Protein AF-A0A816IV09-F1 (afdb_monomer)

Structure (mmCIF, N/CA/C/O backbone):
data_AF-A0A816IV09-F1
#
_entry.id   AF-A0A816IV09-F1
#
loop_
_atom_site.group_PDB
_atom_site.id
_atom_site.type_symbol
_atom_site.label_atom_id
_atom_site.label_alt_id
_atom_site.label_comp_id
_atom_site.label_asym_id
_atom_site.label_entity_id
_atom_site.label_seq_id
_atom_site.pdbx_PDB_ins_code
_atom_site.Cartn_x
_atom_site.Cartn_y
_atom_site.Cartn_z
_atom_site.occupancy
_atom_site.B_iso_or_equiv
_atom_site.auth_seq_id
_atom_site.auth_comp_id
_atom_site.auth_asym_id
_atom_site.auth_atom_id
_atom_site.pdbx_PDB_model_num
ATOM 1 N N . MET A 1 1 ? -43.525 25.541 -66.114 1.00 37.47 1 MET A N 1
ATOM 2 C CA . MET A 1 1 ? -42.169 25.908 -65.644 1.00 37.47 1 MET A CA 1
ATOM 3 C C . MET A 1 1 ? -41.821 24.936 -64.520 1.00 37.47 1 MET A C 1
ATOM 5 O O . MET A 1 1 ? -41.917 25.272 -63.354 1.00 37.47 1 MET A O 1
ATOM 9 N N . GLU A 1 2 ? -41.576 23.675 -64.890 1.00 33.84 2 GLU A N 1
ATOM 10 C CA . GLU A 1 2 ? -41.679 22.503 -63.994 1.00 33.84 2 GLU A CA 1
ATOM 11 C C . GLU A 1 2 ? -40.469 21.552 -64.098 1.00 33.84 2 GLU A C 1
ATOM 13 O O . GLU A 1 2 ? -40.529 20.406 -63.672 1.00 33.84 2 GLU A O 1
ATOM 18 N N . SER A 1 3 ? -39.331 22.008 -64.633 1.00 33.03 3 SER A N 1
ATOM 19 C CA . SER A 1 3 ? -38.161 21.143 -64.869 1.00 33.03 3 SER A CA 1
ATOM 20 C C . SER A 1 3 ? -36.904 21.481 -64.051 1.00 33.03 3 SER A C 1
ATOM 22 O O . SER A 1 3 ? -35.875 20.838 -64.242 1.00 33.03 3 SER A O 1
ATOM 24 N N . SER A 1 4 ? -36.952 22.430 -63.105 1.00 34.06 4 SER A N 1
ATOM 25 C CA . SER A 1 4 ? -35.766 22.853 -62.329 1.00 34.06 4 SER A CA 1
ATOM 26 C C . SER A 1 4 ? -35.752 22.445 -60.847 1.00 34.06 4 SER A C 1
ATOM 28 O O . SER A 1 4 ? -34.716 22.582 -60.200 1.00 34.06 4 SER A O 1
ATOM 30 N N . VAL A 1 5 ? -36.840 21.896 -60.292 1.00 37.09 5 VAL A N 1
ATOM 31 C CA . VAL A 1 5 ? -36.951 21.653 -58.834 1.00 37.09 5 VAL A CA 1
ATOM 32 C C . VAL A 1 5 ? -36.601 20.213 -58.416 1.00 37.09 5 VAL A C 1
ATOM 34 O O . VAL A 1 5 ? -36.242 19.981 -57.264 1.00 37.09 5 VAL A O 1
ATOM 37 N N . SER A 1 6 ? -36.576 19.240 -59.337 1.00 34.66 6 SER A N 1
ATOM 38 C CA . SER A 1 6 ? -36.236 17.843 -58.994 1.00 34.66 6 SER A CA 1
ATOM 39 C C . SER A 1 6 ? -34.731 17.547 -58.921 1.00 34.66 6 SER A C 1
ATOM 41 O O . SER A 1 6 ? -34.336 16.491 -58.430 1.00 34.66 6 SER A O 1
ATOM 43 N N . ARG A 1 7 ? -33.865 18.470 -59.373 1.00 34.84 7 ARG A N 1
ATOM 44 C CA . ARG A 1 7 ? -32.406 18.246 -59.422 1.00 34.84 7 ARG A CA 1
ATOM 45 C C . ARG A 1 7 ? -31.656 18.745 -58.180 1.00 34.84 7 ARG A C 1
ATOM 47 O O . ARG A 1 7 ? -30.589 18.216 -57.878 1.00 34.84 7 ARG A O 1
ATOM 54 N N . SER A 1 8 ? -32.223 19.680 -57.413 1.00 35.50 8 SER A N 1
ATOM 55 C CA . SER A 1 8 ? -31.571 20.232 -56.209 1.00 35.50 8 SER A CA 1
ATOM 56 C C . SER A 1 8 ? -31.734 19.361 -54.958 1.00 35.50 8 SER A C 1
ATOM 58 O O . SER A 1 8 ? -30.855 19.354 -54.099 1.00 35.50 8 SER A O 1
ATOM 60 N N . THR A 1 9 ? -32.791 18.552 -54.855 1.00 37.53 9 THR A N 1
ATOM 61 C CA . THR A 1 9 ? -33.019 17.685 -53.683 1.00 37.53 9 THR A CA 1
ATOM 62 C C . THR A 1 9 ? -32.115 16.446 -53.663 1.00 37.53 9 THR A C 1
ATOM 64 O O . THR A 1 9 ? -31.761 15.971 -52.583 1.00 37.53 9 THR A O 1
ATOM 67 N N . SER A 1 10 ? -31.628 15.968 -54.819 1.00 40.59 10 SER A N 1
ATOM 68 C CA . SER A 1 10 ? -30.673 14.843 -54.860 1.00 40.59 10 SER A CA 1
ATOM 69 C C . SER A 1 10 ? -29.227 15.237 -54.534 1.00 40.59 10 SER A C 1
ATOM 71 O O . SER A 1 10 ? -28.440 14.388 -54.120 1.00 40.59 10 SER A O 1
ATOM 73 N N . VAL A 1 11 ? -28.863 16.514 -54.714 1.00 43.22 11 VAL A N 1
ATOM 74 C CA . VAL A 1 11 ? -27.498 17.008 -54.453 1.00 43.22 11 VAL A CA 1
ATOM 75 C C . VAL A 1 11 ? -27.301 17.284 -52.961 1.00 43.22 11 VAL A C 1
ATOM 77 O O . VAL A 1 11 ? -26.290 16.879 -52.392 1.00 43.22 11 VAL A O 1
ATOM 80 N N . VAL A 1 12 ? -28.308 17.859 -52.293 1.00 43.47 12 VAL A N 1
ATOM 81 C CA . VAL A 1 12 ? -28.258 18.157 -50.849 1.00 43.47 12 VAL A CA 1
ATOM 82 C C . VAL A 1 12 ? -28.263 16.876 -49.998 1.00 43.47 12 VAL A C 1
ATOM 84 O O . VAL A 1 12 ? -27.514 16.777 -49.027 1.00 43.47 12 VAL A O 1
ATOM 87 N N . SER A 1 13 ? -29.014 15.845 -50.404 1.00 43.94 13 SER A N 1
ATOM 88 C CA . SER A 1 13 ? -29.010 14.539 -49.722 1.00 43.94 13 SER A CA 1
ATOM 89 C C . SER A 1 13 ? -27.670 13.797 -49.876 1.00 43.94 13 SER A C 1
ATOM 91 O O . SER A 1 13 ? -27.158 13.236 -48.905 1.00 43.94 13 SER A O 1
ATOM 93 N N . LYS A 1 14 ? -27.037 13.864 -51.058 1.00 44.91 14 LYS A N 1
ATOM 94 C CA . LYS A 1 14 ? -25.720 13.249 -51.297 1.00 44.91 14 LYS A CA 1
ATOM 95 C C . LYS A 1 14 ? -24.576 13.984 -50.593 1.00 44.91 14 LYS A C 1
ATOM 97 O O . LYS A 1 14 ? -23.682 13.319 -50.077 1.00 44.91 14 LYS A O 1
ATOM 102 N N . MET A 1 15 ? -24.614 15.318 -50.507 1.00 45.44 15 MET A N 1
ATOM 103 C CA . MET A 1 15 ? -23.610 16.090 -49.756 1.00 45.44 15 MET A CA 1
ATOM 104 C C . MET A 1 15 ? -23.690 15.842 -48.245 1.00 45.44 15 MET A C 1
ATOM 106 O O . MET A 1 15 ? -22.656 15.769 -47.587 1.00 45.44 15 MET A O 1
ATOM 110 N N . SER A 1 16 ? -24.894 15.642 -47.700 1.00 54.94 16 SER A N 1
ATOM 111 C CA . SER A 1 16 ? -25.075 15.323 -46.280 1.00 54.94 16 SER A CA 1
ATOM 112 C C . SER A 1 16 ? -24.558 13.919 -45.937 1.00 54.94 16 SER A C 1
ATOM 114 O O . SER A 1 16 ? -23.876 13.742 -44.929 1.00 54.94 16 SER A O 1
ATOM 116 N N . PHE A 1 17 ? -24.764 12.936 -46.822 1.00 52.31 17 PHE A N 1
ATOM 117 C CA . PHE A 1 17 ? -24.222 11.587 -46.633 1.00 52.31 17 P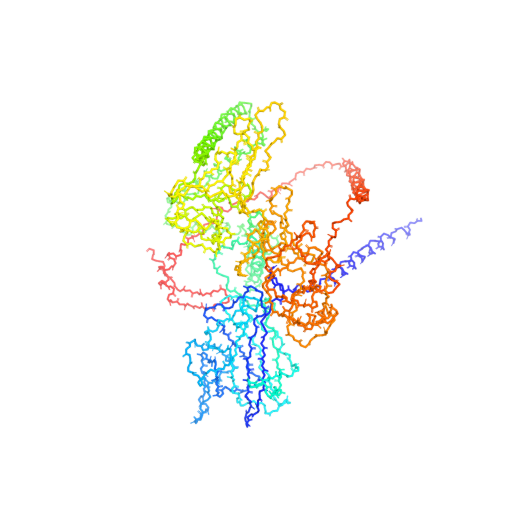HE A CA 1
ATOM 118 C C . PHE A 1 17 ? -22.690 11.562 -46.732 1.00 52.31 17 PHE A C 1
ATOM 120 O O . PHE A 1 17 ? -22.040 10.913 -45.918 1.00 52.31 17 PHE A O 1
ATOM 127 N N . LEU A 1 18 ? -22.102 12.316 -47.671 1.00 53.88 18 LEU A N 1
ATOM 128 C CA . LEU A 1 18 ? -20.645 12.425 -47.812 1.00 53.88 18 LEU A CA 1
ATOM 129 C C . LEU A 1 18 ? -20.001 13.116 -46.601 1.00 53.88 18 LEU A C 1
ATOM 131 O O . LEU A 1 18 ? -18.962 12.666 -46.129 1.00 53.88 18 LEU A O 1
ATOM 135 N N . ALA A 1 19 ? -20.630 14.165 -46.063 1.00 57.44 19 ALA A N 1
ATOM 136 C CA . ALA A 1 19 ? -20.149 14.858 -44.869 1.00 57.44 19 ALA A CA 1
ATOM 137 C C . ALA A 1 19 ? -20.182 13.951 -43.628 1.00 57.44 19 ALA A C 1
ATOM 139 O O . ALA A 1 19 ? -19.215 13.912 -42.870 1.00 57.44 19 ALA A O 1
ATOM 140 N N . VAL A 1 20 ? -21.244 13.157 -43.454 1.00 61.94 20 VAL A N 1
ATOM 141 C CA . VAL A 1 20 ? -21.341 12.176 -42.360 1.00 61.94 20 VAL A CA 1
ATOM 142 C C . VAL A 1 20 ? -20.306 11.061 -42.524 1.00 61.94 20 VAL A C 1
ATOM 144 O O . VAL A 1 20 ? -19.690 10.662 -41.542 1.00 61.94 20 VAL A O 1
ATOM 147 N N . LEU A 1 21 ? -20.049 10.599 -43.751 1.00 59.75 21 LEU A N 1
ATOM 148 C CA . LEU A 1 21 ? -19.053 9.560 -44.029 1.00 59.75 21 LEU A CA 1
ATOM 149 C C . LEU A 1 21 ? -17.619 10.067 -43.826 1.00 59.75 21 LEU A C 1
ATOM 151 O O . LEU A 1 21 ? -16.789 9.337 -43.298 1.00 59.75 21 LEU A O 1
ATOM 155 N N . VAL A 1 22 ? -17.338 11.329 -44.162 1.00 66.81 22 VAL A N 1
ATOM 156 C CA . VAL A 1 22 ? -16.048 11.985 -43.900 1.00 66.81 22 VAL A CA 1
ATOM 157 C C . VAL A 1 22 ? -15.848 12.216 -42.403 1.00 66.81 22 VAL A C 1
ATOM 159 O O . VAL A 1 22 ? -14.772 11.922 -41.898 1.00 66.81 22 VAL A O 1
ATOM 162 N N . VAL A 1 23 ? -16.875 12.631 -41.655 1.00 60.41 23 VAL A N 1
ATOM 163 C CA . VAL A 1 23 ? -16.802 12.728 -40.185 1.00 60.41 23 VAL A CA 1
ATOM 164 C C . VAL A 1 23 ? -16.625 11.346 -39.548 1.00 60.41 23 VAL A C 1
ATOM 166 O O . VAL A 1 23 ? -15.830 11.202 -38.622 1.00 60.41 23 VAL A O 1
ATOM 169 N N . PHE A 1 24 ? -17.277 10.305 -40.075 1.00 54.22 24 PHE A N 1
ATOM 170 C CA . PHE A 1 24 ? -17.098 8.930 -39.606 1.00 54.22 24 PHE A CA 1
ATOM 171 C C . PHE A 1 24 ? -15.682 8.412 -39.907 1.00 54.22 24 PHE A C 1
ATOM 173 O O . PHE A 1 24 ? -15.042 7.845 -39.025 1.00 54.22 24 PHE A O 1
ATOM 180 N N . LEU A 1 25 ? -15.144 8.687 -41.100 1.00 50.97 25 LEU A N 1
ATOM 181 C CA . LEU A 1 25 ? -13.782 8.315 -41.490 1.00 50.97 25 LEU A CA 1
ATOM 182 C C . LEU A 1 25 ? -12.719 9.087 -40.693 1.00 50.97 25 LEU A C 1
ATOM 184 O O . LEU A 1 25 ? -11.793 8.460 -40.182 1.00 50.97 25 LEU A O 1
ATOM 188 N N . ILE A 1 26 ? -12.901 10.394 -40.479 1.00 50.94 26 ILE A N 1
ATOM 189 C CA . ILE A 1 26 ? -12.024 11.226 -39.639 1.00 50.94 26 ILE A CA 1
ATOM 190 C C . ILE A 1 26 ? -12.091 10.762 -38.174 1.00 50.94 26 ILE A C 1
ATOM 192 O O . ILE A 1 26 ? -11.054 10.622 -37.529 1.00 50.94 26 ILE A O 1
ATOM 196 N N . SER A 1 27 ? -13.276 10.410 -37.659 1.00 46.31 27 SER A N 1
ATOM 197 C CA . SER A 1 27 ? -13.423 9.839 -36.310 1.00 46.31 27 SER A CA 1
ATOM 198 C C . SER A 1 27 ? -12.801 8.441 -36.182 1.00 46.31 27 SER A C 1
ATOM 200 O O . SER A 1 27 ? -12.279 8.089 -35.126 1.00 46.31 27 SER A O 1
ATOM 202 N N . SER A 1 28 ? -12.774 7.664 -37.271 1.00 39.00 28 SER A N 1
ATOM 203 C CA . SER A 1 28 ? -12.135 6.345 -37.314 1.00 39.00 28 SER A CA 1
ATOM 204 C C . SER A 1 28 ? -10.608 6.406 -37.453 1.00 39.00 28 SER A C 1
ATOM 206 O O . SER A 1 28 ? -9.929 5.463 -37.050 1.00 39.00 28 SER A O 1
ATOM 208 N N . SER A 1 29 ? -10.049 7.528 -37.929 1.00 37.72 29 SER A N 1
ATOM 209 C CA . SER A 1 29 ? -8.599 7.779 -37.951 1.00 37.72 29 SER A CA 1
ATOM 210 C C . SER A 1 29 ? -8.013 8.256 -36.614 1.00 37.72 29 SER A C 1
ATOM 212 O O . SER A 1 29 ? -6.793 8.282 -36.473 1.00 37.72 29 SER A O 1
ATOM 214 N N . TYR A 1 30 ? -8.847 8.549 -35.608 1.00 35.94 30 TYR A N 1
ATOM 215 C CA . TYR A 1 30 ? -8.407 8.834 -34.231 1.00 35.94 30 TYR A CA 1
ATOM 216 C C . TYR A 1 30 ? -8.452 7.619 -33.297 1.00 35.94 30 TYR A C 1
ATOM 218 O O . TYR A 1 30 ? -8.270 7.759 -32.087 1.00 35.94 30 TYR A O 1
ATOM 226 N N . ILE A 1 31 ? -8.629 6.405 -33.827 1.00 31.42 31 ILE A N 1
ATOM 227 C CA . ILE A 1 31 ? -8.400 5.196 -33.033 1.00 31.42 31 ILE A CA 1
ATOM 228 C C . ILE A 1 31 ? -6.888 4.980 -32.950 1.00 31.42 31 ILE A C 1
ATOM 230 O O . ILE A 1 31 ? -6.299 4.198 -33.698 1.00 31.42 31 ILE A O 1
ATOM 234 N N . THR A 1 32 ? -6.249 5.683 -32.016 1.00 29.66 32 THR A N 1
ATOM 235 C CA . THR A 1 32 ? -4.947 5.270 -31.509 1.00 29.66 32 THR A CA 1
ATOM 236 C C . THR A 1 32 ? -5.066 3.823 -31.042 1.00 29.66 32 THR A C 1
ATOM 238 O O . THR A 1 32 ? -6.028 3.406 -30.387 1.00 29.66 32 THR A O 1
ATOM 241 N N . SER A 1 33 ? -4.107 3.012 -31.476 1.00 33.22 33 SER A N 1
ATOM 242 C CA . SER A 1 33 ? -3.976 1.617 -31.091 1.00 33.22 33 SER A CA 1
ATOM 243 C C . SER A 1 33 ? -4.099 1.493 -29.577 1.00 33.22 33 SER A C 1
ATOM 245 O O . SER A 1 33 ? -3.248 1.987 -28.843 1.00 33.22 33 SER A O 1
ATOM 247 N N . THR A 1 34 ? -5.141 0.816 -29.101 1.00 31.16 34 THR A N 1
ATOM 248 C CA . THR A 1 34 ? -5.215 0.430 -27.694 1.00 31.16 34 THR A CA 1
ATOM 249 C C . THR A 1 34 ? -4.034 -0.503 -27.419 1.00 31.16 34 THR A C 1
ATOM 251 O O . THR A 1 34 ? -4.043 -1.663 -27.840 1.00 31.16 34 THR A O 1
ATOM 254 N N . GLU A 1 35 ? -2.997 -0.004 -26.744 1.00 33.78 35 GLU A N 1
ATOM 255 C CA . GLU A 1 35 ? -1.952 -0.813 -26.110 1.00 33.78 35 GLU A CA 1
ATOM 256 C C . GLU A 1 35 ? -2.516 -1.493 -24.841 1.00 33.78 35 GLU A C 1
ATOM 258 O O . GLU A 1 35 ? -3.718 -1.429 -24.572 1.00 33.78 35 GLU A O 1
ATOM 263 N N . ALA A 1 36 ? -1.726 -2.366 -24.222 1.00 31.59 36 ALA A N 1
ATOM 264 C CA . ALA A 1 36 ? -2.120 -3.421 -23.285 1.00 31.59 36 ALA A CA 1
ATOM 265 C C . ALA A 1 36 ? -2.961 -2.932 -22.083 1.00 31.59 36 ALA A C 1
ATOM 267 O O . ALA A 1 36 ? -2.756 -1.835 -21.587 1.00 31.59 36 ALA A O 1
ATOM 268 N N . TYR A 1 37 ? -3.927 -3.739 -21.623 1.00 35.62 37 TYR A N 1
ATOM 269 C CA . TYR A 1 37 ? -4.790 -3.375 -20.489 1.00 35.62 37 TYR A CA 1
ATOM 270 C C . TYR A 1 37 ? -4.467 -4.263 -19.279 1.00 35.62 37 TYR A C 1
ATOM 272 O O . TYR A 1 37 ? -5.168 -5.240 -19.024 1.00 35.62 37 TYR A O 1
ATOM 280 N N . ASP A 1 38 ? -3.397 -3.918 -18.561 1.00 42.16 38 ASP A N 1
ATOM 281 C CA . ASP A 1 38 ? -3.319 -4.089 -17.107 1.00 42.16 38 ASP A CA 1
ATOM 282 C C . ASP A 1 38 ? -3.643 -2.710 -16.511 1.00 42.16 38 ASP A C 1
ATOM 284 O O . ASP A 1 38 ? -2.891 -1.757 -16.705 1.00 42.16 38 ASP A O 1
ATOM 288 N N . ALA A 1 39 ? -4.809 -2.562 -15.872 1.00 44.94 39 ALA A N 1
ATOM 289 C CA . ALA A 1 39 ? -5.305 -1.255 -15.418 1.00 44.94 39 ALA A CA 1
ATOM 290 C C . ALA A 1 39 ? -4.410 -0.600 -14.347 1.00 44.94 39 ALA A C 1
ATOM 292 O O . ALA A 1 39 ? -4.570 0.586 -14.070 1.00 44.94 39 ALA A O 1
ATOM 293 N N . LEU A 1 40 ? -3.496 -1.371 -13.745 1.00 47.12 40 LEU A N 1
ATOM 294 C CA . LEU A 1 40 ? -2.583 -0.928 -12.692 1.00 47.12 40 LEU A CA 1
ATOM 295 C C . LEU A 1 40 ? -1.137 -0.738 -13.185 1.00 47.12 40 LEU A C 1
ATOM 297 O O . LEU A 1 40 ? -0.336 -0.146 -12.462 1.00 47.12 40 LEU A O 1
ATOM 301 N N . ASP A 1 41 ? -0.792 -1.218 -14.386 1.00 58.53 41 ASP A N 1
ATOM 302 C CA . ASP A 1 41 ? 0.554 -1.089 -14.963 1.00 58.53 41 ASP A CA 1
ATOM 303 C C . ASP A 1 41 ? 0.541 -1.144 -16.508 1.00 58.53 41 ASP A C 1
ATOM 305 O O . ASP A 1 41 ? 0.938 -2.145 -17.111 1.00 58.53 41 ASP A O 1
ATOM 309 N N . PRO A 1 42 ? 0.059 -0.081 -17.180 1.00 53.84 42 PRO A N 1
ATOM 310 C CA . PRO A 1 42 ? -0.130 -0.074 -18.633 1.00 53.84 42 PRO A CA 1
ATOM 311 C C . PRO A 1 42 ? 1.180 -0.149 -19.442 1.00 53.84 42 PRO A C 1
ATOM 313 O O . PRO A 1 42 ? 1.142 -0.486 -20.626 1.00 53.84 42 PRO A O 1
ATOM 316 N N . GLU A 1 43 ? 2.331 0.126 -18.820 1.00 59.47 43 GLU A N 1
ATOM 317 C CA . GLU A 1 43 ? 3.650 0.174 -19.476 1.00 59.47 43 GLU A CA 1
ATOM 318 C C . GLU A 1 43 ? 4.596 -0.971 -19.065 1.00 59.47 43 GLU A C 1
ATOM 320 O O . GLU A 1 43 ? 5.671 -1.140 -19.656 1.00 59.47 43 GLU A O 1
ATOM 325 N N . GLY A 1 44 ? 4.187 -1.798 -18.097 1.00 65.38 44 GLY A N 1
ATOM 326 C CA . GLY A 1 44 ? 4.975 -2.914 -17.585 1.00 65.38 44 GLY A CA 1
ATOM 327 C C . GLY A 1 44 ? 5.367 -3.915 -18.675 1.00 65.38 44 GLY A C 1
ATOM 328 O O . GLY A 1 44 ? 4.526 -4.440 -19.411 1.00 65.38 44 GLY A O 1
ATOM 329 N N . ASN A 1 45 ? 6.661 -4.224 -18.772 1.00 79.81 45 ASN A N 1
ATOM 330 C CA . ASN A 1 45 ? 7.195 -5.173 -19.749 1.00 79.81 45 ASN A CA 1
ATOM 331 C C . ASN A 1 45 ? 8.287 -6.067 -19.153 1.00 79.81 45 ASN A C 1
ATOM 333 O O . ASN A 1 45 ? 8.898 -5.740 -18.139 1.00 79.81 45 ASN A O 1
ATOM 337 N N . ILE A 1 46 ? 8.546 -7.195 -19.813 1.00 82.50 46 ILE A N 1
ATOM 338 C CA . ILE A 1 46 ? 9.717 -8.025 -19.541 1.00 82.50 46 ILE A CA 1
ATOM 339 C C . ILE A 1 46 ? 10.666 -7.884 -20.719 1.00 82.50 46 ILE A C 1
ATOM 341 O O . ILE A 1 46 ? 10.355 -8.293 -21.835 1.00 82.50 46 ILE A O 1
ATOM 345 N N . THR A 1 47 ? 11.832 -7.296 -20.494 1.00 83.38 47 THR A N 1
ATOM 346 C CA . THR A 1 47 ? 12.828 -7.099 -21.545 1.00 83.38 47 THR A CA 1
ATOM 347 C C . THR A 1 47 ? 13.849 -8.221 -21.509 1.00 83.38 47 THR A C 1
ATOM 349 O O . THR A 1 47 ? 14.472 -8.469 -20.483 1.00 83.38 47 THR A O 1
ATOM 352 N N . MET A 1 48 ? 14.071 -8.860 -22.652 1.00 85.75 48 MET A N 1
ATOM 353 C CA . MET A 1 48 ? 15.082 -9.891 -22.811 1.00 85.75 48 MET A CA 1
ATOM 354 C C . MET A 1 48 ? 16.205 -9.409 -23.723 1.00 85.75 48 MET A C 1
ATOM 356 O O . MET A 1 48 ? 15.970 -8.924 -24.833 1.00 85.75 48 MET A O 1
ATOM 360 N N . LYS A 1 49 ? 17.433 -9.552 -23.240 1.00 85.88 49 LYS A N 1
ATOM 361 C CA . LYS A 1 49 ? 18.671 -9.204 -23.929 1.00 85.88 49 LYS A CA 1
ATOM 362 C C . LYS A 1 49 ? 19.396 -10.474 -24.340 1.00 85.88 49 LYS A C 1
ATOM 364 O O . LYS A 1 49 ? 19.567 -11.367 -23.518 1.00 85.88 49 LYS A O 1
ATOM 369 N N . TRP A 1 50 ? 19.818 -10.528 -25.596 1.00 87.81 50 TRP A N 1
ATOM 370 C CA . TRP A 1 50 ? 20.686 -11.562 -26.145 1.00 87.81 50 TRP A CA 1
ATOM 371 C C . TRP A 1 50 ? 22.016 -10.911 -26.519 1.00 87.81 50 TRP A C 1
ATOM 373 O O . TRP A 1 50 ? 22.132 -10.289 -27.581 1.00 87.81 50 TRP A O 1
ATOM 383 N N . ASP A 1 51 ? 22.989 -11.006 -25.619 1.00 86.69 51 ASP A N 1
ATOM 384 C CA . ASP A 1 51 ? 24.306 -10.392 -25.762 1.00 86.69 51 ASP A CA 1
ATOM 385 C C . ASP A 1 51 ? 25.313 -11.432 -26.257 1.00 86.69 51 ASP A C 1
ATOM 387 O O . ASP A 1 51 ? 25.666 -12.356 -25.528 1.00 86.69 51 ASP A O 1
ATOM 391 N N . VAL A 1 52 ? 25.787 -11.295 -27.499 1.00 87.62 52 VAL A N 1
ATOM 392 C CA . VAL A 1 52 ? 26.870 -12.140 -28.030 1.00 87.62 52 VAL A CA 1
ATOM 393 C C . VAL A 1 52 ? 28.192 -11.669 -27.431 1.00 87.62 52 VAL A C 1
ATOM 395 O O . VAL A 1 52 ? 28.633 -10.552 -27.705 1.00 87.62 52 VAL A O 1
ATOM 398 N N . MET A 1 53 ? 28.820 -12.514 -26.618 1.00 83.94 53 MET A N 1
ATOM 399 C CA . MET A 1 53 ? 30.025 -12.184 -25.852 1.00 83.94 53 MET A CA 1
ATOM 400 C C . MET A 1 53 ? 31.306 -12.495 -26.625 1.00 83.94 53 MET A C 1
ATOM 402 O O . MET A 1 53 ? 32.264 -11.726 -26.568 1.00 83.94 53 MET A O 1
ATOM 406 N N . SER A 1 54 ? 31.329 -13.609 -27.357 1.00 85.75 54 SER A N 1
ATOM 407 C CA . SER A 1 54 ? 32.481 -14.041 -28.154 1.00 85.75 54 SER A CA 1
ATOM 408 C C . SER A 1 54 ? 32.066 -14.987 -29.281 1.00 85.75 54 SER A C 1
ATOM 410 O O . SER A 1 54 ? 31.009 -15.617 -29.225 1.00 85.75 54 SER A O 1
ATOM 412 N N . TRP A 1 55 ? 32.905 -15.093 -30.312 1.00 86.19 55 TRP A N 1
ATOM 413 C CA . TRP A 1 55 ? 32.744 -16.066 -31.396 1.00 86.19 55 TRP A CA 1
ATOM 414 C C . TRP A 1 55 ? 33.442 -17.380 -31.060 1.00 86.19 55 TRP A C 1
ATOM 416 O O . TRP A 1 55 ? 34.505 -17.381 -30.438 1.00 86.19 55 TRP A O 1
ATOM 426 N N . THR A 1 56 ? 32.874 -18.489 -31.521 1.00 86.62 56 THR A N 1
ATOM 427 C CA . THR A 1 56 ? 33.517 -19.808 -31.524 1.00 86.62 56 THR A CA 1
ATOM 428 C C . THR A 1 56 ? 33.802 -20.226 -32.972 1.00 86.62 56 THR A C 1
ATOM 430 O O . THR A 1 56 ? 33.263 -19.614 -33.899 1.00 86.62 56 THR A O 1
ATOM 433 N N . PRO A 1 57 ? 34.633 -21.258 -33.214 1.00 85.12 57 PRO A N 1
ATOM 434 C CA . PRO A 1 57 ? 34.918 -21.733 -34.572 1.00 85.12 57 PRO A CA 1
ATOM 435 C C . PRO A 1 57 ? 33.673 -22.118 -35.386 1.00 85.12 57 PRO A C 1
ATOM 437 O O . PRO A 1 57 ? 33.695 -22.064 -36.613 1.00 85.12 57 PRO A O 1
ATOM 440 N N . ASP A 1 58 ? 32.584 -22.488 -34.714 1.00 86.88 58 ASP A N 1
ATOM 441 C CA . ASP A 1 58 ? 31.352 -22.991 -35.315 1.00 86.88 58 ASP A CA 1
ATOM 442 C C . ASP A 1 58 ? 30.084 -22.233 -34.867 1.00 86.88 58 ASP A C 1
ATOM 444 O O . ASP A 1 58 ? 28.966 -22.668 -35.156 1.00 86.88 58 ASP A O 1
ATOM 448 N N . GLY A 1 59 ? 30.235 -21.095 -34.185 1.00 90.19 59 GLY A N 1
ATOM 449 C CA . GLY A 1 59 ? 29.123 -20.286 -33.696 1.00 90.19 59 GLY A CA 1
ATOM 450 C C . GLY A 1 59 ? 29.548 -19.180 -32.728 1.00 90.19 59 GLY A C 1
ATOM 451 O O . GLY A 1 59 ? 30.402 -18.358 -33.066 1.00 90.19 59 GLY A O 1
ATOM 452 N N . TYR A 1 60 ? 28.908 -19.094 -31.559 1.00 91.00 60 TYR A N 1
ATOM 453 C CA . TYR A 1 60 ? 29.148 -18.020 -30.588 1.00 91.00 60 TYR A CA 1
ATOM 454 C C . TYR A 1 60 ? 28.742 -18.385 -29.155 1.00 91.00 60 TYR A C 1
ATOM 45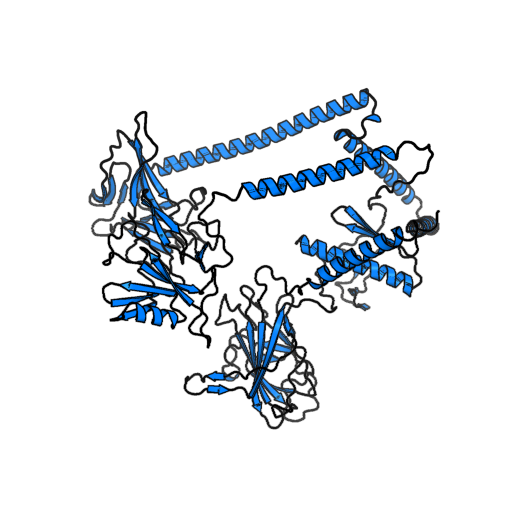6 O O . TYR A 1 60 ? 27.911 -19.262 -28.927 1.00 91.00 60 TYR A O 1
ATOM 464 N N . VAL A 1 61 ? 29.273 -17.637 -28.186 1.00 91.00 61 VAL A N 1
ATOM 465 C CA . VAL A 1 61 ? 28.813 -17.637 -26.791 1.00 91.00 61 VAL A CA 1
ATOM 466 C C . VAL A 1 61 ? 27.979 -16.387 -26.544 1.00 91.00 61 VAL A C 1
ATOM 468 O O . VAL A 1 61 ? 28.403 -15.278 -26.879 1.00 91.00 61 VAL A O 1
ATOM 471 N N . ALA A 1 62 ? 26.797 -16.550 -25.954 1.00 90.75 62 ALA A N 1
ATOM 472 C CA . ALA A 1 62 ? 25.921 -15.446 -25.588 1.00 90.75 62 ALA A CA 1
ATOM 473 C C . ALA A 1 62 ? 25.470 -15.518 -24.129 1.00 90.75 62 ALA A C 1
ATOM 475 O O . ALA A 1 62 ? 25.314 -16.599 -23.563 1.00 90.75 62 ALA A O 1
ATOM 476 N N . VAL A 1 63 ? 25.225 -14.350 -23.541 1.00 91.69 63 VAL A N 1
ATOM 477 C CA . VAL A 1 63 ? 24.532 -14.206 -22.262 1.00 91.69 63 VAL A CA 1
ATOM 478 C C . VAL A 1 63 ? 23.126 -13.706 -22.551 1.00 91.69 63 VAL A C 1
ATOM 480 O O . VAL A 1 63 ? 22.929 -12.667 -23.186 1.00 91.69 63 VAL A O 1
ATOM 483 N N . VAL A 1 64 ? 22.139 -14.467 -22.092 1.00 91.12 64 VAL A N 1
ATOM 484 C CA . VAL A 1 64 ? 20.729 -14.112 -22.193 1.00 91.12 64 VAL A CA 1
ATOM 485 C C . VAL A 1 64 ? 20.284 -13.601 -20.835 1.00 91.12 64 VAL A C 1
ATOM 487 O O . VAL A 1 64 ? 20.430 -14.302 -19.839 1.00 91.12 64 VAL A O 1
ATOM 490 N N . THR A 1 65 ? 19.773 -12.373 -20.781 1.00 90.19 65 THR A N 1
ATOM 491 C CA . THR A 1 65 ? 19.291 -11.762 -19.534 1.00 90.19 65 THR A CA 1
ATOM 492 C C . THR A 1 65 ? 17.873 -11.257 -19.698 1.00 90.19 65 THR A C 1
ATOM 494 O O . THR A 1 65 ? 17.573 -10.532 -20.645 1.00 90.19 65 THR A O 1
ATOM 497 N N . MET A 1 66 ? 17.013 -11.603 -18.752 1.00 89.50 66 MET A N 1
ATOM 498 C CA . MET A 1 66 ? 15.640 -11.137 -18.660 1.00 89.50 66 MET A CA 1
ATOM 499 C C . MET A 1 66 ? 15.507 -10.158 -17.502 1.00 89.50 66 MET A C 1
ATOM 501 O O . MET A 1 66 ? 15.959 -10.446 -16.398 1.00 89.50 66 MET A O 1
ATOM 505 N N . PHE A 1 67 ? 14.854 -9.032 -17.757 1.00 87.75 67 PHE A N 1
ATOM 506 C CA . PHE A 1 67 ? 14.536 -8.004 -16.776 1.00 87.75 67 PHE A CA 1
ATOM 507 C C . PHE A 1 67 ? 13.027 -7.834 -16.697 1.00 87.75 67 PHE A C 1
ATOM 509 O O . PHE A 1 67 ? 12.389 -7.579 -17.719 1.00 87.75 67 PHE A O 1
ATOM 516 N N . ASN A 1 68 ? 12.460 -7.954 -15.504 1.00 87.00 68 ASN A N 1
ATOM 517 C CA . ASN A 1 68 ? 11.041 -7.725 -15.277 1.00 87.00 68 ASN A CA 1
ATOM 518 C C . ASN A 1 68 ? 10.795 -6.290 -14.799 1.00 87.00 68 ASN A C 1
ATOM 520 O O . ASN A 1 68 ? 10.922 -5.993 -13.615 1.00 87.00 68 ASN A O 1
ATOM 524 N N . PHE A 1 69 ? 10.402 -5.411 -15.719 1.00 82.50 69 PHE A N 1
ATOM 525 C CA . PHE A 1 69 ? 10.088 -4.007 -15.446 1.00 82.50 69 PHE A CA 1
ATOM 526 C C . PHE A 1 69 ? 8.609 -3.770 -15.113 1.00 82.50 69 PHE A C 1
ATOM 528 O O . PHE A 1 69 ? 8.132 -2.643 -15.199 1.00 82.50 69 PHE A O 1
ATOM 535 N N . GLN A 1 70 ? 7.858 -4.812 -14.753 1.00 78.06 70 GLN A N 1
ATOM 536 C CA . GLN A 1 70 ? 6.496 -4.639 -14.251 1.00 78.06 70 GLN A CA 1
ATOM 537 C C . GLN A 1 70 ? 6.524 -4.053 -12.829 1.00 78.06 70 GLN A C 1
ATOM 539 O O . GLN A 1 70 ? 7.447 -4.315 -12.057 1.00 78.06 70 GLN A O 1
ATOM 544 N N . LYS A 1 71 ? 5.508 -3.268 -12.457 1.00 70.81 71 LYS A N 1
ATOM 545 C CA . LYS A 1 71 ? 5.430 -2.591 -11.151 1.00 70.81 71 LYS A CA 1
ATOM 546 C C . LYS A 1 71 ? 5.083 -3.553 -10.017 1.00 70.81 71 LYS A C 1
ATOM 548 O O . LYS A 1 71 ? 5.763 -3.582 -8.998 1.00 70.81 71 LYS A O 1
ATOM 553 N N . TYR A 1 72 ? 4.070 -4.398 -10.192 1.00 69.50 72 TYR A N 1
ATO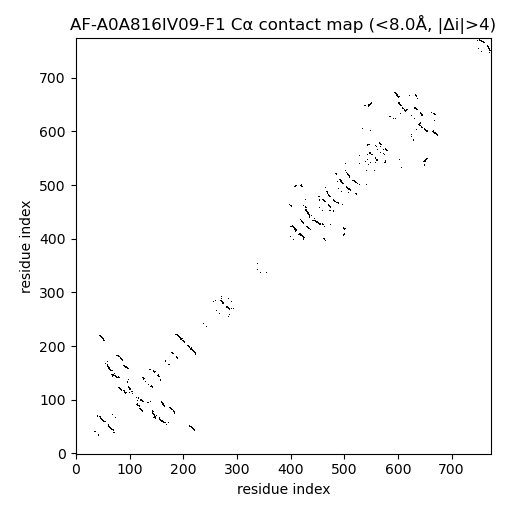M 554 C CA . TYR A 1 72 ? 3.542 -5.229 -9.093 1.00 69.50 72 TYR A CA 1
ATOM 555 C C . TYR A 1 72 ? 3.474 -6.725 -9.405 1.00 69.50 72 TYR A C 1
ATOM 557 O O . TYR A 1 72 ? 3.097 -7.522 -8.545 1.00 69.50 72 TYR A O 1
ATOM 565 N N . ARG A 1 73 ? 3.819 -7.118 -10.636 1.00 74.50 73 ARG A N 1
ATOM 566 C CA . ARG A 1 73 ? 3.722 -8.500 -11.100 1.00 74.50 73 ARG A CA 1
ATOM 567 C C . ARG A 1 73 ? 5.102 -9.151 -11.118 1.00 74.50 73 ARG A C 1
ATOM 569 O O . ARG A 1 73 ? 6.013 -8.678 -11.791 1.00 74.50 73 ARG A O 1
ATOM 576 N N . HIS A 1 74 ? 5.233 -10.250 -10.392 1.00 83.25 74 HIS A N 1
ATOM 577 C CA . HIS A 1 74 ? 6.395 -11.133 -10.419 1.00 83.25 74 HIS A CA 1
ATOM 578 C C . HIS A 1 74 ? 6.023 -12.466 -11.077 1.00 83.25 74 HIS A C 1
ATOM 580 O O . HIS A 1 74 ? 4.844 -12.802 -11.193 1.00 83.25 74 HIS A O 1
ATOM 586 N N . ILE A 1 75 ? 7.027 -13.226 -11.509 1.00 84.44 75 ILE A N 1
ATOM 587 C CA . ILE A 1 75 ? 6.888 -14.618 -11.936 1.00 84.44 75 ILE A CA 1
ATOM 588 C C . ILE A 1 75 ? 7.184 -15.496 -10.711 1.00 84.44 75 ILE A C 1
ATOM 590 O O . ILE A 1 75 ? 8.355 -15.639 -10.358 1.00 84.44 75 ILE A O 1
ATOM 594 N N . PRO A 1 76 ? 6.165 -16.046 -10.023 1.00 81.94 76 PRO A N 1
ATOM 595 C CA . PRO A 1 76 ? 6.376 -16.948 -8.895 1.00 81.94 76 PRO A CA 1
ATOM 596 C C . PRO A 1 76 ? 6.753 -18.362 -9.366 1.00 81.94 76 PRO A C 1
ATOM 598 O O . PRO A 1 76 ? 6.685 -18.685 -10.553 1.00 81.94 76 PRO A O 1
ATOM 601 N N . SER A 1 77 ? 7.114 -19.230 -8.418 1.00 80.38 77 SER A N 1
ATOM 602 C CA . SER A 1 77 ? 7.329 -20.667 -8.660 1.00 80.38 77 SER A CA 1
ATOM 603 C C . SER A 1 77 ? 6.100 -21.294 -9.360 1.00 80.38 77 SER A C 1
ATOM 605 O O . SER A 1 77 ? 4.973 -20.948 -8.988 1.00 80.38 77 SER A O 1
ATOM 607 N N . PRO A 1 78 ? 6.250 -22.158 -10.391 1.00 80.69 78 PRO A N 1
ATOM 608 C CA . PRO A 1 78 ? 7.448 -22.900 -10.820 1.00 80.69 78 PRO A CA 1
ATOM 609 C C . PRO A 1 78 ? 8.437 -22.106 -11.690 1.00 80.69 78 PRO A C 1
ATOM 611 O O . PRO A 1 78 ? 9.362 -22.689 -12.246 1.00 80.69 78 PRO A O 1
ATOM 614 N N . GLY A 1 79 ? 8.246 -20.790 -11.801 1.00 85.94 79 GLY A N 1
ATOM 615 C CA . GLY A 1 79 ? 9.177 -19.892 -12.457 1.00 85.94 79 GLY A CA 1
ATOM 616 C C . GLY A 1 79 ? 8.939 -19.736 -13.954 1.00 85.94 79 GLY A C 1
ATOM 617 O O . GLY A 1 79 ? 7.920 -20.162 -14.504 1.00 85.94 79 GLY A O 1
ATOM 618 N N . TRP A 1 80 ? 9.869 -19.053 -14.613 1.00 89.94 80 TRP A N 1
ATOM 619 C CA . TRP A 1 80 ? 9.822 -18.811 -16.042 1.00 89.94 80 TRP A CA 1
ATOM 620 C C . TRP A 1 80 ? 10.312 -20.015 -16.855 1.00 89.94 80 TRP A C 1
ATOM 622 O O . TRP A 1 80 ? 11.218 -20.749 -16.467 1.00 89.94 80 TRP A O 1
ATOM 632 N N . THR A 1 81 ? 9.734 -20.171 -18.042 1.00 89.62 81 THR A N 1
ATOM 633 C CA . THR A 1 81 ? 10.199 -21.061 -19.110 1.00 89.62 81 THR A CA 1
ATOM 634 C C . THR A 1 81 ? 10.373 -20.221 -20.371 1.00 89.62 81 THR A C 1
ATOM 636 O O . THR A 1 81 ? 9.482 -19.459 -20.755 1.00 89.62 81 THR A O 1
ATOM 639 N N . LEU A 1 82 ? 11.536 -20.318 -21.005 1.00 90.88 82 LEU A N 1
ATOM 640 C CA . LEU A 1 82 ? 11.888 -19.537 -22.183 1.00 90.88 82 LEU A CA 1
ATOM 641 C C . LEU A 1 82 ? 12.080 -20.466 -23.380 1.00 90.88 82 LEU A C 1
ATOM 643 O O . LEU A 1 82 ? 12.974 -21.305 -23.383 1.00 90.88 82 LEU A O 1
ATOM 647 N N . GLY A 1 83 ? 11.258 -20.297 -24.408 1.00 90.62 83 GLY A N 1
ATOM 648 C CA . GLY A 1 83 ? 11.367 -21.013 -25.677 1.00 90.62 83 GLY A CA 1
ATOM 649 C C . GLY A 1 83 ? 11.682 -20.080 -26.839 1.00 90.62 83 GLY A C 1
ATOM 650 O O . GLY A 1 83 ? 11.309 -18.907 -26.818 1.00 90.62 83 GLY A O 1
ATOM 651 N N . TRP A 1 84 ? 12.351 -20.592 -27.867 1.00 91.12 84 TRP A N 1
ATOM 652 C CA . TRP A 1 84 ? 12.592 -19.878 -29.126 1.00 91.12 84 TRP A CA 1
ATOM 653 C C . TRP A 1 84 ? 12.749 -20.855 -30.281 1.00 91.12 84 TRP A C 1
ATOM 655 O O . TRP A 1 84 ? 12.801 -22.059 -30.073 1.00 91.12 84 TRP A O 1
ATOM 665 N N . LYS A 1 85 ? 12.859 -20.343 -31.510 1.00 90.06 85 LYS A N 1
ATOM 666 C CA . LYS A 1 85 ? 13.119 -21.144 -32.708 1.00 90.06 85 LYS A CA 1
ATOM 667 C C . LYS A 1 85 ? 14.400 -20.699 -33.403 1.00 90.06 85 LYS A C 1
ATOM 669 O O . LYS A 1 85 ? 14.578 -19.514 -33.708 1.00 90.06 85 LYS A O 1
ATOM 674 N N . TRP A 1 86 ? 15.272 -21.658 -33.692 1.00 91.00 86 TRP A N 1
ATOM 675 C CA . TRP A 1 86 ? 16.491 -21.431 -34.460 1.00 91.00 86 TRP A CA 1
ATOM 676 C C . TRP A 1 86 ? 16.180 -21.017 -35.902 1.00 91.00 86 TRP A C 1
ATOM 678 O O . TRP A 1 86 ? 15.211 -21.480 -36.516 1.00 91.00 86 TRP A O 1
ATOM 688 N N . ALA A 1 87 ? 17.005 -20.123 -36.450 1.00 84.81 87 ALA A N 1
ATOM 689 C CA . ALA A 1 87 ? 16.821 -19.607 -37.802 1.00 84.81 87 ALA A CA 1
ATOM 690 C C . ALA A 1 87 ? 17.238 -20.628 -38.875 1.00 84.81 87 ALA A C 1
ATOM 692 O O . ALA A 1 87 ? 16.657 -20.649 -39.962 1.00 84.81 87 ALA A O 1
ATOM 693 N N . LYS A 1 88 ? 18.232 -21.470 -38.579 1.00 85.25 88 LYS A N 1
ATOM 694 C CA . LYS A 1 88 ? 18.806 -22.480 -39.470 1.00 85.25 88 LYS A CA 1
ATOM 695 C C . LYS A 1 88 ? 18.845 -23.851 -38.770 1.00 85.25 88 LYS A C 1
ATOM 697 O O . LYS A 1 88 ? 17.788 -24.440 -38.538 1.00 85.25 88 LYS A O 1
ATOM 702 N N . LYS A 1 89 ? 20.045 -24.399 -38.553 1.00 86.44 89 LYS A N 1
ATOM 703 C CA . LYS A 1 89 ? 20.332 -25.727 -37.981 1.00 86.44 89 LYS A CA 1
ATOM 704 C C . LYS A 1 89 ? 21.248 -25.604 -36.755 1.00 86.44 89 LYS A C 1
ATOM 706 O O . LYS A 1 89 ? 22.077 -26.478 -36.526 1.00 86.44 89 LYS A O 1
ATOM 711 N N . GLU A 1 90 ? 21.145 -24.481 -36.052 1.00 92.62 90 GLU A N 1
ATOM 712 C CA . GLU A 1 90 ? 21.909 -24.202 -34.844 1.00 92.62 90 GLU A CA 1
ATOM 713 C C . GLU A 1 90 ? 21.611 -25.243 -33.753 1.00 92.62 90 GLU A C 1
ATOM 715 O O . GLU A 1 90 ? 20.508 -25.791 -33.684 1.00 92.62 90 GLU A O 1
ATOM 720 N N . VAL A 1 91 ? 22.603 -25.499 -32.903 1.00 93.19 91 VAL A N 1
ATOM 721 C CA . VAL A 1 91 ? 22.514 -26.413 -31.754 1.00 93.19 91 VAL A CA 1
ATOM 722 C C . VAL A 1 91 ? 23.064 -25.739 -30.503 1.00 93.19 91 VAL A C 1
ATOM 724 O O . VAL A 1 91 ? 23.820 -24.773 -30.592 1.00 93.19 91 VAL A O 1
ATOM 727 N N . ILE A 1 92 ? 22.700 -26.251 -29.332 1.00 95.06 92 ILE A N 1
ATOM 728 C CA . ILE A 1 92 ? 23.222 -25.776 -28.050 1.00 95.06 92 ILE A CA 1
ATOM 729 C C . ILE A 1 92 ? 24.344 -26.711 -27.621 1.00 95.06 92 ILE A C 1
ATOM 731 O O . ILE A 1 92 ? 24.078 -27.871 -27.325 1.00 95.06 92 ILE A O 1
ATOM 735 N N . TRP A 1 93 ? 25.582 -26.223 -27.567 1.00 93.38 93 TRP A N 1
ATOM 736 C CA . TRP A 1 93 ? 26.724 -27.011 -27.100 1.00 93.38 93 TRP A CA 1
ATOM 737 C C . TRP A 1 93 ? 26.752 -27.147 -25.584 1.00 93.38 93 TRP A C 1
ATOM 739 O O . TRP A 1 93 ? 26.970 -28.240 -25.076 1.00 93.38 93 TRP A O 1
ATOM 749 N N . SER A 1 94 ? 26.518 -26.048 -24.870 1.00 92.75 94 SER A N 1
ATOM 750 C CA . SER A 1 94 ? 26.517 -26.016 -23.408 1.00 92.75 94 SER A CA 1
ATOM 751 C C . SER A 1 94 ? 25.713 -24.833 -22.874 1.00 92.75 94 SER A C 1
ATOM 753 O O . SER A 1 94 ? 25.494 -23.840 -23.579 1.00 92.75 94 SER A O 1
ATOM 755 N N . MET A 1 95 ? 25.273 -24.946 -21.620 1.00 93.50 95 MET A N 1
ATOM 756 C CA . MET A 1 95 ? 24.550 -23.904 -20.893 1.00 93.50 95 MET A CA 1
ATOM 757 C C . MET A 1 95 ? 25.045 -23.802 -19.449 1.00 93.50 95 MET A C 1
ATOM 759 O O . MET A 1 95 ? 25.449 -24.801 -18.859 1.00 93.50 95 MET A O 1
ATOM 763 N N . VAL A 1 96 ? 25.011 -22.590 -18.892 1.00 92.69 96 VAL A N 1
ATOM 764 C CA . VAL A 1 96 ? 25.359 -22.293 -17.492 1.00 92.69 96 VAL A CA 1
ATOM 765 C C . VAL A 1 96 ? 24.288 -21.367 -16.921 1.00 92.69 96 VAL A C 1
ATOM 767 O O . VAL A 1 96 ? 23.891 -20.404 -17.578 1.00 92.69 96 VAL A O 1
ATOM 770 N N . GLY A 1 97 ? 23.803 -21.658 -15.716 1.00 90.25 97 GLY A N 1
ATOM 771 C CA . GLY A 1 97 ? 22.712 -20.935 -15.059 1.00 90.25 97 GLY A CA 1
ATOM 772 C C . GLY A 1 97 ? 21.299 -21.371 -15.457 1.00 90.25 97 GLY A C 1
ATOM 773 O O . GLY A 1 97 ? 20.353 -21.056 -14.750 1.00 90.25 97 GLY A O 1
ATOM 774 N N . ALA A 1 98 ? 21.141 -22.130 -16.542 1.00 94.75 98 ALA A N 1
ATOM 775 C CA . ALA A 1 98 ? 19.863 -22.676 -16.994 1.00 94.75 98 ALA A CA 1
ATOM 776 C C . ALA A 1 98 ? 20.070 -24.020 -17.710 1.00 94.75 98 ALA A C 1
ATOM 778 O O . ALA A 1 98 ? 21.190 -24.357 -18.099 1.00 94.75 98 ALA A O 1
ATOM 779 N N . GLN A 1 99 ? 18.987 -24.766 -17.925 1.00 94.31 99 GLN A N 1
ATOM 780 C CA . GLN A 1 99 ? 18.999 -26.033 -18.658 1.00 94.31 99 GLN A CA 1
ATOM 781 C C . GLN A 1 99 ? 17.802 -26.160 -19.603 1.00 94.31 99 GLN A C 1
ATOM 783 O O . GLN A 1 99 ? 16.734 -25.595 -19.371 1.00 94.31 99 GLN A O 1
ATOM 788 N N . THR A 1 100 ? 17.965 -26.925 -20.679 1.00 94.19 100 THR A N 1
ATOM 789 C CA . THR A 1 100 ? 16.866 -27.282 -21.577 1.00 94.19 100 THR A CA 1
ATOM 790 C C . THR A 1 100 ? 16.010 -28.374 -20.959 1.00 94.19 100 THR A C 1
ATOM 792 O O . THR A 1 100 ? 16.536 -29.295 -20.343 1.00 94.19 100 THR A O 1
ATOM 795 N N . THR A 1 101 ? 14.698 -28.312 -21.173 1.00 91.94 101 THR A N 1
ATOM 796 C CA . THR A 1 101 ? 13.766 -29.336 -20.672 1.00 91.94 101 THR A CA 1
ATOM 797 C C . THR A 1 101 ? 13.907 -30.671 -21.406 1.00 91.94 101 THR A C 1
ATOM 799 O O . THR A 1 101 ? 13.584 -31.714 -20.853 1.00 91.94 101 THR A O 1
ATOM 802 N N . GLU A 1 102 ? 14.390 -30.644 -22.650 1.00 89.25 102 GLU A N 1
ATOM 803 C CA . GLU A 1 102 ? 14.607 -31.818 -23.496 1.00 89.25 102 GLU A CA 1
ATOM 804 C C . GLU A 1 102 ? 15.862 -31.631 -24.360 1.00 89.25 102 GLU A C 1
ATOM 806 O O . GLU A 1 102 ? 16.102 -30.544 -24.892 1.00 89.25 102 GLU A O 1
ATOM 811 N N . GLN A 1 103 ? 16.628 -32.705 -24.565 1.00 87.94 103 GLN A N 1
ATOM 812 C CA . GLN A 1 103 ? 17.810 -32.697 -25.437 1.00 87.94 103 GLN A CA 1
ATOM 813 C C . GLN A 1 103 ? 17.442 -32.753 -26.936 1.00 87.94 103 GLN A C 1
ATOM 815 O O . GLN A 1 103 ? 18.100 -32.125 -27.766 1.00 87.94 103 GLN A O 1
ATOM 820 N N . GLY A 1 104 ? 16.352 -33.440 -27.295 1.00 88.38 104 GLY A N 1
ATOM 821 C CA . GLY A 1 104 ? 15.974 -33.701 -28.690 1.00 88.38 104 GLY A CA 1
ATOM 822 C C . GLY A 1 104 ? 16.838 -34.768 -29.371 1.00 88.38 104 GLY A C 1
ATOM 823 O O . GLY A 1 104 ? 17.678 -35.402 -28.739 1.00 88.38 104 GLY A O 1
ATOM 824 N N . ASP A 1 105 ? 16.628 -34.974 -30.674 1.00 87.81 105 ASP A N 1
ATOM 825 C CA . ASP A 1 105 ? 17.394 -35.953 -31.455 1.00 87.81 105 ASP A CA 1
ATOM 826 C C . ASP A 1 105 ? 18.769 -35.394 -31.863 1.00 87.81 105 ASP A C 1
ATOM 828 O O . ASP A 1 105 ? 18.893 -34.592 -32.793 1.00 87.81 105 ASP A O 1
ATOM 832 N N . CYS A 1 106 ? 19.807 -35.830 -31.147 1.00 89.69 106 CYS A N 1
ATOM 833 C CA . CYS A 1 106 ? 21.208 -35.511 -31.420 1.00 89.69 106 CYS A CA 1
ATOM 834 C C . CYS A 1 106 ? 21.980 -36.654 -32.112 1.00 89.69 106 CYS A C 1
ATOM 836 O O . CYS A 1 106 ? 23.208 -36.595 -32.181 1.00 89.69 106 CYS A O 1
ATOM 838 N N . SER A 1 107 ? 21.305 -37.675 -32.658 1.00 87.75 107 SER A N 1
ATOM 839 C CA . SER A 1 107 ? 21.925 -38.902 -33.209 1.00 87.75 107 SER A CA 1
ATOM 840 C C . SER A 1 107 ? 22.986 -38.674 -34.300 1.00 87.75 107 SER A C 1
ATOM 842 O O . SER A 1 107 ? 23.867 -39.506 -34.515 1.00 87.75 107 SER A O 1
ATOM 844 N N . LYS A 1 108 ? 22.955 -37.514 -34.967 1.00 86.56 108 LYS A N 1
ATOM 845 C CA . LYS A 1 108 ? 23.958 -37.080 -35.953 1.00 86.56 108 LYS A CA 1
ATOM 846 C C . LYS A 1 108 ? 25.371 -36.896 -35.363 1.00 86.56 108 LYS A C 1
ATOM 848 O O . LYS A 1 108 ? 26.347 -36.954 -36.113 1.00 86.56 108 LYS A O 1
ATOM 853 N N . TYR A 1 109 ? 25.502 -36.643 -34.061 1.00 85.31 109 TYR A N 1
ATOM 854 C CA . TYR A 1 109 ? 26.771 -36.313 -33.407 1.00 85.31 109 TYR A CA 1
ATOM 855 C C . TYR A 1 109 ? 27.347 -37.550 -32.702 1.00 85.31 109 TYR A C 1
ATOM 857 O O . TYR A 1 109 ? 26.778 -38.035 -31.734 1.00 85.31 109 TYR A O 1
ATOM 865 N N . LYS A 1 110 ? 28.482 -38.072 -33.192 1.00 80.25 110 LYS A N 1
ATOM 866 C CA . LYS A 1 110 ? 29.079 -39.342 -32.718 1.00 80.25 110 LYS A CA 1
ATOM 867 C C . LYS A 1 110 ? 30.147 -39.200 -31.618 1.00 80.25 110 LYS A C 1
ATOM 869 O O . LYS A 1 110 ? 30.645 -40.211 -31.143 1.00 80.25 110 LYS A O 1
ATOM 874 N N . GLY A 1 111 ? 30.535 -37.973 -31.260 1.00 79.88 111 GLY A N 1
ATOM 875 C CA . GLY A 1 111 ? 31.593 -37.684 -30.280 1.00 79.88 111 GLY A CA 1
ATOM 876 C C . GLY A 1 111 ? 31.104 -36.718 -29.207 1.00 79.88 111 GLY A C 1
ATOM 877 O O . GLY A 1 111 ? 30.444 -37.125 -28.259 1.00 79.88 111 GLY A O 1
ATOM 878 N N . ASN A 1 112 ? 31.371 -35.423 -29.386 1.00 84.19 112 ASN A N 1
ATOM 879 C CA . ASN A 1 112 ? 30.777 -34.391 -28.538 1.00 84.19 112 ASN A CA 1
ATOM 880 C C . ASN A 1 112 ? 29.293 -34.248 -28.891 1.00 84.19 112 ASN A C 1
ATOM 882 O O . ASN A 1 112 ? 28.956 -33.777 -29.981 1.00 84.19 112 ASN A O 1
ATOM 886 N N . ILE A 1 113 ? 28.419 -34.689 -27.989 1.00 88.69 113 ILE A N 1
ATOM 887 C CA . ILE A 1 113 ? 26.967 -34.577 -28.140 1.00 88.69 113 ILE A CA 1
ATOM 888 C C . ILE A 1 113 ? 26.539 -33.196 -27.619 1.00 88.69 113 ILE A C 1
ATOM 890 O O . ILE A 1 113 ? 26.876 -32.857 -26.484 1.00 88.69 113 ILE A O 1
ATOM 894 N N . PRO A 1 114 ? 25.814 -32.386 -28.412 1.00 91.75 114 PRO A N 1
ATOM 895 C CA . PRO A 1 114 ? 25.299 -31.105 -27.944 1.00 91.75 114 PRO A CA 1
ATOM 896 C C . PRO A 1 114 ? 24.337 -31.258 -26.756 1.00 91.75 114 PRO A C 1
ATOM 898 O O . PRO A 1 114 ? 23.573 -32.222 -26.665 1.00 91.75 114 PRO A O 1
ATOM 901 N N . HIS A 1 115 ? 24.319 -30.252 -25.882 1.00 93.12 115 HIS A N 1
ATOM 902 C CA . HIS A 1 115 ? 23.346 -30.110 -24.795 1.00 93.12 115 HIS A CA 1
ATOM 903 C C . HIS A 1 115 ? 21.892 -30.145 -25.292 1.00 93.12 115 HIS A C 1
ATOM 905 O O . HIS A 1 115 ? 21.025 -30.701 -24.625 1.00 93.12 115 HIS A O 1
ATOM 911 N N . CYS A 1 116 ? 21.611 -29.585 -26.476 1.00 95.25 116 CYS A N 1
ATOM 912 C CA . CYS A 1 116 ? 20.300 -29.694 -27.121 1.00 95.25 116 CYS A CA 1
ATOM 913 C C . CYS A 1 116 ? 20.384 -29.531 -28.647 1.00 95.25 116 CYS A C 1
ATOM 915 O O . CYS A 1 116 ? 21.021 -28.600 -29.148 1.00 95.25 116 CYS A O 1
ATOM 917 N N . CYS A 1 117 ? 19.680 -30.396 -29.382 1.00 92.94 117 CYS A N 1
ATOM 918 C CA . CYS A 1 117 ? 19.575 -30.373 -30.845 1.00 92.94 117 CYS A CA 1
ATOM 919 C C . CYS A 1 117 ? 18.169 -30.025 -31.359 1.00 92.94 117 CYS A C 1
ATOM 921 O O . CYS A 1 117 ? 17.937 -30.038 -32.571 1.00 92.94 117 CYS A O 1
ATOM 923 N N . LYS A 1 118 ? 17.210 -29.709 -30.474 1.00 92.81 118 LYS A N 1
ATOM 924 C CA . LYS A 1 118 ? 15.869 -29.285 -30.908 1.00 92.81 118 LYS A CA 1
ATOM 925 C C . LYS A 1 118 ? 15.948 -27.985 -31.704 1.00 92.81 118 LYS A C 1
ATOM 927 O O . LYS A 1 118 ? 16.672 -27.056 -31.351 1.00 92.81 118 LYS A O 1
ATOM 932 N N . LYS A 1 119 ? 15.130 -27.898 -32.757 1.00 89.50 119 LYS A N 1
ATOM 933 C CA . LYS A 1 119 ? 14.973 -26.672 -33.555 1.00 89.50 119 LYS A CA 1
ATOM 934 C C . LYS A 1 119 ? 14.272 -25.555 -32.772 1.00 89.50 119 LYS A C 1
ATOM 936 O O . LYS A 1 119 ? 14.445 -24.378 -33.085 1.00 89.50 119 LYS A O 1
ATOM 941 N N . ASP A 1 120 ? 13.469 -25.939 -31.791 1.00 91.12 120 ASP A N 1
ATOM 942 C CA . ASP A 1 120 ? 12.663 -25.098 -30.918 1.00 91.12 120 ASP A CA 1
ATOM 943 C C . ASP A 1 120 ? 12.898 -25.444 -29.433 1.00 91.12 120 ASP A C 1
ATOM 945 O O . ASP A 1 120 ? 12.037 -26.035 -28.774 1.00 91.12 120 ASP A O 1
ATOM 949 N N . PRO A 1 121 ? 14.094 -25.150 -28.893 1.00 93.88 121 PRO A N 1
ATOM 950 C CA . PRO A 1 121 ? 14.424 -25.491 -27.515 1.00 93.88 121 PRO A CA 1
ATOM 951 C C . PRO A 1 121 ? 13.553 -24.713 -26.521 1.00 93.88 121 PRO A C 1
ATOM 953 O O . PRO A 1 121 ? 13.165 -23.569 -26.763 1.00 93.88 121 PRO A O 1
ATOM 956 N N . THR A 1 122 ? 13.285 -25.343 -25.376 1.00 93.50 122 THR A N 1
ATOM 957 C CA . THR A 1 122 ? 12.671 -24.713 -24.200 1.00 93.50 122 THR A CA 1
ATOM 958 C C . THR A 1 122 ? 13.631 -24.834 -23.028 1.00 93.50 122 THR A C 1
ATOM 960 O O . THR A 1 122 ? 14.187 -25.905 -22.788 1.00 93.50 122 THR A O 1
ATOM 963 N N . VAL A 1 123 ? 13.839 -23.726 -22.325 1.00 94.00 123 VAL A N 1
ATOM 964 C CA . VAL A 1 123 ? 14.832 -23.562 -21.267 1.00 94.00 123 VAL A CA 1
ATOM 965 C C . VAL A 1 123 ? 14.156 -23.143 -19.975 1.00 94.00 123 VAL A C 1
ATOM 967 O O . VAL A 1 123 ? 13.233 -22.328 -19.978 1.00 94.00 123 VAL A O 1
ATOM 970 N N . VAL A 1 124 ? 14.653 -23.693 -18.875 1.00 93.44 124 VAL A N 1
ATOM 971 C CA . VAL A 1 124 ? 14.268 -23.355 -17.509 1.00 93.44 124 VAL A CA 1
ATOM 972 C C . VAL A 1 124 ? 15.499 -22.972 -16.707 1.00 93.44 124 VAL A C 1
ATOM 974 O O . VAL A 1 124 ? 16.596 -23.485 -16.937 1.00 93.44 124 VAL A O 1
ATOM 977 N N . ASP A 1 125 ? 15.306 -22.061 -15.766 1.00 94.44 125 ASP A N 1
ATOM 978 C CA . ASP A 1 125 ? 16.329 -21.681 -14.799 1.00 94.44 125 ASP A CA 1
ATOM 979 C C . ASP A 1 125 ? 16.717 -22.870 -13.908 1.00 94.44 125 ASP A C 1
ATOM 981 O O . ASP A 1 125 ? 15.900 -23.758 -13.638 1.00 94.44 125 ASP A O 1
ATOM 985 N N . LEU A 1 126 ? 17.955 -22.880 -13.420 1.00 92.31 126 LEU A N 1
ATOM 986 C CA . LEU A 1 126 ? 18.375 -23.874 -12.432 1.00 92.31 126 LEU A CA 1
ATOM 987 C C . LEU A 1 126 ? 17.793 -23.553 -11.043 1.00 92.31 126 LEU A C 1
ATOM 989 O O . LEU A 1 126 ? 17.347 -22.439 -10.764 1.00 92.31 126 LEU A O 1
ATOM 993 N N . LEU A 1 127 ? 17.761 -24.548 -10.157 1.00 90.06 127 LEU A N 1
ATOM 994 C CA . LEU A 1 127 ? 17.226 -24.385 -8.802 1.00 90.06 127 LEU A CA 1
ATOM 995 C C . LEU A 1 127 ? 18.251 -23.722 -7.857 1.00 90.06 127 LEU A C 1
ATOM 997 O O . LEU A 1 127 ? 19.465 -23.838 -8.084 1.00 90.06 127 LEU A O 1
ATOM 1001 N N . PRO A 1 128 ? 17.792 -23.079 -6.765 1.00 89.00 128 PRO A N 1
ATOM 1002 C CA . PRO A 1 128 ? 18.677 -22.609 -5.702 1.00 89.00 128 PRO A CA 1
ATOM 1003 C C . PRO A 1 128 ? 19.549 -23.749 -5.151 1.00 89.00 128 PRO A C 1
ATOM 1005 O O . PRO A 1 128 ? 19.066 -24.863 -4.964 1.00 89.00 128 PRO A O 1
ATOM 1008 N N . GLY A 1 129 ? 20.832 -23.477 -4.891 1.00 84.56 129 GLY A N 1
ATOM 1009 C CA . GLY A 1 129 ? 21.798 -24.485 -4.415 1.00 84.56 129 GLY A CA 1
ATOM 1010 C C . GLY A 1 129 ? 22.603 -25.194 -5.513 1.00 84.56 129 GLY A C 1
ATOM 1011 O O . GLY A 1 129 ? 23.402 -26.076 -5.212 1.00 84.56 129 GLY A O 1
ATOM 1012 N N . THR A 1 130 ? 22.433 -24.794 -6.777 1.00 88.62 130 THR A N 1
ATOM 1013 C CA . THR A 1 130 ? 23.255 -25.258 -7.911 1.00 88.62 130 THR A CA 1
ATOM 1014 C C . THR A 1 130 ? 24.760 -25.047 -7.639 1.00 88.62 130 THR A C 1
ATOM 1016 O O . THR A 1 130 ? 25.117 -24.013 -7.084 1.00 88.62 130 THR A O 1
ATOM 1019 N N . PRO A 1 131 ? 25.677 -25.957 -8.016 1.00 86.75 131 PRO A N 1
ATOM 1020 C CA . PRO A 1 131 ? 27.121 -25.777 -7.813 1.00 86.75 131 PRO A CA 1
ATOM 1021 C C . PRO A 1 131 ? 27.698 -24.508 -8.470 1.00 86.75 131 PRO A C 1
ATOM 1023 O O . PRO A 1 131 ? 27.280 -24.129 -9.560 1.00 86.75 131 PRO A O 1
ATOM 1026 N N . TYR A 1 132 ? 28.700 -23.868 -7.846 1.00 77.44 132 TYR A N 1
ATOM 1027 C CA . TYR A 1 132 ? 29.256 -22.572 -8.294 1.00 77.44 132 TYR A CA 1
ATOM 1028 C C . TYR A 1 132 ? 29.759 -22.576 -9.750 1.00 77.44 132 TYR A C 1
ATOM 1030 O O . TYR A 1 132 ? 29.589 -21.601 -10.473 1.00 77.44 132 TYR A O 1
ATOM 1038 N N . ASN A 1 133 ? 30.319 -23.694 -10.218 1.00 84.19 133 ASN A N 1
ATOM 1039 C CA . ASN A 1 133 ? 30.780 -23.861 -11.602 1.00 84.19 133 ASN A CA 1
ATOM 1040 C C . ASN A 1 133 ? 29.644 -23.912 -12.644 1.00 84.19 133 ASN A C 1
ATOM 1042 O O . ASN A 1 133 ? 29.917 -23.854 -13.841 1.00 84.19 133 ASN A O 1
ATOM 1046 N N . GLN A 1 134 ? 28.393 -24.033 -12.204 1.00 85.12 134 GLN A N 1
ATOM 1047 C CA . GLN A 1 134 ? 27.193 -24.016 -13.039 1.00 85.12 134 GLN A CA 1
ATOM 1048 C C . GLN A 1 134 ? 26.361 -22.738 -12.847 1.00 85.12 134 GLN A C 1
ATOM 1050 O O . GLN A 1 134 ? 25.288 -22.614 -13.440 1.00 85.12 134 GLN A O 1
ATOM 1055 N N . GLN A 1 135 ? 26.855 -21.779 -12.058 1.00 87.06 135 GLN A N 1
ATOM 1056 C CA . GLN A 1 135 ? 26.188 -20.507 -11.814 1.00 87.06 135 GLN A CA 1
ATOM 1057 C C . GLN A 1 135 ? 26.736 -19.379 -12.695 1.00 87.06 135 GLN A C 1
ATOM 1059 O O . GLN A 1 135 ? 27.896 -19.357 -13.102 1.00 87.06 135 GLN A O 1
ATOM 1064 N N . ILE A 1 136 ? 25.881 -18.392 -12.938 1.00 88.19 136 ILE A N 1
ATOM 1065 C CA . ILE A 1 136 ? 26.222 -17.073 -13.467 1.00 88.19 136 ILE A CA 1
ATOM 1066 C C . ILE A 1 136 ? 25.449 -16.022 -12.659 1.00 88.19 136 ILE A C 1
ATOM 1068 O O . ILE A 1 136 ? 24.457 -16.337 -12.002 1.00 88.19 136 ILE A O 1
ATOM 1072 N N . ALA A 1 137 ? 25.897 -14.767 -12.684 1.00 84.00 137 ALA A N 1
ATOM 1073 C CA . ALA A 1 137 ? 25.196 -13.673 -12.018 1.00 84.00 137 ALA A CA 1
ATOM 1074 C C . ALA A 1 137 ? 23.699 -13.666 -12.382 1.00 84.00 137 ALA A C 1
ATOM 1076 O O . ALA A 1 137 ? 23.346 -13.771 -13.553 1.00 84.00 137 ALA A O 1
ATOM 1077 N N . ASN A 1 138 ? 22.837 -13.516 -11.374 1.00 87.81 138 ASN A N 1
ATOM 1078 C CA . ASN A 1 138 ? 21.375 -13.495 -11.488 1.00 87.81 138 ASN A CA 1
ATOM 1079 C C . ASN A 1 138 ? 20.693 -14.809 -11.928 1.00 87.81 138 ASN A C 1
ATOM 1081 O O . ASN A 1 138 ? 19.480 -14.801 -12.111 1.00 87.81 138 ASN A O 1
ATOM 1085 N N . CYS A 1 139 ? 21.393 -15.937 -12.066 1.00 87.50 139 CYS A N 1
ATOM 1086 C CA . CYS A 1 139 ? 20.744 -17.224 -12.354 1.00 87.50 139 CYS A CA 1
ATOM 1087 C C . CYS A 1 139 ? 20.179 -17.906 -11.103 1.00 87.50 139 CYS A C 1
ATOM 1089 O O . CYS A 1 139 ? 20.381 -17.460 -9.971 1.00 87.50 139 CYS A O 1
ATOM 1091 N N . CYS A 1 140 ? 19.602 -19.081 -11.332 1.00 89.69 140 CYS A N 1
ATOM 1092 C CA . CYS A 1 140 ? 19.534 -20.173 -10.375 1.00 89.69 140 CYS A CA 1
ATOM 1093 C C . CYS A 1 140 ? 18.538 -19.944 -9.231 1.00 89.69 140 CYS A C 1
ATOM 1095 O O . CYS A 1 140 ? 18.764 -20.342 -8.087 1.00 89.69 140 CYS A O 1
ATOM 1097 N N . LYS A 1 141 ? 17.420 -19.287 -9.546 1.00 92.19 141 LYS A N 1
ATOM 1098 C CA . LYS A 1 141 ? 16.340 -18.934 -8.614 1.00 92.19 141 LYS A CA 1
ATOM 1099 C C . LYS A 1 141 ? 15.101 -19.806 -8.828 1.00 92.19 141 LYS A C 1
ATOM 1101 O O . LYS A 1 141 ? 14.014 -19.457 -8.373 1.00 92.19 141 LYS A O 1
ATOM 1106 N N . GLY A 1 142 ? 15.231 -20.920 -9.555 1.00 88.38 142 GLY A N 1
ATOM 1107 C CA . GLY A 1 142 ? 14.102 -21.765 -9.948 1.00 88.38 142 GLY A CA 1
ATOM 1108 C C . GLY A 1 142 ? 13.095 -21.021 -10.821 1.00 88.38 142 GLY A C 1
ATOM 1109 O O . GLY A 1 142 ? 11.896 -21.273 -10.740 1.00 88.38 142 GLY A O 1
ATOM 1110 N N . GLY A 1 143 ? 13.572 -20.040 -11.590 1.00 86.44 143 GLY A N 1
ATOM 1111 C CA . GLY A 1 143 ? 12.781 -19.265 -12.534 1.00 86.44 143 GLY A CA 1
ATOM 1112 C C . GLY A 1 143 ? 11.921 -18.188 -11.876 1.00 86.44 143 GLY A C 1
ATOM 1113 O O . GLY A 1 143 ? 11.107 -17.562 -12.555 1.00 86.44 143 GLY A O 1
ATOM 1114 N N . VAL A 1 144 ? 12.072 -17.954 -10.571 1.00 89.75 144 VAL A N 1
ATOM 1115 C CA . VAL A 1 144 ? 11.397 -16.844 -9.896 1.00 89.75 144 VAL A CA 1
ATOM 1116 C C . VAL A 1 144 ? 12.004 -15.525 -10.371 1.00 89.75 144 VAL A C 1
ATOM 1118 O O . VAL A 1 144 ? 13.221 -15.344 -10.335 1.00 89.75 144 VAL A O 1
ATOM 1121 N N . LEU A 1 145 ? 11.154 -14.603 -10.825 1.00 89.31 145 LEU A N 1
ATOM 1122 C CA . LEU A 1 145 ? 11.574 -13.298 -11.337 1.00 89.31 145 LEU A CA 1
ATOM 1123 C C . LEU A 1 145 ? 10.695 -12.196 -10.750 1.00 89.31 145 LEU A C 1
ATOM 1125 O O . LEU A 1 145 ? 9.536 -12.040 -11.145 1.00 89.31 145 LEU A O 1
ATOM 1129 N N . ASN A 1 146 ? 11.241 -11.430 -9.808 1.00 86.56 146 ASN A N 1
ATOM 1130 C CA . ASN A 1 146 ? 10.488 -10.400 -9.100 1.00 86.56 146 ASN A CA 1
ATOM 1131 C C . ASN A 1 146 ? 10.251 -9.156 -9.959 1.00 86.56 146 ASN A C 1
ATOM 1133 O O . ASN A 1 146 ? 10.846 -8.998 -11.021 1.00 86.56 146 ASN A O 1
ATOM 1137 N N . SER A 1 147 ? 9.323 -8.302 -9.534 1.00 83.75 147 SER A N 1
ATOM 1138 C CA . SER A 1 147 ? 9.094 -7.012 -10.184 1.00 83.75 147 SER A CA 1
ATOM 1139 C C . SER A 1 147 ? 10.243 -6.058 -9.831 1.00 83.75 147 SER A C 1
ATOM 1141 O O . SER A 1 147 ? 10.699 -6.046 -8.685 1.00 83.75 147 SER A O 1
ATOM 1143 N N . TRP A 1 148 ? 10.705 -5.244 -10.786 1.00 78.06 148 TRP A N 1
ATOM 1144 C CA . TRP A 1 148 ? 11.789 -4.281 -10.545 1.00 78.06 148 TRP A CA 1
ATOM 1145 C C . TRP A 1 148 ? 11.477 -3.304 -9.411 1.00 78.06 148 TRP A C 1
ATOM 1147 O O . TRP A 1 148 ? 12.374 -2.915 -8.675 1.00 78.06 148 TRP A O 1
ATOM 1157 N N . VAL A 1 149 ? 10.209 -2.926 -9.246 1.00 74.50 149 VAL A N 1
ATOM 1158 C CA . VAL A 1 149 ? 9.777 -1.988 -8.200 1.00 74.50 149 VAL A CA 1
ATOM 1159 C C . VAL A 1 149 ? 9.711 -2.656 -6.824 1.00 74.50 149 VAL A C 1
ATOM 1161 O O . VAL A 1 149 ? 10.011 -2.012 -5.824 1.00 74.50 149 VAL A O 1
ATOM 1164 N N . GLN A 1 150 ? 9.318 -3.932 -6.755 1.00 74.69 150 GLN A N 1
ATOM 1165 C CA . GLN A 1 150 ? 9.183 -4.655 -5.486 1.00 74.69 150 GLN A CA 1
ATOM 1166 C C . GLN A 1 150 ? 10.526 -5.173 -4.970 1.00 74.69 150 GLN A C 1
ATOM 1168 O O . GLN A 1 150 ? 10.767 -5.144 -3.767 1.00 74.69 150 GLN A O 1
ATOM 1173 N N . ASP A 1 151 ? 11.380 -5.666 -5.867 1.00 80.50 151 ASP A N 1
ATOM 1174 C CA . ASP A 1 151 ? 12.671 -6.254 -5.516 1.00 80.50 151 ASP A CA 1
ATOM 1175 C C . ASP A 1 151 ? 13.652 -6.149 -6.701 1.00 80.50 151 ASP A C 1
ATOM 1177 O O . ASP A 1 151 ? 13.796 -7.093 -7.489 1.00 80.50 151 ASP A O 1
ATOM 1181 N N . PRO A 1 152 ? 14.348 -5.002 -6.836 1.00 79.56 152 PRO A N 1
ATOM 1182 C CA . PRO A 1 152 ? 15.294 -4.765 -7.924 1.00 79.56 152 PRO A CA 1
ATOM 1183 C C . PRO A 1 152 ? 16.409 -5.819 -7.997 1.00 79.56 152 PRO A C 1
ATOM 1185 O O . PRO A 1 152 ? 16.857 -6.175 -9.087 1.00 79.56 152 PRO A O 1
ATOM 1188 N N . GLY A 1 153 ? 16.843 -6.352 -6.846 1.00 77.38 153 GLY A N 1
ATOM 1189 C CA . GLY A 1 153 ? 17.916 -7.347 -6.762 1.00 77.38 153 GLY A CA 1
ATOM 1190 C C . GLY A 1 153 ? 17.533 -8.704 -7.359 1.00 77.38 153 GLY A C 1
ATOM 1191 O O . GLY A 1 153 ? 18.394 -9.441 -7.845 1.00 77.38 153 GLY A O 1
ATOM 1192 N N . ASN A 1 154 ? 16.237 -9.026 -7.391 1.00 84.50 154 ASN A N 1
ATOM 1193 C CA . ASN A 1 154 ? 15.718 -10.261 -7.981 1.00 84.50 154 ASN A CA 1
ATOM 1194 C C . ASN A 1 154 ? 14.842 -10.050 -9.219 1.00 84.50 154 ASN A C 1
ATOM 1196 O O . ASN A 1 154 ? 14.201 -10.993 -9.686 1.00 84.50 154 ASN A O 1
ATOM 1200 N N . ALA A 1 155 ? 14.861 -8.848 -9.792 1.00 87.06 155 ALA A N 1
ATOM 1201 C CA . ALA A 1 155 ? 14.129 -8.517 -11.009 1.00 87.06 155 ALA A CA 1
ATOM 1202 C C . ALA A 1 155 ? 14.871 -8.870 -12.306 1.00 87.06 155 ALA A C 1
ATOM 1204 O O . ALA A 1 155 ? 14.341 -8.663 -13.402 1.00 87.06 155 ALA A O 1
ATOM 1205 N N . ALA A 1 156 ? 16.085 -9.415 -12.189 1.00 90.00 156 ALA A N 1
ATOM 1206 C CA . ALA A 1 156 ? 16.862 -9.953 -13.295 1.00 90.00 156 ALA A CA 1
ATOM 1207 C C . ALA A 1 156 ? 17.089 -11.462 -13.141 1.00 90.00 156 ALA A C 1
ATOM 1209 O O . ALA A 1 156 ? 17.335 -11.955 -12.034 1.00 90.00 156 ALA A O 1
ATOM 1210 N N . SER A 1 157 ? 17.056 -12.169 -14.272 1.00 92.56 157 SER A N 1
ATOM 1211 C CA . SER A 1 157 ? 17.489 -13.561 -14.387 1.00 92.56 157 SER A CA 1
ATOM 1212 C C . SER A 1 157 ? 18.320 -13.766 -15.648 1.00 92.56 157 SER A C 1
ATOM 1214 O O . SER A 1 157 ? 17.965 -13.249 -16.710 1.00 92.56 157 SER A O 1
ATOM 1216 N N . SER A 1 158 ? 19.436 -14.486 -15.532 1.00 93.50 158 SER A N 1
ATOM 1217 C CA . SER A 1 158 ? 20.402 -14.638 -16.624 1.00 93.50 158 SER A CA 1
ATOM 1218 C C . SER A 1 158 ? 20.919 -16.061 -16.756 1.00 93.50 158 SER A C 1
ATOM 1220 O O . SER A 1 158 ? 21.075 -16.775 -15.770 1.00 93.50 158 SER A O 1
ATOM 1222 N N . PHE A 1 159 ? 21.270 -16.439 -17.982 1.00 94.81 159 PHE A N 1
ATOM 1223 C CA . PHE A 1 159 ? 22.003 -17.664 -18.275 1.00 94.81 159 PHE A CA 1
ATOM 1224 C C . PHE A 1 159 ? 22.966 -17.457 -19.444 1.00 94.81 159 PHE A C 1
ATOM 1226 O O . PHE A 1 159 ? 22.767 -16.590 -20.300 1.00 94.81 159 PHE A O 1
ATOM 1233 N N . GLN A 1 160 ? 24.019 -18.264 -19.489 1.00 94.25 160 GLN A N 1
ATOM 1234 C CA . GLN A 1 160 ? 24.961 -18.297 -20.601 1.00 94.25 160 GLN A CA 1
ATOM 1235 C C . GLN A 1 160 ? 24.671 -19.498 -21.496 1.00 94.25 160 GLN A C 1
ATOM 1237 O O . GLN A 1 160 ? 24.360 -20.587 -21.012 1.00 94.25 160 GLN A O 1
ATOM 1242 N N . ILE A 1 161 ? 24.814 -19.303 -22.803 1.00 94.19 161 ILE A N 1
ATOM 1243 C CA . ILE A 1 161 ? 24.599 -20.326 -23.819 1.00 94.19 161 ILE A CA 1
ATOM 1244 C C . ILE A 1 161 ? 25.741 -20.329 -24.837 1.00 94.19 161 ILE A C 1
ATOM 1246 O O . ILE A 1 161 ? 26.142 -19.282 -25.345 1.00 94.19 161 ILE A O 1
ATOM 1250 N N . SER A 1 162 ? 26.254 -21.519 -25.145 1.00 93.69 162 SER A N 1
ATOM 1251 C CA . SER A 1 162 ? 27.174 -21.753 -26.259 1.00 93.69 162 SER A CA 1
ATOM 1252 C C . SER A 1 162 ? 26.396 -22.337 -27.435 1.00 93.69 162 SER A C 1
ATOM 1254 O O . SER A 1 162 ? 25.795 -23.407 -27.315 1.00 93.69 162 SER A O 1
ATOM 1256 N N . VAL A 1 163 ? 26.369 -21.621 -28.558 1.00 93.44 163 VAL A N 1
ATOM 1257 C CA . VAL A 1 163 ? 25.587 -21.967 -29.751 1.00 93.44 163 VAL A CA 1
ATOM 1258 C C . VAL A 1 163 ? 26.526 -22.407 -30.865 1.00 93.44 163 VAL A C 1
ATOM 1260 O O . VAL A 1 163 ? 27.446 -21.676 -31.223 1.00 93.44 163 VAL A O 1
ATOM 1263 N N . GLY A 1 164 ? 26.262 -23.580 -31.434 1.00 90.31 164 GLY A N 1
ATOM 1264 C CA . GLY A 1 164 ? 26.989 -24.159 -32.563 1.00 90.31 164 GLY A CA 1
ATOM 1265 C C . GLY A 1 164 ? 26.180 -24.172 -33.855 1.00 90.31 164 GLY A C 1
ATOM 1266 O O . GLY A 1 164 ? 24.973 -23.925 -33.857 1.00 90.31 164 GLY A O 1
ATOM 1267 N N . ALA A 1 165 ? 26.850 -24.488 -34.965 1.00 86.44 165 ALA A N 1
ATOM 1268 C CA . ALA A 1 165 ? 26.303 -24.433 -36.325 1.00 86.44 165 ALA A CA 1
ATOM 1269 C C . ALA A 1 165 ? 25.646 -23.076 -36.672 1.00 86.44 165 ALA A C 1
ATOM 1271 O O . ALA A 1 165 ? 24.693 -23.007 -37.458 1.00 86.44 165 ALA A O 1
ATOM 1272 N N . ALA A 1 166 ? 26.175 -21.998 -36.087 1.00 85.88 166 ALA A N 1
ATOM 1273 C CA . ALA A 1 166 ? 25.708 -20.627 -36.249 1.00 85.88 166 ALA A CA 1
ATOM 1274 C C . ALA A 1 166 ? 26.712 -19.784 -37.057 1.00 85.88 166 ALA A C 1
ATOM 1276 O O . ALA A 1 166 ? 27.810 -20.220 -37.390 1.00 85.88 166 ALA A O 1
ATOM 1277 N N . GLY A 1 167 ? 26.328 -18.557 -37.419 1.00 80.00 167 GLY A N 1
ATOM 1278 C CA . GLY A 1 167 ? 27.269 -17.619 -38.037 1.00 80.00 167 GLY A CA 1
ATOM 1279 C C . GLY A 1 167 ? 28.331 -17.152 -37.038 1.00 80.00 167 GLY A C 1
ATOM 1280 O O . GLY A 1 167 ? 27.998 -16.869 -35.894 1.00 80.00 167 GLY A O 1
ATOM 1281 N N . THR A 1 168 ? 29.579 -17.032 -37.491 1.00 80.81 168 THR A N 1
ATOM 1282 C CA . THR A 1 168 ? 30.760 -16.664 -36.682 1.00 80.81 168 THR A CA 1
ATOM 1283 C C . THR A 1 168 ? 31.148 -15.182 -36.783 1.00 80.81 168 THR A C 1
ATOM 1285 O O . THR A 1 168 ? 32.237 -14.781 -36.387 1.00 80.81 168 THR A O 1
ATOM 1288 N N . THR A 1 169 ? 30.280 -14.346 -37.361 1.00 75.75 169 THR A N 1
ATOM 1289 C CA . THR A 1 169 ? 30.490 -12.895 -37.483 1.00 75.75 169 THR A CA 1
ATOM 1290 C C . THR A 1 169 ? 29.173 -12.141 -37.313 1.00 75.75 169 THR A C 1
ATOM 1292 O O . THR A 1 169 ? 28.098 -12.688 -37.574 1.00 75.75 169 THR A O 1
ATOM 1295 N N . ASN A 1 170 ? 29.245 -10.840 -37.009 1.00 69.12 170 ASN A N 1
ATOM 1296 C CA . ASN A 1 170 ? 28.073 -9.955 -36.913 1.00 69.12 170 ASN A CA 1
ATOM 1297 C C . ASN A 1 170 ? 27.204 -9.939 -38.192 1.00 69.12 170 ASN A C 1
ATOM 1299 O O . ASN A 1 170 ? 26.012 -9.658 -38.118 1.00 69.12 170 ASN A O 1
ATOM 1303 N N . LYS A 1 171 ? 27.775 -10.240 -39.370 1.00 71.31 171 LYS A N 1
ATOM 1304 C CA . LYS A 1 171 ? 27.041 -10.273 -40.650 1.00 71.31 171 LYS A CA 1
ATOM 1305 C C . LYS A 1 171 ? 26.368 -11.621 -40.918 1.00 71.31 171 LYS A C 1
ATOM 1307 O O . LYS A 1 171 ? 25.349 -11.676 -41.605 1.00 71.31 171 LYS A O 1
ATOM 1312 N N . THR A 1 172 ? 26.953 -12.710 -40.424 1.00 76.81 172 THR A N 1
ATOM 1313 C CA . THR A 1 172 ? 26.502 -14.079 -40.712 1.00 76.81 172 THR A CA 1
ATOM 1314 C C . THR A 1 172 ? 25.595 -14.644 -39.625 1.00 76.81 172 THR A C 1
ATOM 1316 O O . THR A 1 172 ? 24.786 -15.532 -39.922 1.00 76.81 172 THR A O 1
ATOM 1319 N N . VAL A 1 173 ? 25.692 -14.133 -38.392 1.00 79.06 173 VAL A N 1
ATOM 1320 C CA . VAL A 1 173 ? 24.854 -14.560 -37.271 1.00 79.06 173 VAL A CA 1
ATOM 1321 C C . VAL A 1 173 ? 23.393 -14.177 -37.519 1.00 79.06 173 VAL A C 1
ATOM 1323 O O . VAL A 1 173 ? 23.068 -13.071 -37.954 1.00 79.06 173 VAL A O 1
ATOM 1326 N N . ARG A 1 174 ? 22.481 -15.119 -37.275 1.00 77.31 174 ARG A N 1
ATOM 1327 C CA . ARG A 1 174 ? 21.037 -14.879 -37.321 1.00 77.31 174 ARG A CA 1
ATOM 1328 C C . ARG A 1 174 ? 20.490 -15.100 -35.922 1.00 77.31 174 ARG A C 1
ATOM 1330 O O . ARG A 1 174 ? 20.682 -16.161 -35.342 1.00 77.31 174 ARG A O 1
ATOM 1337 N N . VAL A 1 175 ? 19.834 -14.077 -35.390 1.00 70.56 175 VAL A N 1
ATOM 1338 C CA . VAL A 1 175 ? 19.245 -14.126 -34.051 1.00 70.56 175 VAL A CA 1
ATOM 1339 C C . VAL A 1 175 ? 18.067 -15.107 -34.049 1.00 70.56 175 VAL A C 1
ATOM 1341 O O . VAL A 1 175 ? 17.350 -15.177 -35.061 1.00 70.56 175 VAL A O 1
ATOM 1344 N N . PRO A 1 176 ? 17.841 -15.850 -32.949 1.00 80.31 176 PRO A N 1
ATOM 1345 C CA . PRO A 1 176 ? 16.664 -16.694 -32.829 1.00 80.31 176 PRO A CA 1
ATOM 1346 C C . PRO A 1 176 ? 15.367 -15.902 -32.992 1.00 80.31 176 PRO A C 1
ATOM 1348 O O . PRO A 1 176 ? 15.302 -14.696 -32.744 1.00 80.31 176 PRO A O 1
ATOM 1351 N N . ARG A 1 177 ? 14.324 -16.588 -33.455 1.00 80.00 177 ARG A N 1
ATOM 1352 C CA . ARG A 1 177 ? 13.009 -15.996 -33.714 1.00 80.00 177 ARG A CA 1
ATOM 1353 C C . ARG A 1 177 ? 11.968 -16.610 -32.791 1.00 80.00 177 ARG A C 1
ATOM 1355 O O . ARG A 1 177 ? 12.165 -17.700 -32.266 1.00 80.00 177 ARG A O 1
ATOM 1362 N N . ASN A 1 178 ? 10.831 -15.931 -32.664 1.00 79.94 178 ASN A N 1
ATOM 1363 C CA . ASN A 1 178 ? 9.656 -16.419 -31.940 1.00 79.94 178 ASN A CA 1
ATOM 1364 C C . ASN A 1 178 ? 9.956 -16.755 -30.474 1.00 79.94 178 ASN A C 1
ATOM 1366 O O . ASN A 1 178 ? 9.658 -17.854 -30.014 1.00 79.94 178 ASN A O 1
ATOM 1370 N N . PHE A 1 179 ? 10.561 -15.812 -29.752 1.00 82.25 179 PHE A N 1
ATOM 1371 C CA . PHE A 1 179 ? 10.766 -15.975 -28.320 1.00 82.25 179 PHE A CA 1
ATOM 1372 C C . PHE A 1 179 ? 9.424 -15.995 -27.576 1.00 82.25 179 PHE A C 1
ATOM 1374 O O . PHE A 1 179 ? 8.584 -15.099 -27.719 1.00 82.25 179 PHE A O 1
ATOM 1381 N N . THR A 1 180 ? 9.253 -17.021 -26.756 1.00 82.19 180 THR A N 1
ATOM 1382 C CA . THR A 1 180 ? 8.088 -17.269 -25.909 1.00 82.19 180 THR A CA 1
ATOM 1383 C C . THR A 1 180 ? 8.559 -17.362 -24.471 1.00 82.19 180 THR A C 1
ATOM 1385 O O . THR A 1 180 ? 9.417 -18.184 -24.173 1.00 82.19 180 THR A O 1
ATOM 1388 N N . LEU A 1 181 ? 8.018 -16.526 -23.592 1.00 83.25 181 LEU A N 1
ATOM 1389 C CA . LEU A 1 181 ? 8.352 -16.530 -22.173 1.00 83.25 181 LEU A CA 1
ATOM 1390 C C . LEU A 1 181 ? 7.087 -16.881 -21.399 1.00 83.25 181 LEU A C 1
ATOM 1392 O O . LEU A 1 181 ? 6.159 -16.081 -21.344 1.00 83.25 181 LEU A O 1
ATOM 1396 N N . MET A 1 182 ? 7.018 -18.072 -20.820 1.00 76.38 182 MET A N 1
ATOM 1397 C CA . MET A 1 182 ? 5.857 -18.503 -20.043 1.00 76.38 182 MET A CA 1
ATOM 13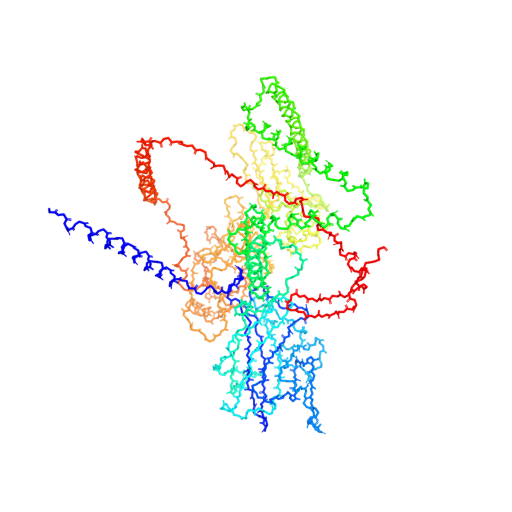98 C C . MET A 1 182 ? 6.198 -18.497 -18.556 1.00 76.38 182 MET A C 1
ATOM 1400 O O . MET A 1 182 ? 7.315 -18.808 -18.164 1.00 76.38 182 MET A O 1
ATOM 1404 N N . GLY A 1 183 ? 5.215 -18.160 -17.732 1.00 72.00 183 GLY A N 1
ATOM 1405 C CA . GLY A 1 183 ? 5.231 -18.324 -16.280 1.00 72.00 183 GLY A CA 1
ATOM 1406 C C . GLY A 1 183 ? 3.818 -18.697 -15.821 1.00 72.00 183 GLY A C 1
ATOM 1407 O O . GLY A 1 183 ? 2.916 -18.757 -16.665 1.00 72.00 183 GLY A O 1
ATOM 1408 N N . PRO A 1 184 ? 3.576 -18.947 -14.526 1.00 61.47 184 PRO A N 1
ATOM 1409 C CA . PRO A 1 184 ? 2.226 -19.190 -14.017 1.00 61.47 184 PRO A CA 1
ATOM 1410 C C . PRO A 1 184 ? 1.293 -18.004 -14.342 1.00 61.47 184 PRO A C 1
ATOM 1412 O O . PRO A 1 184 ? 1.390 -16.937 -13.742 1.00 61.47 184 PRO A O 1
ATOM 1415 N N . GLY A 1 185 ? 0.412 -18.172 -15.338 1.00 61.41 185 GLY A N 1
ATOM 1416 C CA . GLY A 1 185 ? -0.444 -17.102 -15.870 1.00 61.41 185 GLY A CA 1
ATOM 1417 C C . GLY A 1 185 ? -0.533 -17.075 -17.409 1.00 61.41 185 GLY A C 1
ATOM 1418 O O . GLY A 1 185 ? -0.202 -18.066 -18.058 1.00 61.41 185 GLY A O 1
ATOM 1419 N N . PRO A 1 186 ? -1.002 -15.966 -18.021 1.00 54.34 186 PRO A N 1
ATOM 1420 C CA . PRO A 1 186 ? -1.255 -15.864 -19.470 1.00 54.34 186 PRO A CA 1
ATOM 1421 C C . PRO A 1 186 ? -0.004 -15.847 -20.378 1.00 54.34 186 PRO A C 1
ATOM 1423 O O . PRO A 1 186 ? -0.151 -15.841 -21.601 1.00 54.34 186 PRO A O 1
ATOM 1426 N N . GLY A 1 187 ? 1.208 -15.902 -19.816 1.00 59.34 187 GLY A N 1
ATOM 1427 C CA . GLY A 1 187 ? 2.463 -15.910 -20.572 1.00 59.34 187 GLY A CA 1
ATOM 1428 C C . GLY A 1 187 ? 2.760 -14.598 -21.315 1.00 59.34 187 GLY A C 1
ATOM 1429 O O . GLY A 1 187 ? 1.918 -13.716 -21.483 1.00 59.34 187 GLY A O 1
ATOM 1430 N N . TYR A 1 188 ? 3.995 -14.469 -21.780 1.00 68.06 188 TYR A N 1
ATOM 1431 C CA . TYR A 1 188 ? 4.523 -13.308 -22.485 1.00 68.06 188 TYR A CA 1
ATOM 1432 C C . TYR A 1 188 ? 4.997 -13.739 -23.869 1.00 68.06 188 TYR A C 1
ATOM 1434 O O . TYR A 1 188 ? 5.588 -14.806 -24.058 1.00 68.06 188 TYR A O 1
ATOM 1442 N N . THR A 1 189 ? 4.740 -12.897 -24.867 1.00 60.06 189 THR A N 1
ATOM 1443 C CA . THR A 1 189 ? 5.305 -13.092 -26.206 1.00 60.06 189 THR A CA 1
ATOM 1444 C C . THR A 1 189 ? 6.208 -11.915 -26.505 1.00 60.06 189 THR A C 1
ATOM 1446 O O . THR A 1 189 ? 5.826 -10.758 -26.323 1.00 60.06 189 THR A O 1
ATOM 1449 N N . CYS A 1 190 ? 7.428 -12.206 -26.931 1.00 64.56 190 CYS A N 1
ATOM 1450 C CA . CYS A 1 190 ? 8.339 -11.162 -27.356 1.00 64.56 190 CYS A CA 1
ATOM 1451 C C . CYS A 1 190 ? 7.849 -10.537 -28.663 1.00 64.56 190 CYS A C 1
ATOM 1453 O O . CYS A 1 190 ? 7.487 -11.247 -29.602 1.00 64.56 190 CYS A O 1
ATOM 1455 N N . GLY A 1 191 ? 7.890 -9.206 -28.738 1.00 62.03 191 GLY A N 1
ATOM 1456 C CA . GLY A 1 191 ? 7.819 -8.506 -30.018 1.00 62.03 191 GLY A CA 1
ATOM 1457 C C . GLY A 1 191 ? 8.998 -8.875 -30.937 1.00 62.03 191 GLY A C 1
ATOM 1458 O O . GLY A 1 191 ? 9.918 -9.587 -30.521 1.00 62.03 191 GLY A O 1
ATOM 1459 N N . PRO A 1 192 ? 9.009 -8.394 -32.193 1.00 63.41 192 PRO A N 1
ATOM 1460 C CA . PRO A 1 192 ? 10.110 -8.652 -33.114 1.00 63.41 192 PRO A CA 1
ATOM 1461 C C . PRO A 1 192 ? 11.445 -8.195 -32.512 1.00 63.41 192 PRO A C 1
ATOM 1463 O O . PRO A 1 192 ? 11.574 -7.065 -32.039 1.00 63.41 192 PRO A O 1
ATOM 1466 N N . ALA A 1 193 ? 12.427 -9.095 -32.546 1.00 66.12 193 ALA A N 1
ATOM 1467 C CA . ALA A 1 193 ? 13.769 -8.877 -32.029 1.00 66.12 193 ALA A CA 1
ATOM 1468 C C . ALA A 1 193 ? 14.453 -7.711 -32.764 1.00 66.12 193 ALA A C 1
ATOM 1470 O O . ALA A 1 193 ? 14.527 -7.714 -33.996 1.00 66.12 193 ALA A O 1
ATOM 1471 N N . LYS A 1 194 ? 14.956 -6.715 -32.024 1.00 69.44 194 LYS A N 1
ATOM 1472 C CA . LYS A 1 194 ? 15.642 -5.539 -32.583 1.00 69.44 194 LYS A CA 1
ATOM 1473 C C . LYS A 1 194 ? 17.112 -5.542 -32.191 1.00 69.44 194 LYS A C 1
ATOM 1475 O O . LYS A 1 194 ? 17.441 -5.614 -31.008 1.00 69.44 194 LYS A O 1
ATOM 1480 N N . VAL A 1 195 ? 17.992 -5.434 -33.183 1.00 67.31 195 VAL A N 1
ATOM 1481 C CA . VAL A 1 195 ? 19.423 -5.214 -32.943 1.00 67.31 195 VAL A CA 1
ATOM 1482 C C . VAL A 1 195 ? 19.603 -3.787 -32.436 1.00 67.31 195 VAL A C 1
ATOM 1484 O O . VAL A 1 195 ? 19.113 -2.841 -33.051 1.00 67.31 195 VAL A O 1
ATOM 1487 N N . VAL A 1 196 ? 20.276 -3.634 -31.303 1.00 72.31 196 VAL A N 1
ATOM 1488 C CA . VAL A 1 196 ? 20.498 -2.342 -30.639 1.00 72.31 196 VAL A CA 1
ATOM 1489 C C . VAL A 1 196 ? 21.978 -2.187 -30.273 1.00 72.31 196 VAL A C 1
ATOM 1491 O O . VAL A 1 196 ? 22.789 -3.085 -30.508 1.00 72.31 196 VAL A O 1
ATOM 1494 N N . ARG A 1 197 ? 22.353 -1.029 -29.716 1.00 70.06 197 ARG A N 1
ATOM 1495 C CA . ARG A 1 197 ? 23.741 -0.757 -29.311 1.00 70.06 197 ARG A CA 1
ATOM 1496 C C . ARG A 1 197 ? 24.226 -1.810 -28.299 1.00 70.06 197 ARG A C 1
ATOM 1498 O O . ARG A 1 197 ? 23.515 -2.031 -27.323 1.00 70.06 197 ARG A O 1
ATOM 1505 N N . PRO A 1 198 ? 25.409 -2.425 -28.489 1.00 72.00 198 PRO A N 1
ATOM 1506 C CA . PRO A 1 198 ? 25.842 -3.525 -27.634 1.00 72.00 198 PRO A CA 1
ATOM 1507 C C . PRO A 1 198 ? 26.076 -3.128 -26.173 1.00 72.00 198 PRO A C 1
ATOM 1509 O O . PRO A 1 198 ? 26.659 -2.068 -25.912 1.00 72.00 198 PRO A O 1
ATOM 1512 N N . THR A 1 199 ? 25.653 -3.992 -25.243 1.00 71.81 199 THR A N 1
ATOM 1513 C CA . THR A 1 199 ? 25.790 -3.791 -23.792 1.00 71.81 199 THR A CA 1
ATOM 1514 C C . THR A 1 199 ? 27.259 -3.663 -23.395 1.00 71.81 199 THR A C 1
ATOM 1516 O O . THR A 1 199 ? 28.109 -4.409 -23.879 1.00 71.81 199 THR A O 1
ATOM 1519 N N . LYS A 1 200 ? 27.562 -2.720 -22.500 1.00 73.75 200 LYS A N 1
ATOM 1520 C CA . LYS A 1 200 ? 28.870 -2.592 -21.854 1.00 73.75 200 LYS A CA 1
ATOM 1521 C C . LYS A 1 200 ? 28.791 -3.205 -20.458 1.00 73.75 200 LYS A C 1
ATOM 1523 O O . LYS A 1 200 ? 27.965 -2.782 -19.656 1.00 73.75 200 LYS A O 1
ATOM 1528 N N . PHE A 1 201 ? 29.641 -4.181 -20.182 1.00 66.12 201 PHE A N 1
ATOM 1529 C CA . PHE A 1 201 ? 29.787 -4.833 -18.889 1.00 66.12 201 PHE A CA 1
ATOM 1530 C C . PHE A 1 201 ? 31.037 -4.292 -18.210 1.00 66.12 201 PHE A C 1
ATOM 1532 O O . PHE A 1 201 ? 32.140 -4.400 -18.749 1.00 66.12 201 PHE A O 1
ATOM 1539 N N . VAL A 1 202 ? 30.871 -3.712 -17.030 1.00 62.56 202 VAL A N 1
ATOM 1540 C CA . VAL A 1 202 ? 31.994 -3.362 -16.161 1.00 62.56 202 VAL A CA 1
ATOM 1541 C C . VAL A 1 202 ? 32.380 -4.627 -15.395 1.00 62.56 202 VAL A C 1
ATOM 1543 O O . VAL A 1 202 ? 31.507 -5.317 -14.870 1.00 62.56 202 VAL A O 1
ATOM 1546 N N . THR A 1 203 ? 33.663 -4.982 -15.393 1.00 54.31 203 THR A N 1
ATOM 1547 C CA . THR A 1 203 ? 34.171 -6.132 -14.640 1.00 54.31 203 THR A CA 1
ATOM 1548 C C . THR A 1 203 ? 33.904 -5.951 -13.148 1.00 54.31 203 THR A C 1
ATOM 1550 O O . THR A 1 203 ? 33.779 -4.832 -12.657 1.00 54.31 203 THR A O 1
ATOM 1553 N N . THR A 1 204 ? 33.798 -7.056 -12.411 1.00 51.72 204 THR A N 1
ATOM 1554 C CA . THR A 1 204 ? 33.485 -7.051 -10.971 1.00 51.72 204 THR A CA 1
ATOM 1555 C C . THR A 1 204 ? 34.502 -6.277 -10.131 1.00 51.72 204 THR A C 1
ATOM 1557 O O . THR A 1 204 ? 34.151 -5.746 -9.085 1.00 51.72 204 THR A O 1
ATOM 1560 N N . ASP A 1 205 ? 35.741 -6.166 -10.606 1.00 59.16 205 ASP A N 1
ATOM 1561 C CA . ASP A 1 205 ? 36.808 -5.357 -10.011 1.00 59.16 205 ASP A CA 1
ATOM 1562 C C . ASP A 1 205 ? 36.767 -3.870 -10.414 1.00 59.16 205 ASP A C 1
ATOM 1564 O O . ASP A 1 205 ? 37.674 -3.131 -10.048 1.00 59.16 205 ASP A O 1
ATOM 1568 N N . THR A 1 206 ? 35.760 -3.460 -11.196 1.00 59.41 206 THR A N 1
ATOM 1569 C CA . THR A 1 206 ? 35.505 -2.121 -11.762 1.00 59.41 206 THR A CA 1
ATOM 1570 C C . THR A 1 206 ? 36.600 -1.527 -12.653 1.00 59.41 206 THR A C 1
ATOM 1572 O O . THR A 1 206 ? 36.476 -0.395 -13.120 1.00 59.41 206 THR A O 1
ATOM 1575 N N . ARG A 1 207 ? 37.645 -2.297 -12.980 1.00 50.38 207 ARG A N 1
ATOM 1576 C CA . ARG A 1 207 ? 38.832 -1.804 -13.704 1.00 50.38 207 ARG A CA 1
ATOM 1577 C C . ARG A 1 207 ? 38.723 -1.881 -15.222 1.00 50.38 207 ARG A C 1
ATOM 1579 O O . ARG A 1 207 ? 39.463 -1.189 -15.918 1.00 50.38 207 ARG A O 1
ATOM 1586 N N . ARG A 1 208 ? 37.836 -2.719 -15.767 1.00 49.50 208 ARG A N 1
ATOM 1587 C CA . ARG A 1 208 ? 37.730 -2.957 -17.212 1.00 49.50 208 ARG A CA 1
ATOM 1588 C C . ARG A 1 208 ? 36.278 -2.930 -17.664 1.00 49.50 208 ARG A C 1
ATOM 1590 O O . ARG A 1 208 ? 35.403 -3.533 -17.061 1.00 49.50 208 ARG A O 1
ATOM 1597 N N . THR A 1 209 ? 36.018 -2.264 -18.785 1.00 53.94 209 THR A N 1
ATOM 1598 C CA . THR A 1 209 ? 34.726 -2.362 -19.471 1.00 53.94 209 THR A CA 1
ATOM 1599 C C . THR A 1 209 ? 34.880 -3.270 -20.684 1.00 53.94 209 THR A C 1
ATOM 1601 O O . THR A 1 209 ? 35.723 -3.025 -21.546 1.00 53.94 209 THR A O 1
ATOM 1604 N N . THR A 1 210 ? 34.081 -4.327 -20.753 1.00 58.25 210 THR A N 1
ATOM 1605 C CA . THR A 1 210 ? 33.956 -5.202 -21.925 1.00 58.25 210 THR A CA 1
ATOM 1606 C C . THR A 1 210 ? 32.634 -4.911 -22.620 1.00 58.25 210 THR A C 1
ATOM 1608 O O . THR A 1 210 ? 31.681 -4.473 -21.985 1.00 58.25 210 THR A O 1
ATOM 1611 N N . GLN A 1 211 ? 32.567 -5.076 -23.936 1.00 59.16 211 GLN A N 1
ATOM 1612 C CA . GLN A 1 211 ? 31.358 -4.785 -24.702 1.00 59.16 211 GLN A CA 1
ATOM 1613 C C . GLN A 1 211 ? 30.900 -6.049 -25.427 1.00 59.16 211 GLN A C 1
ATOM 1615 O O . GLN A 1 211 ? 31.729 -6.751 -26.004 1.00 59.16 211 GLN A O 1
ATOM 1620 N N . ALA A 1 212 ? 29.593 -6.323 -25.412 1.00 66.62 212 ALA A N 1
ATOM 1621 C CA . ALA A 1 212 ? 29.004 -7.337 -26.280 1.00 66.62 212 ALA A CA 1
ATOM 1622 C C . ALA A 1 212 ? 29.333 -7.023 -27.749 1.00 66.62 212 ALA A C 1
ATOM 1624 O O . ALA A 1 212 ? 29.413 -5.866 -28.158 1.00 66.62 212 ALA A O 1
ATOM 1625 N N . MET A 1 213 ? 29.500 -8.048 -28.575 1.00 55.44 213 MET A N 1
ATOM 1626 C CA . MET A 1 213 ? 29.800 -7.878 -29.999 1.00 55.44 213 MET A CA 1
ATOM 1627 C C . MET A 1 213 ? 28.545 -7.541 -30.813 1.00 55.44 213 MET A C 1
ATOM 1629 O O . MET A 1 213 ? 28.626 -6.826 -31.812 1.00 55.44 213 MET A O 1
ATOM 1633 N N . THR A 1 214 ? 27.385 -8.027 -30.361 1.00 57.25 214 THR A N 1
ATOM 1634 C CA . THR A 1 214 ? 26.044 -7.683 -30.852 1.00 57.25 214 THR A CA 1
ATOM 1635 C C . THR A 1 214 ? 25.046 -7.837 -29.706 1.00 57.25 214 THR A C 1
ATOM 1637 O O . THR A 1 214 ? 25.073 -8.855 -29.017 1.00 57.25 214 THR A O 1
ATOM 1640 N N . LEU A 1 215 ? 24.145 -6.862 -29.534 1.00 62.62 215 LEU A N 1
ATOM 1641 C CA . LEU A 1 215 ? 22.990 -6.971 -28.638 1.00 62.62 215 LEU A CA 1
ATOM 1642 C C . LEU A 1 215 ? 21.712 -7.051 -29.467 1.00 62.62 215 LEU A C 1
ATOM 1644 O O . LEU A 1 215 ? 21.447 -6.191 -30.311 1.00 62.62 215 LEU A O 1
ATOM 1648 N N . THR A 1 216 ? 20.883 -8.046 -29.168 1.00 63.19 216 THR A N 1
ATOM 1649 C CA . THR A 1 216 ? 19.495 -8.063 -29.629 1.00 63.19 216 THR A CA 1
ATOM 1650 C C . THR A 1 216 ? 18.544 -7.991 -28.451 1.00 63.19 216 THR A C 1
ATOM 1652 O O . THR A 1 216 ? 18.663 -8.762 -27.503 1.00 63.19 216 THR A O 1
ATOM 1655 N N . VAL A 1 217 ? 17.593 -7.063 -28.520 1.00 67.81 217 VAL A N 1
ATOM 1656 C CA . VAL A 1 217 ? 16.571 -6.874 -27.494 1.00 67.81 217 VAL A CA 1
ATOM 1657 C C . VAL A 1 217 ? 15.226 -7.337 -28.018 1.00 67.81 217 VAL A C 1
ATOM 1659 O O . VAL A 1 217 ? 14.803 -6.978 -29.120 1.00 67.81 217 VAL A O 1
ATOM 1662 N N . CYS A 1 218 ? 14.540 -8.110 -27.189 1.00 67.19 218 CYS A N 1
ATOM 1663 C CA . CYS A 1 218 ? 13.140 -8.441 -27.351 1.00 67.19 218 CYS A CA 1
ATOM 1664 C C . CYS A 1 218 ? 12.368 -7.865 -26.165 1.00 67.19 218 CYS A C 1
ATOM 1666 O O . CYS A 1 218 ? 12.682 -8.169 -25.017 1.00 67.19 218 CYS A O 1
ATOM 1668 N N . ILE A 1 219 ? 11.357 -7.043 -26.435 1.00 62.97 219 ILE A N 1
ATOM 1669 C CA . ILE A 1 219 ? 10.447 -6.564 -25.391 1.00 62.97 219 ILE A CA 1
ATOM 1670 C C . ILE A 1 219 ? 9.263 -7.528 -25.359 1.00 62.97 219 ILE A C 1
ATOM 1672 O O . ILE A 1 219 ? 8.467 -7.593 -26.300 1.00 62.97 219 ILE A O 1
ATOM 1676 N N . GLY A 1 220 ? 9.193 -8.319 -24.295 1.00 57.81 220 GLY A N 1
ATOM 1677 C CA . GLY A 1 220 ? 8.063 -9.159 -23.936 1.00 57.81 220 GLY A CA 1
ATOM 1678 C C . GLY A 1 220 ? 6.959 -8.299 -23.347 1.00 57.81 220 GLY A C 1
ATOM 1679 O O . GLY A 1 220 ? 7.092 -7.758 -22.251 1.00 57.81 220 GLY A O 1
ATOM 1680 N N . ARG A 1 221 ? 5.859 -8.167 -24.083 1.00 58.62 221 ARG A N 1
ATOM 1681 C CA . ARG A 1 221 ? 4.615 -7.598 -23.558 1.00 58.62 221 ARG A CA 1
ATOM 1682 C C . ARG A 1 221 ? 3.671 -8.750 -23.223 1.00 58.62 221 ARG A C 1
ATOM 1684 O O . ARG A 1 221 ? 3.752 -9.820 -23.839 1.00 58.62 221 ARG A O 1
ATOM 1691 N N . GLU A 1 222 ? 2.810 -8.554 -22.224 1.00 48.62 222 GLU A N 1
ATOM 1692 C CA . GLU A 1 222 ? 1.766 -9.532 -21.905 1.00 48.62 222 GLU A CA 1
ATOM 1693 C C . GLU A 1 222 ? 0.977 -9.833 -23.182 1.00 48.62 222 GLU A C 1
ATOM 1695 O O . GLU A 1 222 ? 0.671 -8.933 -23.973 1.00 48.62 222 GLU A O 1
ATOM 1700 N N . ARG A 1 223 ? 0.728 -11.118 -23.437 1.00 44.03 223 ARG A N 1
ATOM 1701 C CA . ARG A 1 223 ? 0.150 -11.570 -24.698 1.00 44.03 223 ARG A CA 1
ATOM 1702 C C . ARG A 1 223 ? -1.223 -10.918 -24.920 1.00 44.03 223 ARG A C 1
ATOM 1704 O O . ARG A 1 223 ? -2.232 -11.351 -24.371 1.00 44.03 223 ARG A O 1
ATOM 1711 N N . LYS A 1 224 ? -1.281 -9.899 -25.785 1.00 38.34 224 LYS A N 1
ATOM 1712 C CA . LYS A 1 224 ? -2.520 -9.467 -26.443 1.00 38.34 224 LYS A CA 1
ATOM 1713 C C . LYS A 1 224 ? -2.733 -10.409 -27.622 1.00 38.34 224 LYS A C 1
ATOM 1715 O O . LYS A 1 224 ? -2.020 -10.311 -28.614 1.00 38.34 224 LYS A O 1
ATOM 1720 N N . ASP A 1 225 ? -3.693 -11.324 -27.518 1.00 32.69 225 ASP A N 1
ATOM 1721 C CA . ASP A 1 225 ? -4.068 -12.205 -28.631 1.00 32.69 225 ASP A CA 1
ATOM 1722 C C . ASP A 1 225 ? -4.629 -11.384 -29.814 1.00 32.69 225 ASP A C 1
ATOM 1724 O O . ASP A 1 225 ? -5.831 -11.144 -29.941 1.00 32.69 225 ASP A O 1
ATOM 1728 N N . ARG A 1 226 ? -3.727 -10.940 -30.688 1.00 32.44 226 ARG A N 1
ATOM 1729 C CA . ARG A 1 226 ? -3.928 -10.678 -32.118 1.00 32.44 226 ARG A CA 1
ATOM 1730 C C . ARG A 1 226 ? -2.777 -11.440 -32.787 1.00 32.44 226 ARG A C 1
ATOM 1732 O O . ARG A 1 226 ? -1.684 -10.913 -32.886 1.00 32.44 226 ARG A O 1
ATOM 1739 N N . GLU A 1 227 ? -2.859 -12.747 -32.998 1.00 27.45 227 GLU A N 1
ATOM 1740 C CA . GLU A 1 227 ? -3.782 -13.436 -33.892 1.00 27.45 227 GLU A CA 1
ATOM 1741 C C . GLU A 1 227 ? -4.082 -14.856 -33.360 1.00 27.45 227 GLU A C 1
ATOM 1743 O O . GLU A 1 227 ? -3.189 -15.614 -32.993 1.00 27.45 227 GLU A O 1
ATOM 1748 N N . MET A 1 228 ? -5.378 -15.162 -33.276 1.00 30.83 228 MET A N 1
ATOM 1749 C CA . MET A 1 228 ? -6.039 -16.476 -33.303 1.00 30.83 228 MET A CA 1
ATOM 1750 C C . MET A 1 228 ? -5.277 -17.720 -32.795 1.00 30.83 228 MET A C 1
ATOM 1752 O O . MET A 1 228 ? -4.922 -18.609 -33.562 1.00 30.83 228 MET A O 1
ATOM 1756 N N . GLY A 1 229 ? -5.190 -17.884 -31.473 1.00 31.41 229 GLY A N 1
ATOM 1757 C CA . GLY A 1 229 ? -4.981 -19.191 -30.845 1.00 31.41 229 GLY A CA 1
ATOM 1758 C C . GLY A 1 229 ? -5.845 -19.313 -29.597 1.00 31.41 229 GLY A C 1
ATOM 1759 O O . GLY A 1 229 ? -5.671 -18.551 -28.657 1.00 31.41 229 GLY A O 1
ATOM 1760 N N . ARG A 1 230 ? -6.820 -20.230 -29.591 1.00 39.28 230 ARG A N 1
ATOM 1761 C CA . ARG A 1 230 ? -7.762 -20.447 -28.478 1.00 39.28 230 ARG A CA 1
ATOM 1762 C C . ARG A 1 230 ? -7.029 -20.683 -27.149 1.00 39.28 230 ARG A C 1
ATOM 1764 O O . ARG A 1 230 ? -6.646 -21.813 -26.856 1.00 39.28 230 ARG A O 1
ATOM 1771 N N . GLY A 1 231 ? -6.924 -19.661 -26.301 1.00 44.44 231 GLY A N 1
ATOM 1772 C CA . GLY A 1 231 ? -6.638 -19.862 -24.882 1.00 44.44 231 GLY A CA 1
ATOM 1773 C C . GLY A 1 231 ? -7.708 -20.767 -24.260 1.00 44.44 231 GLY A C 1
ATOM 1774 O O . GLY A 1 231 ? -8.910 -20.512 -24.402 1.00 44.44 231 GLY A O 1
ATOM 1775 N N . ARG A 1 232 ? -7.287 -21.854 -23.600 1.00 46.22 232 ARG A N 1
ATOM 1776 C CA . ARG A 1 232 ? -8.189 -22.737 -22.847 1.00 46.22 232 ARG A CA 1
ATOM 1777 C C . ARG A 1 232 ? -8.738 -21.963 -21.651 1.00 46.22 232 ARG A C 1
ATOM 1779 O O . ARG A 1 232 ? -8.062 -21.766 -20.650 1.00 46.22 232 ARG A O 1
ATOM 1786 N N . VAL A 1 233 ? -9.981 -21.516 -21.764 1.00 50.28 233 VAL A N 1
ATOM 1787 C CA . VAL A 1 233 ? -10.731 -20.967 -20.632 1.00 50.28 233 VAL A CA 1
ATOM 1788 C C . VAL A 1 233 ? -11.209 -22.148 -19.793 1.00 50.28 233 VAL A C 1
ATOM 1790 O O . VAL A 1 233 ? -11.887 -23.024 -20.331 1.00 50.28 233 VAL A O 1
ATOM 1793 N N . GLN A 1 234 ? -10.870 -22.175 -18.500 1.00 53.56 234 GLN A N 1
ATOM 1794 C CA . GLN A 1 234 ? -11.432 -23.155 -17.563 1.00 53.56 234 GLN A CA 1
ATOM 1795 C C . GLN A 1 234 ? -12.963 -23.132 -17.652 1.00 53.56 234 GLN A C 1
ATOM 1797 O O . GLN A 1 234 ? -13.563 -22.055 -17.689 1.00 53.56 234 GLN A O 1
ATOM 1802 N N . LEU A 1 235 ? -13.595 -24.308 -17.700 1.00 61.84 235 LEU A N 1
ATOM 1803 C CA . LEU A 1 235 ? -15.045 -24.444 -17.835 1.00 61.84 235 LEU A CA 1
ATOM 1804 C C . LEU A 1 235 ? -15.739 -24.140 -16.495 1.00 61.84 235 LEU A C 1
ATOM 1806 O O . LEU A 1 235 ? -16.265 -25.017 -15.823 1.00 61.84 235 LEU A O 1
ATOM 1810 N N . LYS A 1 236 ? -15.689 -22.875 -16.082 1.00 71.62 236 LYS A N 1
ATOM 1811 C CA . LYS A 1 236 ? -16.325 -22.354 -14.872 1.00 71.62 236 LYS A CA 1
ATOM 1812 C C . LYS A 1 236 ? -16.930 -20.984 -15.143 1.00 71.62 236 LYS A C 1
ATOM 1814 O O . LYS A 1 236 ? -16.562 -20.302 -16.106 1.00 71.62 236 LYS A O 1
ATOM 1819 N N . ARG A 1 237 ? -17.863 -20.563 -14.291 1.00 72.69 237 ARG A N 1
ATOM 1820 C CA . ARG A 1 237 ? -18.468 -19.232 -14.391 1.00 72.69 237 ARG A CA 1
ATOM 1821 C C . ARG A 1 237 ? -17.382 -18.158 -14.252 1.00 72.69 237 ARG A C 1
ATOM 1823 O O . ARG A 1 237 ? -16.557 -18.203 -13.347 1.00 72.69 237 ARG A O 1
ATOM 1830 N N . ILE A 1 238 ? -17.376 -17.187 -15.166 1.00 82.12 238 ILE A N 1
ATOM 1831 C CA . ILE A 1 238 ? -16.471 -16.033 -15.089 1.00 82.12 238 ILE A CA 1
ATOM 1832 C C . ILE A 1 238 ? -17.068 -15.034 -14.095 1.00 82.12 238 ILE A C 1
ATOM 1834 O O . ILE A 1 238 ? -18.122 -14.462 -14.378 1.00 82.12 238 ILE A O 1
ATOM 1838 N N . GLU A 1 239 ? -16.413 -14.814 -12.955 1.00 82.75 239 GLU A N 1
ATOM 1839 C CA . GLU A 1 239 ? -16.927 -13.940 -11.886 1.00 82.75 239 GLU A CA 1
ATOM 1840 C C . GLU A 1 239 ? -16.924 -12.458 -12.272 1.00 82.75 239 GLU A C 1
ATOM 1842 O O . GLU A 1 239 ? -17.924 -11.751 -12.100 1.00 82.75 239 GLU A O 1
ATOM 1847 N N . ASN A 1 240 ? -15.840 -12.001 -12.903 1.00 77.38 240 ASN A N 1
ATOM 1848 C CA . ASN A 1 240 ? -15.724 -10.628 -13.379 1.00 77.38 240 ASN A CA 1
ATOM 1849 C C . ASN A 1 240 ? -16.813 -10.318 -14.428 1.00 77.38 240 ASN A C 1
ATOM 1851 O O . ASN A 1 240 ? -16.876 -10.935 -15.496 1.00 77.38 240 ASN A O 1
ATOM 1855 N N . LYS A 1 241 ? -17.662 -9.326 -14.124 1.00 76.25 241 LYS A N 1
ATOM 1856 C CA . LYS A 1 241 ? -18.827 -8.943 -14.939 1.00 76.25 241 LYS A CA 1
ATOM 1857 C C . LYS A 1 241 ? -18.441 -8.485 -16.353 1.00 76.25 241 LYS A C 1
ATOM 1859 O O . LYS A 1 241 ? -19.139 -8.839 -17.302 1.00 76.25 241 LYS A O 1
ATOM 1864 N N . ILE A 1 242 ? -17.337 -7.750 -16.503 1.00 75.69 242 ILE A N 1
ATOM 1865 C CA . ILE A 1 242 ? -16.864 -7.224 -17.793 1.00 75.69 242 ILE A CA 1
ATOM 1866 C C . ILE A 1 242 ? -16.315 -8.371 -18.645 1.00 75.69 242 ILE A C 1
ATOM 1868 O O . ILE A 1 242 ? -16.758 -8.565 -19.777 1.00 75.69 242 ILE A O 1
ATOM 1872 N N . ASN A 1 243 ? -15.444 -9.210 -18.076 1.00 77.31 243 ASN A N 1
ATOM 1873 C CA . ASN A 1 243 ? -14.885 -10.367 -18.785 1.00 77.31 243 ASN A CA 1
ATOM 1874 C C . ASN A 1 243 ? -15.975 -11.354 -19.200 1.00 77.31 243 ASN A C 1
ATOM 1876 O O . ASN A 1 243 ? -15.932 -11.894 -20.307 1.00 77.31 243 ASN A O 1
ATOM 1880 N N . ARG A 1 244 ? -16.987 -11.559 -18.351 1.00 84.50 244 ARG A N 1
ATOM 1881 C CA . ARG A 1 244 ? -18.150 -12.388 -18.673 1.00 84.50 244 ARG A CA 1
ATOM 1882 C C . ARG A 1 244 ? -18.943 -11.814 -19.848 1.00 84.50 244 ARG A C 1
ATOM 1884 O O . ARG A 1 244 ? -19.274 -12.565 -20.760 1.00 84.50 244 ARG A O 1
ATOM 1891 N N . GLN A 1 245 ? -19.185 -10.502 -19.877 1.00 79.38 245 GLN A N 1
ATOM 1892 C CA . GLN A 1 245 ? -19.906 -9.832 -20.965 1.00 79.38 245 GLN A CA 1
ATOM 1893 C C . GLN A 1 245 ? -19.135 -9.870 -22.297 1.00 79.38 245 GLN A C 1
ATOM 1895 O O . GLN A 1 245 ? -19.711 -10.155 -23.352 1.00 79.38 245 GLN A O 1
ATOM 1900 N N . VAL A 1 246 ? -17.823 -9.620 -22.258 1.00 78.62 246 VAL A N 1
ATOM 1901 C CA . VAL A 1 246 ? -16.952 -9.677 -23.442 1.00 78.62 246 VAL A CA 1
ATOM 1902 C C . VAL A 1 246 ? -16.846 -11.112 -23.959 1.00 78.62 246 VAL A C 1
ATOM 1904 O O . VAL A 1 246 ? -16.972 -11.349 -25.162 1.00 78.62 246 VAL A O 1
ATOM 1907 N N . THR A 1 247 ? -16.685 -12.089 -23.062 1.00 81.94 247 THR A N 1
ATOM 1908 C CA . THR A 1 247 ? -16.615 -13.511 -23.427 1.00 81.94 247 THR A CA 1
ATOM 1909 C C . THR A 1 247 ? -17.937 -14.008 -23.996 1.00 81.94 247 THR A C 1
ATOM 1911 O O . THR A 1 247 ? -17.920 -14.698 -25.013 1.00 81.94 247 THR A O 1
ATOM 1914 N N . PHE A 1 248 ? -19.075 -13.625 -23.406 1.00 85.69 248 PHE A N 1
ATOM 1915 C CA . PHE A 1 248 ? -20.401 -13.904 -23.959 1.00 85.69 248 PHE A CA 1
ATOM 1916 C C . PHE A 1 248 ? -20.510 -13.376 -25.390 1.00 85.69 248 PHE A C 1
ATOM 1918 O O . PHE A 1 248 ? -20.852 -14.131 -26.292 1.00 85.69 248 PHE A O 1
ATOM 1925 N N . SER A 1 249 ? -20.122 -12.119 -25.621 1.00 83.44 249 SER A N 1
ATOM 1926 C CA . SER A 1 249 ? -20.197 -11.499 -26.950 1.00 83.44 249 SER A CA 1
ATOM 1927 C C . SER A 1 249 ? -19.344 -12.247 -27.981 1.00 83.44 249 SER A C 1
ATOM 1929 O O . SER A 1 249 ? -19.836 -12.567 -29.061 1.00 83.44 249 SER A O 1
ATOM 1931 N N . LYS A 1 250 ? -18.099 -12.605 -27.629 1.00 78.81 250 LYS A N 1
ATOM 1932 C CA . LYS A 1 250 ? -17.188 -13.358 -28.508 1.00 78.81 250 LYS A CA 1
ATOM 1933 C C . LYS A 1 250 ? -17.662 -14.790 -28.764 1.00 78.81 250 LYS A C 1
ATOM 1935 O O . LYS A 1 250 ? -17.682 -15.226 -29.911 1.00 78.81 250 LYS A O 1
ATOM 1940 N N . ARG A 1 251 ? -18.041 -15.533 -27.716 1.00 84.06 251 ARG A N 1
ATOM 1941 C CA . ARG A 1 251 ? -18.485 -16.932 -27.849 1.00 84.06 251 ARG A CA 1
ATOM 1942 C C . ARG A 1 251 ? -19.811 -17.040 -28.584 1.00 84.06 251 ARG A C 1
ATOM 1944 O O . ARG A 1 251 ? -19.931 -17.921 -29.422 1.00 84.06 251 ARG A O 1
ATOM 1951 N N . ARG A 1 252 ? -20.751 -16.126 -28.336 1.00 91.06 252 ARG A N 1
ATOM 1952 C CA . ARG A 1 252 ? -22.006 -16.023 -29.089 1.00 91.06 252 ARG A CA 1
ATOM 1953 C C . ARG A 1 252 ? -21.727 -15.805 -30.575 1.00 91.06 252 ARG A C 1
ATOM 1955 O O . ARG A 1 252 ? -22.214 -16.574 -31.388 1.00 91.06 252 ARG A O 1
ATOM 1962 N N . SER A 1 253 ? -20.900 -14.818 -30.932 1.00 82.31 253 SER A N 1
ATOM 1963 C CA . SER A 1 253 ? -20.539 -14.578 -32.338 1.00 82.31 253 SER A CA 1
ATOM 1964 C C . SER A 1 253 ? -19.817 -15.773 -32.970 1.00 82.31 253 SER A C 1
ATOM 1966 O O . SER A 1 253 ? -20.106 -16.130 -34.106 1.00 82.31 253 SER A O 1
ATOM 1968 N N . GLY A 1 254 ? -18.923 -16.438 -32.231 1.00 81.25 254 GLY A N 1
ATOM 1969 C CA . GLY A 1 254 ? -18.266 -17.658 -32.704 1.00 81.25 254 GLY A CA 1
ATOM 1970 C C . GLY A 1 254 ? -19.226 -18.836 -32.888 1.00 81.25 254 GLY A C 1
ATOM 1971 O O . GLY A 1 254 ? -19.049 -19.619 -33.813 1.00 81.25 254 GLY A O 1
ATOM 1972 N N . LEU A 1 255 ? -20.241 -18.965 -32.033 1.00 85.06 255 LEU A N 1
ATOM 1973 C CA . LEU A 1 255 ? -21.265 -20.003 -32.137 1.00 85.06 255 LEU A CA 1
ATOM 1974 C C . LEU A 1 255 ? -22.180 -19.765 -33.345 1.00 85.06 255 LEU A C 1
ATOM 1976 O O . LEU A 1 255 ? -22.410 -20.698 -34.104 1.00 85.06 255 LEU A O 1
ATOM 1980 N N . LEU A 1 256 ? -22.604 -18.516 -33.570 1.00 85.31 256 LEU A N 1
ATOM 1981 C CA . LEU A 1 256 ? -23.366 -18.115 -34.759 1.00 85.31 256 LEU A CA 1
ATOM 1982 C C . LEU A 1 256 ? -22.586 -18.419 -36.044 1.00 85.31 256 LEU A C 1
ATOM 1984 O O . LEU A 1 256 ? -23.131 -19.007 -36.971 1.00 85.31 256 LEU A O 1
ATOM 1988 N N . LYS A 1 257 ? -21.285 -18.099 -36.070 1.00 83.19 257 LYS A N 1
ATOM 1989 C CA . LYS A 1 257 ? -20.433 -18.386 -37.229 1.00 83.19 257 LYS A CA 1
ATOM 1990 C C . LYS A 1 257 ? -20.355 -19.882 -37.530 1.00 83.19 257 LYS A C 1
ATOM 1992 O O . LYS A 1 257 ? -20.457 -20.272 -38.681 1.00 83.19 257 LYS A O 1
ATOM 1997 N N . LYS A 1 258 ? -20.211 -20.722 -36.506 1.00 84.25 258 LYS A N 1
ATOM 1998 C CA . LYS A 1 258 ? -20.196 -22.178 -36.696 1.00 84.25 258 LYS A CA 1
ATOM 1999 C C . LYS A 1 258 ? -21.532 -22.734 -37.157 1.00 84.25 258 LYS A C 1
ATOM 2001 O O . LYS A 1 258 ? -21.540 -23.626 -37.988 1.00 84.25 258 LYS A O 1
ATOM 2006 N N . ALA A 1 259 ? -22.634 -22.256 -36.579 1.00 86.31 259 ALA A N 1
ATOM 2007 C CA . ALA A 1 259 ? -23.971 -22.665 -36.994 1.00 86.31 259 ALA A CA 1
ATOM 2008 C C . ALA A 1 259 ? -24.165 -22.371 -38.488 1.00 86.31 259 ALA A C 1
ATOM 2010 O O . ALA A 1 259 ? -24.621 -23.236 -39.226 1.00 86.31 259 ALA A O 1
ATOM 2011 N N . HIS A 1 260 ? -23.693 -21.204 -38.932 1.00 84.69 260 HIS A N 1
ATOM 2012 C CA . HIS A 1 260 ? -23.656 -20.840 -40.341 1.00 84.69 260 HIS A CA 1
ATOM 2013 C C . HIS A 1 260 ? -22.717 -21.713 -41.180 1.00 84.69 260 HIS A C 1
ATOM 2015 O O . HIS A 1 260 ? -23.116 -22.196 -42.231 1.00 84.69 260 HIS A O 1
ATOM 2021 N N . GLU A 1 261 ? -21.493 -21.969 -40.713 1.00 85.94 261 GLU A N 1
ATOM 2022 C CA . GLU A 1 261 ? -20.547 -22.858 -41.400 1.00 85.94 261 GLU A CA 1
ATOM 2023 C C . GLU A 1 261 ? -21.126 -24.275 -41.566 1.00 85.94 261 GLU A C 1
ATOM 2025 O O . GLU A 1 261 ? -21.017 -24.833 -42.647 1.00 85.94 261 GLU A O 1
ATOM 2030 N N . ILE A 1 262 ? -21.786 -24.842 -40.547 1.00 84.81 262 ILE A N 1
ATOM 2031 C CA . ILE A 1 262 ? -22.451 -26.157 -40.634 1.00 84.81 262 ILE A CA 1
ATOM 2032 C C . ILE A 1 262 ? -23.584 -26.125 -41.658 1.00 84.81 262 ILE A C 1
ATOM 2034 O O . ILE A 1 262 ? -23.692 -27.035 -42.475 1.00 84.81 262 ILE A O 1
ATOM 2038 N N . SER A 1 263 ? -24.404 -25.075 -41.629 1.00 85.56 263 SER A N 1
ATOM 2039 C CA . SER A 1 263 ? -25.500 -24.913 -42.578 1.00 85.56 263 SER A CA 1
ATOM 2040 C C . SER A 1 263 ? -24.994 -24.878 -44.022 1.00 85.56 263 SER A C 1
ATOM 2042 O O . SER A 1 263 ? -25.526 -25.587 -44.867 1.00 85.56 263 SER A O 1
ATOM 2044 N N . VAL A 1 264 ? -23.929 -24.121 -44.294 1.00 82.06 264 VAL A N 1
ATOM 2045 C CA . VAL A 1 264 ? -23.375 -23.967 -45.647 1.00 82.06 264 VAL A CA 1
ATOM 2046 C C . VAL A 1 264 ? -22.588 -25.201 -46.092 1.00 82.06 264 VAL A C 1
ATOM 2048 O O . VAL A 1 264 ? -22.702 -25.623 -47.236 1.00 82.06 264 VAL A O 1
ATOM 2051 N N . LEU A 1 265 ? -21.758 -25.774 -45.216 1.00 82.25 265 LEU A N 1
ATOM 2052 C CA . LEU A 1 265 ? -20.864 -26.881 -45.576 1.00 82.25 265 LEU A CA 1
ATOM 2053 C C . LEU A 1 265 ? -21.588 -28.221 -45.693 1.00 82.25 265 LEU A C 1
ATOM 2055 O O . LEU A 1 265 ? -21.112 -29.102 -46.406 1.00 82.25 265 LEU A O 1
ATOM 2059 N N . CYS A 1 266 ? -22.685 -28.399 -44.958 1.00 85.50 266 CYS A N 1
ATOM 2060 C CA . CYS A 1 266 ? -23.397 -29.671 -44.873 1.00 85.50 266 CYS A CA 1
ATOM 2061 C C . CYS A 1 266 ? -24.832 -29.599 -45.409 1.00 85.50 266 CYS A C 1
ATOM 2063 O O . CYS A 1 266 ? -25.554 -30.577 -45.249 1.00 85.50 266 CYS A O 1
ATOM 2065 N N . ASP A 1 267 ? -25.241 -28.464 -45.991 1.00 80.88 267 ASP A N 1
ATOM 2066 C CA . ASP A 1 267 ? -26.622 -28.190 -46.425 1.00 80.88 267 ASP A CA 1
ATOM 2067 C C . ASP A 1 267 ? -27.659 -28.505 -45.327 1.00 80.88 267 ASP A C 1
ATOM 2069 O O . ASP A 1 267 ? -28.721 -29.088 -45.542 1.00 80.88 267 ASP A O 1
ATOM 2073 N N . ALA A 1 268 ? -27.287 -28.190 -44.084 1.00 82.00 268 ALA A N 1
ATOM 2074 C CA . ALA A 1 268 ? -28.067 -28.525 -42.904 1.00 82.00 268 ALA A CA 1
ATOM 2075 C C . ALA A 1 268 ? -28.964 -27.348 -42.498 1.00 82.00 268 ALA A C 1
ATOM 2077 O O . ALA A 1 268 ? -28.492 -26.221 -42.353 1.00 82.00 268 ALA A O 1
ATOM 2078 N N . GLU A 1 269 ? -30.243 -27.608 -42.216 1.00 84.44 269 GLU A N 1
ATOM 2079 C CA . GLU A 1 269 ? -31.124 -26.620 -41.586 1.00 84.44 269 GLU A CA 1
ATOM 2080 C C . GLU A 1 269 ? -30.757 -26.463 -40.098 1.00 84.44 269 GLU A C 1
ATOM 2082 O O . GLU A 1 269 ? -31.051 -27.319 -39.265 1.00 84.44 269 GLU A O 1
ATOM 2087 N N . VAL A 1 270 ? -30.093 -25.359 -39.753 1.00 86.31 270 VAL A N 1
ATOM 2088 C CA . VAL A 1 270 ? -29.629 -25.031 -38.397 1.00 86.31 270 VAL A CA 1
ATOM 2089 C C . VAL A 1 270 ? -30.391 -23.830 -37.834 1.00 86.31 270 VAL A C 1
ATOM 2091 O O . VAL A 1 270 ? -30.448 -22.770 -38.461 1.00 86.31 270 VAL A O 1
ATOM 2094 N N . ALA A 1 271 ? -30.906 -23.966 -36.610 1.00 86.94 271 ALA A N 1
ATOM 2095 C CA . ALA A 1 271 ? -31.442 -22.871 -35.803 1.00 86.94 271 ALA A CA 1
ATOM 2096 C C . ALA A 1 271 ? -30.659 -22.739 -34.484 1.00 86.94 271 ALA A C 1
ATOM 2098 O O . ALA A 1 271 ? -30.299 -23.734 -33.854 1.00 86.94 271 ALA A O 1
ATOM 2099 N N . LEU A 1 272 ? -30.374 -21.506 -34.061 1.00 87.62 272 LEU A N 1
ATOM 2100 C CA . LEU A 1 272 ? -29.631 -21.189 -32.842 1.00 87.62 272 LEU A CA 1
ATOM 2101 C C . LEU A 1 272 ? -30.283 -20.013 -32.110 1.00 87.62 272 LEU A C 1
ATOM 2103 O O . LEU A 1 272 ? -30.426 -18.938 -32.682 1.00 87.62 272 LEU A O 1
ATOM 2107 N N . VAL A 1 273 ? -30.591 -20.195 -30.824 1.00 88.19 273 VAL A N 1
ATOM 2108 C CA . VAL A 1 273 ? -31.223 -19.193 -29.948 1.00 88.19 273 VAL A CA 1
ATOM 2109 C C . VAL A 1 273 ? -30.368 -18.991 -28.692 1.00 88.19 273 VAL A C 1
ATOM 2111 O O . VAL A 1 273 ? -29.991 -19.953 -28.025 1.00 88.19 273 VAL A O 1
ATOM 2114 N N . VAL A 1 274 ? -30.028 -17.741 -28.359 1.00 87.75 274 VAL A N 1
ATOM 2115 C CA . VAL A 1 274 ? -29.158 -17.384 -27.224 1.00 87.75 274 VAL A CA 1
ATOM 2116 C C . VAL A 1 274 ? -29.709 -16.176 -26.465 1.00 87.75 274 VAL A C 1
ATOM 2118 O O . VAL A 1 274 ? -29.738 -15.064 -26.988 1.00 87.75 274 VAL A O 1
ATOM 2121 N N . PHE A 1 275 ? -30.025 -16.346 -25.179 1.00 84.94 275 PHE A N 1
ATOM 2122 C CA . PHE A 1 275 ? -30.377 -15.239 -24.284 1.00 84.94 275 PHE A CA 1
ATOM 2123 C C . PHE A 1 275 ? -29.168 -14.779 -23.461 1.00 84.94 275 PHE A C 1
ATOM 2125 O O . PHE A 1 275 ? -28.420 -15.578 -22.896 1.00 84.94 275 PHE A O 1
ATOM 2132 N N . SER A 1 276 ? -28.960 -13.466 -23.370 1.00 82.25 276 SER A N 1
ATOM 2133 C CA . SER A 1 276 ? -27.972 -12.900 -22.442 1.00 82.25 276 SER A CA 1
ATOM 2134 C C . SER A 1 276 ? -28.478 -12.908 -20.999 1.00 82.25 276 SER A C 1
ATOM 2136 O O . SER A 1 276 ? -29.678 -12.934 -20.750 1.00 82.25 276 SER A O 1
ATOM 2138 N N . SER A 1 277 ? -27.576 -12.736 -20.025 1.00 74.31 277 SER A N 1
ATOM 2139 C CA . SER A 1 277 ? -27.948 -12.604 -18.604 1.00 74.31 277 SER A CA 1
ATOM 2140 C C . SER A 1 277 ? -28.795 -11.362 -18.275 1.00 74.31 277 SER A C 1
ATOM 2142 O O . SER A 1 277 ? -29.170 -11.179 -17.124 1.00 74.31 277 SER A O 1
ATOM 2144 N N . LYS A 1 278 ? -29.026 -10.472 -19.250 1.00 78.12 278 LYS A N 1
ATOM 2145 C CA . LYS A 1 278 ? -29.928 -9.315 -19.151 1.00 78.12 278 LYS A CA 1
ATOM 2146 C C . LYS A 1 278 ? -31.255 -9.544 -19.898 1.00 78.12 278 LYS A C 1
ATOM 2148 O O . LYS A 1 278 ? -31.983 -8.589 -20.121 1.00 78.12 278 LYS A O 1
ATOM 2153 N N . GLY A 1 279 ? -31.520 -10.765 -20.370 1.00 76.62 279 GLY A N 1
ATOM 2154 C CA . GLY A 1 279 ? -32.736 -11.128 -21.106 1.00 76.62 279 GLY A CA 1
ATOM 2155 C C . GLY A 1 279 ? -32.721 -10.811 -22.607 1.00 76.62 279 GLY A C 1
ATOM 2156 O O . GLY A 1 279 ? -33.642 -11.196 -23.312 1.00 76.62 279 GLY A O 1
ATOM 2157 N N . LYS A 1 280 ? -31.679 -10.156 -23.142 1.00 83.25 280 LYS A N 1
ATOM 2158 C CA . LYS A 1 280 ? -31.604 -9.851 -24.585 1.00 83.25 280 LYS A CA 1
ATOM 2159 C C . LYS A 1 280 ? -31.421 -11.121 -25.428 1.00 83.25 280 LYS A C 1
ATOM 2161 O O . LYS A 1 280 ? -30.445 -11.840 -25.190 1.00 83.25 280 LYS A O 1
ATOM 2166 N N . LEU A 1 281 ? -32.314 -11.327 -26.398 1.00 84.44 281 LEU A N 1
ATOM 2167 C CA . LEU A 1 281 ? -32.319 -12.413 -27.386 1.00 84.44 281 LEU A CA 1
ATOM 2168 C C . LEU A 1 281 ? -31.299 -12.170 -28.513 1.00 84.44 281 LEU A C 1
ATOM 2170 O O . LEU A 1 281 ? -31.109 -11.039 -28.967 1.00 84.44 281 LEU A O 1
ATOM 2174 N N . PHE A 1 282 ? -30.637 -13.242 -28.945 1.00 85.44 282 PHE A N 1
ATOM 2175 C CA . PHE A 1 282 ? -29.782 -13.316 -30.126 1.00 85.44 282 PHE A CA 1
ATOM 2176 C C . PHE A 1 282 ? -30.037 -14.638 -30.842 1.00 85.44 282 PHE A C 1
ATOM 2178 O O . PHE A 1 282 ? -29.933 -15.690 -30.215 1.00 85.44 282 PHE A O 1
ATOM 2185 N N . GLU A 1 283 ? -30.310 -14.591 -32.138 1.00 87.06 283 GLU A N 1
ATOM 2186 C CA . GLU A 1 283 ? -30.773 -15.759 -32.885 1.00 87.06 283 GLU A CA 1
ATOM 2187 C C . GLU A 1 283 ? -30.108 -15.887 -34.266 1.00 87.06 283 GLU A C 1
ATOM 2189 O O . GLU A 1 283 ? -29.540 -14.921 -34.782 1.00 87.06 283 GLU A O 1
ATOM 2194 N N . TYR A 1 284 ? -30.128 -17.097 -34.829 1.00 86.50 284 TYR A N 1
ATOM 2195 C CA . TYR A 1 284 ? -29.697 -17.426 -36.191 1.00 86.50 284 TYR A CA 1
ATOM 2196 C C . TYR A 1 284 ? -30.530 -18.582 -36.744 1.00 86.50 284 TYR A C 1
ATOM 2198 O O . TYR A 1 284 ? -30.721 -19.579 -36.049 1.00 86.50 284 TYR A O 1
ATOM 2206 N N . SER A 1 285 ? -30.978 -18.470 -37.992 1.00 86.31 285 SER A N 1
ATOM 2207 C CA . SER A 1 285 ? -31.631 -19.542 -38.743 1.00 86.31 285 SER A CA 1
ATOM 2208 C C . SER A 1 285 ? -30.985 -19.699 -40.115 1.00 86.31 285 SER A C 1
ATOM 2210 O O . SER A 1 285 ? -30.433 -18.754 -40.684 1.00 86.31 285 SER A O 1
ATOM 2212 N N . THR A 1 286 ? -31.056 -20.916 -40.634 1.00 78.38 286 THR A N 1
ATOM 2213 C CA . THR A 1 286 ? -30.700 -21.228 -42.017 1.00 78.38 286 THR A CA 1
ATOM 2214 C C . THR A 1 286 ? -31.906 -20.896 -42.884 1.00 78.38 286 THR A C 1
ATOM 2216 O O . THR A 1 286 ? -32.977 -21.447 -42.654 1.00 78.38 286 THR A O 1
ATOM 2219 N N . ASP A 1 287 ? -31.752 -19.945 -43.802 1.00 65.38 287 ASP A N 1
ATOM 2220 C CA . ASP A 1 287 ? -32.845 -19.256 -44.498 1.00 65.38 287 ASP A CA 1
ATOM 2221 C C . ASP A 1 287 ? -33.802 -18.448 -43.598 1.00 65.38 287 ASP A C 1
ATOM 2223 O O . ASP A 1 287 ? -33.826 -18.549 -42.368 1.00 65.38 287 ASP A O 1
ATOM 2227 N N . SER A 1 288 ? -34.542 -17.540 -44.238 1.00 60.09 288 SER A N 1
ATOM 2228 C CA . SER A 1 288 ? -35.191 -16.359 -43.653 1.00 60.09 288 SER A CA 1
ATOM 2229 C C . SER A 1 288 ? -36.384 -16.615 -42.718 1.00 60.09 288 SER A C 1
ATOM 2231 O O . SER A 1 288 ? -37.176 -15.700 -42.503 1.00 60.09 288 SER A O 1
ATOM 2233 N N . SER A 1 289 ? -36.552 -17.816 -42.158 1.00 66.75 289 SER A N 1
ATOM 2234 C CA . SER A 1 289 ? -37.567 -18.061 -41.127 1.00 66.75 289 SER A CA 1
ATOM 2235 C C . SER A 1 289 ? -37.145 -19.157 -40.146 1.00 66.75 289 SER A C 1
ATOM 2237 O O . SER A 1 289 ? -37.107 -20.345 -40.469 1.00 66.75 289 SER A O 1
ATOM 2239 N N . MET A 1 290 ? -36.875 -18.736 -38.908 1.00 80.75 290 MET A N 1
ATOM 2240 C CA . MET A 1 290 ? -36.674 -19.610 -37.750 1.00 80.75 290 MET A CA 1
ATOM 2241 C C . MET A 1 290 ? -37.901 -20.488 -37.467 1.00 80.75 290 MET A C 1
ATOM 2243 O O . MET A 1 290 ? -37.748 -21.632 -37.040 1.00 80.75 290 MET A O 1
ATOM 2247 N N . GLU A 1 291 ? -39.102 -19.985 -37.758 1.00 76.31 291 GLU A N 1
ATOM 2248 C CA . GLU A 1 291 ? -40.367 -20.692 -37.542 1.00 76.31 291 GLU A CA 1
ATOM 2249 C C . GLU A 1 291 ? -40.422 -21.992 -38.346 1.00 76.31 291 GLU A C 1
ATOM 2251 O O . GLU A 1 291 ? -40.776 -23.026 -37.792 1.00 76.31 291 GLU A O 1
ATOM 2256 N N . ARG A 1 292 ? -39.961 -22.003 -39.604 1.00 78.25 292 ARG A N 1
ATOM 2257 C CA . ARG A 1 292 ? -40.006 -23.209 -40.452 1.00 78.25 292 ARG A CA 1
ATOM 2258 C C . ARG A 1 292 ? -39.164 -24.362 -39.896 1.00 78.25 292 ARG A C 1
ATOM 2260 O O . ARG A 1 292 ? -39.587 -25.518 -39.939 1.00 78.25 292 ARG A O 1
ATOM 2267 N N . ILE A 1 293 ? -37.971 -24.055 -39.379 1.00 81.81 293 ILE A N 1
ATOM 2268 C CA . ILE A 1 293 ? -37.075 -25.059 -38.783 1.00 81.81 293 ILE A CA 1
ATOM 2269 C C . ILE A 1 293 ? -37.673 -25.576 -37.470 1.00 81.81 293 ILE A C 1
ATOM 2271 O O . ILE A 1 293 ? -37.672 -26.784 -37.234 1.00 81.81 293 ILE A O 1
ATOM 2275 N N . LEU A 1 294 ? -38.227 -24.684 -36.643 1.00 81.56 294 LEU A N 1
ATOM 2276 C CA . LEU A 1 294 ? -38.895 -25.063 -35.397 1.00 81.56 294 LEU A CA 1
ATOM 2277 C C . LEU A 1 294 ? -40.153 -25.908 -35.654 1.00 81.56 294 LEU A C 1
ATOM 2279 O O . LEU A 1 294 ? -40.335 -26.921 -34.991 1.00 81.56 294 LEU A O 1
ATOM 2283 N N . GLU A 1 295 ? -40.959 -25.587 -36.667 1.00 76.81 295 GLU A N 1
ATOM 2284 C CA . GLU A 1 295 ? -42.113 -26.397 -37.085 1.00 76.81 295 GLU A CA 1
ATOM 2285 C C . GLU A 1 295 ? -41.713 -27.776 -37.624 1.00 76.81 295 GLU A C 1
ATOM 2287 O O . GLU A 1 295 ? -42.438 -28.758 -37.455 1.00 76.81 295 GLU A O 1
ATOM 2292 N N . ARG A 1 296 ? -40.589 -27.870 -38.346 1.00 77.00 296 ARG A N 1
ATOM 2293 C CA . ARG A 1 296 ? -40.065 -29.154 -38.833 1.00 77.00 296 ARG A CA 1
ATOM 2294 C C . ARG A 1 296 ? -39.561 -30.007 -37.671 1.00 77.00 296 ARG A C 1
ATOM 2296 O O . ARG A 1 296 ? -39.816 -31.209 -37.653 1.00 77.00 296 ARG A O 1
ATOM 2303 N N . TYR A 1 297 ? -38.883 -29.386 -36.708 1.00 71.38 297 TYR A N 1
ATOM 2304 C CA . TYR A 1 297 ? -38.443 -30.035 -35.477 1.00 71.38 297 TYR A CA 1
ATOM 2305 C C . TYR A 1 297 ? -39.630 -30.532 -34.645 1.00 71.38 297 TYR A C 1
ATOM 2307 O O . TYR A 1 297 ? -39.639 -31.691 -34.238 1.00 71.38 297 TYR A O 1
ATOM 2315 N N . ASP A 1 298 ? -40.662 -29.704 -34.472 1.00 70.12 298 ASP A N 1
ATOM 2316 C CA . ASP A 1 298 ? -41.873 -30.077 -33.741 1.00 70.12 298 ASP A CA 1
ATOM 2317 C C . ASP A 1 298 ? -42.589 -31.253 -34.428 1.00 70.12 298 ASP A C 1
ATOM 2319 O O . ASP A 1 298 ? -42.851 -32.280 -33.805 1.00 70.12 298 ASP A O 1
ATOM 2323 N N . ARG A 1 299 ? -42.769 -31.202 -35.758 1.00 71.94 299 ARG A N 1
ATOM 2324 C CA . ARG A 1 299 ? -43.312 -32.332 -36.538 1.00 71.94 299 ARG A CA 1
ATOM 2325 C C . ARG A 1 299 ? -42.492 -33.615 -36.393 1.00 71.94 299 ARG A C 1
ATOM 2327 O O . ARG A 1 299 ? -43.089 -34.680 -36.249 1.00 71.94 299 ARG A O 1
ATOM 2334 N N . TYR A 1 300 ? -41.159 -33.522 -36.394 1.00 67.44 300 TYR A N 1
ATOM 2335 C CA . TYR A 1 300 ? -40.284 -34.678 -36.176 1.00 67.44 300 TYR A CA 1
ATOM 2336 C C . TYR A 1 300 ? -40.491 -35.281 -34.779 1.00 67.44 300 TYR A C 1
ATOM 2338 O O . TYR A 1 300 ? -40.657 -36.493 -34.662 1.00 67.44 300 TYR A O 1
ATOM 2346 N N . LEU A 1 301 ? -40.571 -34.450 -33.733 1.00 58.50 301 LEU A N 1
ATOM 2347 C CA . LEU A 1 301 ? -40.865 -34.888 -32.363 1.00 58.50 301 LEU A CA 1
ATOM 2348 C C . LEU A 1 301 ? -42.256 -35.529 -32.225 1.00 58.50 301 LEU A C 1
ATOM 2350 O O . LEU A 1 301 ? -42.417 -36.464 -31.439 1.00 58.50 301 LEU A O 1
ATOM 2354 N N . TYR A 1 302 ? -43.255 -35.067 -32.983 1.00 55.34 302 TYR A N 1
ATOM 2355 C CA . TYR A 1 302 ? -44.575 -35.704 -33.046 1.00 55.34 302 TYR A CA 1
ATOM 2356 C C . TYR A 1 302 ? -44.537 -37.069 -33.757 1.00 55.34 302 TYR A C 1
ATOM 2358 O O . TYR A 1 302 ? -45.216 -37.994 -33.314 1.00 55.34 302 TYR A O 1
ATOM 2366 N N . SER A 1 303 ? -43.725 -37.234 -34.809 1.00 52.84 303 SER A N 1
ATOM 2367 C CA . SER A 1 303 ? -43.570 -38.513 -35.525 1.00 52.84 303 SER A CA 1
ATOM 2368 C C . SER A 1 303 ? -42.672 -39.534 -34.810 1.00 52.84 303 SER A C 1
ATOM 2370 O O . SER A 1 303 ? -42.960 -40.728 -34.848 1.00 52.84 303 SER A O 1
ATOM 2372 N N . ASP A 1 304 ? -41.633 -39.094 -34.095 1.00 47.16 304 ASP A N 1
ATOM 2373 C CA . ASP A 1 304 ? -40.735 -39.970 -33.320 1.00 47.16 304 ASP A CA 1
ATOM 2374 C C . ASP A 1 304 ? -41.446 -40.537 -32.070 1.00 47.16 304 ASP A C 1
ATOM 2376 O O . ASP A 1 304 ? -41.183 -41.654 -31.621 1.00 47.16 304 ASP A O 1
ATOM 2380 N N . LYS A 1 305 ? -42.475 -39.827 -31.579 1.00 46.97 305 LYS A N 1
ATOM 2381 C CA . LYS A 1 305 ? -43.430 -40.332 -30.577 1.00 46.97 305 LYS A CA 1
ATOM 2382 C C . LYS A 1 305 ? -44.353 -41.448 -31.094 1.00 46.97 305 LYS A C 1
ATOM 2384 O O . LYS A 1 305 ? -44.897 -42.175 -30.269 1.00 46.97 305 LYS A O 1
ATOM 2389 N N . GLN A 1 306 ? -44.525 -41.625 -32.410 1.00 47.81 306 GLN A N 1
ATOM 2390 C CA . GLN A 1 306 ? -45.283 -42.758 -32.974 1.00 47.81 306 GLN A CA 1
ATOM 2391 C C . GLN A 1 306 ? -44.426 -44.015 -33.202 1.00 47.81 306 GLN A C 1
ATOM 2393 O O . GLN A 1 306 ? -44.980 -45.111 -33.261 1.00 47.81 306 GLN A O 1
ATOM 2398 N N . LEU A 1 307 ? -43.096 -43.891 -33.298 1.00 48.41 307 LEU A N 1
ATOM 2399 C CA . LEU A 1 307 ? -42.195 -45.020 -33.582 1.00 48.41 307 LEU A CA 1
ATOM 2400 C C . LEU A 1 307 ? -41.563 -45.647 -32.332 1.00 48.41 307 LEU A C 1
ATOM 2402 O O . LEU A 1 307 ? -41.216 -46.826 -32.361 1.00 48.41 307 LEU A O 1
ATOM 2406 N N . VAL A 1 308 ? -41.519 -44.941 -31.198 1.00 44.88 308 VAL A N 1
ATOM 2407 C CA . VAL A 1 308 ? -41.183 -45.531 -29.885 1.00 44.88 308 VAL A CA 1
ATOM 2408 C C . VAL A 1 308 ? -42.460 -45.980 -29.163 1.00 44.88 308 VAL A C 1
ATOM 2410 O O . VAL A 1 308 ? -42.731 -45.675 -28.004 1.00 44.88 308 VAL A O 1
ATOM 2413 N N . GLY A 1 309 ? -43.288 -46.724 -29.893 1.00 46.16 309 GLY A N 1
ATOM 2414 C CA . GLY A 1 309 ? -44.416 -47.458 -29.346 1.00 46.16 309 GLY A CA 1
ATOM 2415 C C . GLY A 1 309 ? -43.940 -48.744 -28.680 1.00 46.16 309 GLY A C 1
ATOM 2416 O O . GLY A 1 309 ? -43.836 -49.767 -29.350 1.00 46.16 309 GLY A O 1
ATOM 2417 N N . ARG A 1 310 ? -43.661 -48.679 -27.370 1.00 47.31 310 ARG A N 1
ATOM 2418 C CA . ARG A 1 310 ? -43.927 -49.734 -26.364 1.00 47.31 310 ARG A CA 1
ATOM 2419 C C . ARG A 1 310 ? -43.554 -49.245 -24.952 1.00 47.31 310 ARG A C 1
ATOM 2421 O O . ARG A 1 310 ? -42.607 -49.729 -24.356 1.00 47.31 310 ARG A O 1
ATOM 2428 N N . ASP A 1 311 ? -44.292 -48.250 -24.456 1.00 43.38 311 ASP A N 1
ATOM 2429 C CA . ASP A 1 311 ? -44.823 -48.231 -23.077 1.00 43.38 311 ASP A CA 1
ATOM 2430 C C . ASP A 1 311 ? -45.776 -47.030 -22.912 1.00 43.38 311 ASP A C 1
ATOM 2432 O O . ASP A 1 311 ? -45.394 -45.908 -22.581 1.00 43.38 311 ASP A O 1
ATOM 2436 N N . ILE A 1 312 ? -47.049 -47.252 -23.250 1.00 48.19 312 ILE A N 1
ATOM 2437 C CA . ILE A 1 312 ? -48.058 -46.206 -23.506 1.00 48.19 312 ILE A CA 1
ATOM 2438 C C . ILE A 1 312 ? -48.672 -45.599 -22.223 1.00 48.19 312 ILE A C 1
ATOM 2440 O O . ILE A 1 312 ? -49.442 -44.653 -22.305 1.00 48.19 312 ILE A O 1
ATOM 2444 N N . SER A 1 313 ? -48.309 -46.021 -21.009 1.00 46.50 313 SER A N 1
ATOM 2445 C CA . SER A 1 313 ? -49.008 -45.544 -19.796 1.00 46.50 313 SER A CA 1
ATOM 2446 C C . SER A 1 313 ? -48.393 -44.324 -19.086 1.00 46.50 313 SER A C 1
ATOM 2448 O O . SER A 1 313 ? -49.101 -43.650 -18.341 1.00 46.50 313 SER A O 1
ATOM 2450 N N . GLN A 1 314 ? -47.111 -43.987 -19.295 1.00 42.75 314 GLN A N 1
ATOM 2451 C CA . GLN A 1 314 ? -46.463 -42.865 -18.579 1.00 42.75 314 GLN A CA 1
ATOM 2452 C C . GLN A 1 314 ? -46.368 -41.552 -19.374 1.00 42.75 314 GLN A C 1
ATOM 2454 O O . GLN A 1 314 ? -46.340 -40.481 -18.767 1.00 42.75 314 GLN A O 1
ATOM 2459 N N . SER A 1 315 ? -46.315 -41.594 -20.709 1.00 43.31 315 SER A N 1
ATOM 2460 C CA . SER A 1 315 ? -46.038 -40.400 -21.530 1.00 43.31 315 SER A CA 1
ATOM 2461 C C . SER A 1 315 ? -47.222 -39.421 -21.608 1.00 43.31 315 SER A C 1
ATOM 2463 O O . SER A 1 315 ? -47.019 -38.210 -21.507 1.00 43.31 315 SER A O 1
ATOM 2465 N N . GLU A 1 316 ? -48.464 -39.917 -21.684 1.00 47.53 316 GLU A N 1
ATOM 2466 C CA . GLU A 1 316 ? -49.668 -39.065 -21.667 1.00 47.53 316 GLU A CA 1
ATOM 2467 C C . GLU A 1 316 ? -49.819 -38.300 -20.344 1.00 47.53 316 GLU A C 1
ATOM 2469 O O . GLU A 1 316 ? -50.235 -37.139 -20.333 1.00 47.53 316 GLU A O 1
ATOM 2474 N N . ASN A 1 317 ? -49.394 -38.909 -19.233 1.00 53.31 317 ASN A N 1
ATOM 2475 C CA . ASN A 1 317 ? -49.437 -38.280 -17.919 1.00 53.31 317 ASN A CA 1
ATOM 2476 C C . ASN A 1 317 ? -48.518 -37.046 -17.850 1.00 53.31 317 ASN A C 1
ATOM 2478 O O . ASN A 1 317 ? -48.926 -36.001 -17.357 1.00 53.31 317 ASN A O 1
ATOM 2482 N N . TRP A 1 318 ? -47.305 -37.111 -18.409 1.00 50.66 318 TRP A N 1
ATOM 2483 C CA . TRP A 1 318 ? -46.365 -35.982 -18.393 1.00 50.66 318 TRP A CA 1
ATOM 2484 C C . TRP A 1 318 ? -46.775 -34.823 -19.304 1.00 50.66 318 TRP A C 1
ATOM 2486 O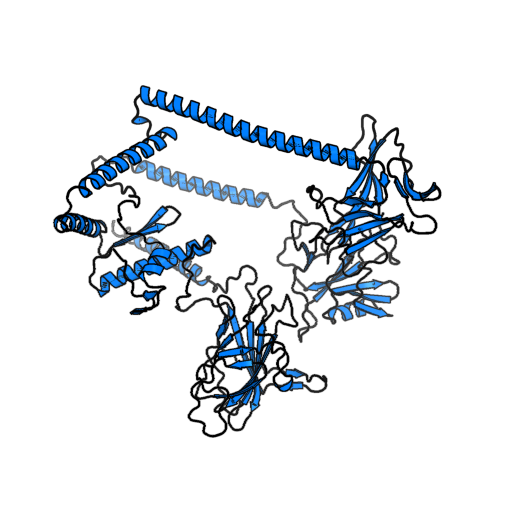 O . TRP A 1 318 ? -46.553 -33.667 -18.946 1.00 50.66 318 TRP A O 1
ATOM 2496 N N . VAL A 1 319 ? -47.402 -35.104 -20.451 1.00 64.56 319 VAL A N 1
ATOM 2497 C CA . VAL A 1 319 ? -47.942 -34.054 -21.334 1.00 64.56 319 VAL A CA 1
ATOM 2498 C C . VAL A 1 319 ? -49.094 -33.320 -20.644 1.00 64.56 319 VAL A C 1
ATOM 2500 O O . VAL A 1 319 ? -49.144 -32.088 -20.658 1.00 64.56 319 VAL A O 1
ATOM 2503 N N . LEU A 1 320 ? -49.977 -34.064 -19.972 1.00 70.69 320 LEU A N 1
ATOM 2504 C CA . LEU A 1 320 ? -51.073 -33.498 -19.193 1.00 70.69 320 LEU A CA 1
ATOM 2505 C C . LEU A 1 320 ? -50.567 -32.706 -17.974 1.00 70.69 320 LEU A C 1
ATOM 2507 O O . LEU A 1 320 ? -51.054 -31.607 -17.711 1.00 70.69 320 LEU A O 1
ATOM 2511 N N . GLU A 1 321 ? -49.576 -33.219 -17.243 1.00 67.75 321 GLU A N 1
ATOM 2512 C CA . GLU A 1 321 ? -48.974 -32.526 -16.097 1.00 67.75 321 GLU A CA 1
ATOM 2513 C C . GLU A 1 321 ? -48.201 -31.268 -16.516 1.00 67.75 321 GLU A C 1
ATOM 2515 O O . GLU A 1 321 ? -48.303 -30.239 -15.846 1.00 67.75 321 GLU A O 1
ATOM 2520 N N . HIS A 1 322 ? -47.508 -31.284 -17.659 1.00 73.12 322 HIS A N 1
ATOM 2521 C CA . HIS A 1 322 ? -46.872 -30.089 -18.215 1.00 73.12 322 HIS A CA 1
ATOM 2522 C C . HIS A 1 322 ? -47.907 -29.021 -18.593 1.00 73.12 322 HIS A C 1
ATOM 2524 O O . HIS A 1 322 ? -47.740 -27.856 -18.233 1.00 73.12 322 HIS A O 1
ATOM 2530 N N . ALA A 1 323 ? -49.012 -29.404 -19.244 1.00 75.19 323 ALA A N 1
ATOM 2531 C CA . ALA A 1 323 ? -50.097 -28.477 -19.571 1.00 75.19 323 ALA A CA 1
ATOM 2532 C C . ALA A 1 323 ? -50.747 -27.882 -18.307 1.00 75.19 323 ALA A C 1
ATOM 2534 O O . ALA A 1 323 ? -50.957 -26.669 -18.228 1.00 75.19 323 ALA A O 1
ATOM 2535 N N . LYS A 1 324 ? -50.991 -28.707 -17.278 1.00 79.00 324 LYS A N 1
ATOM 2536 C CA . LYS A 1 324 ? -51.475 -28.242 -15.966 1.00 79.00 324 LYS A CA 1
ATOM 2537 C C . LYS A 1 324 ? -50.489 -27.280 -15.303 1.00 79.00 324 LYS A C 1
ATOM 2539 O O . LYS A 1 324 ? -50.910 -26.281 -14.719 1.00 79.00 324 LYS A O 1
ATOM 2544 N N . LEU A 1 325 ? -49.188 -27.561 -15.376 1.00 73.94 325 LEU A N 1
ATOM 2545 C CA . LEU A 1 325 ? -48.154 -26.714 -14.789 1.00 73.94 325 LEU A CA 1
ATOM 2546 C C . LEU A 1 325 ? -48.032 -25.380 -15.531 1.00 73.94 325 LEU A C 1
ATOM 2548 O O . LEU A 1 325 ? -47.986 -24.338 -14.882 1.00 73.94 325 LEU A O 1
ATOM 2552 N N . LYS A 1 326 ? -48.053 -25.393 -16.867 1.00 80.00 326 LYS A N 1
ATOM 2553 C CA . LYS A 1 326 ? -48.035 -24.185 -17.701 1.00 80.00 326 LYS A CA 1
ATOM 2554 C C . LYS A 1 326 ? -49.233 -23.284 -17.402 1.00 80.00 326 LYS A C 1
ATOM 2556 O O . LYS A 1 326 ? -49.041 -22.106 -17.117 1.00 80.00 326 LYS A O 1
ATOM 2561 N N . ALA A 1 327 ? -50.438 -23.852 -17.321 1.00 83.94 327 ALA A N 1
ATOM 2562 C CA . ALA A 1 327 ? -51.634 -23.109 -16.923 1.00 83.94 327 ALA A CA 1
ATOM 2563 C C . ALA A 1 327 ? -51.500 -22.503 -15.510 1.00 83.94 327 ALA A C 1
ATOM 2565 O O . ALA A 1 327 ? -51.886 -21.359 -15.280 1.00 83.94 327 ALA A O 1
ATOM 2566 N N . ARG A 1 328 ? -50.900 -23.228 -14.553 1.00 84.38 328 ARG A N 1
ATOM 2567 C CA . ARG A 1 328 ? -50.610 -22.682 -13.214 1.00 84.38 328 ARG A CA 1
ATOM 2568 C C . ARG A 1 328 ? -49.602 -21.533 -13.258 1.00 84.38 328 ARG A C 1
ATOM 2570 O O . ARG A 1 328 ? -49.791 -20.562 -12.534 1.00 84.38 328 ARG A O 1
ATOM 2577 N N . VAL A 1 329 ? -48.556 -21.625 -14.079 1.00 84.06 329 VAL A N 1
ATOM 2578 C CA . VAL A 1 329 ? -47.559 -20.553 -14.246 1.00 84.06 329 VAL A CA 1
ATOM 2579 C C . VAL A 1 329 ? -48.204 -19.305 -14.842 1.00 84.06 329 VAL A C 1
ATOM 2581 O O . VAL A 1 329 ? -48.013 -18.223 -14.299 1.00 84.06 329 VAL A O 1
ATOM 2584 N N . GLU A 1 330 ? -49.028 -19.448 -15.879 1.00 87.88 330 GLU A N 1
ATOM 2585 C CA . GLU A 1 330 ? -49.749 -18.325 -16.490 1.00 87.88 330 GLU A CA 1
ATOM 2586 C C . GLU A 1 330 ? -50.686 -17.635 -15.486 1.00 87.88 330 GLU A C 1
ATOM 2588 O O . GLU A 1 330 ? -50.712 -16.406 -15.394 1.00 87.88 330 GLU A O 1
ATOM 2593 N N . VAL A 1 331 ? -51.400 -18.413 -14.663 1.00 86.94 331 VAL A N 1
ATOM 2594 C CA . VAL A 1 331 ? -52.227 -17.872 -13.572 1.00 86.94 331 VAL A CA 1
ATOM 2595 C C . VAL A 1 331 ? -51.370 -17.163 -12.519 1.00 86.94 331 VAL A C 1
ATOM 2597 O O . VAL A 1 331 ? -51.736 -16.081 -12.065 1.00 86.94 331 VAL A O 1
ATOM 2600 N N . LEU A 1 332 ? -50.218 -17.722 -12.137 1.00 86.38 332 LEU A N 1
ATOM 2601 C CA . LEU A 1 332 ? -49.304 -17.095 -11.176 1.00 86.38 332 LEU A CA 1
ATOM 2602 C C . LEU A 1 332 ? -48.705 -15.790 -11.710 1.00 86.38 332 LEU A C 1
ATOM 2604 O O . LEU A 1 332 ? -48.610 -14.814 -10.966 1.00 86.38 332 LEU A O 1
ATOM 2608 N N . GLU A 1 333 ? -48.326 -15.742 -12.985 1.00 87.06 333 GLU A N 1
ATOM 2609 C CA . GLU A 1 333 ? -47.826 -14.526 -13.625 1.00 87.06 333 GLU A CA 1
ATOM 2610 C C . GLU A 1 333 ? -48.910 -13.459 -13.742 1.00 87.06 333 GLU A C 1
ATOM 2612 O O . GLU A 1 333 ? -48.641 -12.289 -13.462 1.00 87.06 333 GLU A O 1
ATOM 2617 N N . LYS A 1 334 ? -50.142 -13.855 -14.082 1.00 88.00 334 LYS A N 1
ATOM 2618 C CA . LYS A 1 334 ? -51.295 -12.951 -14.063 1.00 88.00 334 LYS A CA 1
ATOM 2619 C C . LYS A 1 334 ? -51.534 -12.403 -12.656 1.00 88.00 334 LYS A C 1
ATOM 2621 O O . LYS A 1 334 ? -51.630 -11.193 -12.480 1.00 88.00 334 LYS A O 1
ATOM 2626 N N . ASN A 1 335 ? -51.545 -13.264 -11.640 1.00 86.19 335 ASN A N 1
ATOM 2627 C CA . ASN A 1 335 ? -51.711 -12.840 -10.250 1.00 86.19 335 ASN A CA 1
ATOM 2628 C C . ASN A 1 335 ? -50.592 -11.892 -9.810 1.00 86.19 335 ASN A C 1
ATOM 2630 O O . ASN A 1 335 ? -50.863 -10.904 -9.138 1.00 86.19 335 ASN A O 1
ATOM 2634 N N . LYS A 1 336 ? -49.345 -12.141 -10.224 1.00 88.56 336 LYS A N 1
ATOM 2635 C CA . LYS A 1 336 ? -48.223 -11.231 -9.974 1.00 88.56 336 LYS A CA 1
ATOM 2636 C C . LYS A 1 336 ? -48.470 -9.846 -10.577 1.00 88.56 336 LYS A C 1
ATOM 2638 O O . LYS A 1 336 ? -48.259 -8.870 -9.867 1.00 88.56 336 LYS A O 1
ATOM 2643 N N . ARG A 1 337 ? -48.904 -9.749 -11.840 1.00 89.38 337 ARG A N 1
ATOM 2644 C CA . ARG A 1 337 ? -49.242 -8.456 -12.472 1.00 89.38 337 ARG A CA 1
ATOM 2645 C C . ARG A 1 337 ? -50.345 -7.737 -11.697 1.00 89.38 337 ARG A C 1
ATOM 2647 O O . ARG A 1 337 ? -50.161 -6.584 -11.315 1.00 89.38 337 ARG A O 1
ATOM 2654 N N . ASN A 1 338 ? -51.389 -8.466 -11.310 1.00 89.06 338 ASN A N 1
ATOM 2655 C CA . ASN A 1 338 ? -52.474 -7.926 -10.493 1.00 89.06 338 ASN A CA 1
ATOM 2656 C C . ASN A 1 338 ? -51.975 -7.409 -9.128 1.00 89.06 338 ASN A C 1
ATOM 2658 O O . ASN A 1 338 ? -52.305 -6.293 -8.739 1.00 89.06 338 ASN A O 1
ATOM 2662 N N . PHE A 1 339 ? -51.128 -8.161 -8.411 1.00 86.56 339 PHE A N 1
ATOM 2663 C CA . PHE A 1 339 ? -50.532 -7.713 -7.141 1.00 86.56 339 PHE A CA 1
ATOM 2664 C C . PHE A 1 339 ? -49.658 -6.455 -7.292 1.00 86.56 339 PHE A C 1
ATOM 2666 O O . PHE A 1 339 ? -49.475 -5.722 -6.322 1.00 86.56 339 PHE A O 1
ATOM 2673 N N . MET A 1 340 ? -49.119 -6.205 -8.489 1.00 88.38 340 MET A N 1
ATOM 2674 C CA . MET A 1 340 ? -48.337 -5.009 -8.825 1.00 88.38 340 MET A CA 1
ATOM 2675 C C . MET A 1 340 ? -49.204 -3.833 -9.305 1.00 88.38 340 MET A C 1
ATOM 2677 O O . MET A 1 340 ? -48.672 -2.747 -9.525 1.00 88.38 340 MET A O 1
ATOM 2681 N N . GLY A 1 341 ? -50.520 -4.025 -9.437 1.00 86.12 341 GLY A N 1
ATOM 2682 C CA . GLY A 1 341 ? -51.461 -3.012 -9.917 1.00 86.12 341 GLY A CA 1
ATOM 2683 C C . GLY A 1 341 ? -51.569 -2.909 -11.442 1.00 86.12 341 GLY A C 1
ATOM 2684 O O . GLY A 1 341 ? -52.101 -1.923 -11.945 1.00 86.12 341 GLY A O 1
ATOM 2685 N N . GLU A 1 342 ? -51.067 -3.900 -12.178 1.00 87.62 342 GLU A N 1
ATOM 2686 C CA . GLU A 1 342 ? -51.131 -3.987 -13.642 1.00 87.62 342 GLU A CA 1
ATOM 2687 C C . GLU A 1 342 ? -52.296 -4.905 -14.079 1.00 87.62 342 GLU A C 1
ATOM 2689 O O . GLU A 1 342 ? -52.725 -5.765 -13.313 1.00 87.62 342 GLU A O 1
ATOM 2694 N N . ASP A 1 343 ? -52.815 -4.735 -15.304 1.00 86.19 343 ASP A N 1
ATOM 2695 C CA . ASP A 1 343 ? -53.883 -5.559 -15.922 1.00 86.19 343 ASP A CA 1
ATOM 2696 C C . ASP A 1 343 ? -55.204 -5.706 -15.118 1.00 86.19 343 ASP A C 1
ATOM 2698 O O . ASP A 1 343 ? -55.976 -6.660 -15.306 1.00 86.19 343 ASP A O 1
ATOM 2702 N N . LEU A 1 344 ? -55.507 -4.733 -14.249 1.00 87.62 344 LEU A N 1
ATOM 2703 C CA . LEU A 1 344 ? -56.661 -4.763 -13.337 1.00 87.62 344 LEU A CA 1
ATOM 2704 C C . LEU A 1 344 ? -58.024 -4.648 -14.035 1.00 87.62 344 LEU A C 1
ATOM 2706 O O . LEU A 1 344 ? -59.023 -5.100 -13.481 1.00 87.62 344 LEU A O 1
ATOM 2710 N N . ASP A 1 345 ? -58.067 -4.105 -15.254 1.00 84.69 345 ASP A N 1
ATOM 2711 C CA . ASP A 1 345 ? -59.302 -3.908 -16.033 1.00 84.69 345 ASP A CA 1
ATOM 2712 C C . ASP A 1 345 ? -60.046 -5.226 -16.317 1.00 84.69 345 ASP A C 1
ATOM 2714 O O . ASP A 1 345 ? -61.239 -5.233 -16.618 1.00 84.69 345 ASP A O 1
ATOM 2718 N N . SER A 1 346 ? -59.337 -6.356 -16.222 1.00 82.44 346 SER A N 1
ATOM 2719 C CA . SER A 1 346 ? -59.877 -7.699 -16.444 1.00 82.44 346 SER A CA 1
ATOM 2720 C C . SER A 1 346 ? -60.508 -8.349 -15.203 1.00 82.44 346 SER A C 1
ATOM 2722 O O . SER A 1 346 ? -61.021 -9.464 -15.313 1.00 82.44 346 SER A O 1
ATOM 2724 N N . LEU A 1 347 ? -60.459 -7.694 -14.035 1.00 87.75 347 LEU A N 1
ATOM 2725 C CA . LEU A 1 347 ? -60.958 -8.219 -12.760 1.00 87.75 347 LEU A CA 1
ATOM 2726 C C . LEU A 1 347 ? -62.347 -7.676 -12.417 1.00 87.75 347 LEU A C 1
ATOM 2728 O O . LEU A 1 347 ? -62.657 -6.504 -12.623 1.00 87.75 347 LEU A O 1
ATOM 2732 N N . SER A 1 348 ? -63.181 -8.521 -11.814 1.00 91.94 348 SER A N 1
ATOM 2733 C CA . SER A 1 348 ? -64.457 -8.075 -11.253 1.00 91.94 348 SER A CA 1
ATOM 2734 C C . SER A 1 348 ? -64.259 -7.283 -9.955 1.00 91.94 348 SER A C 1
ATOM 2736 O O . SER A 1 348 ? -63.271 -7.451 -9.239 1.00 91.94 348 SER A O 1
ATOM 2738 N N . LEU A 1 349 ? -65.250 -6.464 -9.584 1.00 89.56 349 LEU A N 1
ATOM 2739 C CA . LEU A 1 349 ? -65.205 -5.656 -8.357 1.00 89.56 349 LEU A CA 1
ATOM 2740 C C . LEU A 1 349 ? -64.939 -6.498 -7.094 1.00 89.56 349 LEU A C 1
ATOM 2742 O O . LEU A 1 349 ? -64.197 -6.074 -6.211 1.00 89.56 349 LEU A O 1
ATOM 2746 N N . LYS A 1 350 ? -65.508 -7.708 -7.015 1.00 91.25 350 LYS A N 1
ATOM 2747 C CA . LYS A 1 350 ? -65.292 -8.617 -5.877 1.00 91.25 350 LYS A CA 1
ATOM 2748 C C . LYS A 1 350 ? -63.860 -9.159 -5.833 1.00 91.25 350 LYS A C 1
ATOM 2750 O O . LYS A 1 350 ? -63.290 -9.287 -4.752 1.00 91.25 350 LYS A O 1
ATOM 2755 N N . GLU A 1 351 ? -63.274 -9.468 -6.988 1.00 86.62 351 GLU A N 1
ATOM 2756 C CA . GLU A 1 351 ? -61.884 -9.933 -7.080 1.00 86.62 351 GLU A CA 1
ATOM 2757 C C . GLU A 1 351 ? -60.902 -8.810 -6.747 1.00 86.62 351 GLU A C 1
ATOM 2759 O O . GLU A 1 351 ? -59.928 -9.050 -6.037 1.00 86.62 351 GLU A O 1
ATOM 2764 N N . LEU A 1 352 ? -61.201 -7.579 -7.171 1.00 89.44 352 LEU A N 1
ATOM 2765 C CA . LEU A 1 352 ? -60.408 -6.399 -6.838 1.00 89.44 352 LEU A CA 1
ATOM 2766 C C . LEU A 1 352 ? -60.393 -6.137 -5.321 1.00 89.44 352 LEU A C 1
ATOM 2768 O O . LEU A 1 352 ? -59.331 -5.920 -4.744 1.00 89.44 352 LEU A O 1
ATOM 2772 N N . GLN A 1 353 ? -61.548 -6.244 -4.655 1.00 90.88 353 GLN A N 1
ATOM 2773 C CA . GLN A 1 353 ? -61.652 -6.117 -3.193 1.00 90.88 353 GLN A CA 1
ATOM 2774 C C . GLN A 1 353 ? -60.904 -7.236 -2.449 1.00 90.88 353 GLN A C 1
ATOM 2776 O O . GLN A 1 353 ? -60.264 -6.993 -1.426 1.00 90.88 353 GLN A O 1
ATOM 2781 N N . SER A 1 354 ? -60.953 -8.472 -2.958 1.00 90.56 354 SER A N 1
ATOM 2782 C CA . SER A 1 354 ? -60.189 -9.584 -2.378 1.00 90.56 354 SER A CA 1
ATOM 2783 C C . SER A 1 354 ? -58.679 -9.375 -2.524 1.00 90.56 354 SER A C 1
ATOM 2785 O O . SER A 1 354 ? -57.923 -9.627 -1.583 1.00 90.56 354 SER A O 1
ATOM 2787 N N . LEU A 1 355 ? -58.245 -8.880 -3.685 1.00 91.56 355 LEU A N 1
ATOM 2788 C CA . LEU A 1 355 ? -56.854 -8.556 -3.975 1.00 91.56 355 LEU A CA 1
ATOM 2789 C C . LEU A 1 355 ? -56.335 -7.442 -3.058 1.00 91.56 355 LEU A C 1
ATOM 2791 O O . LEU A 1 355 ? -55.264 -7.582 -2.470 1.00 91.56 355 LEU A O 1
ATOM 2795 N N . GLU A 1 356 ? -57.121 -6.380 -2.877 1.00 91.44 356 GLU A N 1
ATOM 2796 C CA . GLU A 1 356 ? -56.816 -5.286 -1.953 1.00 91.44 356 GLU A CA 1
ATOM 2797 C C . GLU A 1 356 ? -56.648 -5.798 -0.516 1.00 91.44 356 GLU A C 1
ATOM 2799 O O . GLU A 1 356 ? -55.649 -5.497 0.138 1.00 91.44 356 GLU A O 1
ATOM 2804 N N . HIS A 1 357 ? -57.568 -6.643 -0.040 1.00 93.38 357 HIS A N 1
ATOM 2805 C CA . HIS A 1 357 ? -57.486 -7.204 1.308 1.00 93.38 357 HIS A CA 1
ATOM 2806 C C . HIS A 1 357 ? -56.243 -8.089 1.507 1.00 93.38 357 HIS A C 1
ATOM 2808 O O . HIS A 1 357 ? -55.576 -8.008 2.542 1.00 93.38 357 HIS A O 1
ATOM 2814 N N . GLN A 1 358 ? -55.893 -8.910 0.510 1.00 91.25 358 GLN A N 1
ATOM 2815 C CA . GLN A 1 358 ? -54.682 -9.737 0.549 1.00 91.25 358 GLN A CA 1
ATOM 2816 C C . GLN A 1 358 ? -53.407 -8.887 0.569 1.00 91.25 358 GLN A C 1
ATOM 2818 O O . GLN A 1 358 ? -52.487 -9.177 1.339 1.00 91.25 358 GLN A O 1
ATOM 2823 N N . LEU A 1 359 ? -53.355 -7.822 -0.235 1.00 92.56 359 LEU A N 1
ATOM 2824 C CA . LEU A 1 359 ? -52.228 -6.893 -0.254 1.00 92.56 359 LEU A CA 1
ATOM 2825 C C . LEU A 1 359 ? -52.099 -6.138 1.071 1.00 92.56 359 LEU A C 1
ATOM 2827 O O . LEU A 1 359 ? -50.995 -6.051 1.606 1.00 92.56 359 LEU A O 1
ATOM 2831 N N . ASP A 1 360 ? -53.199 -5.659 1.649 1.00 92.62 360 ASP A N 1
ATOM 2832 C CA . ASP A 1 360 ? -53.177 -4.967 2.940 1.00 92.62 360 ASP A CA 1
ATOM 2833 C C . ASP A 1 360 ? -52.699 -5.892 4.075 1.00 92.62 360 ASP A C 1
ATOM 2835 O O . ASP A 1 360 ? -51.822 -5.523 4.865 1.00 92.62 360 ASP A O 1
ATOM 2839 N N . ALA A 1 361 ? -53.176 -7.141 4.115 1.00 93.06 361 ALA A N 1
ATOM 2840 C CA . ALA A 1 361 ? -52.709 -8.140 5.076 1.00 93.06 361 ALA A CA 1
ATOM 2841 C C . ALA A 1 361 ? -51.211 -8.466 4.900 1.00 93.06 361 ALA A C 1
ATOM 2843 O O . ALA A 1 361 ? -50.457 -8.506 5.882 1.00 93.06 361 ALA A O 1
ATOM 2844 N N . ALA A 1 362 ? -50.750 -8.642 3.657 1.00 91.62 362 ALA A N 1
ATOM 2845 C CA . ALA A 1 362 ? -49.345 -8.897 3.350 1.00 91.62 362 ALA A CA 1
ATOM 2846 C C . ALA A 1 362 ? -48.451 -7.706 3.736 1.00 91.62 362 ALA A C 1
ATOM 2848 O O . ALA A 1 362 ? -47.415 -7.891 4.379 1.00 91.62 362 ALA A O 1
ATOM 2849 N N . ILE A 1 363 ? -48.868 -6.476 3.424 1.00 92.12 363 ILE A N 1
ATOM 2850 C CA . ILE A 1 363 ? -48.144 -5.249 3.776 1.00 92.12 363 ILE A CA 1
ATOM 2851 C C . ILE A 1 363 ? -48.061 -5.087 5.294 1.00 92.12 363 ILE A C 1
ATOM 2853 O O . ILE A 1 363 ? -46.989 -4.757 5.811 1.00 92.12 363 ILE A O 1
ATOM 2857 N N . LYS A 1 364 ? -49.147 -5.355 6.029 1.00 92.88 364 LYS A N 1
ATOM 2858 C CA . LYS A 1 364 ? -49.145 -5.349 7.500 1.00 92.88 364 LYS A CA 1
ATOM 2859 C C . LYS A 1 364 ? -48.144 -6.362 8.064 1.00 92.88 364 LYS A C 1
ATOM 2861 O O . LYS A 1 364 ? -47.353 -6.001 8.937 1.00 92.88 364 LYS A O 1
ATOM 2866 N N . SER A 1 365 ? -48.105 -7.581 7.524 1.00 91.31 365 SER A N 1
ATOM 2867 C CA . SER A 1 365 ? -47.140 -8.617 7.924 1.00 91.31 365 SER A CA 1
ATOM 2868 C C . SER A 1 365 ? -45.686 -8.215 7.629 1.00 91.31 365 SER A C 1
ATOM 2870 O O . SER A 1 365 ? -44.827 -8.275 8.513 1.00 91.31 365 SER A O 1
ATOM 2872 N N . ILE A 1 366 ? -45.406 -7.699 6.426 1.00 92.12 366 ILE A N 1
ATOM 2873 C CA . ILE A 1 366 ? -44.071 -7.214 6.033 1.00 92.12 366 ILE A CA 1
ATOM 2874 C C . ILE A 1 366 ? -43.627 -6.057 6.934 1.00 92.12 366 ILE A C 1
ATOM 2876 O O . ILE A 1 366 ? -42.488 -6.036 7.405 1.00 92.12 366 ILE A O 1
ATOM 2880 N N . ARG A 1 367 ? -44.521 -5.101 7.212 1.00 92.50 367 ARG A N 1
ATOM 2881 C CA . ARG A 1 367 ? -44.239 -3.964 8.095 1.00 92.50 367 ARG A CA 1
ATOM 2882 C C . ARG A 1 367 ? -43.945 -4.427 9.519 1.00 92.50 367 ARG A C 1
ATOM 2884 O O . ARG A 1 367 ? -42.975 -3.956 10.103 1.00 92.50 367 ARG A O 1
ATOM 2891 N N . SER A 1 368 ? -44.718 -5.379 10.041 1.00 91.94 368 SER A N 1
ATOM 2892 C CA . SER A 1 368 ? -44.465 -5.999 11.346 1.00 91.94 368 SER A CA 1
ATOM 2893 C C . SER A 1 368 ? -43.075 -6.643 11.399 1.00 91.94 368 SER A C 1
ATOM 2895 O O . SER A 1 368 ? -42.275 -6.315 12.273 1.00 91.94 368 SER A O 1
ATOM 2897 N N . ARG A 1 369 ? -42.719 -7.458 10.395 1.00 93.00 369 ARG A N 1
ATOM 2898 C CA . ARG A 1 369 ? -41.401 -8.107 10.291 1.00 93.00 369 ARG A CA 1
ATOM 2899 C C . ARG A 1 369 ? -40.252 -7.096 10.206 1.00 93.00 369 ARG A C 1
ATOM 2901 O O . ARG A 1 369 ? -39.229 -7.268 10.863 1.00 93.00 369 ARG A O 1
ATOM 2908 N N . LYS A 1 370 ? -40.420 -6.028 9.419 1.00 88.56 370 LYS A N 1
ATOM 2909 C CA . LYS A 1 370 ? -39.430 -4.947 9.289 1.00 88.56 370 LYS A CA 1
ATOM 2910 C C . LYS A 1 370 ? -39.261 -4.183 10.602 1.00 88.56 370 LYS A C 1
ATOM 2912 O O . LYS A 1 370 ? -38.132 -3.897 10.990 1.00 88.56 370 LYS A O 1
ATOM 2917 N N . ASN A 1 371 ? -40.360 -3.891 11.292 1.00 87.25 371 ASN A N 1
ATOM 2918 C CA . ASN A 1 371 ? -40.326 -3.249 12.601 1.00 87.25 371 ASN A CA 1
ATOM 2919 C C . ASN A 1 371 ? -39.631 -4.144 13.627 1.00 87.25 371 ASN A C 1
ATOM 2921 O O . ASN A 1 371 ? -38.772 -3.659 14.352 1.00 87.25 371 ASN A O 1
ATOM 2925 N N . GLN A 1 372 ? -39.925 -5.446 13.642 1.00 90.56 372 GLN A N 1
ATOM 2926 C CA . GLN A 1 372 ? -39.243 -6.408 14.505 1.00 90.56 372 GLN A CA 1
ATOM 2927 C C . GLN A 1 372 ? -37.726 -6.412 14.259 1.00 90.56 372 GLN A C 1
ATOM 2929 O O . GLN A 1 372 ? -36.961 -6.232 15.202 1.00 90.56 372 GLN A O 1
ATOM 2934 N N . ALA A 1 373 ? -37.285 -6.517 13.001 1.00 87.75 373 ALA A N 1
ATOM 2935 C CA . ALA A 1 373 ? -35.862 -6.462 12.658 1.00 87.75 373 ALA A CA 1
ATOM 2936 C C . ALA A 1 373 ? -35.209 -5.126 13.069 1.00 87.75 373 ALA A C 1
ATOM 2938 O O . ALA A 1 373 ? -34.075 -5.096 13.546 1.00 87.75 373 ALA A O 1
ATOM 2939 N N . MET A 1 374 ? -35.933 -4.011 12.930 1.00 86.75 374 MET A N 1
ATOM 2940 C CA . MET A 1 374 ? -35.470 -2.698 13.382 1.00 86.75 374 MET A CA 1
ATOM 2941 C C . MET A 1 374 ? -35.332 -2.638 14.909 1.00 86.75 374 MET A C 1
ATOM 2943 O O . MET A 1 374 ? -34.315 -2.152 15.398 1.00 86.75 374 MET A O 1
ATOM 2947 N N . PHE A 1 375 ? -36.299 -3.166 15.664 1.00 86.56 375 PHE A N 1
ATOM 2948 C CA . PHE A 1 375 ? -36.227 -3.248 17.126 1.00 86.56 375 PHE A CA 1
ATOM 2949 C C . PHE A 1 375 ? -35.082 -4.145 17.601 1.00 86.56 375 PHE A C 1
ATOM 2951 O O . PHE A 1 375 ? -34.385 -3.785 18.546 1.00 86.56 375 PHE A O 1
ATOM 2958 N N . GLU A 1 376 ? -34.834 -5.268 16.927 1.00 89.38 376 GLU A N 1
ATOM 2959 C CA . GLU A 1 376 ? -33.681 -6.133 17.198 1.00 89.38 376 GLU A CA 1
ATOM 2960 C C . GLU A 1 376 ? -32.359 -5.384 16.962 1.00 89.38 376 GLU A C 1
ATOM 2962 O O . GLU A 1 376 ? -31.468 -5.417 17.815 1.00 89.38 376 GLU A O 1
ATOM 2967 N N . SER A 1 377 ? -32.250 -4.623 15.865 1.00 82.12 377 SER A N 1
ATOM 2968 C CA . SER A 1 377 ? -31.101 -3.745 15.604 1.00 82.12 377 SER A CA 1
ATOM 2969 C C . SER A 1 377 ? -30.936 -2.649 16.660 1.00 82.12 377 SER A C 1
ATOM 2971 O O . SER A 1 377 ? -29.819 -2.428 17.126 1.00 82.12 377 SER A O 1
ATOM 2973 N N . ILE A 1 378 ? -32.020 -1.980 17.066 1.00 84.06 378 ILE A N 1
ATOM 2974 C CA . ILE A 1 378 ? -31.993 -0.951 18.117 1.00 84.06 378 ILE A CA 1
ATOM 2975 C C . ILE A 1 378 ? -31.552 -1.568 19.446 1.00 84.06 378 ILE A C 1
ATOM 2977 O O . ILE A 1 378 ? -30.665 -1.027 20.097 1.00 84.06 378 ILE A O 1
ATOM 2981 N N . SER A 1 379 ? -32.093 -2.729 19.822 1.00 87.56 379 SER A N 1
ATOM 2982 C CA . SER A 1 379 ? -31.705 -3.442 21.043 1.00 87.56 379 SER A CA 1
ATOM 2983 C C . SER A 1 379 ? -30.227 -3.843 21.018 1.00 87.56 379 SER A C 1
ATOM 2985 O O . SER A 1 379 ? -29.515 -3.674 22.009 1.00 87.56 379 SER A O 1
ATOM 2987 N N . ALA A 1 380 ? -29.726 -4.319 19.875 1.00 84.00 380 ALA A N 1
ATOM 2988 C CA . ALA A 1 380 ? -28.312 -4.634 19.701 1.00 84.00 380 ALA A CA 1
ATOM 2989 C C . ALA A 1 380 ? -27.419 -3.387 19.828 1.00 84.00 380 ALA A C 1
ATOM 2991 O O . ALA A 1 380 ? -26.350 -3.456 20.439 1.00 84.00 380 ALA A O 1
ATOM 2992 N N . LEU A 1 381 ? -27.854 -2.246 19.284 1.00 79.38 381 LEU A N 1
ATOM 2993 C CA . LEU A 1 381 ? -27.150 -0.969 19.415 1.00 79.38 381 LEU A CA 1
ATOM 2994 C C . LEU A 1 381 ? -27.180 -0.442 20.852 1.00 79.38 381 LEU A C 1
ATOM 2996 O O . LEU A 1 381 ? -26.133 -0.061 21.355 1.00 79.38 381 LEU A O 1
ATOM 3000 N N . GLN A 1 382 ? -28.315 -0.503 21.546 1.00 78.44 382 GLN A N 1
ATOM 3001 C CA . GLN A 1 382 ? -28.431 -0.118 22.958 1.00 78.44 382 GLN A CA 1
ATOM 3002 C C . GLN A 1 382 ? -27.574 -1.005 23.871 1.00 78.44 382 GLN A C 1
ATOM 3004 O O . GLN A 1 382 ? -26.942 -0.509 24.799 1.00 78.44 382 GLN A O 1
ATOM 3009 N N . LYS A 1 383 ? -27.488 -2.315 23.598 1.00 82.81 383 LYS A N 1
ATOM 3010 C CA . LYS A 1 383 ? -26.563 -3.215 24.310 1.00 82.81 383 LYS A CA 1
ATOM 3011 C C . LYS A 1 383 ? -25.103 -2.827 24.081 1.00 82.81 383 LYS A C 1
ATOM 3013 O O . LYS A 1 383 ? -24.318 -2.870 25.024 1.00 82.81 383 LYS A O 1
ATOM 3018 N N . LYS A 1 384 ? -24.736 -2.439 22.853 1.00 80.88 384 LYS A N 1
ATOM 3019 C CA . LYS A 1 384 ? -23.395 -1.916 22.551 1.00 80.88 384 LYS A CA 1
ATOM 3020 C C . LYS A 1 384 ? -23.135 -0.582 23.240 1.00 80.88 384 LYS A C 1
ATOM 3022 O O . LYS A 1 384 ? -22.053 -0.418 23.779 1.00 80.88 384 LYS A O 1
ATOM 3027 N N . ASP A 1 385 ? -24.101 0.328 23.244 1.00 65.50 385 ASP A N 1
ATOM 3028 C CA . ASP A 1 385 ? -23.996 1.624 23.914 1.00 65.50 385 ASP A CA 1
ATOM 3029 C C . ASP A 1 385 ? -23.795 1.447 25.421 1.00 65.50 385 ASP A C 1
ATOM 3031 O O . ASP A 1 385 ? -22.834 1.967 25.973 1.00 65.50 385 ASP A O 1
ATOM 3035 N N . LYS A 1 386 ? -24.583 0.576 26.064 1.00 68.69 386 LYS A N 1
ATOM 3036 C CA . LYS A 1 386 ? -24.398 0.219 27.476 1.00 68.69 386 LYS A CA 1
ATOM 3037 C C . LYS A 1 386 ? -23.037 -0.427 27.743 1.00 68.69 386 LYS A C 1
ATOM 3039 O O . LYS A 1 386 ? -22.354 -0.023 28.673 1.00 68.69 386 LYS A O 1
ATOM 3044 N N . ALA A 1 387 ? -22.598 -1.371 26.908 1.00 69.12 387 ALA A N 1
ATOM 3045 C CA . ALA A 1 387 ? -21.271 -1.977 27.041 1.00 69.12 387 ALA A CA 1
ATOM 3046 C C . ALA A 1 387 ? -20.141 -0.949 26.855 1.00 69.12 387 ALA A C 1
ATOM 3048 O O . ALA A 1 387 ? -19.126 -1.013 27.543 1.00 69.12 387 ALA A O 1
ATOM 3049 N N . LEU A 1 388 ? -20.316 0.016 25.949 1.00 70.69 388 LEU A N 1
ATOM 3050 C CA . LEU A 1 388 ? -19.393 1.131 25.756 1.00 70.69 388 LEU A CA 1
ATOM 3051 C C . LEU A 1 388 ? -19.431 2.101 26.931 1.00 70.69 388 LEU A C 1
ATOM 3053 O O . LEU A 1 388 ? -18.381 2.595 27.316 1.00 70.69 388 LEU A O 1
ATOM 3057 N N . GLN A 1 389 ? -20.596 2.354 27.519 1.00 57.38 389 GLN A N 1
ATOM 3058 C CA . GLN A 1 389 ? -20.760 3.193 28.697 1.00 57.38 389 GLN A CA 1
ATOM 3059 C C . GLN A 1 389 ? -20.133 2.533 29.928 1.00 57.38 389 GLN A C 1
ATOM 3061 O O . GLN A 1 389 ? -19.420 3.202 30.665 1.00 57.38 389 GLN A O 1
ATOM 3066 N N . ASP A 1 390 ? -20.281 1.219 30.090 1.00 59.94 390 ASP A N 1
ATOM 3067 C CA . ASP A 1 390 ? -19.618 0.426 31.128 1.00 59.94 390 ASP A CA 1
ATOM 3068 C C . ASP A 1 390 ? -18.098 0.380 30.908 1.00 59.94 390 ASP A C 1
ATOM 3070 O O . ASP A 1 390 ? -17.321 0.547 31.851 1.00 59.94 390 ASP A O 1
ATOM 3074 N N . HIS A 1 391 ? -17.644 0.251 29.658 1.00 55.84 391 HIS A N 1
ATOM 3075 C CA . HIS A 1 391 ? -16.225 0.349 29.319 1.00 55.84 391 HIS A CA 1
ATOM 3076 C C . HIS A 1 391 ? -15.687 1.764 29.559 1.00 55.84 391 HIS A C 1
ATOM 3078 O O . HIS A 1 391 ? -14.598 1.918 30.094 1.00 55.84 391 HIS A O 1
ATOM 3084 N N . ASN A 1 392 ? -16.459 2.804 29.252 1.00 57.22 392 ASN A N 1
ATOM 3085 C CA . ASN A 1 392 ? -16.105 4.196 29.509 1.00 57.22 392 ASN A CA 1
ATOM 3086 C C . ASN A 1 392 ? -16.095 4.503 31.016 1.00 57.22 392 ASN A C 1
ATOM 3088 O O . ASN A 1 392 ? -15.202 5.199 31.478 1.00 57.22 392 ASN A O 1
ATOM 3092 N N . ASN A 1 393 ? -17.010 3.921 31.796 1.00 50.28 393 ASN A N 1
ATOM 3093 C CA . ASN A 1 393 ? -17.021 3.961 33.262 1.00 50.28 393 ASN A CA 1
ATOM 3094 C C . ASN A 1 393 ? -15.822 3.205 33.862 1.00 50.28 393 ASN A C 1
ATOM 3096 O O . ASN A 1 393 ? -15.274 3.608 34.885 1.00 50.28 393 ASN A O 1
ATOM 3100 N N . THR A 1 394 ? -15.362 2.150 33.187 1.00 49.09 394 THR A N 1
ATOM 3101 C CA . THR A 1 394 ? -14.134 1.419 33.534 1.00 49.09 394 THR A CA 1
ATOM 3102 C C . THR A 1 394 ? -12.874 2.205 33.141 1.00 49.09 394 THR A C 1
ATOM 3104 O O . THR A 1 394 ? -11.894 2.199 33.880 1.00 49.09 394 THR A O 1
ATOM 3107 N N . LEU A 1 395 ? -12.903 2.940 32.024 1.00 52.09 395 LEU A N 1
ATOM 3108 C CA . LEU A 1 395 ? -11.858 3.874 31.577 1.00 52.09 395 LEU A CA 1
ATOM 3109 C C . LEU A 1 395 ? -11.838 5.174 32.405 1.00 52.09 395 LEU A C 1
ATOM 3111 O O . LEU A 1 395 ? -10.800 5.814 32.528 1.00 52.09 395 LEU A O 1
ATOM 3115 N N . LEU A 1 396 ? -12.958 5.512 33.051 1.00 49.72 396 LEU A N 1
ATOM 3116 C CA . LEU A 1 396 ? -13.095 6.486 34.139 1.00 49.72 396 LEU A CA 1
ATOM 3117 C C . LEU A 1 396 ? -12.480 5.988 35.456 1.00 49.72 396 LEU A C 1
ATOM 3119 O O . LEU A 1 396 ? -12.610 6.659 36.485 1.00 49.72 396 LEU A O 1
ATOM 3123 N N . LYS A 1 397 ? -11.747 4.862 35.451 1.00 54.66 397 LYS A N 1
ATOM 3124 C CA . LYS A 1 397 ? -10.700 4.654 36.448 1.00 54.66 397 LYS A CA 1
ATOM 3125 C C . LYS A 1 397 ? -9.732 5.814 36.313 1.00 54.66 397 LYS A C 1
ATOM 3127 O O . LYS A 1 397 ? -8.887 5.876 35.436 1.00 54.66 397 LYS A O 1
ATOM 3132 N N . LYS A 1 398 ? -9.903 6.733 37.247 1.00 66.50 398 LYS A N 1
ATOM 3133 C CA . LYS A 1 398 ? -9.158 7.942 37.587 1.00 66.50 398 LYS A CA 1
ATOM 3134 C C . LYS A 1 398 ? -7.633 7.741 37.794 1.00 66.50 398 LYS A C 1
ATOM 3136 O O . LYS A 1 398 ? -6.947 8.599 38.346 1.00 66.50 398 LYS A O 1
ATOM 3141 N N . SER A 1 399 ? -7.119 6.585 37.395 1.00 72.75 399 SER A N 1
ATOM 3142 C CA . SER A 1 399 ? -5.757 6.118 37.566 1.00 72.75 399 SER A CA 1
ATOM 3143 C C . SER A 1 399 ? -5.507 4.833 36.769 1.00 72.75 399 SER A C 1
ATOM 3145 O O . SER A 1 399 ? -6.417 4.009 36.656 1.00 72.75 399 SER A O 1
ATOM 3147 N N . LEU A 1 400 ? -4.265 4.590 36.364 1.00 81.81 400 LEU A N 1
ATOM 3148 C CA . LEU A 1 400 ? -3.804 3.338 35.762 1.00 81.81 400 LEU A CA 1
ATOM 3149 C C . LEU A 1 400 ? -2.836 2.639 36.733 1.00 81.81 400 LEU A C 1
ATOM 3151 O O . LEU A 1 400 ? -1.834 3.230 37.122 1.00 81.81 400 LEU A O 1
ATOM 3155 N N . GLU A 1 401 ? -3.150 1.415 37.156 1.00 82.62 401 GLU A N 1
ATOM 3156 C CA . GLU A 1 401 ? -2.282 0.600 38.033 1.00 82.62 401 GLU A CA 1
ATOM 3157 C C . GLU A 1 401 ? -1.279 -0.228 37.211 1.00 82.62 401 GLU A C 1
ATOM 3159 O O . GLU A 1 401 ? -1.471 -0.393 36.002 1.00 82.62 401 GLU A O 1
ATOM 3164 N N . ILE A 1 402 ? -0.240 -0.763 37.864 1.00 78.56 402 ILE A N 1
ATOM 3165 C CA . ILE A 1 402 ? 0.732 -1.685 37.250 1.00 78.56 402 ILE A CA 1
ATOM 3166 C C . ILE A 1 402 ? 0.013 -2.823 36.505 1.00 78.56 402 ILE A C 1
ATOM 3168 O O . ILE A 1 402 ? -1.001 -3.349 36.968 1.00 78.56 402 ILE A O 1
ATOM 3172 N N . GLY A 1 403 ? 0.521 -3.175 35.323 1.00 67.81 403 GLY A N 1
ATOM 3173 C CA . GLY A 1 403 ? -0.003 -4.265 34.496 1.00 67.81 403 GLY A CA 1
ATOM 3174 C C . GLY A 1 403 ? -1.229 -3.883 33.659 1.00 67.81 403 GLY A C 1
ATOM 3175 O O . GLY A 1 403 ? -1.532 -4.548 32.667 1.00 67.81 403 GLY A O 1
ATOM 3176 N N . ASN A 1 404 ? -1.904 -2.770 33.971 1.00 76.00 404 ASN A N 1
ATOM 3177 C CA . ASN A 1 404 ? -2.995 -2.259 33.147 1.00 76.00 404 ASN A CA 1
ATOM 3178 C C . ASN A 1 404 ? -2.468 -1.437 31.961 1.00 76.00 404 ASN A C 1
ATOM 3180 O O . ASN A 1 404 ? -1.391 -0.834 31.995 1.00 76.00 404 ASN A O 1
ATOM 3184 N N . ASN A 1 405 ? -3.248 -1.388 30.881 1.00 81.62 405 ASN A N 1
ATOM 3185 C CA . ASN A 1 405 ? -2.933 -0.576 29.711 1.00 81.62 405 ASN A CA 1
ATOM 3186 C C . ASN A 1 405 ? -4.165 0.155 29.169 1.00 81.62 405 ASN A C 1
ATOM 3188 O O . ASN A 1 405 ? -5.303 -0.272 29.351 1.00 81.62 405 ASN A O 1
ATOM 3192 N N . LEU A 1 406 ? -3.911 1.268 28.489 1.00 85.38 406 LEU A N 1
ATOM 3193 C CA . LEU A 1 406 ? -4.891 2.026 27.727 1.00 85.38 406 LEU A CA 1
ATOM 3194 C C . LEU A 1 406 ? -4.482 1.969 26.258 1.00 85.38 406 LEU A C 1
ATOM 3196 O O . LEU A 1 406 ? -3.343 2.275 25.918 1.00 85.38 406 LEU A O 1
ATOM 3200 N N . SER A 1 407 ? -5.401 1.575 25.383 1.00 87.88 407 SER A N 1
ATOM 3201 C CA . SER A 1 407 ? -5.152 1.524 23.940 1.00 87.88 407 SER A CA 1
ATOM 3202 C C . SER A 1 407 ? -5.940 2.609 23.222 1.00 87.88 407 SER A C 1
ATOM 3204 O O . SER A 1 407 ? -7.076 2.908 23.594 1.00 87.88 407 SER A O 1
ATOM 3206 N N . SER A 1 408 ? -5.341 3.182 22.183 1.00 89.12 408 SER A N 1
ATOM 3207 C CA . SER A 1 408 ? -6.005 4.166 21.343 1.00 89.12 408 SER A CA 1
ATOM 3208 C C . SER A 1 408 ? -7.109 3.531 20.504 1.00 89.12 408 SER A C 1
ATOM 3210 O O . SER A 1 408 ? -7.227 2.309 20.370 1.00 89.12 408 SER A O 1
ATOM 3212 N N . ARG A 1 409 ? -7.898 4.398 19.879 1.00 86.81 409 ARG A N 1
ATOM 3213 C CA . ARG A 1 409 ? -8.777 4.046 18.763 1.00 86.81 409 ARG A CA 1
ATOM 3214 C C . ARG A 1 409 ? -7.975 3.912 17.468 1.00 86.81 409 ARG A C 1
ATOM 3216 O O . ARG A 1 409 ? -6.860 4.428 17.385 1.00 86.81 409 ARG A O 1
ATOM 3223 N N . LEU A 1 410 ? -8.533 3.218 16.476 1.00 83.81 410 LEU A N 1
ATOM 3224 C CA . LEU A 1 410 ? -7.914 3.040 15.158 1.00 83.81 410 LEU A CA 1
ATOM 3225 C C . LEU A 1 410 ? -7.909 4.346 14.354 1.00 83.81 410 LEU A C 1
ATOM 3227 O O . LEU A 1 410 ? -6.907 4.672 13.735 1.00 83.81 410 LEU A O 1
ATOM 3231 N N . THR A 1 411 ? -9.023 5.075 14.381 1.00 84.00 411 THR A N 1
ATOM 3232 C CA . THR A 1 411 ? -9.193 6.406 13.776 1.00 84.00 411 THR A CA 1
ATOM 3233 C C . THR A 1 411 ? -10.101 7.243 14.682 1.00 84.00 411 THR A C 1
ATOM 3235 O O . THR A 1 411 ? -10.680 6.707 15.631 1.00 84.00 411 THR A O 1
ATOM 3238 N N . GLU A 1 412 ? -10.283 8.533 14.390 1.00 80.00 412 GLU A N 1
ATOM 3239 C CA . GLU A 1 412 ? -11.187 9.409 15.159 1.00 80.00 412 GLU A CA 1
ATOM 3240 C C . GLU A 1 412 ? -12.626 8.855 15.226 1.00 80.00 412 GLU A C 1
ATOM 3242 O O . GLU A 1 412 ? -13.273 8.881 16.274 1.00 80.00 412 GLU A O 1
ATOM 3247 N N . THR A 1 413 ? -13.110 8.277 14.121 1.00 77.12 413 THR A N 1
ATOM 3248 C CA . THR A 1 413 ? -14.483 7.763 13.974 1.00 77.12 413 THR A CA 1
ATOM 3249 C C . THR A 1 413 ? -14.623 6.263 14.254 1.00 77.12 413 THR A C 1
ATOM 3251 O O . THR A 1 413 ? -15.741 5.758 14.371 1.00 77.12 413 THR A O 1
ATOM 3254 N N . SER A 1 414 ? -13.515 5.526 14.376 1.00 77.88 414 SER A N 1
ATOM 3255 C CA . SER A 1 414 ? -13.518 4.072 14.559 1.00 77.88 414 SER A CA 1
ATOM 3256 C C . SER A 1 414 ? -13.233 3.678 16.003 1.00 77.88 414 SER A C 1
ATOM 3258 O O . SER A 1 414 ? -12.139 3.885 16.515 1.00 77.88 414 SER A O 1
ATOM 3260 N N . PHE A 1 415 ? -14.175 2.987 16.645 1.00 76.31 415 PHE A N 1
ATOM 3261 C CA . PHE A 1 415 ? -13.998 2.445 18.001 1.00 76.31 415 PHE A CA 1
ATOM 3262 C C . PHE A 1 415 ? -13.175 1.148 18.061 1.00 76.31 415 PHE A C 1
ATOM 3264 O O . PHE A 1 415 ? -13.088 0.518 19.113 1.00 76.31 415 PHE A O 1
ATOM 3271 N N . LYS A 1 416 ? -12.585 0.709 16.942 1.00 81.12 416 LYS A N 1
ATOM 3272 C CA . LYS A 1 416 ? -11.663 -0.434 16.946 1.00 81.12 416 LYS A CA 1
ATOM 3273 C C . LYS A 1 416 ? -10.367 -0.060 17.668 1.00 81.12 416 LYS A C 1
ATOM 3275 O O . LYS A 1 416 ? -9.965 1.100 17.645 1.00 81.12 416 LYS A O 1
ATOM 3280 N N . LYS A 1 417 ? -9.708 -1.053 18.273 1.00 82.81 417 LYS A N 1
ATOM 3281 C CA . LYS A 1 417 ? -8.395 -0.891 18.916 1.00 82.81 417 LYS A CA 1
ATOM 3282 C C . LYS A 1 417 ? -7.372 -0.399 17.883 1.00 82.81 417 LYS A C 1
ATOM 3284 O O . LYS A 1 417 ? -7.296 -0.956 16.790 1.00 82.81 417 LYS A O 1
ATOM 3289 N N . GLY A 1 418 ? -6.639 0.655 18.223 1.00 86.62 418 GLY A N 1
ATOM 3290 C CA . GLY A 1 418 ? -5.591 1.258 17.408 1.00 86.62 418 GLY A CA 1
ATOM 3291 C C . GLY A 1 418 ? -4.185 0.848 17.831 1.00 86.62 418 GLY A C 1
ATOM 3292 O O . GLY A 1 418 ? -3.996 -0.018 18.688 1.00 86.62 418 GLY A O 1
ATOM 3293 N N . ARG A 1 419 ? -3.196 1.482 17.194 1.00 89.12 419 ARG A N 1
ATOM 3294 C CA . ARG A 1 419 ? -1.775 1.133 17.324 1.00 89.12 419 ARG A CA 1
ATOM 3295 C C . ARG A 1 419 ? -1.065 1.786 18.508 1.00 89.12 419 ARG A C 1
ATOM 3297 O O . ARG A 1 419 ? 0.025 1.345 18.841 1.00 89.12 419 ARG A O 1
ATOM 3304 N N . PHE A 1 420 ? -1.637 2.808 19.142 1.00 90.81 420 PHE A N 1
ATOM 3305 C CA . PHE A 1 420 ? -0.980 3.494 20.255 1.00 90.81 420 PHE A CA 1
ATOM 3306 C C . PHE A 1 420 ? -1.430 2.927 21.594 1.00 90.81 420 PHE A C 1
ATOM 3308 O O . PHE A 1 420 ? -2.600 2.579 21.784 1.00 90.81 420 PHE A O 1
ATOM 3315 N N . ARG A 1 421 ? -0.495 2.840 22.538 1.00 90.50 421 ARG A N 1
ATOM 3316 C CA . ARG A 1 421 ? -0.749 2.286 23.863 1.00 90.50 421 ARG A CA 1
ATOM 3317 C C . ARG A 1 421 ? -0.013 3.057 24.945 1.00 90.50 421 ARG A C 1
ATOM 3319 O O . ARG A 1 421 ? 1.174 3.312 24.812 1.00 90.50 421 ARG A O 1
ATOM 3326 N N . LEU A 1 422 ? -0.711 3.332 26.039 1.00 90.44 422 LEU A N 1
ATOM 3327 C CA . LEU A 1 422 ? -0.143 3.771 27.307 1.00 90.44 422 LEU A CA 1
ATOM 3328 C C . LEU A 1 422 ? -0.112 2.575 28.260 1.00 90.44 422 LEU A C 1
ATOM 3330 O O . LEU A 1 422 ? -1.138 1.920 28.460 1.00 90.44 422 LEU A O 1
ATOM 3334 N N . HIS A 1 423 ? 1.045 2.278 28.836 1.00 89.00 423 HIS A N 1
ATOM 3335 C CA . HIS A 1 423 ? 1.209 1.141 29.734 1.00 89.00 423 HIS A CA 1
ATOM 3336 C C . HIS A 1 423 ? 2.142 1.489 30.891 1.00 89.00 423 HIS A C 1
ATOM 3338 O O . HIS A 1 423 ? 3.212 2.056 30.676 1.00 89.00 423 HIS A O 1
ATOM 3344 N N . LEU A 1 424 ? 1.718 1.150 32.109 1.00 89.25 424 LEU A N 1
ATOM 3345 C CA . LEU A 1 424 ? 2.573 1.152 33.290 1.00 89.25 424 LEU A CA 1
ATOM 3346 C C . LEU A 1 424 ? 3.110 -0.268 33.473 1.00 89.25 424 LEU A C 1
ATOM 3348 O O . LEU A 1 424 ? 2.364 -1.167 33.870 1.00 89.25 424 LEU A O 1
ATOM 3352 N N . PHE A 1 425 ? 4.375 -0.464 33.110 1.00 88.25 425 PHE A N 1
ATOM 3353 C CA . PHE A 1 425 ? 5.027 -1.770 33.157 1.00 88.25 425 PHE A CA 1
ATOM 3354 C C . PHE A 1 425 ? 5.287 -2.223 34.597 1.00 88.25 425 PHE A C 1
ATOM 3356 O O . PHE A 1 425 ? 5.374 -1.409 35.514 1.00 88.25 425 PHE A O 1
ATOM 3363 N N . ASP A 1 426 ? 5.506 -3.526 34.776 1.00 87.06 426 ASP A N 1
ATOM 3364 C CA . ASP A 1 426 ? 5.800 -4.141 36.081 1.00 87.06 426 ASP A CA 1
ATOM 3365 C C . ASP A 1 426 ? 7.090 -3.618 36.735 1.00 87.06 426 ASP A C 1
ATOM 3367 O O . ASP A 1 426 ? 7.251 -3.687 37.948 1.00 87.06 426 ASP A O 1
ATOM 3371 N N . ASN A 1 427 ? 8.000 -3.047 35.940 1.00 87.38 427 ASN A N 1
ATOM 3372 C CA . ASN A 1 427 ? 9.204 -2.368 36.430 1.00 87.38 427 ASN A CA 1
ATOM 3373 C C . ASN A 1 427 ? 8.947 -0.932 36.927 1.00 87.38 427 ASN A C 1
ATOM 3375 O O . ASN A 1 427 ? 9.894 -0.234 37.271 1.00 87.38 427 ASN A O 1
ATOM 3379 N N . GLY A 1 428 ? 7.693 -0.477 36.911 1.00 87.38 428 GLY A N 1
ATOM 3380 C CA . GLY A 1 428 ? 7.264 0.831 37.392 1.00 87.38 428 GLY A CA 1
ATOM 3381 C C . GLY A 1 428 ? 7.442 1.995 36.418 1.00 87.38 428 GLY A C 1
ATOM 3382 O O . GLY A 1 428 ? 7.156 3.138 36.777 1.00 87.38 428 GLY A O 1
ATOM 3383 N N . ASP A 1 429 ? 7.870 1.745 35.179 1.00 89.56 429 ASP A N 1
ATOM 3384 C CA . ASP A 1 429 ? 7.992 2.782 34.150 1.00 89.56 429 ASP A CA 1
ATOM 3385 C C . ASP A 1 429 ? 6.686 2.956 33.371 1.00 89.56 429 ASP A C 1
ATOM 3387 O O . ASP A 1 429 ? 6.150 1.997 32.803 1.00 89.56 429 ASP A O 1
ATOM 3391 N N . LEU A 1 430 ? 6.182 4.190 33.303 1.00 90.56 430 LEU A N 1
ATOM 3392 C CA . LEU A 1 430 ? 5.050 4.528 32.449 1.00 90.56 430 LEU A CA 1
ATOM 3393 C C . LEU A 1 430 ? 5.561 4.858 31.051 1.00 90.56 430 LEU A C 1
ATOM 3395 O O . LEU A 1 430 ? 6.412 5.730 30.890 1.00 90.56 430 LEU A O 1
ATOM 3399 N N . GLN A 1 431 ? 5.012 4.202 30.032 1.00 91.12 431 GLN A N 1
ATOM 3400 C CA . GLN A 1 431 ? 5.480 4.344 28.657 1.00 91.12 431 GLN A CA 1
ATOM 3401 C C . GLN A 1 431 ? 4.324 4.530 27.673 1.00 91.12 431 GLN A C 1
ATOM 3403 O O . GLN A 1 431 ? 3.277 3.887 27.803 1.00 91.12 431 GLN A O 1
ATOM 3408 N N . LEU A 1 432 ? 4.543 5.373 26.657 1.00 91.00 432 LEU A N 1
ATOM 3409 C CA . LEU A 1 432 ? 3.724 5.375 25.445 1.00 91.00 432 LEU A CA 1
ATOM 3410 C C . LEU A 1 432 ? 4.448 4.638 24.320 1.00 91.00 432 LEU A C 1
ATOM 3412 O O . LEU A 1 432 ? 5.628 4.877 24.042 1.00 91.00 432 LEU A O 1
ATOM 3416 N N . LEU A 1 433 ? 3.705 3.748 23.674 1.00 89.94 433 LEU A N 1
ATOM 3417 C CA . LEU A 1 433 ? 4.198 2.771 22.719 1.00 89.94 433 LEU A CA 1
ATOM 3418 C C . LEU A 1 433 ? 3.387 2.818 21.424 1.00 89.94 433 LEU A C 1
ATOM 3420 O O . LEU A 1 433 ? 2.167 2.997 21.443 1.00 89.94 433 LEU A O 1
ATOM 3424 N N . VAL A 1 434 ? 4.068 2.573 20.312 1.00 89.06 434 VAL A N 1
ATOM 3425 C CA . VAL A 1 434 ? 3.481 2.224 19.020 1.00 89.06 434 VAL A CA 1
ATOM 3426 C C . VAL A 1 434 ? 3.583 0.714 18.858 1.00 89.06 434 VAL A C 1
ATOM 3428 O O . VAL A 1 434 ? 4.660 0.141 19.002 1.00 89.06 434 VAL A O 1
ATOM 3431 N N . LEU A 1 435 ? 2.468 0.064 18.561 1.00 87.75 435 LEU A N 1
ATOM 3432 C CA . LEU A 1 435 ? 2.387 -1.354 18.230 1.00 87.75 435 LEU A CA 1
ATOM 3433 C C . LEU A 1 435 ? 2.442 -1.541 16.717 1.00 87.75 435 LEU A C 1
ATOM 3435 O O . LEU A 1 435 ? 2.067 -0.648 15.953 1.00 87.75 435 LEU A O 1
ATOM 3439 N N . ASN A 1 436 ? 2.818 -2.737 16.281 1.00 80.88 436 ASN A N 1
ATOM 3440 C CA . ASN A 1 436 ? 2.696 -3.121 14.883 1.00 80.88 436 ASN A CA 1
ATOM 3441 C C . ASN A 1 436 ? 1.233 -3.009 14.423 1.00 80.88 436 ASN A C 1
ATOM 3443 O O . ASN A 1 436 ? 0.340 -3.676 14.949 1.00 80.88 436 ASN A O 1
ATOM 3447 N N . SER A 1 437 ? 0.983 -2.171 13.416 1.00 76.56 437 SER A N 1
ATOM 3448 C CA . SER A 1 437 ? -0.362 -1.879 12.912 1.00 76.56 437 SER A CA 1
ATOM 3449 C C . SER A 1 437 ? -1.071 -3.095 12.305 1.00 76.56 437 SER A C 1
ATOM 3451 O O . SER A 1 437 ? -2.300 -3.107 12.251 1.00 76.56 437 SER A O 1
ATOM 3453 N N . LYS A 1 438 ? -0.327 -4.125 11.872 1.00 76.44 438 LYS A N 1
ATOM 3454 C CA . LYS A 1 438 ? -0.891 -5.352 11.283 1.00 76.44 438 LYS A CA 1
ATOM 3455 C C . LYS A 1 438 ? -1.358 -6.350 12.335 1.00 76.44 438 LYS A C 1
ATOM 3457 O O . LYS A 1 438 ? -2.397 -6.977 12.156 1.00 76.44 438 LYS A O 1
ATOM 3462 N N . THR A 1 439 ? -0.578 -6.535 13.397 1.00 79.69 439 THR A N 1
ATOM 3463 C CA . THR A 1 439 ? -0.855 -7.551 14.424 1.00 79.69 439 THR A CA 1
ATOM 3464 C C . THR A 1 439 ? -1.632 -6.966 15.598 1.00 79.69 439 THR A C 1
ATOM 3466 O O . THR A 1 439 ? -2.452 -7.662 16.194 1.00 79.69 439 THR A O 1
ATOM 3469 N N . LEU A 1 440 ? -1.373 -5.695 15.939 1.00 78.69 440 LEU A N 1
ATOM 3470 C CA . LEU A 1 440 ? -1.843 -5.006 17.149 1.00 78.69 440 LEU A CA 1
ATOM 3471 C C . LEU A 1 440 ? -1.575 -5.809 18.439 1.00 78.69 440 LEU A C 1
ATOM 3473 O O . LEU A 1 440 ? -2.224 -5.599 19.473 1.00 78.69 440 LEU A O 1
ATOM 3477 N N . ALA A 1 441 ? -0.628 -6.749 18.368 1.00 78.31 441 ALA A N 1
ATOM 3478 C CA . ALA A 1 441 ? -0.325 -7.687 19.430 1.00 78.31 441 ALA A CA 1
ATOM 3479 C C . ALA A 1 441 ? 0.468 -6.990 20.535 1.00 78.31 441 ALA A C 1
ATOM 3481 O O . ALA A 1 441 ? 1.325 -6.151 20.282 1.00 78.31 441 ALA A O 1
ATOM 3482 N N . GLU A 1 442 ? 0.198 -7.357 21.788 1.00 72.50 442 GLU A N 1
ATOM 3483 C CA . GLU A 1 442 ? 0.779 -6.669 22.949 1.00 72.50 442 GLU A CA 1
ATOM 3484 C C . GLU A 1 442 ? 2.296 -6.813 23.053 1.00 72.50 442 GLU A C 1
ATOM 3486 O O . GLU A 1 442 ? 2.961 -5.932 23.583 1.00 72.50 442 GLU A O 1
ATOM 3491 N N . ARG A 1 443 ? 2.827 -7.916 22.524 1.00 74.38 443 ARG A N 1
ATOM 3492 C CA . ARG A 1 443 ? 4.260 -8.225 22.502 1.00 74.38 443 ARG A CA 1
ATOM 3493 C C . ARG A 1 443 ? 4.975 -7.646 21.281 1.00 74.38 443 ARG A C 1
ATOM 3495 O O . ARG A 1 443 ? 6.197 -7.654 21.247 1.00 74.38 443 ARG A O 1
ATOM 3502 N N . ASP A 1 444 ? 4.223 -7.171 20.290 1.00 81.62 444 ASP A N 1
ATOM 3503 C CA . ASP A 1 444 ? 4.745 -6.663 19.019 1.00 81.62 444 ASP A CA 1
ATOM 3504 C C . ASP A 1 444 ? 4.837 -5.131 19.079 1.00 81.62 444 ASP A C 1
ATOM 3506 O O . ASP A 1 444 ? 4.144 -4.388 18.373 1.00 81.62 444 ASP A O 1
ATOM 3510 N N . VAL A 1 445 ? 5.632 -4.671 20.048 1.00 82.56 445 VAL A N 1
ATOM 3511 C CA . VAL A 1 445 ? 5.917 -3.255 20.277 1.00 82.56 445 VAL A CA 1
ATOM 3512 C C . VAL A 1 445 ? 6.922 -2.804 19.230 1.00 82.56 445 VAL A C 1
ATOM 3514 O O . VAL A 1 445 ? 8.030 -3.325 19.155 1.00 82.56 445 VAL A O 1
ATOM 3517 N N . TYR A 1 446 ? 6.519 -1.823 18.433 1.00 78.00 446 TYR A N 1
ATOM 3518 C CA . TYR A 1 446 ? 7.318 -1.291 17.344 1.00 78.00 446 TYR A CA 1
ATOM 3519 C C . TYR A 1 446 ? 8.254 -0.177 17.818 1.00 78.00 446 TYR A C 1
ATOM 3521 O O . TYR A 1 446 ? 9.436 -0.190 17.496 1.00 78.00 446 TYR A O 1
ATOM 3529 N N . PHE A 1 447 ? 7.746 0.775 18.609 1.00 82.25 447 PHE A N 1
ATOM 3530 C CA . PHE A 1 447 ? 8.545 1.914 19.067 1.00 82.25 447 PHE A CA 1
ATOM 3531 C C . PHE A 1 447 ? 8.033 2.503 20.384 1.00 82.25 447 PHE A C 1
ATOM 3533 O O . PHE A 1 447 ? 6.829 2.656 20.578 1.00 82.25 447 PHE A O 1
ATOM 3540 N N . GLN A 1 448 ? 8.950 2.869 21.279 1.00 87.88 448 GLN A N 1
ATOM 3541 C CA . GLN A 1 448 ? 8.659 3.591 22.517 1.00 87.88 448 GLN A CA 1
ATOM 3542 C C . GLN A 1 448 ? 8.977 5.074 22.320 1.00 87.88 448 GLN A C 1
ATOM 3544 O O . GLN A 1 448 ? 10.136 5.434 22.133 1.00 87.88 448 GLN A O 1
ATOM 3549 N N . TYR A 1 449 ? 7.964 5.935 22.406 1.00 87.81 449 TYR A N 1
ATOM 3550 C CA . TYR A 1 449 ? 8.111 7.357 22.070 1.00 87.81 449 TYR A CA 1
ATOM 3551 C C . TYR A 1 449 ? 7.962 8.308 23.262 1.00 87.81 449 TYR A C 1
ATOM 3553 O O . TYR A 1 449 ? 8.183 9.510 23.128 1.00 87.81 449 TYR A O 1
ATOM 3561 N N . TYR A 1 450 ? 7.608 7.783 24.435 1.00 89.50 450 TYR A N 1
ATOM 3562 C CA . TYR A 1 450 ? 7.577 8.535 25.686 1.00 89.50 450 TYR A CA 1
ATOM 3563 C C . TYR A 1 450 ? 7.800 7.602 26.879 1.00 89.50 450 TYR A C 1
ATOM 3565 O O . TYR A 1 450 ? 7.360 6.446 26.855 1.00 89.50 450 TYR A O 1
ATOM 3573 N N . LYS A 1 451 ? 8.456 8.113 27.925 1.00 89.69 451 LYS A N 1
ATOM 3574 C CA . LYS A 1 451 ? 8.643 7.426 29.207 1.00 89.69 451 LYS A CA 1
ATOM 3575 C C . LYS A 1 451 ? 8.818 8.389 30.369 1.00 89.69 451 LYS A C 1
ATOM 3577 O O . LYS A 1 451 ? 9.237 9.525 30.160 1.00 89.69 451 LYS A O 1
ATOM 3582 N N . THR A 1 452 ? 8.527 7.916 31.577 1.00 88.50 452 THR A N 1
ATOM 3583 C CA . THR A 1 452 ? 8.684 8.696 32.813 1.00 88.50 452 THR A CA 1
ATOM 3584 C C . THR A 1 452 ? 10.015 8.467 33.523 1.00 88.50 452 THR A C 1
ATOM 3586 O O . THR A 1 452 ? 10.353 9.262 34.400 1.00 88.50 452 THR A O 1
ATOM 3589 N N . ASP A 1 453 ? 10.768 7.431 33.134 1.00 88.38 453 ASP A N 1
ATOM 3590 C CA . ASP A 1 453 ? 12.028 7.015 33.762 1.00 88.38 453 ASP A CA 1
ATOM 3591 C C . ASP A 1 453 ? 11.855 6.732 35.265 1.00 88.38 453 ASP A C 1
ATOM 3593 O O . ASP A 1 453 ? 12.662 7.128 36.101 1.00 88.38 453 ASP A O 1
ATOM 3597 N N . THR A 1 454 ? 10.774 6.028 35.616 1.00 88.75 454 THR A N 1
ATOM 3598 C CA . THR A 1 454 ? 10.377 5.736 37.008 1.00 88.75 454 THR A CA 1
ATOM 3599 C C . THR A 1 454 ? 10.672 4.291 37.408 1.00 88.75 454 THR A C 1
ATOM 3601 O O . THR A 1 454 ? 9.848 3.661 38.060 1.00 88.75 454 THR A O 1
ATOM 3604 N N . LYS A 1 455 ? 11.815 3.738 36.978 1.00 87.00 455 LYS A N 1
ATOM 3605 C CA . LYS A 1 455 ? 12.214 2.344 37.274 1.00 87.00 455 LYS A CA 1
ATOM 3606 C C . LYS A 1 455 ? 12.971 2.201 38.588 1.00 87.00 455 LYS A C 1
ATOM 3608 O O . LYS A 1 455 ? 12.632 1.370 39.418 1.00 87.00 455 LYS A O 1
ATOM 3613 N N . GLU A 1 456 ? 14.005 3.016 38.760 1.00 81.94 456 GLU A N 1
ATOM 3614 C CA . GLU A 1 456 ? 14.897 3.007 39.919 1.00 81.94 456 GLU A CA 1
ATOM 3615 C C . GLU A 1 456 ? 15.211 4.460 40.317 1.00 81.94 456 GLU A C 1
ATOM 3617 O O . GLU A 1 456 ? 15.265 5.324 39.437 1.00 81.94 456 GLU A O 1
ATOM 3622 N N . PRO A 1 457 ? 15.411 4.768 41.613 1.00 82.94 457 PRO A N 1
ATOM 3623 C CA . PRO A 1 457 ? 15.429 3.840 42.750 1.00 82.94 457 PRO A CA 1
ATOM 3624 C C . PRO A 1 457 ? 14.032 3.439 43.254 1.00 82.94 457 PRO A C 1
ATOM 3626 O O . PRO A 1 457 ? 13.894 2.391 43.874 1.00 82.94 457 PRO A O 1
ATOM 3629 N N . ASN A 1 458 ? 13.003 4.241 42.965 1.00 88.38 458 ASN A N 1
ATOM 3630 C CA . ASN A 1 458 ? 11.640 4.030 43.454 1.00 88.38 458 ASN A CA 1
ATOM 3631 C C . ASN A 1 458 ? 10.698 3.752 42.271 1.00 88.38 458 ASN A C 1
ATOM 3633 O O . ASN A 1 458 ? 10.345 4.701 41.562 1.00 88.38 458 ASN A O 1
ATOM 3637 N N . PRO A 1 459 ? 10.307 2.487 42.020 1.00 91.12 459 PRO A N 1
ATOM 3638 C CA . PRO A 1 459 ? 9.440 2.145 40.901 1.00 91.12 459 PRO A CA 1
ATOM 3639 C C . PRO A 1 459 ? 8.051 2.784 41.014 1.00 91.12 459 PRO A C 1
ATOM 3641 O O . PRO A 1 459 ? 7.463 2.869 42.097 1.00 91.12 459 PRO A O 1
ATOM 3644 N N . GLY A 1 460 ? 7.496 3.213 39.880 1.00 90.06 460 GLY A N 1
ATOM 3645 C CA . GLY A 1 460 ? 6.120 3.700 39.792 1.00 90.06 460 GLY A CA 1
ATOM 3646 C C . GLY A 1 460 ? 5.087 2.608 40.081 1.00 90.06 460 GLY A C 1
ATOM 3647 O O . GLY A 1 460 ? 5.156 1.507 39.549 1.00 90.06 460 GLY A O 1
ATOM 3648 N N . THR A 1 461 ? 4.087 2.915 40.901 1.00 88.75 461 THR A N 1
ATOM 3649 C CA . THR A 1 461 ? 3.027 1.975 41.307 1.00 88.75 461 THR A CA 1
ATOM 3650 C C . THR A 1 461 ? 1.691 2.261 40.632 1.00 88.75 461 THR A C 1
ATOM 3652 O O . THR A 1 461 ? 0.898 1.353 40.369 1.00 88.75 461 THR A O 1
ATOM 3655 N N . ARG A 1 462 ? 1.420 3.537 40.342 1.00 88.44 462 ARG A N 1
ATOM 3656 C CA . ARG A 1 462 ? 0.144 3.978 39.781 1.00 88.44 462 ARG A CA 1
ATOM 3657 C C . ARG A 1 462 ? 0.294 5.322 39.084 1.00 88.44 462 ARG A C 1
ATOM 3659 O O . ARG A 1 462 ? 0.821 6.265 39.662 1.00 88.44 462 ARG A O 1
ATOM 3666 N N . LEU A 1 463 ? -0.234 5.441 37.873 1.00 87.00 463 LEU A N 1
ATOM 3667 C CA . LEU A 1 463 ? -0.460 6.731 37.223 1.00 87.00 463 LEU A CA 1
ATOM 3668 C C . LEU A 1 463 ? -1.786 7.309 37.729 1.00 87.00 463 LEU A C 1
ATOM 3670 O O . LEU A 1 463 ? -2.809 6.628 37.687 1.00 87.00 463 LEU A O 1
ATOM 3674 N N . VAL A 1 464 ? -1.786 8.568 38.153 1.00 84.75 464 VAL A N 1
ATOM 3675 C CA . VAL A 1 464 ? -2.961 9.307 38.626 1.00 84.75 464 VAL A CA 1
ATOM 3676 C C . VAL A 1 464 ? -3.202 10.509 37.709 1.00 84.75 464 VAL A C 1
ATOM 3678 O O . VAL A 1 464 ? -2.279 11.257 37.401 1.00 84.75 464 VAL A O 1
ATOM 3681 N N . PHE A 1 465 ? -4.445 10.672 37.245 1.00 78.00 465 PHE A N 1
ATOM 3682 C CA . PHE A 1 465 ? -4.865 11.758 36.335 1.00 78.00 465 PHE A CA 1
ATOM 3683 C C . PHE A 1 465 ? -6.258 12.310 36.683 1.00 78.00 465 PHE A C 1
ATOM 3685 O O . PHE A 1 465 ? -6.981 12.845 35.842 1.00 78.00 465 PHE A O 1
ATOM 3692 N N . ASN A 1 466 ? -6.685 12.108 37.928 1.00 65.25 466 ASN A N 1
ATOM 3693 C CA . ASN A 1 466 ? -8.013 12.481 38.418 1.00 65.25 466 ASN A CA 1
ATOM 3694 C C . ASN A 1 466 ? -8.073 13.786 39.202 1.00 65.25 466 ASN A C 1
ATOM 3696 O O . ASN A 1 466 ? -9.169 14.224 39.564 1.00 65.25 466 ASN A O 1
ATOM 3700 N N . GLN A 1 467 ? -6.908 14.345 39.493 1.00 61.28 467 GLN A N 1
ATOM 3701 C CA . GLN A 1 467 ? -6.701 15.617 40.152 1.00 61.28 467 GLN A CA 1
ATOM 3702 C C . GLN A 1 467 ? -6.210 16.616 39.099 1.00 61.28 467 GLN A C 1
ATOM 3704 O O . GLN A 1 467 ? -5.982 16.256 37.943 1.00 61.28 467 GLN A O 1
ATOM 3709 N N . SER A 1 468 ? -6.102 17.879 39.495 1.00 63.59 468 SER A N 1
ATOM 3710 C CA . SER A 1 468 ? -5.543 18.973 38.695 1.00 63.59 468 SER A CA 1
ATOM 3711 C C . SER A 1 468 ? -4.201 18.609 38.041 1.00 63.59 468 SER A C 1
ATOM 3713 O O . SER A 1 468 ? -3.894 19.089 36.956 1.00 63.59 468 SER A O 1
ATOM 3715 N N . ASP A 1 469 ? -3.457 17.684 38.654 1.00 74.44 469 ASP A N 1
ATOM 3716 C CA . ASP A 1 469 ? -2.154 17.226 38.193 1.00 74.44 469 ASP A CA 1
ATOM 3717 C C . ASP A 1 469 ? -2.181 15.791 37.653 1.00 74.44 469 ASP A C 1
ATOM 3719 O O . ASP A 1 469 ? -2.947 14.931 38.107 1.00 74.44 469 ASP A O 1
ATOM 3723 N N . MET A 1 470 ? -1.270 15.522 36.716 1.00 82.94 470 MET A N 1
ATOM 3724 C CA . MET A 1 470 ? -0.970 14.182 36.220 1.00 82.94 470 MET A CA 1
ATOM 3725 C C . MET A 1 470 ? 0.407 13.746 36.723 1.00 82.94 470 MET A C 1
ATOM 3727 O O . MET A 1 470 ? 1.420 14.389 36.433 1.00 82.94 470 MET A O 1
ATOM 3731 N N . TYR A 1 471 ? 0.457 12.643 37.468 1.00 86.50 471 TYR A N 1
ATOM 3732 C CA . TYR A 1 471 ? 1.687 12.150 38.088 1.00 86.50 471 TYR A CA 1
ATOM 3733 C C . TYR A 1 471 ? 1.712 10.627 38.216 1.00 86.50 471 TYR A C 1
ATOM 3735 O O . TYR A 1 471 ? 0.675 9.965 38.260 1.00 86.50 471 TYR A O 1
ATOM 3743 N N . VAL A 1 472 ? 2.917 10.071 38.305 1.00 88.31 472 VAL A N 1
ATOM 3744 C CA . VAL A 1 472 ? 3.145 8.676 38.696 1.00 88.31 472 VAL A CA 1
ATOM 3745 C C . VAL A 1 472 ? 3.479 8.649 40.185 1.00 88.31 472 VAL A C 1
ATOM 3747 O O . VAL A 1 472 ? 4.411 9.323 40.623 1.00 88.31 472 VAL A O 1
ATOM 3750 N N . LEU A 1 473 ? 2.708 7.898 40.969 1.00 89.25 473 LEU A N 1
ATOM 3751 C CA . LEU A 1 473 ? 2.995 7.622 42.375 1.00 89.25 473 LEU A CA 1
ATOM 3752 C C . LEU A 1 473 ? 4.104 6.572 42.456 1.00 89.25 473 LEU A C 1
ATOM 3754 O O . LEU A 1 473 ? 3.980 5.512 41.842 1.00 89.25 473 LEU A O 1
ATOM 3758 N N . LEU A 1 474 ? 5.171 6.856 43.193 1.00 91.44 474 LEU A N 1
ATOM 3759 C CA . LEU A 1 474 ? 6.316 5.962 43.363 1.00 91.44 474 LEU A CA 1
ATOM 3760 C C . LEU A 1 474 ? 6.154 5.088 44.616 1.00 91.44 474 LEU A C 1
ATOM 3762 O O . LEU A 1 474 ? 5.317 5.354 45.479 1.00 91.44 474 LEU A O 1
ATOM 3766 N N . SER A 1 475 ? 6.939 4.016 44.711 1.00 89.75 475 SER A N 1
ATOM 3767 C CA . SER A 1 475 ? 6.892 3.049 45.819 1.00 89.75 475 SER A CA 1
ATOM 3768 C C . SER A 1 475 ? 7.224 3.639 47.195 1.00 89.75 475 SER A C 1
ATOM 3770 O O . SER A 1 475 ? 6.776 3.109 48.206 1.00 89.75 475 SER A O 1
ATOM 3772 N N . ASP A 1 476 ? 7.983 4.735 47.245 1.00 90.69 476 ASP A N 1
ATOM 3773 C CA . ASP A 1 476 ? 8.308 5.496 48.461 1.00 90.69 476 ASP A CA 1
ATOM 3774 C C . ASP A 1 476 ? 7.238 6.545 48.817 1.00 90.69 476 ASP A C 1
ATOM 3776 O O . ASP A 1 476 ? 7.445 7.378 49.698 1.00 90.69 476 ASP A O 1
ATOM 3780 N N . ASN A 1 477 ? 6.093 6.510 48.127 1.00 87.62 477 ASN A N 1
ATOM 3781 C CA . ASN A 1 477 ? 4.988 7.456 48.254 1.00 87.62 477 ASN A CA 1
ATOM 3782 C C . ASN A 1 477 ? 5.323 8.893 47.798 1.00 87.62 477 ASN A C 1
ATOM 3784 O O . ASN A 1 477 ? 4.526 9.808 48.013 1.00 87.62 477 ASN A O 1
ATOM 3788 N N . SER A 1 478 ? 6.472 9.103 47.145 1.00 89.44 478 SER A N 1
ATOM 3789 C CA . SER A 1 478 ? 6.765 10.342 46.422 1.00 89.44 478 SER A CA 1
ATOM 3790 C C . SER A 1 478 ? 6.076 10.352 45.049 1.00 89.44 478 SER A C 1
ATOM 3792 O O . SER A 1 478 ? 5.600 9.328 44.551 1.00 89.44 478 SER A O 1
ATOM 3794 N N . THR A 1 479 ? 5.973 11.524 44.421 1.00 88.69 479 THR A N 1
ATOM 3795 C CA . THR A 1 479 ? 5.251 11.696 43.152 1.00 88.69 479 THR A CA 1
ATOM 3796 C C . THR A 1 479 ? 6.169 12.207 42.054 1.00 88.69 479 THR A C 1
ATOM 3798 O O . THR A 1 479 ? 6.780 13.270 42.183 1.00 88.69 479 THR A O 1
ATOM 3801 N N . ARG A 1 480 ? 6.198 11.510 40.916 1.00 87.56 480 ARG A N 1
ATOM 3802 C CA . ARG A 1 480 ? 6.813 12.009 39.686 1.00 87.56 480 ARG A CA 1
ATOM 3803 C C . ARG A 1 480 ? 5.763 12.733 38.852 1.00 87.56 480 ARG A C 1
ATOM 3805 O O . ARG A 1 480 ? 4.975 12.098 38.150 1.00 87.56 480 ARG A O 1
ATOM 3812 N N . PHE A 1 481 ? 5.747 14.061 38.927 1.00 83.94 481 PHE A N 1
ATOM 3813 C CA . PHE A 1 481 ? 4.853 14.875 38.105 1.00 83.94 481 PHE A CA 1
ATOM 3814 C C . PHE A 1 481 ? 5.221 14.758 36.626 1.00 83.94 481 PHE A C 1
ATOM 3816 O O . PHE A 1 481 ? 6.371 14.964 36.244 1.00 83.94 481 PHE A O 1
ATOM 3823 N N . ILE A 1 482 ? 4.225 14.425 35.805 1.00 79.81 482 ILE A N 1
ATOM 3824 C CA . ILE A 1 482 ? 4.322 14.477 34.345 1.00 79.81 482 ILE A CA 1
ATOM 3825 C C . ILE A 1 482 ? 4.059 15.913 33.894 1.00 79.81 482 ILE A C 1
ATOM 3827 O O . ILE A 1 482 ? 4.818 16.462 33.099 1.00 79.81 482 ILE A O 1
ATOM 3831 N N . LYS A 1 483 ? 3.007 16.535 34.442 1.00 72.19 483 LYS A N 1
ATOM 3832 C CA . LYS A 1 483 ? 2.706 17.960 34.284 1.00 72.19 483 LYS A CA 1
ATOM 3833 C C . LYS A 1 483 ? 1.747 18.416 35.384 1.00 72.19 483 LYS A C 1
ATOM 3835 O O . LYS A 1 483 ? 0.828 17.671 35.732 1.00 72.19 483 LYS A O 1
ATOM 3840 N N . SER A 1 484 ? 1.959 19.619 35.913 1.00 63.25 484 SER A N 1
ATOM 3841 C CA . SER A 1 484 ? 1.021 20.261 36.834 1.00 63.25 484 SER A CA 1
ATOM 3842 C C . SER A 1 484 ? 0.083 21.187 36.073 1.00 63.25 484 SER A C 1
ATOM 3844 O O . SER A 1 484 ? 0.501 21.862 35.127 1.00 63.25 484 SER A O 1
ATOM 3846 N N . VAL A 1 485 ? -1.188 21.215 36.463 1.00 63.62 485 VAL A N 1
ATOM 3847 C CA . VAL A 1 485 ? -2.156 22.130 35.857 1.00 63.62 485 VAL A CA 1
ATOM 3848 C C . VAL A 1 485 ? -3.021 22.759 36.939 1.00 63.62 485 VAL A C 1
ATOM 3850 O O . VAL A 1 485 ? -3.599 22.079 37.774 1.00 63.62 485 VAL 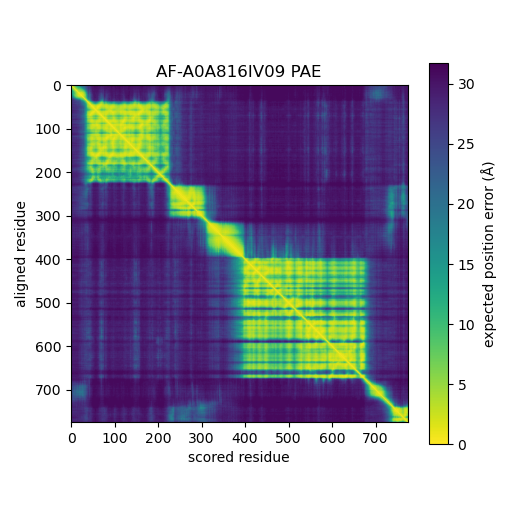A O 1
ATOM 3853 N N . SER A 1 486 ? -3.164 24.082 36.916 1.00 60.41 486 SER A N 1
ATOM 3854 C CA . SER A 1 486 ? -4.004 24.838 37.849 1.00 60.41 486 SER A CA 1
ATOM 3855 C C . SER A 1 486 ? -5.494 24.781 37.469 1.00 60.41 486 SER A C 1
ATOM 3857 O O . SER A 1 486 ? -6.104 25.813 37.194 1.00 60.41 486 SER A O 1
ATOM 3859 N N . VAL A 1 487 ? -6.087 23.586 37.394 1.00 64.06 487 VAL A N 1
ATOM 3860 C CA . VAL A 1 487 ? -7.516 23.405 37.067 1.00 64.06 487 VAL A CA 1
ATOM 3861 C C . VAL A 1 487 ? -8.245 22.676 38.196 1.00 64.06 487 VAL A C 1
ATOM 3863 O O . VAL A 1 487 ? -7.911 21.547 38.544 1.00 64.06 487 VAL A O 1
ATOM 3866 N N . SER A 1 488 ? -9.261 23.311 38.783 1.00 66.50 488 SER A N 1
ATOM 3867 C CA . SER A 1 488 ? -10.030 22.779 39.918 1.00 66.50 488 SER A CA 1
ATOM 3868 C C . SER A 1 488 ? -10.991 21.665 39.486 1.00 66.50 488 SER A C 1
ATOM 3870 O O . SER A 1 488 ? -11.950 21.890 38.751 1.00 66.50 488 SER A O 1
ATOM 3872 N N . SER A 1 489 ? -10.807 20.454 40.022 1.00 66.06 489 SER A N 1
ATOM 3873 C CA . SER A 1 489 ? -11.746 19.331 39.817 1.00 66.06 489 SER A CA 1
ATOM 3874 C C . SER A 1 489 ? -13.143 19.560 40.428 1.00 66.06 489 SER A C 1
ATOM 3876 O O . SER A 1 489 ? -14.093 18.823 40.126 1.00 66.06 489 SER A O 1
ATOM 3878 N N . ARG A 1 490 ? -13.291 20.574 41.296 1.00 69.88 490 ARG A N 1
ATOM 3879 C CA . ARG A 1 490 ? -14.586 20.970 41.867 1.00 69.88 490 ARG A CA 1
ATOM 3880 C C . ARG A 1 490 ? -15.433 21.708 40.837 1.00 69.88 490 ARG A C 1
ATOM 3882 O O . ARG A 1 490 ? -16.605 21.367 40.690 1.00 69.88 490 ARG A O 1
ATOM 3889 N N . ASP A 1 491 ? -14.813 22.588 40.062 1.00 75.38 491 ASP A N 1
ATOM 3890 C CA . ASP A 1 491 ? -15.501 23.523 39.166 1.00 75.38 491 ASP A CA 1
ATOM 3891 C C . ASP A 1 491 ? -15.594 23.005 37.721 1.00 75.38 491 ASP A C 1
ATOM 3893 O O . ASP A 1 491 ? -16.524 23.359 36.996 1.00 75.38 491 ASP A O 1
ATOM 3897 N N . ASP A 1 492 ? -14.713 22.071 37.338 1.00 76.50 492 ASP A N 1
ATOM 3898 C CA . ASP A 1 492 ? -14.633 21.533 35.977 1.00 76.50 492 ASP A CA 1
ATOM 3899 C C . ASP A 1 492 ? -14.787 19.998 35.922 1.00 76.50 492 ASP A C 1
ATOM 3901 O O . ASP A 1 492 ? -14.407 19.255 36.833 1.00 76.50 492 ASP A O 1
ATOM 3905 N N . TYR A 1 493 ? -15.369 19.494 34.832 1.00 76.62 493 TYR A N 1
ATOM 3906 C CA . TYR A 1 493 ? -15.294 18.090 34.428 1.00 76.62 493 TYR A CA 1
ATOM 3907 C C . TYR A 1 493 ? -13.940 17.819 33.773 1.00 76.62 493 TYR A C 1
ATOM 3909 O O . TYR A 1 493 ? -13.567 18.521 32.839 1.00 76.62 493 TYR A O 1
ATOM 3917 N N . LEU A 1 494 ? -13.235 16.773 34.216 1.00 76.75 494 LEU A N 1
ATOM 3918 C CA . LEU A 1 494 ? -11.948 16.353 33.653 1.00 76.75 494 LEU A CA 1
ATOM 3919 C C . LEU A 1 494 ? -12.083 15.031 32.897 1.00 76.75 494 LEU A C 1
ATOM 3921 O O . LEU A 1 494 ? -12.754 14.106 33.361 1.00 76.75 494 LEU A O 1
ATOM 3925 N N . ARG A 1 495 ? -11.406 14.921 31.752 1.00 78.25 495 ARG A N 1
ATOM 3926 C CA . ARG A 1 495 ? -11.366 13.701 30.935 1.00 78.25 495 ARG A CA 1
ATOM 3927 C C . ARG A 1 495 ? -9.972 13.489 30.358 1.00 78.25 495 ARG A C 1
ATOM 3929 O O . ARG A 1 495 ? -9.472 14.370 29.675 1.00 78.25 495 ARG A O 1
ATOM 3936 N N . ALA A 1 496 ? -9.389 12.310 30.564 1.00 80.94 496 ALA A N 1
ATOM 3937 C CA . ALA A 1 496 ? -8.142 11.901 29.916 1.00 80.94 496 ALA A CA 1
ATOM 3938 C C . ALA A 1 496 ? -8.422 10.903 28.781 1.00 80.94 496 ALA A C 1
ATOM 3940 O O . ALA A 1 496 ? -9.262 10.012 28.929 1.00 80.94 496 ALA A O 1
ATOM 3941 N N . VAL A 1 497 ? -7.751 11.059 27.640 1.00 84.38 497 VAL A N 1
ATOM 3942 C CA . VAL A 1 497 ? -7.953 10.238 26.439 1.00 84.38 497 VAL A CA 1
ATOM 3943 C C . VAL A 1 497 ? -6.618 9.985 25.752 1.00 84.38 497 VAL A C 1
ATOM 3945 O O . VAL A 1 497 ? -5.869 10.919 25.483 1.00 84.38 497 VAL A O 1
ATOM 3948 N N . LEU A 1 498 ? -6.347 8.723 25.413 1.00 89.12 498 LEU A N 1
ATOM 3949 C CA . LEU A 1 498 ? -5.310 8.381 24.441 1.00 89.12 498 LEU A CA 1
ATOM 3950 C C . LEU A 1 498 ? -5.923 8.410 23.040 1.00 89.12 498 LEU A C 1
ATOM 3952 O O . LEU A 1 498 ? -6.738 7.549 22.692 1.00 89.12 498 LEU A O 1
ATOM 3956 N N . HIS A 1 499 ? -5.566 9.426 22.262 1.00 89.88 499 HIS A N 1
ATOM 3957 C CA . HIS A 1 499 ? -6.107 9.636 20.925 1.00 89.88 499 HIS A CA 1
ATOM 3958 C C . HIS A 1 499 ? -5.500 8.687 19.891 1.00 89.88 499 HIS A C 1
ATOM 3960 O O . HIS A 1 499 ? -4.467 8.053 20.113 1.00 89.88 499 HIS A O 1
ATOM 3966 N N . PHE A 1 500 ? -6.186 8.562 18.752 1.00 89.62 500 PHE A N 1
ATOM 3967 C CA . PHE A 1 500 ? -5.778 7.686 17.651 1.00 89.62 500 PHE A CA 1
ATOM 3968 C C . PHE A 1 500 ? -4.448 8.099 17.008 1.00 89.62 500 PHE A C 1
ATOM 3970 O O . PHE A 1 500 ? -3.859 7.286 16.310 1.00 89.62 500 PHE A O 1
ATOM 3977 N N . ASP A 1 501 ? -3.988 9.326 17.244 1.00 90.75 501 ASP A N 1
ATOM 3978 C CA . ASP A 1 501 ? -2.725 9.884 16.758 1.00 90.75 501 ASP A CA 1
ATOM 3979 C C . ASP A 1 501 ? -1.571 9.754 17.764 1.00 90.75 501 ASP A C 1
ATOM 3981 O O . ASP A 1 501 ? -0.466 10.216 17.498 1.00 90.75 501 ASP A O 1
ATOM 3985 N N . GLY A 1 502 ? -1.817 9.114 18.912 1.00 90.00 502 GLY A N 1
ATOM 3986 C CA . GLY A 1 502 ? -0.802 8.818 19.917 1.00 90.00 502 GLY A CA 1
ATOM 3987 C C . GLY A 1 502 ? -0.631 9.881 20.998 1.00 90.00 502 GLY A C 1
ATOM 3988 O O . GLY A 1 502 ? 0.168 9.676 21.913 1.00 90.00 502 GLY A O 1
ATOM 3989 N N . VAL A 1 503 ? -1.382 10.984 20.964 1.00 91.12 503 VAL A N 1
ATOM 3990 C CA . VAL A 1 503 ? -1.338 11.975 22.047 1.00 91.12 503 VAL A CA 1
ATOM 3991 C C . VAL A 1 503 ? -2.223 11.518 23.206 1.00 91.12 503 VAL A C 1
ATOM 3993 O O . VAL A 1 503 ? -3.418 11.261 23.035 1.00 91.12 503 VAL A O 1
ATOM 3996 N N . PHE A 1 504 ? -1.649 11.435 24.407 1.00 89.38 504 PHE A N 1
ATOM 3997 C CA . PHE A 1 504 ? -2.420 11.297 25.638 1.00 89.38 504 PHE A CA 1
ATOM 3998 C C . PHE A 1 504 ? -2.776 12.687 26.159 1.00 89.38 504 PHE A C 1
ATOM 4000 O O . PHE A 1 504 ? -1.907 13.419 26.630 1.00 89.38 504 PHE A O 1
ATOM 4007 N N . ALA A 1 505 ? -4.045 13.066 26.028 1.00 86.75 505 ALA A N 1
ATOM 4008 C CA . ALA A 1 505 ? -4.517 14.408 26.335 1.00 86.75 505 ALA A CA 1
ATOM 4009 C C . ALA A 1 505 ? -5.531 14.413 27.480 1.00 86.75 505 ALA A C 1
ATOM 4011 O O . ALA A 1 505 ? -6.377 13.522 27.589 1.00 86.75 505 ALA A O 1
ATOM 4012 N N . GLN A 1 506 ? -5.463 15.446 28.315 1.00 82.50 506 GLN A N 1
ATOM 4013 C CA . GLN A 1 506 ? -6.456 15.742 29.338 1.00 82.50 506 GLN A CA 1
ATOM 4014 C C . GLN A 1 506 ? -7.235 16.991 28.935 1.00 82.50 506 GLN A C 1
ATOM 4016 O O . GLN A 1 506 ? -6.654 18.000 28.538 1.00 82.50 506 GLN A O 1
ATOM 4021 N N . TYR A 1 507 ? -8.551 16.920 29.071 1.00 82.38 507 TYR A N 1
ATOM 4022 C CA . TYR A 1 507 ? -9.476 17.995 28.760 1.00 82.38 507 TYR A CA 1
ATOM 4023 C C . TYR A 1 507 ? -10.230 18.431 30.011 1.00 82.38 507 TYR A C 1
ATOM 4025 O O . TYR A 1 507 ? -10.572 17.586 30.845 1.00 82.38 507 TYR A O 1
ATOM 4033 N N . SER A 1 508 ? -10.547 19.722 30.096 1.00 82.75 508 SER A N 1
ATOM 4034 C CA . SER A 1 508 ? -11.490 20.269 31.068 1.00 82.75 508 SER A CA 1
ATOM 4035 C C . SER A 1 508 ? -12.718 20.857 30.388 1.00 82.75 508 SER A C 1
ATOM 4037 O O . SER A 1 508 ? -12.661 21.365 29.267 1.00 82.75 508 SER A O 1
ATOM 4039 N N . HIS A 1 509 ? -13.853 20.776 31.068 1.00 82.62 509 HIS A N 1
ATOM 4040 C CA . HIS A 1 509 ? -15.083 21.435 30.663 1.00 82.62 509 HIS A CA 1
ATOM 4041 C C . HIS A 1 509 ? -15.766 22.013 31.896 1.00 82.62 509 HIS A C 1
ATOM 4043 O O . HIS A 1 509 ? -16.046 21.276 32.840 1.00 82.62 509 HIS A O 1
ATOM 4049 N N . SER A 1 510 ? -16.021 23.320 31.893 1.00 82.69 510 SER A N 1
ATOM 4050 C CA . SER A 1 510 ? -16.610 23.977 33.057 1.00 82.69 510 SER A CA 1
ATOM 4051 C C . SER A 1 510 ? -18.028 23.502 33.335 1.00 82.69 510 SER A C 1
ATOM 4053 O O . SER A 1 510 ? -18.789 23.224 32.411 1.00 82.69 510 SER A O 1
ATOM 4055 N N . LYS A 1 511 ? -18.370 23.386 34.621 1.00 81.31 511 LYS A N 1
ATOM 4056 C CA . LYS A 1 511 ? -19.705 22.971 35.075 1.00 81.31 511 LYS A CA 1
ATOM 4057 C C . LYS A 1 511 ? -20.730 24.111 35.052 1.00 81.31 511 LYS A C 1
ATOM 4059 O O . LYS A 1 511 ? -21.911 23.839 35.243 1.00 81.31 511 LYS A O 1
ATOM 4064 N N . GLY A 1 512 ? -20.294 25.360 34.858 1.00 74.38 512 GLY A N 1
ATOM 4065 C CA . GLY A 1 512 ? -21.167 26.537 34.827 1.00 74.38 512 GLY A CA 1
ATOM 4066 C C . GLY A 1 512 ? -21.984 26.673 33.535 1.00 74.38 512 GLY A C 1
ATOM 4067 O O . GLY A 1 512 ? -21.555 26.246 32.462 1.00 74.38 512 GLY A O 1
ATOM 4068 N N . GLU A 1 513 ? -23.158 27.303 33.629 1.00 54.78 513 GLU A N 1
ATOM 4069 C CA . GLU A 1 513 ? -24.019 27.601 32.478 1.00 54.78 513 GLU A CA 1
ATOM 4070 C C . GLU A 1 513 ? -23.367 28.672 31.586 1.00 54.78 513 GLU A C 1
ATOM 4072 O O . GLU A 1 513 ? -23.252 29.836 31.962 1.00 54.78 513 GLU A O 1
ATOM 4077 N N . GLY A 1 514 ? -22.893 28.256 30.406 1.00 61.94 514 GLY A N 1
ATOM 4078 C CA . GLY A 1 514 ? -22.211 29.116 29.426 1.00 61.94 514 GLY A CA 1
ATOM 4079 C C . GLY A 1 514 ? -20.904 28.546 28.860 1.00 61.94 514 GLY A C 1
ATOM 4080 O O . GLY A 1 514 ? -20.192 29.243 28.137 1.00 61.94 514 GLY A O 1
ATOM 4081 N N . SER A 1 515 ? -20.541 27.302 29.182 1.00 55.44 515 SER A N 1
ATOM 4082 C CA . SER A 1 515 ? -19.265 26.724 28.763 1.00 55.44 515 SER A CA 1
ATOM 4083 C C . SER A 1 515 ? -19.220 26.350 27.272 1.00 55.44 515 SER A C 1
ATOM 4085 O O . SER A 1 515 ? -19.922 25.470 26.772 1.00 55.44 515 SER A O 1
ATOM 4087 N N . ASN A 1 516 ? -18.300 26.995 26.553 1.00 65.50 516 ASN A N 1
ATOM 4088 C CA . ASN A 1 516 ? -17.935 26.656 25.179 1.00 65.50 516 ASN A CA 1
ATOM 4089 C C . ASN A 1 516 ? -17.033 25.404 25.149 1.00 65.50 516 ASN A C 1
ATOM 4091 O O . ASN A 1 516 ? -15.813 25.522 25.046 1.00 65.50 516 ASN A O 1
ATOM 4095 N N . GLY A 1 517 ? -17.634 24.214 25.244 1.00 74.75 517 GLY A N 1
ATOM 4096 C CA . GLY A 1 517 ? -17.008 22.925 24.912 1.00 74.75 517 GLY A CA 1
ATOM 4097 C C . GLY A 1 517 ? -15.822 22.471 25.783 1.00 74.75 517 GLY A C 1
ATOM 4098 O O . GLY A 1 517 ? -15.459 23.090 26.782 1.00 74.75 517 GLY A O 1
ATOM 4099 N N . TRP A 1 518 ? -15.221 21.337 25.402 1.00 80.62 518 TRP A N 1
ATOM 4100 C CA . TRP A 1 518 ? -14.025 20.783 26.051 1.00 80.62 518 TRP A CA 1
ATOM 4101 C C . TRP A 1 518 ? -12.768 21.555 25.633 1.00 80.62 518 TRP A C 1
ATOM 4103 O O . TRP A 1 518 ? -12.514 21.724 24.442 1.00 80.62 518 TRP A O 1
ATOM 4113 N N . LYS A 1 519 ? -11.945 21.960 26.603 1.00 82.94 519 LYS A N 1
ATOM 4114 C CA . LYS A 1 519 ? -10.653 22.624 26.386 1.00 82.94 519 LYS A CA 1
ATOM 4115 C C . LYS A 1 519 ? -9.513 21.656 26.667 1.00 82.94 519 LYS A C 1
ATOM 4117 O O . LYS A 1 519 ? -9.558 20.945 27.665 1.00 82.94 519 LYS A O 1
ATOM 4122 N N . SER A 1 520 ? -8.514 21.612 25.787 1.00 80.88 520 SER A N 1
ATOM 4123 C CA . SER A 1 520 ? -7.287 20.838 26.018 1.00 80.88 520 SER A CA 1
ATOM 4124 C C . SER A 1 520 ? -6.475 21.515 27.118 1.00 80.88 520 SER A C 1
ATOM 4126 O O . SER A 1 520 ? -6.212 22.713 27.043 1.00 80.88 520 SER A O 1
ATOM 4128 N N . VAL A 1 521 ? -6.130 20.758 28.153 1.00 81.25 521 VAL A N 1
ATOM 4129 C CA . VAL A 1 521 ? -5.439 21.242 29.355 1.00 81.25 521 VAL A CA 1
ATOM 4130 C C . VAL A 1 521 ? -4.018 20.693 29.419 1.00 81.25 521 VAL A C 1
ATOM 4132 O O . VAL A 1 521 ? -3.094 21.370 29.864 1.00 81.25 521 VAL A O 1
ATOM 4135 N N . LEU A 1 522 ? -3.839 19.463 28.942 1.00 82.00 522 LEU A N 1
ATOM 4136 C CA . LEU A 1 522 ? -2.568 18.760 28.930 1.00 82.00 522 LEU A CA 1
ATOM 4137 C C . LEU A 1 522 ? -2.484 17.860 27.698 1.00 82.00 522 LEU A C 1
ATOM 4139 O O . LEU A 1 522 ? -3.474 17.235 27.330 1.00 82.00 522 LEU A O 1
ATOM 4143 N N . ALA A 1 523 ? -1.289 17.741 27.124 1.00 86.75 523 ALA A N 1
ATOM 4144 C CA . ALA A 1 523 ? -0.955 16.788 26.074 1.00 86.75 523 ALA A CA 1
ATOM 4145 C C . ALA A 1 523 ? 0.420 16.168 26.354 1.00 86.75 523 ALA A C 1
ATOM 4147 O O . ALA A 1 523 ? 1.371 16.879 26.686 1.00 86.75 523 ALA A O 1
ATOM 4148 N N . VAL A 1 524 ? 0.507 14.842 26.243 1.00 87.75 524 VAL A N 1
ATOM 4149 C CA . VAL A 1 524 ? 1.734 14.063 26.421 1.00 87.75 524 VAL A CA 1
ATOM 4150 C C . VAL A 1 524 ? 1.936 13.147 25.202 1.00 87.75 524 VAL A C 1
ATOM 4152 O O . VAL A 1 524 ? 1.052 12.334 24.911 1.00 87.75 524 VAL A O 1
ATOM 4155 N N . PRO A 1 525 ? 3.085 13.231 24.503 1.00 88.44 525 PRO A N 1
ATOM 4156 C CA . PRO A 1 525 ? 4.121 14.261 24.658 1.00 88.44 525 PRO A CA 1
ATOM 4157 C C . PRO A 1 525 ? 3.592 15.658 24.285 1.00 88.44 525 PRO A C 1
ATOM 4159 O O . PRO A 1 525 ? 2.612 15.774 23.556 1.00 88.44 525 PRO A O 1
ATOM 4162 N N . GLU A 1 526 ? 4.259 16.715 24.760 1.00 85.88 526 GLU A N 1
ATOM 4163 C CA . GLU A 1 526 ? 3.854 18.104 24.475 1.00 85.88 526 GLU A CA 1
ATOM 4164 C C . GLU A 1 526 ? 3.864 18.410 22.978 1.00 85.88 526 GLU A C 1
ATOM 4166 O O . GLU A 1 526 ? 2.990 19.101 22.474 1.00 85.88 526 GLU A O 1
ATOM 4171 N N . ASN A 1 527 ? 4.846 17.868 22.257 1.00 86.94 527 ASN A N 1
ATOM 4172 C CA . ASN A 1 527 ? 4.920 17.972 20.812 1.00 86.94 527 ASN A CA 1
ATOM 4173 C C . ASN A 1 527 ? 5.261 16.606 20.222 1.00 86.94 527 ASN A C 1
ATOM 4175 O O . ASN A 1 527 ? 6.425 16.227 20.107 1.00 86.94 527 ASN A O 1
ATOM 4179 N N . ILE A 1 528 ? 4.230 15.868 19.824 1.00 88.50 528 ILE A N 1
ATOM 4180 C CA . ILE A 1 528 ? 4.390 14.542 19.217 1.00 88.50 528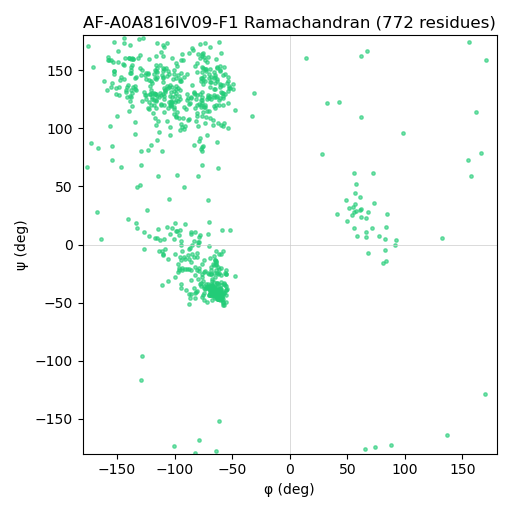 ILE A CA 1
ATOM 4181 C C . ILE A 1 528 ? 5.122 14.574 17.867 1.00 88.50 528 ILE A C 1
ATOM 4183 O O . ILE A 1 528 ? 5.666 13.558 17.445 1.00 88.50 528 ILE A O 1
ATOM 4187 N N . CYS A 1 529 ? 5.210 15.737 17.213 1.00 88.62 529 CYS A N 1
ATOM 4188 C CA . CYS A 1 529 ? 6.024 15.896 16.012 1.00 88.62 529 CYS A CA 1
ATOM 4189 C C . CYS A 1 529 ? 7.532 15.984 16.319 1.00 88.62 529 CYS A C 1
ATOM 4191 O O . CYS A 1 529 ? 8.322 15.803 15.396 1.00 88.62 529 CYS A O 1
ATOM 4193 N N . ARG A 1 530 ? 7.933 16.256 17.577 1.00 83.19 530 ARG A N 1
ATOM 4194 C CA . ARG A 1 530 ? 9.321 16.484 18.029 1.00 83.19 530 ARG A CA 1
ATOM 4195 C C . ARG A 1 530 ? 9.718 15.514 19.144 1.00 83.19 530 ARG A C 1
ATOM 4197 O O . ARG A 1 530 ? 9.699 15.866 20.322 1.00 83.19 530 ARG A O 1
ATOM 4204 N N . ILE A 1 531 ? 10.101 14.294 18.780 1.00 77.62 531 ILE A N 1
ATOM 4205 C CA . ILE A 1 531 ? 10.457 13.248 19.750 1.00 77.62 531 ILE A CA 1
ATOM 4206 C C . ILE A 1 531 ? 11.962 12.984 19.711 1.00 77.62 531 ILE A C 1
ATOM 4208 O O . ILE A 1 531 ? 12.528 12.699 18.659 1.00 77.62 531 ILE A O 1
ATOM 4212 N N . SER A 1 532 ? 12.611 13.084 20.871 1.00 59.06 532 SER A N 1
ATOM 4213 C CA . SER A 1 532 ? 14.057 12.918 21.024 1.00 59.06 532 SER A CA 1
ATOM 4214 C C . SER A 1 532 ? 14.456 11.437 20.967 1.00 59.06 532 SER A C 1
ATOM 4216 O O . SER A 1 532 ? 14.000 10.653 21.794 1.00 59.06 532 SER A O 1
ATOM 4218 N N . LYS A 1 533 ? 15.373 11.083 20.052 1.00 62.19 533 LYS A N 1
ATOM 4219 C CA . LYS A 1 533 ? 15.921 9.726 19.789 1.00 62.19 533 LYS A CA 1
ATOM 4220 C C . LYS A 1 533 ? 14.966 8.737 19.088 1.00 62.19 533 LYS A C 1
ATOM 4222 O O . LYS A 1 533 ? 14.666 7.681 19.645 1.00 62.19 533 LYS A O 1
ATOM 4227 N N . PRO A 1 534 ? 14.508 9.030 17.865 1.00 60.22 534 PRO A N 1
ATOM 4228 C CA . PRO A 1 534 ? 13.702 8.081 17.122 1.00 60.22 534 PRO A CA 1
ATOM 4229 C C . PRO A 1 534 ? 14.496 6.930 16.512 1.00 60.22 534 PRO A C 1
ATOM 4231 O O . PRO A 1 534 ? 15.654 7.078 16.119 1.00 60.22 534 PRO A O 1
ATOM 4234 N N . ASP A 1 535 ? 13.805 5.807 16.347 1.00 59.62 535 ASP A N 1
ATOM 4235 C CA . ASP A 1 535 ? 14.175 4.789 15.375 1.00 59.62 535 ASP A CA 1
ATOM 4236 C C . ASP A 1 535 ? 13.759 5.271 13.971 1.00 59.62 535 ASP A C 1
ATOM 4238 O O . ASP A 1 535 ? 12.587 5.567 13.721 1.00 59.62 535 ASP A O 1
ATOM 4242 N N . ILE A 1 536 ? 14.732 5.374 13.059 1.00 58.34 536 ILE A N 1
ATOM 4243 C CA . ILE A 1 536 ? 14.578 5.883 11.682 1.00 58.34 536 ILE A CA 1
ATOM 4244 C C . ILE A 1 536 ? 13.672 4.959 10.839 1.00 58.34 536 ILE A C 1
ATOM 4246 O O . ILE A 1 536 ? 13.181 5.376 9.790 1.00 58.34 536 ILE A O 1
ATOM 4250 N N . SER A 1 537 ? 13.449 3.714 11.285 1.00 56.38 537 SER A N 1
ATOM 4251 C CA . SER A 1 537 ? 12.592 2.729 10.612 1.00 56.38 537 SER A CA 1
ATOM 4252 C C . SER A 1 537 ? 11.092 3.002 10.752 1.00 56.38 537 SER A C 1
ATOM 4254 O O . SER A 1 537 ? 10.301 2.439 9.997 1.00 56.38 537 SER A O 1
ATOM 4256 N N . VAL A 1 538 ? 10.702 3.898 11.659 1.00 57.56 538 VAL A N 1
ATOM 4257 C CA . VAL A 1 538 ? 9.338 4.419 11.786 1.00 57.56 538 VAL A CA 1
ATOM 4258 C C . VAL A 1 538 ? 9.282 5.758 11.042 1.00 57.56 538 VAL A C 1
ATOM 4260 O O . VAL A 1 538 ? 10.274 6.484 11.009 1.00 57.56 538 VAL A O 1
ATOM 4263 N N . GLY A 1 539 ? 8.155 6.103 10.410 1.00 59.81 539 GLY A N 1
ATOM 4264 C CA . GLY A 1 539 ? 7.917 7.467 9.913 1.00 59.81 539 GLY A CA 1
ATOM 4265 C C . GLY A 1 539 ? 7.915 8.494 11.059 1.00 59.81 539 GLY A C 1
ATOM 4266 O O . GLY A 1 539 ? 8.524 8.286 12.102 1.00 59.81 539 GLY A O 1
ATOM 4267 N N . ASN A 1 540 ? 7.190 9.606 10.939 1.00 69.38 540 ASN A N 1
ATOM 4268 C CA . ASN A 1 540 ? 6.876 10.355 12.161 1.00 69.38 540 ASN A CA 1
ATOM 4269 C C . ASN A 1 540 ? 5.959 9.476 13.055 1.00 69.38 540 ASN A C 1
ATOM 4271 O O . ASN A 1 540 ? 5.147 8.705 12.550 1.00 69.38 540 ASN A O 1
ATOM 4275 N N . VAL A 1 541 ? 6.070 9.550 14.386 1.00 82.06 541 VAL A N 1
ATOM 4276 C CA . VAL A 1 541 ? 5.234 8.728 15.289 1.00 82.06 541 VAL A CA 1
ATOM 4277 C C . VAL A 1 541 ? 3.738 8.922 15.004 1.00 82.06 541 VAL A C 1
ATOM 4279 O O . VAL A 1 541 ? 2.981 7.947 14.997 1.00 82.06 541 VAL A O 1
ATOM 4282 N N . ALA A 1 542 ? 3.327 10.158 14.704 1.00 88.44 542 ALA A N 1
ATOM 4283 C CA . ALA A 1 542 ? 1.955 10.484 14.324 1.00 88.44 542 ALA A CA 1
ATOM 4284 C C . ALA A 1 542 ? 1.693 10.335 12.812 1.00 88.44 542 ALA A C 1
ATOM 4286 O O . ALA A 1 542 ? 0.660 9.782 12.437 1.00 88.44 542 ALA A O 1
ATOM 4287 N N . CYS A 1 543 ? 2.618 10.796 11.961 1.00 90.62 543 CYS A N 1
ATOM 4288 C CA . CYS A 1 543 ? 2.433 10.884 10.505 1.00 90.62 543 CYS A CA 1
ATOM 4289 C C . CYS A 1 543 ? 3.308 9.898 9.711 1.00 90.62 543 CYS A C 1
ATOM 4291 O O . CYS A 1 543 ? 4.462 9.664 10.057 1.00 90.62 543 CYS A O 1
ATOM 4293 N N . GLY A 1 544 ? 2.807 9.377 8.592 1.00 88.94 544 GLY A N 1
ATOM 4294 C CA . GLY A 1 544 ? 3.544 8.443 7.736 1.00 88.94 544 GLY A CA 1
ATOM 4295 C C . GLY A 1 544 ? 4.816 9.001 7.078 1.00 88.94 544 GLY A C 1
ATOM 4296 O O . GLY A 1 544 ? 5.235 10.145 7.276 1.00 88.94 544 GLY A O 1
ATOM 4297 N N . PHE A 1 545 ? 5.467 8.182 6.263 1.00 90.62 545 PHE A N 1
ATOM 4298 C CA . PHE A 1 545 ? 6.639 8.564 5.479 1.00 90.62 545 PHE A CA 1
ATOM 4299 C C . PHE A 1 545 ? 6.329 9.659 4.456 1.00 90.62 545 PHE A C 1
ATOM 4301 O O . PHE A 1 545 ? 5.212 9.782 3.961 1.00 90.62 545 PHE A O 1
ATOM 4308 N N . ASN A 1 546 ? 7.346 10.452 4.113 1.00 92.50 546 ASN A N 1
ATOM 4309 C CA . ASN A 1 546 ? 7.273 11.593 3.196 1.00 92.50 546 ASN A CA 1
ATOM 4310 C C . ASN A 1 546 ? 6.226 12.652 3.584 1.00 92.50 546 ASN A C 1
ATOM 4312 O O . ASN A 1 546 ? 5.897 13.503 2.764 1.00 92.50 546 ASN A O 1
ATOM 4316 N N . SER A 1 547 ? 5.705 12.613 4.811 1.00 93.00 547 SER A N 1
ATOM 4317 C CA . SER A 1 547 ? 4.742 13.579 5.330 1.00 93.00 547 SER A CA 1
ATOM 4318 C C . SER A 1 547 ? 5.416 14.585 6.268 1.00 93.00 547 SER A C 1
ATOM 4320 O O . SER A 1 547 ? 6.512 14.356 6.787 1.00 93.00 547 SER A O 1
ATOM 4322 N N . ILE A 1 548 ? 4.748 15.717 6.479 1.00 92.81 548 ILE A N 1
ATOM 4323 C CA . ILE A 1 548 ? 5.156 16.787 7.386 1.00 92.81 548 ILE A CA 1
ATOM 4324 C C . ILE A 1 548 ? 4.178 16.831 8.556 1.00 92.81 548 ILE A C 1
ATOM 4326 O O . ILE A 1 548 ? 2.990 17.084 8.359 1.00 92.81 548 ILE A O 1
ATOM 4330 N N . CYS A 1 549 ? 4.692 16.645 9.769 1.00 92.75 549 CYS A N 1
ATOM 4331 C CA . CYS A 1 549 ? 3.948 16.798 11.012 1.00 92.75 549 CYS A CA 1
ATOM 4332 C C . CYS A 1 549 ? 4.037 18.243 11.514 1.00 92.75 549 CYS A C 1
ATOM 4334 O O . CYS A 1 549 ? 5.126 18.781 11.727 1.00 92.75 549 CYS A O 1
ATOM 4336 N N . SER A 1 550 ? 2.891 18.877 11.730 1.00 91.38 550 SER A N 1
ATOM 4337 C CA . SER A 1 550 ? 2.769 20.189 12.372 1.00 91.38 550 SER A CA 1
ATOM 4338 C C . SER A 1 550 ? 1.847 20.090 13.580 1.00 91.38 550 SER A C 1
ATOM 4340 O O . SER A 1 550 ? 0.888 19.326 13.541 1.00 91.38 550 SER A O 1
ATOM 4342 N N . LEU A 1 551 ? 2.103 20.864 14.629 1.00 88.81 551 LEU A N 1
ATOM 4343 C CA . LEU A 1 551 ? 1.233 20.910 15.804 1.00 88.81 551 LEU A CA 1
ATOM 4344 C C . LEU A 1 551 ? 0.151 21.985 15.623 1.00 88.81 551 LEU A C 1
ATOM 4346 O O . LEU A 1 551 ? 0.475 23.115 15.259 1.00 88.81 551 LEU A O 1
ATOM 4350 N N . GLU A 1 552 ? -1.113 21.633 15.848 1.00 85.31 552 GLU A N 1
ATOM 4351 C CA . GLU A 1 552 ? -2.237 22.581 15.875 1.00 85.31 552 GLU A CA 1
ATOM 4352 C C . GLU A 1 552 ? -2.394 23.226 17.265 1.00 85.31 552 GLU A C 1
ATOM 4354 O O . GLU A 1 552 ? -1.826 22.750 18.250 1.00 85.31 552 GLU A O 1
ATOM 4359 N N . ASP A 1 553 ? -3.231 24.266 17.375 1.00 80.00 553 ASP A N 1
ATOM 4360 C CA . ASP A 1 553 ? -3.519 24.978 18.637 1.00 80.00 553 ASP A CA 1
ATOM 4361 C C . ASP A 1 553 ? -4.029 24.050 19.755 1.00 80.00 553 ASP A C 1
ATOM 4363 O O . ASP A 1 553 ? -3.884 24.327 20.945 1.00 80.00 553 ASP A O 1
ATOM 4367 N N . THR A 1 554 ? -4.616 22.914 19.378 1.00 77.69 554 THR A N 1
ATOM 4368 C CA . THR A 1 554 ? -5.137 21.892 20.294 1.00 77.69 554 THR A CA 1
ATOM 4369 C C . THR A 1 554 ? -4.058 20.976 20.881 1.00 77.69 554 THR A C 1
ATOM 4371 O O . THR A 1 554 ? -4.403 20.061 21.632 1.00 77.69 554 THR A O 1
ATOM 4374 N N . GLN A 1 555 ? -2.774 21.206 20.564 1.00 84.06 555 GLN A N 1
ATOM 4375 C CA . GLN A 1 555 ? -1.640 20.320 20.877 1.00 84.06 555 GLN A CA 1
ATOM 4376 C C . GLN A 1 555 ? -1.756 18.935 20.208 1.00 84.06 555 GLN A C 1
ATOM 4378 O O . GLN A 1 555 ? -1.190 17.944 20.671 1.00 84.06 555 GLN A O 1
ATOM 4383 N N . ARG A 1 556 ? -2.513 18.854 19.107 1.00 89.00 556 ARG A N 1
ATOM 4384 C CA . ARG A 1 556 ? -2.692 17.648 18.290 1.00 89.00 556 ARG A CA 1
ATOM 4385 C C . ARG A 1 556 ? -1.877 17.767 16.993 1.00 89.00 556 ARG A C 1
ATOM 4387 O O . ARG A 1 556 ? -1.717 18.875 16.475 1.00 89.00 556 ARG A O 1
ATOM 4394 N N . PRO A 1 557 ? -1.339 16.660 16.459 1.00 92.31 557 PRO A N 1
ATOM 4395 C CA . PRO A 1 557 ? -0.616 16.659 15.197 1.00 92.31 557 PRO A CA 1
ATOM 4396 C C . PRO A 1 557 ? -1.557 16.780 13.996 1.00 92.31 557 PRO A C 1
ATOM 4398 O O . PRO A 1 557 ? -2.631 16.178 13.946 1.00 92.31 557 PRO A O 1
ATOM 4401 N N . LYS A 1 558 ? -1.073 17.481 12.977 1.00 92.94 558 LYS A N 1
ATOM 4402 C CA . LYS A 1 558 ? -1.625 17.549 11.628 1.00 92.94 558 LYS A CA 1
ATOM 4403 C C . LYS A 1 558 ? -0.569 17.086 10.637 1.00 92.94 558 LYS A C 1
ATOM 4405 O O . LYS A 1 558 ? 0.552 17.597 10.651 1.00 92.94 558 LYS A O 1
ATOM 4410 N N . CYS A 1 559 ? -0.951 16.157 9.771 1.00 93.69 559 CYS A N 1
ATOM 4411 C CA . CYS A 1 559 ? -0.085 15.591 8.746 1.00 93.69 559 CYS A CA 1
ATOM 4412 C C . CYS A 1 559 ? -0.400 16.215 7.385 1.00 93.69 559 CYS A C 1
ATOM 4414 O O . CYS A 1 559 ? -1.563 16.400 7.027 1.00 93.69 559 CYS A O 1
ATOM 4416 N N . GLN A 1 560 ? 0.635 16.586 6.633 1.00 94.44 560 GLN A N 1
ATOM 4417 C CA . GLN A 1 560 ? 0.497 17.167 5.297 1.00 94.44 560 GLN A CA 1
ATOM 4418 C C . GLN A 1 560 ? 1.571 16.628 4.359 1.00 94.44 560 GLN A C 1
ATOM 4420 O O . GLN A 1 560 ? 2.742 16.563 4.734 1.00 94.44 560 GLN A O 1
ATOM 4425 N N . CYS A 1 561 ? 1.197 16.299 3.123 1.00 95.19 561 CYS A N 1
ATOM 4426 C CA . CYS A 1 561 ? 2.178 15.973 2.093 1.00 95.19 561 CYS A CA 1
ATOM 4427 C C . CYS A 1 561 ? 2.872 17.251 1.574 1.00 95.19 561 CYS A C 1
ATOM 4429 O O . CYS A 1 561 ? 2.216 18.291 1.445 1.00 95.19 561 CYS A O 1
ATOM 4431 N N . PRO A 1 562 ? 4.188 17.204 1.294 1.00 93.12 562 PRO A N 1
ATOM 4432 C CA . PRO A 1 562 ? 4.901 18.267 0.590 1.00 93.12 562 PRO A CA 1
ATOM 4433 C C . PRO A 1 562 ? 4.326 18.532 -0.810 1.00 93.12 562 PRO A C 1
ATOM 4435 O O . PRO A 1 562 ? 3.597 17.713 -1.366 1.00 93.12 562 PRO A O 1
ATOM 4438 N N . GLU A 1 563 ? 4.678 19.667 -1.413 1.00 90.56 563 GLU A N 1
ATOM 4439 C CA . GLU A 1 563 ? 4.275 19.971 -2.791 1.00 90.56 563 GLU A CA 1
ATOM 4440 C C . GLU A 1 563 ? 4.799 18.905 -3.772 1.00 90.56 563 GLU A C 1
ATOM 4442 O O . GLU A 1 563 ? 5.956 18.494 -3.683 1.00 90.56 563 GLU A O 1
ATOM 4447 N N . ARG A 1 564 ? 3.951 18.481 -4.723 1.00 90.00 564 ARG A N 1
ATOM 4448 C CA . ARG A 1 564 ? 4.187 17.364 -5.668 1.00 90.00 564 ARG A CA 1
ATOM 4449 C C . ARG A 1 564 ? 4.260 15.980 -5.010 1.00 90.00 564 ARG A C 1
ATOM 4451 O O . ARG A 1 564 ? 4.848 15.053 -5.573 1.00 90.00 564 ARG A O 1
ATOM 4458 N N . PHE A 1 565 ? 3.670 15.853 -3.824 1.00 93.75 565 PHE A N 1
ATOM 4459 C CA . PHE A 1 565 ? 3.395 14.582 -3.174 1.00 93.75 565 PHE A CA 1
ATOM 4460 C C . PHE A 1 565 ? 1.906 14.482 -2.825 1.00 93.75 565 PHE A C 1
ATOM 4462 O O . PHE A 1 565 ? 1.294 15.446 -2.361 1.00 93.75 565 PHE A O 1
ATOM 4469 N N . SER A 1 566 ? 1.344 13.284 -2.964 1.00 94.56 566 SER A N 1
ATOM 4470 C CA . SER A 1 566 ? -0.040 12.965 -2.604 1.00 94.56 566 SER A CA 1
ATOM 4471 C C . SER A 1 566 ? -0.110 11.833 -1.583 1.00 94.56 566 SER A C 1
ATOM 4473 O O . SER A 1 566 ? 0.839 11.064 -1.424 1.00 94.56 566 SER A O 1
ATOM 4475 N N . LEU A 1 567 ? -1.235 11.720 -0.871 1.00 93.75 567 LEU A N 1
ATOM 4476 C CA . LEU A 1 567 ? -1.467 10.600 0.044 1.00 93.75 567 LEU A CA 1
ATOM 4477 C C . LEU A 1 567 ? -1.440 9.274 -0.726 1.00 93.75 567 LEU A C 1
ATOM 4479 O O . LEU A 1 567 ? -2.044 9.142 -1.795 1.00 93.75 567 LEU A O 1
ATOM 4483 N N . LEU A 1 568 ? -0.750 8.280 -0.168 1.00 90.19 568 LEU A N 1
ATOM 4484 C CA . LEU A 1 568 ? -0.727 6.922 -0.701 1.00 90.19 568 LEU A CA 1
ATOM 4485 C C . LEU A 1 568 ? -2.115 6.271 -0.597 1.00 90.19 568 LEU A C 1
ATOM 4487 O O . LEU A 1 568 ? -2.571 5.647 -1.555 1.00 90.19 568 LEU A O 1
ATOM 4491 N N . ASP A 1 569 ? -2.784 6.463 0.542 1.00 87.06 569 ASP A N 1
ATOM 4492 C CA . ASP A 1 569 ? -4.178 6.095 0.782 1.00 87.06 569 ASP A CA 1
ATOM 4493 C C . ASP A 1 569 ? -4.981 7.359 1.102 1.00 87.06 569 ASP A C 1
ATOM 4495 O O . ASP A 1 569 ? -4.792 7.996 2.134 1.00 87.06 569 ASP A O 1
ATOM 4499 N N . THR A 1 570 ? -5.908 7.726 0.217 1.00 88.94 570 THR A N 1
ATOM 4500 C CA . THR A 1 570 ? -6.746 8.923 0.382 1.00 88.94 570 THR A CA 1
ATOM 4501 C C . THR A 1 570 ? -7.698 8.849 1.579 1.00 88.94 570 THR A C 1
ATOM 4503 O O . THR A 1 570 ? -8.308 9.857 1.919 1.00 88.94 570 THR A O 1
ATOM 4506 N N . SER A 1 571 ? -7.886 7.667 2.174 1.00 84.38 571 SER A N 1
ATOM 4507 C CA . SER A 1 571 ? -8.714 7.471 3.367 1.00 84.38 571 SER A CA 1
ATOM 4508 C C . SER A 1 571 ? -7.938 7.577 4.686 1.00 84.38 571 SER A C 1
ATOM 4510 O O . SER A 1 571 ? -8.570 7.665 5.740 1.00 84.38 571 SER A O 1
ATOM 4512 N N . ASP A 1 572 ? -6.602 7.607 4.637 1.00 85.62 572 ASP A N 1
ATOM 4513 C CA . ASP A 1 572 ? -5.725 7.741 5.803 1.00 85.62 572 ASP A CA 1
ATOM 4514 C C . ASP A 1 572 ? -4.950 9.065 5.747 1.00 85.62 572 ASP A C 1
ATOM 4516 O O . ASP A 1 572 ? -3.845 9.151 5.213 1.00 85.62 572 ASP A O 1
ATOM 4520 N N . GLU A 1 573 ? -5.535 10.118 6.321 1.00 89.12 573 GLU A N 1
ATOM 4521 C CA . GLU A 1 573 ? -4.940 11.463 6.360 1.00 89.12 573 GLU A CA 1
ATOM 4522 C C . GLU A 1 573 ? -3.609 11.527 7.134 1.00 89.12 573 GLU A C 1
ATOM 4524 O O . GLU A 1 573 ? -2.829 12.460 6.943 1.00 89.12 573 GLU A O 1
ATOM 4529 N N . TYR A 1 574 ? -3.337 10.542 7.995 1.00 90.12 574 TYR A N 1
ATOM 4530 C CA . TYR A 1 574 ? -2.111 10.432 8.791 1.00 90.12 574 TYR A CA 1
ATOM 4531 C C . TYR A 1 574 ? -1.112 9.429 8.180 1.00 90.12 574 TYR A C 1
ATOM 4533 O O . TYR A 1 574 ? -0.066 9.156 8.776 1.00 90.12 574 TYR A O 1
ATOM 4541 N N . GLY A 1 575 ? -1.432 8.879 7.005 1.00 87.88 575 GLY A N 1
ATOM 4542 C CA . GLY A 1 575 ? -0.659 7.860 6.305 1.00 87.88 575 GLY A CA 1
ATOM 4543 C C . GLY A 1 575 ? 0.556 8.394 5.541 1.00 87.88 575 GLY A C 1
ATOM 4544 O O . GLY A 1 575 ? 0.993 9.535 5.703 1.00 87.88 575 GLY A O 1
ATOM 4545 N N . ASP A 1 576 ? 1.132 7.526 4.709 1.00 91.75 576 ASP A N 1
ATOM 4546 C CA . ASP A 1 576 ? 2.319 7.834 3.909 1.00 91.75 576 ASP A CA 1
ATOM 4547 C C . ASP A 1 576 ? 1.982 8.721 2.701 1.00 91.75 576 ASP A C 1
ATOM 4549 O O . ASP A 1 576 ? 0.923 8.589 2.083 1.00 91.75 576 ASP A O 1
ATOM 4553 N N . CYS A 1 577 ? 2.928 9.568 2.300 1.00 94.81 577 CYS A N 1
ATOM 4554 C CA . CYS A 1 577 ? 2.872 10.323 1.052 1.00 94.81 577 CYS A CA 1
ATOM 4555 C C . CYS A 1 577 ? 3.736 9.658 -0.035 1.00 94.81 577 CYS A C 1
ATOM 4557 O O . CYS A 1 577 ? 4.806 9.100 0.232 1.00 94.81 577 CYS A O 1
ATOM 4559 N N . LYS A 1 578 ? 3.305 9.763 -1.291 1.00 93.94 578 LYS A N 1
ATOM 4560 C CA . LYS A 1 578 ? 4.037 9.330 -2.489 1.00 93.94 578 LYS A CA 1
ATOM 4561 C C . LYS A 1 578 ? 4.363 10.533 -3.369 1.00 93.94 578 LYS A C 1
ATOM 4563 O O . LYS A 1 578 ? 3.599 11.490 -3.396 1.00 93.94 578 LYS A O 1
ATOM 4568 N N . ALA A 1 579 ? 5.475 10.477 -4.095 1.00 91.12 579 ALA A N 1
ATOM 4569 C CA . ALA A 1 579 ? 5.777 11.481 -5.111 1.00 91.12 579 ALA A CA 1
ATOM 4570 C C . ALA A 1 579 ? 4.790 11.359 -6.283 1.00 91.12 579 ALA A C 1
ATOM 4572 O O . ALA A 1 579 ? 4.480 10.250 -6.722 1.00 91.12 579 ALA A O 1
ATOM 4573 N N . ASP A 1 580 ? 4.343 12.495 -6.814 1.00 90.62 580 ASP A N 1
ATOM 4574 C CA . ASP A 1 580 ? 3.470 12.567 -7.996 1.00 90.62 580 ASP A CA 1
ATOM 4575 C C . ASP A 1 580 ? 4.263 12.547 -9.315 1.00 90.62 580 ASP A C 1
ATOM 4577 O O . ASP A 1 580 ? 3.729 12.795 -10.393 1.00 90.62 580 ASP A O 1
ATOM 4581 N N . PHE A 1 581 ? 5.560 12.257 -9.230 1.00 87.62 581 PHE A N 1
ATOM 4582 C CA . PHE A 1 581 ? 6.510 12.236 -10.332 1.00 87.62 581 PHE A CA 1
ATOM 4583 C C . PHE A 1 581 ? 7.423 11.010 -10.229 1.00 87.62 581 PHE A C 1
ATOM 4585 O O . PHE A 1 581 ? 7.577 10.408 -9.163 1.00 87.62 581 PHE A O 1
ATOM 4592 N N . GLU A 1 582 ? 8.051 10.643 -11.344 1.00 80.81 582 GLU A N 1
ATOM 4593 C CA . GLU A 1 582 ? 9.042 9.570 -11.350 1.00 80.81 582 GLU A CA 1
ATOM 4594 C C . GLU A 1 582 ? 10.321 10.009 -10.632 1.00 80.81 582 GLU A C 1
ATOM 4596 O O . GLU A 1 582 ? 10.881 11.068 -10.916 1.00 80.81 582 GLU A O 1
ATOM 4601 N N . MET A 1 583 ? 10.777 9.192 -9.683 1.00 80.56 583 MET A N 1
ATOM 4602 C CA . MET A 1 583 ? 12.012 9.443 -8.942 1.00 80.56 583 MET A CA 1
ATOM 4603 C C . MET A 1 583 ? 13.244 9.180 -9.817 1.00 80.56 583 MET A C 1
ATOM 4605 O O . MET A 1 583 ? 13.231 8.318 -10.697 1.00 80.56 583 MET A O 1
ATOM 4609 N N . GLN A 1 584 ? 14.340 9.890 -9.539 1.00 77.38 584 GLN A N 1
ATOM 4610 C CA . GLN A 1 584 ? 15.582 9.748 -10.296 1.00 77.38 584 GLN A CA 1
ATOM 4611 C C . GLN A 1 584 ? 16.155 8.332 -10.186 1.00 77.38 584 GLN A C 1
ATOM 4613 O O . GLN A 1 584 ? 16.460 7.849 -9.099 1.00 77.38 584 GLN A O 1
ATOM 4618 N N . THR A 1 585 ? 16.379 7.690 -11.332 1.00 71.81 585 THR A N 1
ATOM 4619 C CA . THR A 1 585 ? 17.114 6.424 -11.429 1.00 71.81 585 THR A CA 1
ATOM 4620 C C . THR A 1 585 ? 18.562 6.678 -11.839 1.00 71.81 585 THR A C 1
ATOM 4622 O O . THR A 1 585 ? 18.804 7.446 -12.772 1.00 71.81 585 THR A O 1
ATOM 4625 N N . CYS A 1 586 ? 19.532 6.013 -11.205 1.00 65.44 586 CYS A N 1
ATOM 4626 C CA . CYS A 1 586 ? 20.930 6.121 -11.625 1.00 65.44 586 CYS A CA 1
ATOM 4627 C C . CYS A 1 586 ? 21.156 5.514 -13.017 1.00 65.44 586 CYS A C 1
ATOM 4629 O O . CYS A 1 586 ? 20.972 4.315 -13.229 1.00 65.44 586 CYS A O 1
ATOM 4631 N N . GLY A 1 587 ? 21.603 6.346 -13.957 1.00 60.38 587 GLY A N 1
ATOM 4632 C CA . GLY A 1 587 ? 21.952 5.978 -15.326 1.00 60.38 587 GLY A CA 1
ATOM 4633 C C . GLY A 1 587 ? 22.531 7.179 -16.087 1.00 60.38 587 GLY A C 1
ATOM 4634 O O . GLY A 1 587 ? 22.506 8.297 -15.573 1.00 60.38 587 GLY A O 1
ATOM 4635 N N . PRO A 1 588 ? 23.082 6.988 -17.298 1.00 49.69 588 PRO A N 1
ATOM 4636 C CA . PRO A 1 588 ? 23.626 8.083 -18.094 1.00 49.69 588 PRO A CA 1
ATOM 4637 C C . PRO A 1 588 ? 22.484 8.897 -18.726 1.00 49.69 588 PRO A C 1
ATOM 4639 O O . PRO A 1 588 ? 22.095 8.651 -19.867 1.00 49.69 588 PRO A O 1
ATOM 4642 N N . SER A 1 589 ? 21.933 9.860 -17.989 1.00 50.28 589 SER A N 1
ATOM 4643 C CA . SER A 1 589 ? 20.943 10.814 -18.504 1.00 50.28 589 SER A CA 1
ATOM 4644 C C . SER A 1 589 ? 21.050 12.184 -17.829 1.00 50.28 589 SER A C 1
ATOM 4646 O O . SER A 1 589 ? 21.315 12.285 -16.638 1.00 50.28 589 SER A O 1
ATOM 4648 N N . ASN A 1 590 ? 20.861 13.210 -18.665 1.00 51.38 590 ASN A N 1
ATOM 4649 C CA . ASN A 1 590 ? 21.074 14.648 -18.480 1.00 51.38 590 ASN A CA 1
ATOM 4650 C C . ASN A 1 590 ? 20.880 15.221 -17.062 1.00 51.38 590 ASN A C 1
ATOM 4652 O O . ASN A 1 590 ? 19.798 15.127 -16.490 1.00 51.38 590 ASN A O 1
ATOM 4656 N N . ASN A 1 591 ? 21.877 15.995 -16.616 1.00 55.22 591 ASN A N 1
ATOM 4657 C CA . ASN A 1 591 ? 21.961 16.759 -15.357 1.00 55.22 591 ASN A CA 1
ATOM 4658 C C . ASN A 1 591 ? 20.862 17.824 -15.110 1.00 55.22 591 ASN A C 1
ATOM 4660 O O . ASN A 1 591 ? 21.018 18.665 -14.232 1.00 55.22 591 ASN A O 1
ATOM 4664 N N . ASN A 1 592 ? 19.762 17.850 -15.872 1.00 64.81 592 ASN A N 1
ATOM 4665 C CA . ASN A 1 592 ? 18.848 18.997 -15.901 1.00 64.81 592 ASN A CA 1
ATOM 4666 C C . ASN A 1 592 ? 17.350 18.679 -15.774 1.00 64.81 592 ASN A C 1
ATOM 4668 O O . ASN A 1 592 ? 16.544 19.569 -16.027 1.00 64.81 592 ASN A O 1
ATOM 4672 N N . THR A 1 593 ? 16.957 17.470 -15.361 1.00 81.62 593 THR A N 1
ATOM 4673 C CA . THR A 1 593 ? 15.535 17.085 -15.218 1.00 81.62 593 THR A CA 1
ATOM 4674 C C . THR A 1 593 ? 14.936 17.352 -13.836 1.00 81.62 593 THR A C 1
ATOM 4676 O O . THR A 1 593 ? 13.721 17.462 -13.728 1.00 81.62 593 THR A O 1
ATOM 4679 N N . TYR A 1 594 ? 15.750 17.475 -12.786 1.00 88.00 594 TYR A N 1
ATOM 4680 C CA . TYR A 1 594 ? 15.284 17.692 -11.410 1.00 88.00 594 TYR A CA 1
ATOM 4681 C C . TYR A 1 594 ? 15.626 19.100 -10.916 1.00 88.00 594 TYR A C 1
ATOM 4683 O O . TYR A 1 594 ? 16.592 19.720 -11.368 1.00 88.00 594 TYR A O 1
ATOM 4691 N N . GLU A 1 595 ? 14.813 19.610 -9.999 1.00 91.94 595 GLU A N 1
ATOM 4692 C CA . GLU A 1 595 ? 15.007 20.862 -9.269 1.00 91.94 595 GLU A CA 1
ATOM 4693 C C . GLU A 1 595 ? 14.834 20.639 -7.769 1.00 91.94 595 GLU A C 1
ATOM 4695 O O . GLU A 1 595 ? 14.275 19.635 -7.336 1.00 91.94 595 GLU A O 1
ATOM 4700 N N . LEU A 1 596 ? 15.324 21.589 -6.980 1.00 91.88 596 LEU A N 1
ATOM 4701 C CA . LEU A 1 596 ? 15.110 21.634 -5.541 1.00 91.88 596 LEU A CA 1
ATOM 4702 C C . LEU A 1 596 ? 14.092 22.730 -5.231 1.00 91.88 596 LEU A C 1
ATOM 4704 O O . LEU A 1 596 ? 14.370 23.904 -5.491 1.00 91.88 596 LEU A O 1
ATOM 4708 N N . ILE A 1 597 ? 12.946 22.341 -4.670 1.00 91.81 597 ILE A N 1
ATOM 4709 C CA . ILE A 1 597 ? 11.919 23.266 -4.174 1.00 91.81 597 ILE A CA 1
ATOM 4710 C C . ILE A 1 597 ? 12.100 23.502 -2.677 1.00 91.81 597 ILE A C 1
ATOM 4712 O O . ILE A 1 597 ? 12.423 22.577 -1.932 1.00 91.81 597 ILE A O 1
ATOM 4716 N N . SER A 1 598 ? 11.900 24.739 -2.229 1.00 89.44 598 SER A N 1
ATOM 4717 C CA . SER A 1 598 ? 11.972 25.100 -0.814 1.00 89.44 598 SER A CA 1
ATOM 4718 C C . SER A 1 598 ? 10.661 24.803 -0.102 1.00 89.44 598 SER A C 1
ATOM 4720 O O . SER A 1 598 ? 9.586 25.203 -0.543 1.00 89.44 598 SER A O 1
ATOM 4722 N N . VAL A 1 599 ? 10.759 24.127 1.037 1.00 90.19 599 VAL A N 1
ATOM 4723 C CA . VAL A 1 599 ? 9.647 23.889 1.950 1.00 90.19 599 VAL A CA 1
ATOM 4724 C C . VAL A 1 599 ? 9.929 24.620 3.255 1.00 90.19 599 VAL A C 1
ATOM 4726 O O . VAL A 1 599 ? 10.763 24.210 4.065 1.00 90.19 599 VAL A O 1
ATOM 4729 N N . ASP A 1 600 ? 9.214 25.718 3.464 1.00 86.31 600 ASP A N 1
ATOM 4730 C CA . ASP A 1 600 ? 9.492 26.638 4.564 1.00 86.31 600 ASP A CA 1
ATOM 4731 C C . ASP A 1 600 ? 9.145 26.066 5.937 1.00 86.31 600 ASP A C 1
ATOM 4733 O O . ASP A 1 600 ? 8.145 25.354 6.115 1.00 86.31 600 ASP A O 1
ATOM 4737 N N . ARG A 1 601 ? 9.948 26.465 6.933 1.00 83.38 601 ARG A N 1
ATOM 4738 C CA . ARG A 1 601 ? 9.804 26.108 8.353 1.00 83.38 601 ARG A CA 1
ATOM 4739 C C . ARG A 1 601 ? 9.772 24.601 8.588 1.00 83.38 601 ARG A C 1
ATOM 4741 O O . ARG A 1 601 ? 9.130 24.152 9.539 1.00 83.38 601 ARG A O 1
ATOM 4748 N N . THR A 1 602 ? 10.417 23.823 7.720 1.00 87.12 602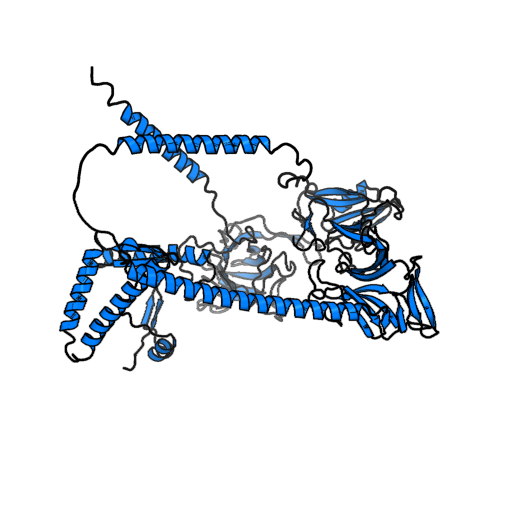 THR A N 1
ATOM 4749 C CA . THR A 1 602 ? 10.442 22.362 7.819 1.00 87.12 602 THR A CA 1
ATOM 4750 C C . THR A 1 602 ? 11.835 21.814 8.033 1.00 87.12 602 THR A C 1
ATOM 4752 O O . THR A 1 602 ? 12.826 22.383 7.579 1.00 87.12 602 THR A O 1
ATOM 4755 N N . ASN A 1 603 ? 11.889 20.678 8.724 1.00 84.62 603 ASN A N 1
ATOM 4756 C CA . ASN A 1 603 ? 13.103 19.910 8.917 1.00 84.62 603 ASN A CA 1
ATOM 4757 C C . ASN A 1 603 ? 12.790 18.406 8.913 1.00 84.62 603 ASN A C 1
ATOM 4759 O O . ASN A 1 603 ? 11.687 17.992 9.266 1.00 84.62 603 ASN A O 1
ATOM 4763 N N . TRP A 1 604 ? 13.786 17.606 8.548 1.00 86.38 604 TRP A N 1
ATOM 4764 C CA . TRP A 1 604 ? 13.845 16.163 8.744 1.00 86.38 604 TRP A CA 1
ATOM 4765 C C . TRP A 1 604 ? 15.077 15.878 9.603 1.00 86.38 604 TRP A C 1
ATOM 4767 O O . TRP A 1 604 ? 16.146 15.642 9.057 1.00 86.38 604 TRP A O 1
ATOM 4777 N N . PRO A 1 605 ? 14.988 15.947 10.937 1.00 76.62 605 PRO A N 1
ATOM 4778 C CA . PRO A 1 605 ? 16.161 15.906 11.817 1.00 76.62 605 PRO A CA 1
ATOM 4779 C C . PRO A 1 605 ? 16.928 14.577 11.815 1.00 76.62 605 PRO A C 1
ATOM 4781 O O . PRO A 1 605 ? 18.016 14.507 12.374 1.00 76.62 605 PRO A O 1
ATOM 4784 N N . TYR A 1 606 ? 16.380 13.527 11.202 1.00 76.62 606 TYR A N 1
ATOM 4785 C CA . TYR A 1 606 ? 16.929 12.173 11.241 1.00 76.62 606 TYR A CA 1
ATOM 4786 C C . TYR A 1 606 ? 17.102 11.601 9.828 1.00 76.62 606 TYR A C 1
ATOM 4788 O O . TYR A 1 606 ? 16.793 12.264 8.834 1.00 76.62 606 TYR A O 1
ATOM 4796 N N . GLY A 1 607 ? 17.639 10.381 9.726 1.00 73.50 607 GLY A N 1
ATOM 4797 C CA . GLY A 1 607 ? 17.783 9.689 8.440 1.00 73.50 607 GLY A CA 1
ATOM 4798 C C . GLY A 1 607 ? 18.793 10.329 7.483 1.00 73.50 607 GLY A C 1
ATOM 4799 O O . GLY A 1 607 ? 18.637 10.202 6.268 1.00 73.50 607 GLY A O 1
ATOM 4800 N N . ASP A 1 608 ? 19.805 11.022 8.018 1.00 81.12 608 ASP A N 1
ATOM 4801 C CA . ASP A 1 608 ? 20.909 11.585 7.240 1.00 81.12 608 ASP A CA 1
ATOM 4802 C C . ASP A 1 608 ? 21.575 10.518 6.379 1.00 81.12 608 ASP A C 1
ATOM 4804 O O . ASP A 1 608 ? 22.062 9.496 6.863 1.00 81.12 608 ASP A O 1
ATOM 4808 N N . TYR A 1 609 ? 21.573 10.769 5.078 1.00 81.69 609 TYR A N 1
ATOM 4809 C CA . TYR A 1 609 ? 22.248 9.939 4.099 1.00 81.69 609 TYR A CA 1
ATOM 4810 C C . TYR A 1 609 ? 23.713 10.357 3.956 1.00 81.69 609 TYR A C 1
ATOM 4812 O O . TYR A 1 609 ? 24.590 9.495 3.929 1.00 81.69 609 TYR A O 1
ATOM 4820 N N . GLN A 1 610 ? 23.985 11.664 3.921 1.00 85.19 610 GLN A N 1
ATOM 4821 C CA . GLN A 1 610 ? 25.342 12.196 3.833 1.00 85.19 610 GLN A CA 1
ATOM 4822 C C . GLN A 1 610 ? 25.437 13.592 4.462 1.00 85.19 610 GLN A C 1
ATOM 4824 O O . GLN A 1 610 ? 24.478 14.359 4.437 1.00 85.19 610 GLN A O 1
ATOM 4829 N N . MET A 1 611 ? 26.604 13.922 5.018 1.00 87.12 611 MET A N 1
ATOM 4830 C CA . MET A 1 611 ? 26.914 15.233 5.597 1.00 87.12 611 MET A CA 1
ATOM 4831 C C . MET A 1 611 ? 28.100 15.847 4.849 1.00 87.12 611 MET A C 1
ATOM 4833 O O . MET A 1 611 ? 29.137 15.195 4.707 1.00 87.12 611 MET A O 1
ATOM 4837 N N . TYR A 1 612 ? 27.973 17.105 4.427 1.00 85.56 612 TYR A N 1
ATOM 4838 C CA . TYR A 1 612 ? 29.072 17.892 3.864 1.00 85.56 612 TYR A CA 1
ATOM 4839 C C . TYR A 1 612 ? 29.343 19.109 4.748 1.00 85.56 612 TYR A C 1
ATOM 4841 O O . TYR A 1 612 ? 28.438 19.896 5.022 1.00 85.56 612 TYR A O 1
ATOM 4849 N N . ARG A 1 613 ? 30.590 19.259 5.201 1.00 86.19 613 ARG A N 1
ATOM 4850 C CA . ARG A 1 613 ? 31.040 20.404 6.005 1.00 86.19 613 ARG A CA 1
ATOM 4851 C C . ARG A 1 613 ? 31.646 21.472 5.106 1.00 86.19 613 ARG A C 1
ATOM 4853 O O . ARG A 1 613 ? 32.271 21.128 4.107 1.00 86.19 613 ARG A O 1
ATOM 4860 N N . GLU A 1 614 ? 31.493 22.736 5.493 1.00 85.69 614 GLU A N 1
ATOM 4861 C CA . GLU A 1 614 ? 32.043 23.899 4.778 1.00 85.69 614 GLU A CA 1
ATOM 4862 C C . GLU A 1 614 ? 31.500 24.059 3.347 1.00 85.69 614 GLU A C 1
ATOM 4864 O O . GLU A 1 614 ? 32.179 24.559 2.448 1.00 85.69 614 GLU A O 1
ATOM 4869 N N . TYR A 1 615 ? 30.259 23.628 3.120 1.00 86.44 615 TYR A N 1
ATOM 4870 C CA . TYR A 1 615 ? 29.567 23.843 1.851 1.00 86.44 615 TYR A CA 1
ATOM 4871 C C . TYR A 1 615 ? 28.765 25.141 1.935 1.00 86.44 615 TYR A C 1
ATOM 4873 O O . TYR A 1 615 ? 28.230 25.484 2.986 1.00 86.44 615 TYR A O 1
ATOM 4881 N N . ASP A 1 616 ? 28.693 25.878 0.831 1.00 88.19 616 ASP A N 1
ATOM 4882 C CA . ASP A 1 616 ? 27.668 26.904 0.656 1.00 88.19 616 ASP A CA 1
ATOM 4883 C C . ASP A 1 616 ? 26.377 26.251 0.131 1.00 88.19 616 ASP A C 1
ATOM 4885 O O . ASP A 1 616 ? 26.362 25.079 -0.270 1.00 88.19 616 ASP A O 1
ATOM 4889 N N . GLU A 1 617 ? 25.275 26.999 0.164 1.00 87.25 617 GLU A N 1
ATOM 4890 C CA . GLU A 1 617 ? 23.974 26.489 -0.271 1.00 87.25 617 GLU A CA 1
ATOM 4891 C C . GLU A 1 617 ? 24.027 25.990 -1.726 1.00 87.25 617 GLU A C 1
ATOM 4893 O O . GLU A 1 617 ? 23.533 24.908 -2.027 1.00 87.25 617 GLU A O 1
ATOM 4898 N N . GLU A 1 618 ? 24.699 26.710 -2.627 1.00 90.19 618 GLU A N 1
ATOM 4899 C CA . GLU A 1 618 ? 24.803 26.340 -4.044 1.00 90.19 618 GLU A CA 1
ATOM 4900 C C . GLU A 1 618 ? 25.543 25.016 -4.266 1.00 90.19 618 GLU A C 1
ATOM 4902 O O . GLU A 1 618 ? 25.082 24.153 -5.023 1.00 90.19 618 GLU A O 1
ATOM 4907 N N . ARG A 1 619 ? 26.666 24.789 -3.574 1.00 91.00 619 ARG A N 1
ATOM 4908 C CA . ARG A 1 619 ? 27.365 23.497 -3.619 1.00 91.00 619 ARG A CA 1
ATOM 4909 C C . ARG A 1 619 ? 26.510 22.386 -3.031 1.00 91.00 619 ARG A C 1
ATOM 4911 O O . ARG A 1 619 ? 26.507 21.289 -3.584 1.00 91.00 619 ARG A O 1
ATOM 4918 N N . CYS A 1 620 ? 25.775 22.659 -1.954 1.00 90.19 620 CYS A N 1
ATOM 4919 C CA . CYS A 1 620 ? 24.852 21.705 -1.338 1.00 90.19 620 CYS A CA 1
ATOM 4920 C C . CYS A 1 620 ? 23.730 21.303 -2.312 1.00 90.19 620 CYS A C 1
ATOM 4922 O O . CYS A 1 620 ? 23.477 20.115 -2.530 1.00 90.19 620 CYS A O 1
ATOM 4924 N N . ARG A 1 621 ? 23.119 22.291 -2.979 1.00 92.00 621 ARG A N 1
ATOM 4925 C CA . ARG A 1 621 ? 22.097 22.094 -4.015 1.00 92.00 621 ARG A CA 1
ATOM 4926 C C . ARG A 1 621 ? 22.626 21.227 -5.145 1.00 92.00 621 ARG A C 1
ATOM 4928 O O . ARG A 1 621 ? 22.010 20.224 -5.503 1.00 92.00 621 ARG A O 1
ATOM 4935 N N . LYS A 1 622 ? 23.786 21.595 -5.689 1.00 90.62 622 LYS A N 1
ATOM 4936 C CA . LYS A 1 622 ? 24.411 20.874 -6.795 1.00 90.62 622 LYS A CA 1
ATOM 4937 C C . LYS A 1 622 ? 24.761 19.437 -6.415 1.00 90.62 622 LYS A C 1
ATOM 4939 O O . LYS A 1 622 ? 24.407 18.529 -7.159 1.00 90.62 622 LYS A O 1
ATOM 4944 N N . ALA A 1 623 ? 25.374 19.228 -5.249 1.00 90.19 623 ALA A N 1
ATOM 4945 C CA . ALA A 1 623 ? 25.708 17.896 -4.752 1.00 90.19 623 ALA A CA 1
ATOM 4946 C C . ALA A 1 623 ? 24.467 16.994 -4.680 1.00 90.19 623 ALA A C 1
ATOM 4948 O O . ALA A 1 623 ? 24.505 15.859 -5.146 1.00 90.19 623 ALA A O 1
ATOM 4949 N N . CYS A 1 624 ? 23.337 17.517 -4.193 1.00 90.81 624 CYS A N 1
ATOM 4950 C CA . CYS A 1 624 ? 22.092 16.755 -4.156 1.00 90.81 624 CYS A CA 1
ATOM 4951 C C . CYS A 1 624 ? 21.489 16.490 -5.540 1.00 90.81 624 CYS A C 1
ATOM 4953 O O . CYS A 1 624 ? 20.921 15.427 -5.778 1.00 90.81 624 CYS A O 1
ATOM 4955 N N . LEU A 1 625 ? 21.570 17.441 -6.472 1.00 90.00 625 LEU A N 1
ATOM 4956 C CA . LEU A 1 625 ? 21.061 17.240 -7.832 1.00 90.00 625 LEU A CA 1
ATOM 4957 C C . LEU A 1 625 ? 21.873 16.180 -8.589 1.00 90.00 625 LEU A C 1
ATOM 4959 O O . LEU A 1 625 ? 21.276 15.345 -9.273 1.00 90.00 625 LEU A O 1
ATOM 4963 N N . ASP A 1 626 ? 23.192 16.178 -8.397 1.00 86.75 626 ASP A N 1
ATOM 4964 C CA . ASP A 1 626 ? 24.120 15.218 -8.997 1.00 86.75 626 ASP A CA 1
ATOM 4965 C C . ASP A 1 626 ? 24.045 13.824 -8.329 1.00 86.75 626 ASP A C 1
ATOM 4967 O O . ASP A 1 626 ? 24.340 12.817 -8.974 1.00 86.75 626 ASP A O 1
ATOM 4971 N N . ASP A 1 627 ? 23.593 13.731 -7.073 1.00 86.56 627 ASP A N 1
ATOM 4972 C CA . ASP A 1 627 ? 23.385 12.459 -6.372 1.00 86.56 627 ASP A CA 1
ATOM 4973 C C . ASP A 1 627 ? 21.987 11.867 -6.649 1.00 86.56 627 ASP A C 1
ATOM 4975 O O . ASP A 1 627 ? 20.952 12.474 -6.355 1.00 86.56 627 ASP A O 1
ATOM 4979 N N . CYS A 1 628 ? 21.926 10.647 -7.196 1.00 85.12 628 CYS A N 1
ATOM 4980 C CA . CYS A 1 628 ? 20.651 9.973 -7.466 1.00 85.12 628 CYS A CA 1
ATOM 4981 C C . CYS A 1 628 ? 19.831 9.672 -6.204 1.00 85.12 628 CYS A C 1
ATOM 4983 O O . CYS A 1 628 ? 18.607 9.606 -6.280 1.00 85.12 628 CYS A O 1
ATOM 4985 N N . PHE A 1 629 ? 20.495 9.394 -5.082 1.00 86.75 629 PHE A N 1
ATOM 4986 C CA . PHE A 1 629 ? 19.865 8.956 -3.838 1.00 86.75 629 PHE A CA 1
ATOM 4987 C C . PHE A 1 629 ? 19.508 10.129 -2.927 1.00 86.75 629 PHE A C 1
ATOM 4989 O O . PHE A 1 629 ? 18.738 9.947 -1.980 1.00 86.75 629 PHE A O 1
ATOM 4996 N N . CYS A 1 630 ? 20.024 11.327 -3.221 1.00 90.69 630 CYS A N 1
ATOM 4997 C CA . CYS A 1 630 ? 19.645 12.527 -2.498 1.00 90.69 630 CYS A CA 1
ATOM 4998 C C . CYS A 1 630 ? 18.199 12.925 -2.821 1.00 90.69 630 CYS A C 1
ATOM 5000 O O . CYS A 1 630 ? 17.853 13.282 -3.947 1.00 90.69 630 CYS A O 1
ATOM 5002 N N . ALA A 1 631 ? 17.354 12.861 -1.799 1.00 91.38 631 ALA A N 1
ATOM 5003 C CA . ALA A 1 631 ? 15.938 13.201 -1.828 1.00 91.38 631 ALA A CA 1
ATOM 5004 C C . ALA A 1 631 ? 15.676 14.646 -1.392 1.00 91.38 631 ALA A C 1
ATOM 5006 O O . ALA A 1 631 ? 14.788 15.312 -1.920 1.00 91.38 631 ALA A O 1
ATOM 5007 N N . ALA A 1 632 ? 16.432 15.125 -0.409 1.00 92.81 632 ALA A N 1
ATOM 5008 C CA . ALA A 1 632 ? 16.326 16.479 0.105 1.00 92.81 632 ALA A CA 1
ATOM 5009 C C . ALA A 1 632 ? 17.650 16.909 0.734 1.00 92.81 632 ALA A C 1
ATOM 5011 O O . ALA A 1 632 ? 18.442 16.061 1.146 1.00 92.81 632 ALA A O 1
ATOM 5012 N N . VAL A 1 633 ? 17.866 18.215 0.852 1.00 92.00 633 VAL A N 1
ATOM 5013 C CA . VAL A 1 633 ? 18.953 18.780 1.651 1.00 92.00 633 VAL A CA 1
ATOM 5014 C C . VAL A 1 633 ? 18.430 19.779 2.662 1.00 92.00 633 VAL A C 1
ATOM 5016 O O . VAL A 1 633 ? 17.473 20.514 2.414 1.00 92.00 633 VAL A O 1
ATOM 5019 N N . ILE A 1 634 ? 19.094 19.797 3.808 1.00 88.38 634 ILE A N 1
ATOM 5020 C CA . ILE A 1 634 ? 18.881 20.770 4.868 1.00 88.38 634 ILE A CA 1
ATOM 5021 C C . ILE A 1 634 ? 20.194 21.514 5.031 1.00 88.38 634 ILE A C 1
ATOM 5023 O O . ILE A 1 634 ? 21.229 20.901 5.297 1.00 88.38 634 ILE A O 1
ATOM 5027 N N . PHE A 1 635 ? 20.145 22.823 4.826 1.00 81.38 635 PHE A N 1
ATOM 5028 C CA . PHE A 1 635 ? 21.303 23.690 4.957 1.00 81.38 635 PHE A CA 1
ATOM 5029 C C . PHE A 1 635 ? 21.204 24.457 6.275 1.00 81.38 635 PHE A C 1
ATOM 5031 O O . PHE A 1 635 ? 20.211 25.145 6.511 1.00 81.38 635 PHE A O 1
ATOM 5038 N N . GLY A 1 636 ? 22.188 24.271 7.153 1.00 69.19 636 GLY A N 1
ATOM 5039 C CA . GLY A 1 636 ? 22.291 25.000 8.416 1.00 69.19 636 GLY A CA 1
ATOM 5040 C C . GLY A 1 636 ? 23.143 26.265 8.289 1.00 69.19 636 GLY A C 1
ATOM 5041 O O . GLY A 1 636 ? 23.987 26.381 7.399 1.00 69.19 636 GLY A O 1
ATOM 5042 N N . ASP A 1 637 ? 22.958 27.205 9.221 1.00 66.56 637 ASP A N 1
ATOM 5043 C CA . ASP A 1 637 ? 23.760 28.438 9.310 1.00 66.56 637 ASP A CA 1
ATOM 5044 C C . ASP A 1 637 ? 25.252 28.147 9.616 1.00 66.56 637 ASP A C 1
ATOM 5046 O O . ASP A 1 637 ? 26.128 28.982 9.394 1.00 66.56 637 ASP A O 1
ATOM 5050 N N . ASP A 1 638 ? 25.561 26.925 10.057 1.00 72.25 638 ASP A N 1
ATOM 5051 C CA . ASP A 1 638 ? 26.889 26.376 10.346 1.00 72.25 638 ASP A CA 1
ATOM 5052 C C . ASP A 1 638 ? 27.687 25.955 9.093 1.00 72.25 638 ASP A C 1
ATOM 5054 O O . ASP A 1 638 ? 28.764 25.364 9.209 1.00 72.25 638 ASP A O 1
ATOM 5058 N N . ARG A 1 639 ? 27.187 26.266 7.885 1.00 80.25 639 ARG A N 1
ATOM 5059 C CA . ARG A 1 639 ? 27.742 25.805 6.594 1.00 80.25 639 ARG A CA 1
ATOM 5060 C C . ARG A 1 639 ? 27.816 24.280 6.491 1.00 80.25 639 ARG A C 1
ATOM 5062 O O . ARG A 1 639 ? 28.691 23.733 5.806 1.00 80.25 639 ARG A O 1
ATOM 5069 N N . VAL A 1 640 ? 26.913 23.583 7.179 1.00 84.38 640 VAL A N 1
ATOM 5070 C CA . VAL A 1 640 ? 26.769 22.134 7.078 1.00 84.38 640 VAL A CA 1
ATOM 5071 C C . VAL A 1 640 ? 25.543 21.807 6.232 1.00 84.38 640 VAL A C 1
ATOM 5073 O O . VAL A 1 640 ? 24.432 22.286 6.459 1.00 84.38 640 VAL A O 1
ATOM 5076 N N . CYS A 1 641 ? 25.769 20.971 5.224 1.00 87.81 641 CYS A N 1
ATOM 5077 C CA . CYS A 1 641 ? 24.750 20.459 4.323 1.00 87.81 641 CYS A CA 1
ATOM 5078 C C . CYS A 1 641 ? 24.419 19.014 4.698 1.00 87.81 641 CYS A C 1
ATOM 5080 O O . CYS A 1 641 ? 25.284 18.134 4.644 1.00 87.81 641 CYS A O 1
ATOM 5082 N N . TRP A 1 642 ? 23.161 18.774 5.045 1.00 89.31 642 TRP A N 1
ATOM 5083 C CA . TRP A 1 642 ? 22.641 17.467 5.428 1.00 89.31 642 TRP A CA 1
ATOM 5084 C C . TRP A 1 642 ? 21.780 16.905 4.302 1.00 89.31 642 TRP A C 1
ATOM 5086 O O . TRP A 1 642 ? 20.659 17.364 4.085 1.00 89.31 642 TRP A O 1
ATOM 5096 N N . ALA A 1 643 ? 22.296 15.917 3.576 1.00 90.75 643 ALA A N 1
ATOM 5097 C CA . ALA A 1 643 ? 21.564 15.220 2.528 1.00 90.75 643 ALA A CA 1
ATOM 5098 C C . ALA A 1 643 ? 20.724 14.080 3.112 1.00 90.75 643 ALA A C 1
ATOM 5100 O O . ALA A 1 643 ? 21.185 13.300 3.947 1.00 90.75 643 ALA A O 1
ATOM 5101 N N . LYS A 1 644 ? 19.488 13.960 2.633 1.00 90.75 644 LYS A N 1
ATOM 5102 C CA . LYS A 1 644 ? 18.495 12.959 3.035 1.00 90.75 644 LYS A CA 1
ATOM 5103 C C . LYS A 1 644 ? 18.222 11.999 1.887 1.00 90.75 644 LYS A C 1
ATOM 5105 O O . LYS A 1 644 ? 18.354 12.379 0.728 1.00 90.75 644 LYS A O 1
ATOM 5110 N N . LYS A 1 645 ? 17.782 10.781 2.203 1.00 89.12 645 LYS A N 1
ATOM 5111 C CA . LYS A 1 645 ? 17.350 9.770 1.222 1.00 89.12 645 LYS A CA 1
ATOM 5112 C C . LYS A 1 645 ? 15.869 9.443 1.380 1.00 89.12 645 LYS A C 1
ATOM 5114 O O . LYS A 1 645 ? 15.326 9.569 2.474 1.00 89.12 645 LYS A O 1
ATOM 5119 N N . PHE A 1 646 ? 15.230 8.990 0.304 1.00 86.69 646 PHE A N 1
ATOM 5120 C CA . PHE A 1 646 ? 13.869 8.460 0.384 1.00 86.69 646 PHE A CA 1
ATOM 5121 C C . PHE A 1 646 ? 13.839 7.076 1.074 1.00 86.69 646 PHE A C 1
ATOM 5123 O O . PHE A 1 646 ? 14.803 6.314 0.944 1.00 86.69 646 PHE A O 1
ATOM 5130 N N . PRO A 1 647 ? 12.726 6.716 1.746 1.00 89.88 647 PRO A N 1
ATOM 5131 C CA . PRO A 1 647 ? 11.625 7.605 2.119 1.00 89.88 647 PRO A CA 1
ATOM 5132 C C . PRO A 1 647 ? 12.054 8.595 3.215 1.00 89.88 647 PRO A C 1
ATOM 5134 O O . PRO A 1 647 ? 12.803 8.248 4.124 1.00 89.88 647 PRO A O 1
ATOM 5137 N N . LEU A 1 648 ? 11.559 9.828 3.137 1.00 88.69 648 LEU A N 1
ATOM 5138 C CA . LEU A 1 648 ? 11.832 10.864 4.126 1.00 88.69 648 LEU A CA 1
ATOM 5139 C C . LEU A 1 648 ? 11.045 10.563 5.415 1.00 88.69 648 LEU A C 1
ATOM 5141 O O . LEU A 1 648 ? 9.815 10.518 5.391 1.00 88.69 648 LEU A O 1
ATOM 5145 N N . SER A 1 649 ? 11.725 10.372 6.547 1.00 87.81 649 SER A N 1
ATOM 5146 C CA . SER A 1 649 ? 11.099 10.070 7.847 1.00 87.81 649 SER A CA 1
ATOM 5147 C C . SER A 1 649 ? 11.215 11.227 8.844 1.00 87.81 649 SER A C 1
ATOM 5149 O O . SER A 1 649 ? 12.181 11.982 8.823 1.00 87.81 649 SER A O 1
ATOM 5151 N N . TYR A 1 650 ? 10.231 11.370 9.740 1.00 84.81 650 TYR A N 1
ATOM 5152 C CA . TYR A 1 650 ? 10.197 12.434 10.758 1.00 84.81 650 TYR A CA 1
ATOM 5153 C C . TYR A 1 650 ? 10.159 13.864 10.205 1.00 84.81 650 TYR A C 1
ATOM 5155 O O . TYR A 1 650 ? 10.778 14.771 10.759 1.00 84.81 650 TYR A O 1
ATOM 5163 N N . GLY A 1 651 ? 9.384 14.094 9.145 1.00 89.06 651 GLY A N 1
ATOM 5164 C CA . GLY A 1 651 ? 9.130 15.453 8.680 1.00 89.06 651 GLY A CA 1
ATOM 5165 C C . GLY A 1 651 ? 8.398 16.261 9.737 1.00 89.06 651 GLY A C 1
ATOM 5166 O O . GLY A 1 651 ? 7.365 15.829 10.251 1.00 89.06 651 GLY A O 1
ATOM 5167 N N . GLN A 1 652 ? 8.930 17.432 10.068 1.00 88.31 652 GLN A N 1
ATOM 5168 C CA . GLN A 1 652 ? 8.362 18.319 11.078 1.00 88.31 652 GLN A CA 1
ATOM 5169 C C . GLN A 1 652 ? 8.304 19.758 10.578 1.00 88.31 652 GLN A C 1
ATOM 5171 O O . GLN A 1 652 ? 9.216 20.221 9.892 1.00 88.31 652 GLN A O 1
ATOM 5176 N N . ARG A 1 653 ? 7.249 20.484 10.959 1.00 88.12 653 ARG A N 1
ATOM 5177 C CA . ARG A 1 653 ? 7.093 21.919 10.705 1.00 88.12 653 ARG A CA 1
ATOM 5178 C C . ARG A 1 653 ? 7.035 22.700 12.013 1.00 88.12 653 ARG A C 1
ATOM 5180 O O . ARG A 1 653 ? 6.260 22.366 12.906 1.00 88.12 653 ARG A O 1
ATOM 5187 N N . SER A 1 654 ? 7.846 23.750 12.121 1.00 74.94 654 SER A N 1
ATOM 5188 C CA . SER A 1 654 ? 7.830 24.657 13.274 1.00 74.94 654 SER A CA 1
ATOM 5189 C C . SER A 1 654 ? 6.694 25.684 13.143 1.00 74.94 654 SER A C 1
ATOM 5191 O O . SER A 1 654 ? 6.631 26.360 12.111 1.00 74.94 654 SER A O 1
ATOM 5193 N N . PRO A 1 655 ? 5.830 25.863 14.162 1.00 61.06 655 PRO A N 1
ATOM 5194 C CA . PRO A 1 655 ? 4.801 26.905 14.152 1.00 61.06 655 PRO A CA 1
ATOM 5195 C C . PRO A 1 655 ? 5.400 28.322 14.123 1.00 61.06 655 PRO A C 1
ATOM 5197 O O . PRO A 1 655 ? 4.991 29.137 13.297 1.00 61.06 655 PRO A O 1
ATOM 5200 N N . ASN A 1 656 ? 6.442 28.577 14.929 1.00 54.06 656 ASN A N 1
ATOM 5201 C CA . ASN A 1 656 ? 6.941 29.934 15.215 1.00 54.06 656 ASN A CA 1
ATOM 5202 C C . ASN A 1 656 ? 8.418 30.167 14.848 1.00 54.06 656 ASN A C 1
ATOM 5204 O O . ASN A 1 656 ? 8.986 31.186 15.221 1.00 54.06 656 ASN A O 1
ATOM 5208 N N . GLY A 1 657 ? 9.091 29.217 14.186 1.00 52.31 657 GLY A N 1
ATOM 5209 C CA . GLY A 1 657 ? 10.546 29.299 13.953 1.00 52.31 657 GLY A CA 1
ATOM 5210 C C . GLY A 1 657 ? 11.394 29.169 15.229 1.00 52.31 657 GLY A C 1
ATOM 5211 O O . GLY A 1 657 ? 12.606 29.015 15.153 1.00 52.31 657 GLY A O 1
ATOM 5212 N N . GLU A 1 658 ? 10.757 29.143 16.399 1.00 49.88 658 GLU A N 1
ATOM 5213 C CA . GLU A 1 658 ? 11.407 28.910 17.678 1.00 49.88 658 GLU A CA 1
ATOM 5214 C C . GLU A 1 658 ? 12.009 27.499 17.706 1.00 49.88 658 GLU A C 1
ATOM 5216 O O . GLU A 1 658 ? 11.331 26.484 17.465 1.00 49.88 658 GLU A O 1
ATOM 5221 N N . ASN A 1 659 ? 13.301 27.465 18.036 1.00 46.53 659 ASN A N 1
ATOM 5222 C CA . ASN A 1 659 ? 14.108 26.277 18.302 1.00 46.53 659 ASN A CA 1
ATOM 5223 C C . ASN A 1 659 ? 14.736 25.548 17.096 1.00 46.53 659 ASN A C 1
ATOM 5225 O O . ASN A 1 659 ? 15.023 24.357 17.180 1.00 46.53 659 ASN A O 1
ATOM 5229 N N . TYR A 1 660 ? 14.991 26.252 15.992 1.00 51.94 660 TYR A N 1
ATOM 5230 C CA . TYR A 1 660 ? 16.148 25.946 15.143 1.00 51.94 660 TYR A CA 1
ATOM 5231 C C . TYR A 1 660 ? 17.088 27.146 15.198 1.00 51.94 660 TYR A C 1
ATOM 5233 O O . TYR A 1 660 ? 16.618 28.278 15.239 1.00 51.94 660 TYR A O 1
ATOM 5241 N N . ASP A 1 661 ? 18.395 26.905 15.174 1.00 48.69 661 ASP A N 1
ATOM 5242 C CA . ASP A 1 661 ? 19.446 27.938 15.221 1.00 48.69 661 ASP A CA 1
ATOM 5243 C C . ASP A 1 661 ? 19.351 28.975 14.073 1.00 48.69 661 ASP A C 1
ATOM 5245 O O . ASP A 1 661 ? 20.046 29.980 14.064 1.00 48.69 661 ASP A O 1
ATOM 5249 N N . SER A 1 662 ? 18.428 28.775 13.125 1.00 49.22 662 SER A N 1
ATOM 5250 C CA . SER A 1 662 ? 18.197 29.640 11.976 1.00 49.22 662 SER A CA 1
ATOM 5251 C C . SER A 1 662 ? 16.744 30.109 11.902 1.00 49.22 662 SER A C 1
ATOM 5253 O O . SER A 1 662 ? 15.806 29.307 11.804 1.00 49.22 662 SER A O 1
ATOM 5255 N N . ARG A 1 663 ? 16.559 31.435 11.847 1.00 47.69 663 ARG A N 1
ATOM 5256 C CA . ARG A 1 663 ? 15.278 32.121 11.573 1.00 47.69 663 ARG A CA 1
ATOM 5257 C C . ARG A 1 663 ? 14.667 31.757 10.205 1.00 47.69 663 ARG A C 1
ATOM 5259 O O . ARG A 1 663 ? 13.515 32.103 9.972 1.00 47.69 663 ARG A O 1
ATOM 5266 N N . ASN A 1 664 ? 15.393 31.020 9.356 1.00 51.62 664 ASN A N 1
ATOM 5267 C CA . ASN A 1 664 ? 14.995 30.587 8.014 1.00 51.62 664 ASN A CA 1
ATOM 5268 C C . ASN A 1 664 ? 15.276 29.086 7.773 1.00 51.62 664 ASN A C 1
ATOM 5270 O O . ASN A 1 664 ? 15.845 28.715 6.752 1.00 51.62 664 ASN A O 1
ATOM 5274 N N . SER A 1 665 ? 14.873 28.187 8.678 1.00 66.81 665 SER A N 1
ATOM 5275 C CA . SER A 1 665 ? 14.994 26.740 8.414 1.00 66.81 665 SER A CA 1
ATOM 5276 C C . SER A 1 665 ? 13.974 26.270 7.364 1.00 66.81 665 SER A C 1
ATOM 5278 O O . SER A 1 665 ? 12.819 25.964 7.668 1.00 66.81 665 SER A O 1
ATOM 5280 N N . TYR A 1 666 ? 14.387 26.227 6.101 1.00 81.69 666 TYR A N 1
ATOM 5281 C CA . TYR A 1 666 ? 13.662 25.564 5.019 1.00 81.69 666 TYR A CA 1
ATOM 5282 C C . TYR A 1 666 ? 14.391 24.278 4.617 1.00 81.69 666 TYR A C 1
ATOM 5284 O O . TYR A 1 666 ? 15.605 24.146 4.768 1.00 81.69 666 TYR A O 1
ATOM 5292 N N . THR A 1 667 ? 13.639 23.307 4.108 1.00 89.06 667 THR A N 1
ATOM 5293 C CA . THR A 1 667 ? 14.198 22.087 3.515 1.00 89.06 667 THR A CA 1
ATOM 5294 C C . THR A 1 667 ? 14.078 22.186 2.003 1.00 89.06 667 THR A C 1
ATOM 5296 O O . THR A 1 667 ? 13.032 22.575 1.490 1.00 89.06 667 THR A O 1
ATOM 5299 N N . LEU A 1 668 ? 15.132 21.826 1.281 1.00 92.06 668 LEU A N 1
ATOM 5300 C CA . LEU A 1 668 ? 15.123 21.775 -0.175 1.00 92.06 668 LEU A CA 1
ATOM 5301 C C . LEU A 1 668 ? 14.832 20.343 -0.622 1.00 92.06 668 LEU A C 1
ATOM 5303 O O . LEU A 1 668 ? 15.680 19.470 -0.459 1.00 92.06 668 LEU A O 1
ATOM 5307 N N . ILE A 1 669 ? 13.644 20.090 -1.169 1.00 93.38 669 ILE A N 1
ATOM 5308 C CA . ILE A 1 669 ? 13.222 18.756 -1.621 1.00 93.38 669 ILE A CA 1
ATOM 5309 C C . ILE A 1 669 ? 13.425 18.633 -3.129 1.00 93.38 669 ILE A C 1
ATOM 5311 O O . ILE A 1 669 ? 13.048 19.522 -3.893 1.00 93.38 669 ILE A O 1
ATOM 5315 N N . LYS A 1 670 ? 14.017 17.519 -3.562 1.00 92.19 670 LYS A N 1
ATOM 5316 C CA . LYS A 1 670 ? 14.289 17.227 -4.969 1.00 92.19 670 LYS A CA 1
ATOM 5317 C C . LYS A 1 670 ? 13.024 16.735 -5.665 1.00 92.19 670 LYS A C 1
ATOM 5319 O O . LYS A 1 670 ? 12.451 15.717 -5.280 1.00 92.19 670 LYS A O 1
ATOM 5324 N N . VAL A 1 671 ? 12.608 17.444 -6.710 1.00 92.12 671 VAL A N 1
ATOM 5325 C CA . VAL A 1 671 ? 11.398 17.167 -7.495 1.00 92.12 671 VAL A CA 1
ATOM 5326 C C . VAL A 1 671 ? 11.667 17.281 -8.998 1.00 92.12 671 VAL A C 1
ATOM 5328 O O . VAL A 1 671 ? 12.647 17.890 -9.422 1.00 92.12 671 VAL A O 1
ATOM 5331 N N . LEU A 1 672 ? 10.819 16.674 -9.831 1.00 88.69 672 LEU A N 1
ATOM 5332 C CA . LEU A 1 672 ? 10.950 16.729 -11.294 1.00 88.69 672 LEU A CA 1
ATOM 5333 C C . LEU A 1 672 ? 10.589 18.127 -11.831 1.00 88.69 672 LEU A C 1
ATOM 5335 O O . LEU A 1 672 ? 9.482 18.590 -11.568 1.00 88.69 672 LEU A O 1
ATOM 5339 N N . LYS A 1 673 ? 11.472 18.780 -12.604 1.00 85.25 673 LYS A N 1
ATOM 5340 C CA . LYS A 1 673 ? 11.240 20.115 -13.199 1.00 85.25 673 LYS A CA 1
ATOM 5341 C C . LYS A 1 673 ? 10.002 20.132 -14.089 1.00 85.25 673 LYS A C 1
ATOM 5343 O O . LYS A 1 673 ? 9.817 19.249 -14.919 1.00 85.25 673 LYS A O 1
ATOM 5348 N N . GLY A 1 674 ? 9.198 21.188 -13.968 1.00 70.19 674 GLY A N 1
ATOM 5349 C CA . GLY A 1 674 ? 8.075 21.432 -14.880 1.00 70.19 674 GLY A CA 1
ATOM 5350 C C . GLY A 1 674 ? 6.883 20.480 -14.722 1.00 70.19 674 GLY A C 1
ATOM 5351 O O . GLY A 1 674 ? 6.001 20.491 -15.574 1.00 70.19 674 GLY A O 1
ATOM 5352 N N . GLY A 1 675 ? 6.802 19.704 -13.633 1.00 49.22 675 GLY A N 1
ATOM 5353 C CA . GLY A 1 675 ? 5.646 18.859 -13.284 1.00 49.22 675 GLY A CA 1
ATOM 5354 C C . GLY A 1 675 ? 4.400 19.638 -12.834 1.00 49.22 675 GLY A C 1
ATOM 5355 O O . GLY A 1 675 ? 3.731 19.237 -11.889 1.00 49.22 675 GLY A O 1
ATOM 5356 N N . GLY A 1 676 ? 4.122 20.776 -13.471 1.00 42.31 676 GLY A N 1
ATOM 5357 C CA . GLY A 1 676 ? 3.014 21.684 -13.186 1.00 42.31 676 GLY A CA 1
ATOM 5358 C C . GLY A 1 676 ? 2.243 22.038 -14.455 1.00 42.31 676 GLY A C 1
ATOM 5359 O O . GLY A 1 676 ? 2.051 23.210 -14.751 1.00 42.31 676 GLY A O 1
ATOM 5360 N N . ALA A 1 677 ? 1.841 21.033 -15.227 1.00 39.69 677 ALA A N 1
ATOM 5361 C CA . ALA A 1 677 ? 0.838 21.166 -16.280 1.00 39.69 677 ALA A CA 1
ATOM 5362 C C . ALA A 1 677 ? 0.045 19.855 -16.354 1.00 39.69 677 ALA A C 1
ATOM 5364 O O . ALA A 1 677 ? 0.247 19.065 -17.265 1.00 39.69 677 ALA A O 1
ATOM 5365 N N . ASP A 1 678 ? -0.707 19.585 -15.280 1.00 38.94 678 ASP A N 1
ATOM 5366 C CA . ASP A 1 678 ? -1.957 18.797 -15.215 1.00 38.94 678 ASP A CA 1
ATOM 5367 C C . ASP A 1 678 ? -2.193 18.270 -13.783 1.00 38.94 678 ASP A C 1
ATOM 5369 O O . ASP A 1 678 ? -2.313 17.076 -13.525 1.00 38.94 678 ASP A O 1
ATOM 5373 N N . ALA A 1 679 ? -2.279 19.187 -12.815 1.00 33.09 679 ALA A N 1
ATOM 5374 C CA . ALA A 1 679 ? -2.969 18.957 -11.545 1.00 33.09 679 ALA A CA 1
ATOM 5375 C C . ALA A 1 679 ? -3.561 20.297 -11.066 1.00 33.09 679 ALA A C 1
ATOM 5377 O O . ALA A 1 679 ? -2.852 21.307 -11.065 1.00 33.09 679 ALA A O 1
ATOM 5378 N N . PRO A 1 680 ? -4.858 20.362 -10.711 1.00 32.16 680 PRO A N 1
ATOM 5379 C CA . PRO A 1 680 ? -5.529 21.627 -10.442 1.00 32.16 680 PRO A CA 1
ATOM 5380 C C . PRO A 1 680 ? -5.051 22.218 -9.110 1.00 32.16 680 PRO A C 1
ATOM 5382 O O . PRO A 1 680 ? -5.309 21.669 -8.039 1.00 32.16 680 PRO A O 1
ATOM 5385 N N . SER A 1 681 ? -4.375 23.366 -9.182 1.00 26.06 681 SER A N 1
ATOM 5386 C CA . SER A 1 681 ? -4.004 24.169 -8.018 1.00 26.06 681 SER A CA 1
ATOM 5387 C C . SER A 1 681 ? -5.259 24.713 -7.333 1.00 26.06 681 SER A C 1
ATOM 5389 O O . SER A 1 681 ? -6.040 25.476 -7.904 1.00 26.06 681 SER A O 1
ATOM 5391 N N . ALA A 1 682 ? -5.465 24.306 -6.084 1.00 38.09 682 ALA A N 1
ATOM 5392 C CA . ALA A 1 682 ? -6.501 24.836 -5.218 1.00 38.09 682 ALA A CA 1
ATOM 5393 C C . ALA A 1 682 ? -6.082 26.214 -4.684 1.00 38.09 682 ALA A C 1
ATOM 5395 O O . ALA A 1 682 ? -5.565 26.314 -3.577 1.00 38.09 682 ALA A O 1
ATOM 5396 N N . LYS A 1 683 ? -6.320 27.272 -5.466 1.00 33.91 683 LYS A N 1
ATOM 5397 C CA . LYS A 1 683 ? -6.472 28.660 -4.991 1.00 33.91 683 LYS A CA 1
ATOM 5398 C C . LYS A 1 683 ? -7.051 29.524 -6.116 1.00 33.91 683 LYS A C 1
ATOM 5400 O O . LYS A 1 683 ? -6.310 30.123 -6.877 1.00 33.91 683 LYS A O 1
ATOM 5405 N N . ASP A 1 684 ? -8.377 29.486 -6.242 1.00 32.50 684 ASP A N 1
ATOM 5406 C CA . ASP A 1 684 ? -9.286 30.642 -6.378 1.00 32.50 684 ASP A CA 1
ATOM 5407 C C . ASP A 1 684 ? -10.671 30.131 -6.835 1.00 32.50 684 ASP A C 1
ATOM 5409 O O . ASP A 1 684 ? -11.027 30.113 -8.013 1.00 32.50 684 ASP A O 1
ATOM 5413 N N . ARG A 1 685 ? -11.459 29.591 -5.894 1.00 38.81 685 ARG A N 1
ATOM 5414 C CA . ARG A 1 685 ? -12.852 29.190 -6.159 1.00 38.81 685 ARG A CA 1
ATOM 5415 C C . ARG A 1 685 ? -13.733 30.424 -6.030 1.00 38.81 685 ARG A C 1
ATOM 5417 O O . ARG A 1 685 ? -14.305 30.665 -4.970 1.00 38.81 685 ARG A O 1
ATOM 5424 N N . GLY A 1 686 ? -13.857 31.180 -7.114 1.00 41.69 686 GLY A N 1
ATOM 5425 C CA . GLY A 1 686 ? -14.654 32.396 -7.057 1.00 41.69 686 GLY A CA 1
ATOM 5426 C C . GLY A 1 686 ? -15.005 33.067 -8.375 1.00 41.69 686 GLY A C 1
ATOM 5427 O O . GLY A 1 686 ? -15.174 34.276 -8.334 1.00 41.69 686 GLY A O 1
ATOM 5428 N N . LYS A 1 687 ? -15.114 32.372 -9.525 1.00 37.62 687 LYS A N 1
ATOM 5429 C CA . LYS A 1 687 ? -15.725 32.995 -10.730 1.00 37.62 687 LYS A CA 1
ATOM 5430 C C . LYS A 1 687 ? -16.173 32.106 -11.901 1.00 37.62 687 LYS A C 1
ATOM 5432 O O . LYS A 1 687 ? -16.674 32.646 -12.876 1.00 37.62 687 LYS A O 1
ATOM 5437 N N . ASP A 1 688 ? -16.103 30.777 -11.809 1.00 41.59 688 ASP A N 1
ATOM 5438 C CA . ASP A 1 688 ? -16.412 29.890 -12.956 1.00 41.59 688 ASP A CA 1
ATOM 5439 C C . ASP A 1 688 ? -17.835 29.297 -12.979 1.00 41.59 688 ASP A C 1
ATOM 5441 O O . ASP A 1 688 ? -18.142 28.388 -13.753 1.00 41.59 688 ASP A O 1
ATOM 5445 N N . ARG A 1 689 ? -18.747 29.795 -12.132 1.00 47.62 689 ARG A N 1
ATOM 5446 C CA . ARG A 1 689 ? -20.124 29.270 -12.070 1.00 47.62 689 ARG A CA 1
ATOM 5447 C C . ARG A 1 689 ? -21.058 29.848 -13.139 1.00 47.62 689 ARG A C 1
ATOM 5449 O O . ARG A 1 689 ? -22.054 29.202 -13.447 1.00 47.62 689 ARG A O 1
ATOM 5456 N N . ASP A 1 690 ? -20.727 30.989 -13.742 1.00 52.00 690 ASP A N 1
ATOM 5457 C CA . ASP A 1 690 ? -21.640 31.691 -14.659 1.00 52.00 690 ASP A CA 1
ATOM 5458 C C . ASP A 1 690 ? -21.601 31.143 -16.095 1.00 52.00 690 ASP A C 1
ATOM 5460 O O . ASP A 1 690 ? -22.649 30.978 -16.720 1.00 52.00 690 ASP A O 1
ATOM 5464 N N . TRP A 1 691 ? -20.429 30.744 -16.603 1.00 48.94 691 TRP A N 1
ATOM 5465 C CA . TRP A 1 691 ? -20.314 30.146 -17.943 1.00 48.94 691 TRP A CA 1
ATOM 5466 C C . TRP A 1 691 ? -21.052 28.802 -18.053 1.00 48.94 691 TRP A C 1
ATOM 5468 O O . TRP A 1 691 ? -21.758 28.543 -19.030 1.00 48.94 691 TRP A O 1
ATOM 5478 N N . LEU A 1 692 ? -20.938 27.947 -17.030 1.00 50.41 692 LEU A N 1
ATOM 5479 C CA . LEU A 1 692 ? -21.556 26.616 -17.023 1.00 50.41 692 LEU A CA 1
ATOM 5480 C C . LEU A 1 692 ? -23.090 26.678 -16.959 1.00 50.41 692 LEU A C 1
ATOM 5482 O O . LEU A 1 692 ? -23.760 25.852 -17.582 1.00 50.41 692 LEU A O 1
ATOM 5486 N N . ILE A 1 693 ? -23.652 27.673 -16.266 1.00 56.28 693 ILE A N 1
ATOM 5487 C CA . ILE A 1 693 ? -25.105 27.892 -16.202 1.00 56.28 693 ILE A CA 1
ATOM 5488 C C . ILE A 1 693 ? -25.639 28.386 -17.558 1.00 56.28 693 ILE A C 1
ATOM 5490 O O . ILE A 1 693 ? -26.691 27.922 -18.009 1.00 56.28 693 ILE A O 1
ATOM 5494 N N . ILE A 1 694 ? -24.898 29.250 -18.261 1.00 56.12 694 ILE A N 1
ATOM 5495 C CA . ILE A 1 694 ? -25.269 29.731 -19.603 1.00 56.12 694 ILE A CA 1
ATOM 5496 C C . ILE A 1 694 ? -25.164 28.598 -20.640 1.00 56.12 694 ILE A C 1
ATOM 5498 O O . ILE A 1 694 ? -26.081 28.393 -21.433 1.00 56.12 694 ILE A O 1
ATOM 5502 N N . ALA A 1 695 ? -24.109 27.782 -20.590 1.00 54.50 695 ALA A N 1
ATOM 5503 C CA . ALA A 1 695 ? -23.943 26.657 -21.511 1.00 54.50 695 ALA A CA 1
ATOM 5504 C C . ALA A 1 695 ? -25.016 25.566 -21.316 1.00 54.50 695 ALA A C 1
ATOM 5506 O O . ALA A 1 695 ? -25.562 25.043 -22.289 1.00 54.50 695 ALA A O 1
ATOM 5507 N N . CYS A 1 696 ? -25.377 25.249 -20.066 1.00 51.69 696 CYS A N 1
ATOM 5508 C CA . CYS A 1 696 ? -26.396 24.235 -19.781 1.00 51.69 696 CYS A CA 1
ATOM 5509 C C . CYS A 1 696 ? -27.819 24.719 -20.109 1.00 51.69 696 CYS A C 1
ATOM 5511 O O . CYS A 1 696 ? -28.639 23.926 -20.570 1.00 51.69 696 CYS A O 1
ATOM 5513 N N . SER A 1 697 ? -28.120 26.010 -19.932 1.00 61.72 697 SER A N 1
ATOM 5514 C CA . SER A 1 697 ? -29.435 26.575 -20.272 1.00 61.72 697 SER A CA 1
ATOM 5515 C C . SER A 1 697 ? -29.670 26.663 -21.786 1.00 61.72 697 SER A C 1
ATOM 5517 O O . SER A 1 697 ? -30.766 26.341 -22.248 1.00 61.72 697 SER A O 1
ATOM 5519 N N . VAL A 1 698 ? -28.640 26.974 -22.582 1.00 65.06 698 VAL A N 1
ATOM 5520 C CA . VAL A 1 698 ? -28.722 26.969 -24.056 1.00 65.06 698 VAL A CA 1
ATOM 5521 C C . VAL A 1 698 ? -28.887 25.547 -24.616 1.00 65.06 698 VAL A C 1
ATOM 5523 O O . VAL A 1 698 ? -29.671 25.328 -25.543 1.00 65.06 698 VAL A O 1
ATOM 5526 N N . LEU A 1 699 ? -28.223 24.546 -24.027 1.00 58.22 699 LEU A N 1
ATOM 5527 C CA . LEU A 1 699 ? -28.356 23.141 -24.444 1.00 58.22 699 LEU A CA 1
ATOM 5528 C C . LEU A 1 699 ? -29.722 22.532 -24.080 1.00 58.22 699 LEU A C 1
ATOM 5530 O O . LEU A 1 699 ? -30.284 21.755 -24.853 1.00 58.22 699 LEU A O 1
ATOM 5534 N N . LEU A 1 700 ? -30.301 22.913 -22.938 1.00 57.91 700 LEU A N 1
ATOM 5535 C CA . LEU A 1 700 ? -31.642 22.463 -22.546 1.00 57.91 700 LEU A CA 1
ATOM 5536 C C . LEU A 1 700 ? -32.748 23.170 -23.347 1.00 57.91 700 LEU A C 1
ATOM 5538 O O . LEU A 1 700 ? -33.713 22.523 -23.756 1.00 57.91 700 LEU A O 1
ATOM 5542 N N . GLY A 1 701 ? -32.582 24.463 -23.648 1.00 60.56 701 GLY A N 1
ATOM 5543 C CA . GLY A 1 701 ? -33.521 25.223 -24.481 1.00 60.56 701 GLY A CA 1
ATOM 5544 C C . GLY A 1 701 ? -33.578 24.734 -25.934 1.00 60.56 701 GLY A C 1
ATOM 5545 O O . GLY A 1 701 ? -34.662 24.597 -26.503 1.00 60.56 701 GLY A O 1
ATOM 5546 N N . THR A 1 702 ? -32.428 24.391 -26.522 1.00 57.84 702 THR A N 1
ATOM 5547 C CA . THR A 1 702 ? -32.349 23.872 -27.902 1.00 57.84 702 THR A CA 1
ATOM 5548 C C . THR A 1 702 ? -32.943 22.466 -28.038 1.00 57.84 702 THR A C 1
ATOM 5550 O O . THR A 1 702 ? -33.644 22.189 -29.011 1.00 57.84 702 THR A O 1
ATOM 5553 N N . SER A 1 703 ? -32.769 21.603 -27.032 1.00 59.28 703 SER A N 1
ATOM 5554 C CA . SER A 1 703 ? -33.391 20.270 -26.988 1.00 59.28 703 SER A CA 1
ATOM 5555 C C . SER A 1 703 ? -34.921 20.333 -26.867 1.00 59.28 703 SER A C 1
ATOM 5557 O O . SER A 1 703 ? -35.637 19.586 -27.541 1.00 59.28 703 SER A O 1
ATOM 5559 N N . ALA A 1 704 ? -35.452 21.260 -26.063 1.00 62.69 704 ALA A N 1
ATOM 5560 C CA . ALA A 1 704 ? -36.896 21.440 -25.925 1.00 62.69 704 ALA A CA 1
ATOM 5561 C C . ALA A 1 704 ? -37.539 21.935 -27.234 1.00 62.69 704 ALA A C 1
ATOM 5563 O O . ALA A 1 704 ? -38.579 21.419 -27.643 1.00 62.69 704 ALA A O 1
ATOM 5564 N N . PHE A 1 705 ? -36.892 22.869 -27.938 1.00 59.41 705 PHE A N 1
ATOM 5565 C CA . PHE A 1 705 ? -37.405 23.425 -29.193 1.00 59.41 705 PHE A CA 1
ATOM 5566 C C . PHE A 1 705 ? -37.471 22.380 -30.320 1.00 59.41 705 PHE A C 1
ATOM 5568 O O . PHE A 1 705 ? -38.462 22.302 -31.047 1.00 59.41 705 PHE A O 1
ATOM 5575 N N . VAL A 1 706 ? -36.460 21.510 -30.417 1.00 67.81 706 VAL A N 1
ATOM 5576 C CA . VAL A 1 706 ? -36.438 20.409 -31.395 1.00 67.81 706 VAL A CA 1
ATOM 5577 C C . VAL A 1 706 ? -37.532 19.379 -31.090 1.00 67.81 706 VAL A C 1
ATOM 5579 O O . VAL A 1 706 ? -38.237 18.949 -32.003 1.00 67.81 706 VAL A O 1
ATOM 5582 N N . ASN A 1 707 ? -37.756 19.044 -29.816 1.00 62.25 707 ASN A N 1
ATOM 5583 C CA . ASN A 1 707 ? -38.825 18.123 -29.420 1.00 62.25 707 ASN A CA 1
ATOM 5584 C C . ASN A 1 707 ? -40.236 18.698 -29.657 1.00 62.25 707 ASN A C 1
ATOM 5586 O O . ASN A 1 707 ? -41.128 17.961 -30.079 1.00 62.25 707 ASN A O 1
ATOM 5590 N N . PHE A 1 708 ? -40.442 20.009 -29.478 1.00 68.19 708 PHE A N 1
ATOM 5591 C CA . PHE A 1 708 ? -41.712 20.665 -29.817 1.00 68.19 708 PHE A CA 1
ATOM 5592 C C . PHE A 1 708 ? -41.989 20.675 -31.327 1.00 68.19 708 PHE A C 1
ATOM 5594 O O . PHE A 1 708 ? -43.132 20.464 -31.736 1.00 68.19 708 PHE A O 1
ATOM 5601 N N . ILE A 1 709 ? -40.958 20.835 -32.165 1.00 69.12 709 ILE A N 1
ATOM 5602 C CA . ILE A 1 709 ? -41.093 20.706 -33.625 1.00 69.12 709 ILE A CA 1
ATOM 5603 C C . ILE A 1 709 ? -41.435 19.259 -34.014 1.00 69.12 709 ILE A C 1
ATOM 5605 O O . ILE A 1 709 ? -42.335 19.049 -34.829 1.00 69.12 709 ILE A O 1
ATOM 5609 N N . PHE A 1 710 ? -40.803 18.254 -33.397 1.00 59.56 710 PHE A N 1
ATOM 5610 C CA . PHE A 1 710 ? -41.145 16.845 -33.634 1.00 59.56 710 PHE A CA 1
ATOM 5611 C C . PHE A 1 710 ? -42.586 16.507 -33.220 1.00 59.56 710 PHE A C 1
ATOM 5613 O O . PHE A 1 710 ? -43.278 15.807 -33.959 1.00 59.56 710 PHE A O 1
ATOM 5620 N N . LEU A 1 711 ? -43.081 17.050 -32.103 1.00 62.53 711 LEU A N 1
ATOM 5621 C CA . LEU A 1 711 ? -44.471 16.871 -31.662 1.00 62.53 711 LEU A CA 1
ATOM 5622 C C . LEU A 1 711 ? -45.480 17.582 -32.580 1.00 62.53 711 LEU A C 1
ATOM 5624 O O . LEU A 1 711 ? -46.527 17.013 -32.892 1.00 62.53 711 LEU A O 1
ATOM 5628 N N . ALA A 1 712 ? -45.157 18.781 -33.076 1.00 60.91 712 ALA A N 1
ATOM 5629 C CA . ALA A 1 712 ? -46.004 19.512 -34.022 1.00 60.91 712 ALA A CA 1
ATOM 5630 C C . ALA A 1 712 ? -46.092 18.819 -35.397 1.00 60.91 712 ALA A C 1
ATOM 5632 O O . ALA A 1 712 ? -47.153 18.812 -36.027 1.00 60.91 712 ALA A O 1
ATOM 5633 N N . LEU A 1 713 ? -45.000 18.191 -35.849 1.00 59.66 713 LEU A N 1
ATOM 5634 C CA . LEU A 1 713 ? -44.975 17.386 -37.074 1.00 59.66 713 LEU A CA 1
ATOM 5635 C C . LEU A 1 713 ? -45.705 16.045 -36.894 1.00 59.66 713 LEU A C 1
ATOM 5637 O O . LEU A 1 713 ? -46.428 15.616 -37.793 1.00 59.66 713 LEU A O 1
ATOM 5641 N N . TYR A 1 714 ? -45.596 15.420 -35.718 1.00 52.81 714 TYR A N 1
ATOM 5642 C CA . TYR A 1 714 ? -46.316 14.186 -35.393 1.00 52.81 714 TYR A CA 1
ATOM 5643 C C . TYR A 1 714 ? -47.836 14.412 -35.272 1.00 52.81 714 TYR A C 1
ATOM 5645 O O . TYR A 1 714 ? -48.627 13.589 -35.735 1.00 52.81 714 TYR A O 1
ATOM 5653 N N . GLY A 1 715 ? -48.259 15.569 -34.746 1.00 46.91 715 GLY A N 1
ATOM 5654 C CA . GLY A 1 715 ? -49.670 15.955 -34.619 1.00 46.91 715 GLY A CA 1
ATOM 5655 C C . GLY A 1 715 ? -50.403 16.173 -35.950 1.00 46.91 715 GLY A C 1
ATOM 5656 O O . GLY A 1 715 ? -51.617 15.992 -36.013 1.00 46.91 715 GLY A O 1
ATOM 5657 N N . ARG A 1 716 ? -49.686 16.487 -37.040 1.00 44.72 716 ARG A N 1
ATOM 5658 C CA . ARG A 1 716 ? -50.273 16.646 -38.387 1.00 44.72 716 ARG A CA 1
ATOM 5659 C C . ARG A 1 716 ? -50.429 15.339 -39.174 1.00 44.72 716 ARG A C 1
ATOM 5661 O O . ARG A 1 716 ? -51.083 15.343 -40.210 1.00 44.72 716 ARG A O 1
ATOM 5668 N N . SER A 1 717 ? -49.892 14.223 -38.678 1.00 46.88 717 SER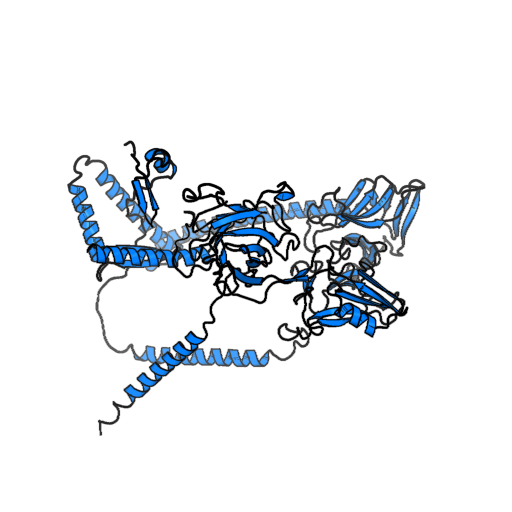 A N 1
ATOM 5669 C CA . SER A 1 717 ? -49.939 12.917 -39.359 1.00 46.88 717 SER A CA 1
ATOM 5670 C C . SER A 1 717 ? -51.197 12.084 -39.032 1.00 46.88 717 SER A C 1
ATOM 5672 O O . SER A 1 717 ? -51.468 11.074 -39.677 1.00 46.88 717 SER A O 1
ATOM 5674 N N . LYS A 1 718 ? -52.024 12.495 -38.054 1.00 39.81 718 LYS A N 1
ATOM 5675 C CA . LYS A 1 718 ? -53.172 11.696 -37.565 1.00 39.81 718 LYS A CA 1
ATOM 5676 C C . LYS A 1 718 ? -54.562 12.069 -38.098 1.00 39.81 718 LYS A C 1
ATOM 5678 O O . LYS A 1 718 ? -55.560 11.601 -37.555 1.00 39.81 718 LYS A O 1
ATOM 5683 N N . THR A 1 719 ? -54.667 12.790 -39.210 1.00 40.34 719 THR A N 1
ATOM 5684 C CA . THR A 1 719 ? -55.940 12.943 -39.943 1.00 40.34 719 THR A CA 1
ATOM 5685 C C . THR A 1 719 ? -55.894 12.297 -41.327 1.00 40.34 719 THR A C 1
ATOM 5687 O O . THR A 1 719 ? -56.151 12.939 -42.337 1.00 40.34 719 THR A O 1
ATOM 5690 N N . ALA A 1 720 ? -55.630 10.986 -41.383 1.00 38.41 720 ALA A N 1
ATOM 5691 C CA . ALA A 1 720 ? -56.003 10.154 -42.532 1.00 38.41 720 ALA A CA 1
ATOM 5692 C C . ALA A 1 720 ? -56.148 8.654 -42.167 1.00 38.41 720 ALA A C 1
ATOM 5694 O O . ALA A 1 720 ? -55.172 7.928 -42.060 1.00 38.41 720 ALA A O 1
ATOM 5695 N N . LYS A 1 721 ? -57.414 8.223 -42.032 1.00 33.22 721 LYS A N 1
ATOM 5696 C CA . LYS A 1 721 ? -58.024 6.921 -42.418 1.00 33.22 721 LYS A CA 1
ATOM 5697 C C . LYS A 1 721 ? -57.563 5.565 -41.796 1.00 33.22 721 LYS A C 1
ATOM 5699 O O . LYS A 1 721 ? -56.539 5.005 -42.146 1.00 33.22 721 LYS A O 1
ATOM 5704 N N . LYS A 1 722 ? -58.481 5.020 -40.965 1.00 29.50 722 LYS A N 1
ATOM 5705 C CA . LYS A 1 722 ? -59.086 3.651 -40.828 1.00 29.50 722 LYS A CA 1
ATOM 5706 C C . LYS A 1 722 ? -58.310 2.329 -41.146 1.00 29.50 722 LYS A C 1
ATOM 5708 O O . LYS A 1 722 ? -57.992 2.090 -42.299 1.00 29.50 722 LYS A O 1
ATOM 5713 N N . LYS A 1 723 ? -58.231 1.458 -40.100 1.00 29.38 723 LYS A N 1
ATOM 5714 C CA . LYS A 1 723 ? -58.453 -0.032 -39.899 1.00 29.38 723 LYS A CA 1
ATOM 5715 C C . LYS A 1 723 ? -58.555 -1.014 -41.110 1.00 29.38 723 LYS A C 1
ATOM 5717 O O . LYS A 1 723 ? -59.035 -0.546 -42.136 1.00 29.38 723 LYS A O 1
ATOM 5722 N N . PRO A 1 724 ? -58.359 -2.371 -40.973 1.00 35.22 724 PRO A N 1
ATOM 5723 C CA . PRO A 1 724 ? -58.179 -3.230 -39.763 1.00 35.22 724 PRO A CA 1
ATOM 5724 C C . PRO A 1 724 ? -57.098 -4.374 -39.815 1.00 35.22 724 PRO A C 1
ATOM 5726 O O . PRO A 1 724 ? -56.574 -4.697 -40.867 1.00 35.22 724 PRO A O 1
ATOM 5729 N N . ASN A 1 725 ? -56.859 -5.001 -38.644 1.00 27.50 725 ASN A N 1
ATOM 5730 C CA . ASN A 1 725 ? -56.373 -6.367 -38.297 1.00 27.50 725 ASN A CA 1
ATOM 5731 C C . ASN A 1 725 ? -55.208 -7.094 -39.017 1.00 27.50 725 ASN A C 1
ATOM 5733 O O . ASN A 1 725 ? -55.338 -7.483 -40.169 1.00 27.50 725 ASN A O 1
ATOM 5737 N N . GLN A 1 726 ? -54.201 -7.469 -38.206 1.00 27.41 726 GLN A N 1
ATOM 5738 C CA . GLN A 1 726 ? -53.519 -8.781 -38.007 1.00 27.41 726 GLN A CA 1
ATOM 5739 C C . GLN A 1 726 ? -52.180 -8.435 -37.309 1.00 27.41 726 GLN A C 1
ATOM 5741 O O . GLN A 1 726 ? -51.431 -7.620 -37.826 1.00 27.41 726 GLN A O 1
ATOM 5746 N N . GLY A 1 727 ? -51.875 -8.794 -36.060 1.00 27.42 727 GLY A N 1
ATOM 5747 C CA . GLY A 1 727 ? -51.916 -10.112 -35.430 1.00 27.42 727 GLY A CA 1
ATOM 5748 C C . GLY A 1 727 ? -50.492 -10.690 -35.446 1.00 27.42 727 GLY A C 1
ATOM 5749 O O . GLY A 1 727 ? -50.103 -11.237 -36.468 1.00 27.42 727 GLY A O 1
ATOM 5750 N N . GLY A 1 728 ? -49.723 -10.536 -34.357 1.00 26.47 728 GLY A N 1
ATOM 5751 C CA . GLY A 1 728 ? -48.392 -11.148 -34.212 1.00 26.47 728 GLY A CA 1
ATOM 5752 C C . GLY A 1 728 ? -47.462 -10.406 -33.250 1.00 26.47 728 GLY A C 1
ATOM 5753 O O . GLY A 1 728 ? -46.528 -9.745 -33.692 1.00 26.47 728 GLY A O 1
ATOM 5754 N N . ASP A 1 729 ? -47.731 -10.497 -31.946 1.00 26.22 729 ASP A N 1
ATOM 5755 C CA . ASP A 1 729 ? -46.805 -10.066 -30.894 1.00 26.22 729 ASP A CA 1
ATOM 5756 C C . ASP A 1 729 ? -45.949 -11.279 -30.495 1.00 26.22 729 ASP A C 1
ATOM 5758 O O . ASP A 1 729 ? -46.474 -12.315 -30.078 1.00 26.22 729 ASP A O 1
ATOM 5762 N N . ILE A 1 730 ? -44.633 -11.182 -30.689 1.00 27.97 730 ILE A N 1
ATOM 5763 C CA . ILE A 1 730 ? -43.662 -12.226 -30.342 1.00 27.97 730 ILE A CA 1
ATOM 5764 C C . ILE A 1 730 ? -43.414 -12.132 -28.834 1.00 27.97 730 ILE A C 1
ATOM 5766 O O . ILE A 1 730 ? -42.532 -11.420 -28.351 1.00 27.97 730 ILE A O 1
ATOM 5770 N N . GLY A 1 731 ? -44.247 -12.853 -28.084 1.00 29.73 731 GLY A N 1
ATOM 5771 C CA . GLY A 1 731 ? -44.100 -13.102 -26.657 1.00 29.73 731 GLY A CA 1
ATOM 5772 C C . GLY A 1 731 ? -43.095 -14.222 -26.396 1.00 29.73 731 GLY A C 1
ATOM 5773 O O . GLY A 1 731 ? -43.338 -15.388 -26.682 1.00 29.73 731 GLY A O 1
ATOM 5774 N N . VAL A 1 732 ? -41.955 -13.823 -25.844 1.00 29.67 732 VAL A N 1
ATOM 5775 C CA . VAL A 1 732 ? -40.862 -14.616 -25.269 1.00 29.67 732 VAL A CA 1
ATOM 5776 C C . VAL A 1 732 ? -41.332 -15.923 -24.602 1.00 29.67 732 VAL A C 1
ATOM 5778 O O . VAL A 1 732 ? -41.908 -15.901 -23.518 1.00 29.67 732 VAL A O 1
ATOM 5781 N N . ALA A 1 733 ? -41.000 -17.068 -25.205 1.00 27.50 733 ALA A N 1
ATOM 5782 C CA . ALA A 1 733 ? -41.116 -18.386 -24.581 1.00 27.50 733 ALA A CA 1
ATOM 5783 C C . ALA A 1 733 ? -39.834 -18.728 -23.796 1.00 27.50 733 ALA A C 1
ATOM 5785 O O . ALA A 1 733 ? -38.729 -18.773 -24.345 1.00 27.50 733 ALA A O 1
ATOM 5786 N N . THR A 1 734 ? -39.968 -18.976 -22.493 1.00 32.75 734 THR A N 1
ATOM 5787 C CA . THR A 1 734 ? -38.893 -19.404 -21.589 1.00 32.75 734 THR A CA 1
ATOM 5788 C C . THR A 1 734 ? -38.797 -20.935 -21.510 1.00 32.75 734 THR A C 1
ATOM 5790 O O . THR A 1 734 ? -39.552 -21.596 -20.814 1.00 32.75 734 THR A O 1
ATOM 5793 N N . ALA A 1 735 ? -37.816 -21.488 -22.228 1.00 32.94 735 ALA A N 1
ATOM 5794 C CA . ALA A 1 735 ? -36.850 -22.527 -21.825 1.00 32.94 735 ALA A CA 1
ATOM 5795 C C . ALA A 1 735 ? -37.255 -23.759 -20.964 1.00 32.94 735 ALA A C 1
ATOM 5797 O O . ALA A 1 735 ? -36.370 -24.322 -20.319 1.00 32.94 735 ALA A O 1
ATOM 5798 N N . VAL A 1 736 ? -38.505 -24.234 -20.963 1.00 35.50 736 VAL A N 1
ATOM 5799 C CA . VAL A 1 736 ? -38.877 -25.510 -20.292 1.00 35.50 736 VAL A CA 1
ATOM 5800 C C . VAL A 1 736 ? -39.204 -26.651 -21.277 1.00 35.50 736 VAL A C 1
ATOM 5802 O O . VAL A 1 736 ? -39.333 -27.798 -20.871 1.00 35.50 736 VAL A O 1
ATOM 5805 N N . GLU A 1 737 ? -39.204 -26.401 -22.589 1.00 38.84 737 GLU A N 1
ATOM 5806 C CA . GLU A 1 737 ? -39.578 -27.407 -23.607 1.00 38.84 737 GLU A CA 1
ATOM 5807 C C . GLU A 1 737 ? -38.409 -28.180 -24.254 1.00 38.84 737 GLU A C 1
ATOM 5809 O O . GLU A 1 737 ? -38.611 -28.963 -25.178 1.00 38.84 737 GLU A O 1
ATOM 5814 N N . LEU A 1 738 ? -37.174 -28.029 -23.765 1.00 39.12 738 LEU A N 1
ATOM 5815 C CA . LEU A 1 738 ? -36.019 -28.762 -24.298 1.00 39.12 738 LEU A CA 1
ATOM 5816 C C . LEU A 1 738 ? -35.632 -29.906 -23.351 1.00 39.12 738 LEU A C 1
ATOM 5818 O O . LEU A 1 738 ? -34.864 -29.705 -22.412 1.00 39.12 738 LEU A O 1
ATOM 5822 N N . ASN A 1 739 ? -36.149 -31.110 -23.622 1.00 43.38 739 ASN A N 1
ATOM 5823 C CA . ASN A 1 739 ? -35.761 -32.386 -22.996 1.00 43.38 739 ASN A CA 1
ATOM 5824 C C . ASN A 1 739 ? -34.283 -32.747 -23.281 1.00 43.38 739 ASN A C 1
ATOM 5826 O O . ASN A 1 739 ? -33.973 -33.727 -23.957 1.00 43.38 739 ASN A O 1
ATOM 5830 N N . LEU A 1 740 ? -33.342 -31.957 -22.768 1.00 43.28 740 LEU A N 1
ATOM 5831 C CA . LEU A 1 740 ? -31.917 -32.269 -22.769 1.00 43.28 740 LEU A CA 1
ATOM 5832 C C . LEU A 1 740 ? -31.589 -33.027 -21.481 1.00 43.28 740 LEU A C 1
ATOM 5834 O O . LEU A 1 740 ? -31.719 -32.481 -20.386 1.00 43.28 740 LEU A O 1
ATOM 5838 N N . ARG A 1 741 ? -31.152 -34.287 -21.599 1.00 52.09 741 ARG A N 1
ATOM 5839 C CA . ARG A 1 741 ? -30.648 -35.042 -20.442 1.00 52.09 741 ARG A CA 1
ATOM 5840 C C . ARG A 1 741 ? -29.381 -34.369 -19.915 1.00 52.09 741 ARG A C 1
ATOM 5842 O O . ARG A 1 741 ? -28.399 -34.218 -20.640 1.00 52.09 741 ARG A O 1
ATOM 5849 N N . VAL A 1 742 ? -29.427 -33.953 -18.654 1.00 51.09 742 VAL A N 1
ATOM 5850 C CA . VAL A 1 742 ? -28.312 -33.321 -17.946 1.00 51.09 742 VAL A CA 1
ATOM 5851 C C . VAL A 1 742 ? -27.572 -34.399 -17.166 1.00 51.09 742 VAL A C 1
ATOM 5853 O O . VAL A 1 742 ? -28.184 -35.087 -16.358 1.00 51.09 742 VAL A O 1
ATOM 5856 N N . PHE A 1 743 ? -26.264 -34.519 -17.390 1.00 66.69 743 PHE A N 1
ATOM 5857 C CA . PHE A 1 743 ? -25.389 -35.404 -16.622 1.00 66.69 743 PHE A CA 1
ATOM 5858 C C . PHE A 1 743 ? -24.514 -34.579 -15.683 1.00 66.69 743 PHE A C 1
ATOM 5860 O O . PHE A 1 743 ? -23.958 -33.542 -16.062 1.00 66.69 743 PHE A O 1
ATOM 5867 N N . THR A 1 744 ? -24.375 -35.045 -14.452 1.00 67.69 744 THR A N 1
ATOM 5868 C CA . THR A 1 744 ? -23.413 -34.517 -13.490 1.00 67.69 744 THR A CA 1
ATOM 5869 C C . THR A 1 744 ? -21.990 -34.917 -13.884 1.00 67.69 744 THR A C 1
ATOM 5871 O O . THR A 1 744 ? -21.756 -35.908 -14.576 1.00 67.69 744 THR A O 1
ATOM 5874 N N . TYR A 1 745 ? -20.997 -34.153 -13.419 1.00 65.44 745 TYR A N 1
ATOM 5875 C CA . TYR A 1 745 ? -19.590 -34.479 -13.676 1.00 65.44 745 TYR A CA 1
ATOM 5876 C C . TYR A 1 745 ? -19.205 -35.864 -13.126 1.00 65.44 745 TYR A C 1
ATOM 5878 O O . TYR A 1 745 ? -18.435 -36.574 -13.762 1.00 65.44 745 TYR A O 1
ATOM 5886 N N . GLY A 1 746 ? -19.783 -36.266 -11.986 1.00 71.94 746 GLY A N 1
ATOM 5887 C CA . GLY A 1 746 ? -19.564 -37.592 -11.401 1.00 71.94 746 GLY A CA 1
ATOM 5888 C C . GLY A 1 746 ? -20.088 -38.730 -12.281 1.00 71.94 746 GLY A C 1
ATOM 5889 O O . GLY A 1 746 ? -19.398 -39.729 -12.454 1.00 71.94 746 GLY A O 1
ATOM 5890 N N . GLU A 1 747 ? -21.258 -38.560 -12.904 1.00 74.12 747 GLU A N 1
ATOM 5891 C CA . GLU A 1 747 ? -21.815 -39.551 -13.838 1.00 74.12 747 GLU A CA 1
ATOM 5892 C C . GLU A 1 747 ? -20.967 -39.683 -15.106 1.00 74.12 747 GLU A C 1
ATOM 5894 O O . GLU A 1 747 ? -20.760 -40.789 -15.600 1.00 74.12 747 GLU A O 1
ATOM 5899 N N . LEU A 1 748 ? -20.422 -38.572 -15.611 1.00 77.75 748 LEU A N 1
ATOM 5900 C CA . LEU A 1 748 ? -19.517 -38.586 -16.763 1.00 77.75 748 LEU A CA 1
ATOM 5901 C C . LEU A 1 748 ? -18.171 -39.241 -16.433 1.00 77.75 748 LEU A C 1
ATOM 5903 O O . LEU A 1 748 ? -17.643 -39.989 -17.255 1.00 77.75 748 LEU A O 1
ATOM 5907 N N . LEU A 1 749 ? -17.635 -38.997 -15.236 1.00 76.25 749 LEU A N 1
ATOM 5908 C CA . LEU A 1 749 ? -16.397 -39.608 -14.753 1.00 76.25 749 LEU A CA 1
ATOM 5909 C C . LEU A 1 749 ? -16.539 -41.137 -14.651 1.00 76.25 749 LEU A C 1
ATOM 5911 O O . LEU A 1 749 ? -15.696 -41.879 -15.151 1.00 76.25 749 LEU A O 1
ATOM 5915 N N . ALA A 1 750 ? -17.657 -41.603 -14.085 1.00 78.56 750 ALA A N 1
ATOM 5916 C CA . ALA A 1 750 ? -17.966 -43.024 -13.974 1.00 78.56 750 ALA A CA 1
ATOM 5917 C C . ALA A 1 750 ? -18.212 -43.678 -15.344 1.00 78.56 750 ALA A C 1
ATOM 5919 O O . ALA A 1 750 ? -17.682 -44.753 -15.618 1.00 78.56 750 ALA A O 1
ATOM 5920 N N . ALA A 1 751 ? -18.978 -43.025 -16.224 1.00 79.38 751 ALA A N 1
ATOM 5921 C CA . ALA A 1 751 ? -19.308 -43.566 -17.541 1.00 79.38 751 ALA A CA 1
ATOM 5922 C C . ALA A 1 751 ? -18.090 -43.652 -18.473 1.00 79.38 751 ALA A C 1
ATOM 5924 O O . ALA A 1 751 ? -18.023 -44.542 -19.315 1.00 79.38 751 ALA A O 1
ATOM 5925 N N . THR A 1 752 ? -17.124 -42.744 -18.335 1.00 81.94 752 THR A N 1
ATOM 5926 C CA . THR A 1 752 ? -15.905 -42.713 -19.166 1.00 81.94 752 THR A CA 1
ATOM 5927 C C . THR A 1 752 ? -14.714 -43.446 -18.551 1.00 81.94 752 THR A C 1
ATOM 5929 O O . THR A 1 752 ? -13.648 -43.474 -19.164 1.00 81.94 752 THR A O 1
ATOM 5932 N N . GLY A 1 753 ? -14.875 -44.028 -17.354 1.00 77.94 753 GLY A N 1
ATOM 5933 C CA . GLY A 1 753 ? -13.788 -44.668 -16.616 1.00 77.94 753 GLY A CA 1
ATOM 5934 C C . GLY A 1 753 ? -12.628 -43.703 -16.394 1.00 77.94 753 GLY A C 1
ATOM 5935 O O . GLY A 1 753 ? -11.555 -43.918 -16.943 1.00 77.94 753 GLY A O 1
ATOM 5936 N N . ASP A 1 754 ? -12.871 -42.602 -15.677 1.00 84.12 754 ASP A N 1
ATOM 5937 C CA . ASP A 1 754 ? -11.894 -41.523 -15.443 1.00 84.12 754 ASP A CA 1
ATOM 5938 C C . ASP A 1 754 ? -11.299 -40.928 -16.733 1.00 84.12 754 ASP A C 1
ATOM 5940 O O . ASP A 1 754 ? -10.155 -40.470 -16.764 1.00 84.12 754 ASP A O 1
ATOM 5944 N N . PHE A 1 755 ? -12.087 -40.898 -17.813 1.00 79.81 755 PHE A N 1
ATOM 5945 C CA . PHE A 1 755 ? -11.661 -40.396 -19.121 1.00 79.81 755 PHE A CA 1
ATOM 5946 C C . PHE A 1 755 ? -10.412 -41.117 -19.672 1.00 79.81 755 PHE A C 1
ATOM 5948 O O . PHE A 1 755 ? -9.577 -40.499 -20.336 1.00 79.81 755 PHE A O 1
ATOM 5955 N N . MET A 1 756 ? -10.265 -42.419 -19.400 1.00 72.06 756 MET A N 1
ATOM 5956 C CA . MET A 1 756 ? -9.062 -43.174 -19.773 1.00 72.06 756 MET A CA 1
ATOM 5957 C C . MET A 1 756 ? -8.900 -43.388 -21.286 1.00 72.06 756 MET A C 1
ATOM 5959 O O . MET A 1 756 ? -7.775 -43.355 -21.785 1.00 72.06 756 MET A O 1
ATOM 5963 N N . GLU A 1 757 ? -9.990 -43.596 -22.032 1.00 75.44 757 GLU A N 1
ATOM 5964 C CA . GLU A 1 757 ? -9.926 -43.897 -23.472 1.00 75.44 757 GLU A CA 1
ATOM 5965 C C . GLU A 1 757 ? -10.310 -42.670 -24.315 1.00 75.44 757 GLU A C 1
ATOM 5967 O O . GLU A 1 757 ? -11.485 -42.340 -24.490 1.00 75.44 757 GLU A O 1
ATOM 5972 N N . GLU A 1 758 ? -9.305 -41.980 -24.855 1.00 85.38 758 GLU A N 1
ATOM 5973 C CA . GLU A 1 758 ? -9.483 -40.878 -25.802 1.00 85.38 758 GLU A CA 1
ATOM 5974 C C . GLU A 1 758 ? -9.724 -41.407 -27.223 1.00 85.38 758 GLU A C 1
ATOM 5976 O O . GLU A 1 758 ? -8.872 -42.072 -27.807 1.00 85.38 758 GLU A O 1
ATOM 5981 N N . LEU A 1 759 ? -10.872 -41.061 -27.806 1.00 63.03 759 LEU A N 1
ATOM 5982 C CA . LEU A 1 759 ? -11.245 -41.428 -29.177 1.00 63.03 759 LEU A CA 1
ATOM 5983 C C . LEU A 1 759 ? -10.711 -40.443 -30.220 1.00 63.03 759 LEU A C 1
ATOM 5985 O O . LEU A 1 759 ? -10.606 -40.776 -31.398 1.00 63.03 759 LEU A O 1
ATOM 5989 N N . GLY A 1 760 ? -10.397 -39.215 -29.810 1.00 64.69 760 GLY A N 1
ATOM 5990 C CA . GLY A 1 760 ? -9.820 -38.226 -30.708 1.00 64.69 760 GLY A CA 1
ATOM 5991 C C . GLY A 1 760 ? -9.747 -36.825 -30.120 1.00 64.69 760 GLY A C 1
ATOM 5992 O O . GLY A 1 760 ? -10.498 -36.451 -29.214 1.00 64.69 760 GLY A O 1
ATOM 5993 N N . ARG A 1 761 ? -8.852 -36.016 -30.692 1.00 70.12 761 ARG A N 1
ATOM 5994 C CA . ARG A 1 761 ? -8.603 -34.637 -30.267 1.00 70.12 761 ARG A CA 1
ATOM 5995 C C . ARG A 1 761 ? -8.819 -33.664 -31.411 1.00 70.12 761 ARG A C 1
ATOM 5997 O O . ARG A 1 761 ? -8.092 -33.683 -32.399 1.00 70.12 761 ARG A O 1
ATOM 6004 N N . GLY A 1 762 ? -9.794 -32.774 -31.253 1.00 45.94 762 GLY A N 1
ATOM 6005 C CA . GLY A 1 762 ? -10.067 -31.700 -32.205 1.00 45.94 762 GLY A CA 1
ATOM 6006 C C . GLY A 1 762 ? -9.834 -30.314 -31.608 1.00 45.94 762 GLY A C 1
ATOM 6007 O O . GLY A 1 762 ? -9.671 -30.140 -30.399 1.00 45.94 762 GLY A O 1
ATOM 6008 N N . ALA A 1 763 ? -9.924 -29.274 -32.443 1.00 34.47 763 ALA A N 1
ATOM 6009 C CA . ALA A 1 763 ? -9.828 -27.873 -32.010 1.00 34.47 763 ALA A CA 1
ATOM 6010 C C . ALA A 1 763 ? -10.935 -27.442 -31.016 1.00 34.47 763 ALA A C 1
ATOM 6012 O O . ALA A 1 763 ? -10.900 -26.320 -30.497 1.00 34.47 763 ALA A O 1
ATOM 6013 N N . PHE A 1 764 ? -11.937 -28.296 -30.782 1.00 35.25 764 PHE A N 1
ATOM 6014 C CA . PHE A 1 764 ? -13.113 -28.040 -29.949 1.00 35.25 764 PHE A CA 1
ATOM 6015 C C . PHE A 1 764 ? -13.154 -28.829 -28.635 1.00 35.25 764 PHE A C 1
ATOM 6017 O O . PHE A 1 764 ? -13.983 -28.503 -27.792 1.00 35.25 764 PHE A O 1
ATOM 6024 N N . GLY A 1 765 ? -12.259 -29.796 -28.426 1.00 49.09 765 GLY A N 1
ATOM 6025 C CA . GLY A 1 765 ? -12.254 -30.627 -27.224 1.00 49.09 765 GLY A CA 1
ATOM 6026 C C . GLY A 1 765 ? -11.589 -31.981 -27.449 1.00 49.09 765 GLY A C 1
ATOM 6027 O O . GLY A 1 765 ? -11.197 -32.316 -28.568 1.00 49.09 765 GLY A O 1
ATOM 6028 N N . ILE A 1 766 ? -11.451 -32.725 -26.357 1.00 68.94 766 ILE A N 1
ATOM 6029 C CA . ILE A 1 766 ? -11.006 -34.118 -26.349 1.00 68.94 766 ILE A CA 1
ATOM 6030 C C . ILE A 1 766 ? -12.269 -34.967 -26.252 1.00 68.94 766 ILE A C 1
ATOM 6032 O O . ILE A 1 766 ? -13.135 -34.666 -25.429 1.00 68.94 766 ILE A O 1
ATOM 6036 N N . VAL A 1 767 ? -12.398 -35.966 -27.114 1.00 76.19 767 VAL A N 1
ATOM 6037 C CA . VAL A 1 767 ? -13.527 -36.894 -27.101 1.00 76.19 767 VAL A CA 1
ATOM 6038 C C . VAL A 1 767 ? -13.078 -38.153 -26.384 1.00 76.19 767 VAL A C 1
ATOM 6040 O O . VAL A 1 767 ? -12.090 -38.766 -26.782 1.00 76.19 767 VAL A O 1
ATOM 6043 N N . TYR A 1 768 ? -13.807 -38.530 -25.342 1.00 79.25 768 TYR A N 1
ATOM 6044 C CA . TYR A 1 768 ? -13.559 -39.745 -24.577 1.00 79.25 768 TYR A CA 1
ATOM 6045 C C . TYR A 1 768 ? -14.666 -40.751 -24.843 1.00 79.25 768 TYR A C 1
ATOM 6047 O O . TYR A 1 768 ? -15.829 -40.375 -25.009 1.00 79.25 768 TYR A O 1
ATOM 6055 N N . LYS A 1 769 ? -14.303 -42.028 -24.884 1.00 78.81 769 LYS A N 1
ATOM 6056 C CA . LYS A 1 769 ? -15.273 -43.113 -24.927 1.00 78.81 769 LYS A CA 1
ATOM 6057 C C . LYS A 1 769 ? -15.884 -43.275 -23.544 1.00 78.81 769 LYS A C 1
ATOM 6059 O O . LYS A 1 769 ? -15.178 -43.223 -22.541 1.00 78.81 769 LYS A O 1
ATOM 6064 N N . GLY A 1 770 ? -17.189 -43.491 -23.492 1.00 83.81 770 GLY A N 1
ATOM 6065 C CA . GLY A 1 770 ? -17.869 -43.815 -22.251 1.00 83.81 770 GLY A CA 1
ATOM 6066 C C . GLY A 1 770 ? -19.114 -44.641 -22.504 1.00 83.81 770 GLY A C 1
ATOM 6067 O O . GLY A 1 770 ? -19.751 -44.516 -23.549 1.00 83.81 770 GLY A O 1
ATOM 6068 N N . PHE A 1 771 ? -19.444 -45.484 -21.537 1.00 78.38 771 PHE A N 1
ATOM 6069 C CA . PHE A 1 771 ? -20.625 -46.327 -21.539 1.00 78.38 771 PHE A CA 1
ATOM 6070 C C . PHE A 1 771 ? -21.428 -46.014 -20.283 1.00 78.38 771 PHE A C 1
ATOM 6072 O O . PHE A 1 771 ? -20.967 -46.227 -19.163 1.00 78.38 771 PHE A O 1
ATOM 6079 N N . PHE A 1 772 ? -22.644 -45.512 -20.463 1.00 69.50 772 PHE A N 1
ATOM 6080 C CA . PHE A 1 772 ? -23.590 -45.430 -19.361 1.00 69.50 772 PHE A CA 1
ATOM 6081 C C . PHE A 1 772 ? -24.157 -46.831 -19.145 1.00 69.50 772 PHE A C 1
ATOM 6083 O O . PHE A 1 772 ? -24.754 -47.396 -20.060 1.00 69.50 772 PHE A O 1
ATOM 6090 N N . LYS A 1 773 ? -23.946 -47.411 -17.960 1.00 58.25 773 LYS A N 1
ATOM 6091 C CA . LYS A 1 773 ? -24.692 -48.608 -17.563 1.00 58.25 773 LYS A CA 1
ATOM 6092 C C . LYS A 1 773 ? -26.151 -48.190 -17.389 1.00 58.25 773 LYS A C 1
ATOM 6094 O O . LYS A 1 773 ? -26.452 -47.446 -16.460 1.00 58.25 773 LYS A O 1
ATOM 6099 N N . THR A 1 774 ? -27.003 -48.597 -18.324 1.00 46.09 774 THR A N 1
ATOM 6100 C CA . THR A 1 774 ? -28.462 -48.591 -18.154 1.00 46.09 774 THR A CA 1
ATOM 6101 C C . THR A 1 774 ? -28.892 -49.712 -17.237 1.00 46.09 774 THR A C 1
ATOM 6103 O O . THR A 1 774 ? -28.342 -50.825 -17.417 1.00 46.09 774 THR A O 1
#

Nearest PDB structures (foldseek):
  1egw-assembly1_B  TM=9.302E-01  e=4.606E-05  Homo sapiens
  6wc2-assembly2_C  TM=7.504E-01  e=3.514E-05  Homo sapiens
  1n6j-assembly1_A  TM=7.145E-01  e=2.829E-05  Homo sapiens
  8c84-assembly1_B  TM=7.387E-01  e=1.038E-04  Homo sapiens
  1hbx-assembly1_A  TM=6.918E-01  e=1.473E-03  Homo sapiens

Foldseek 3Di:
DPPPPPPVVVVVVVVVVVVVVVVVVVVVVPPDDDQDDPVVFRPWWKKKKWFFQAFDPFGTKTKIKIFGQTQADKFDPCAKKKKFFDPPQKFWQDKAQKAWPDQPDQVVDDDRGRSHRDRITMMWGAAPPPDPVRHDQLGHPSRIAGHCNVDVSRRMYMMMIDMGNADRAPVGGDDTHFMWMDGPDQGWTWDGKDKDAWDWDQDPVNPDIGTGRTMIMTITDRDPPPPDDDDDDPPDDDPDPVCNVVVCVVVVVVVLVVQVVCCVVVVDFGKDWDADPVRDIDIDTDPDDPVVVVVVVVVVVVVVVVVPPDDPPVPVVVVVVVVVVVVVVVVVVVLVCVLVVHPCVPDDPVVNVVSVVVNVVVVVVVVVVVVVVVVVVVVVVVVVVVVVVVVVVVVVPQKDFEPDKDFAACAPPGNHGAQWMWHQYPLQKTWIFGADRVPSDPVRTDDTQDILPQRPDWHFGMFGRQAQFTWTQTNVRDTRTPDHHPDGSVFWDKDWHQYNQRKTWIWIWGPDDPTDDIATGDIPPLAQLDTPDDDQVAFRSRAEWQWEWEADPRSDTFIHHDPQWDAPDPVDRRYYIDGVDDAFDDDPDDLPFKAWDKDWQKDLPDQFPDKDAQADPVRLRSVLSPDSQFFKWWQAPRRMITTHGPRRGSMYGDPQCPDDPDSTGIMTGMDTPPPPDDDDDPPDPDDDPPVVVVVVVVVVVVVVVVVVVVVVVVVVVPPDDDDDDDDDDPDDDDDPPDPDDDDDPVQVCQFQVNQPAFPDDDSVGTDTDGHRDD

InterPro domains:
  IPR002100 Transcription factor, MADS-box [PF00319] (237-284)
  IPR002100 Transcription factor, MADS-box [PR00404] (230-250)
  IPR002100 Transcription factor, MADS-box [PR00404] (250-265)
  IPR002100 Transcription factor, MADS-box [PR00404] (265-286)
  IPR002100 Transcription factor, MADS-box [PS00350] (230-284)
  IPR002100 Transcription factor, MADS-box [PS50066] (228-288)
  IPR002100 Transcription factor, MADS-box [SM00432] (228-287)
  IPR002487 Transcription factor, K-box [PF01486] (312-398)
  IPR002487 Transcription factor, K-box [PS51297] (315-405)
  IPR006918 COBRA [PTHR31673] (25-214)
  IPR033896 MADS MEF2-like, N-terminal [cd00265] (229-306)
  IPR036426 Bulb-type lectin domain superfamily [G3DSA:2.90.10.10] (396-522)
  IPR036879 Transcription factor, MADS-box superfamily [G3DSA:3.40.1810.10] (240-310)
  IPR036879 Transcription factor, MADS-box superfamily [SSF55455] (229-318)
  IPR060662 COBRA, N-terminal domain [PF04833] (60-214)

Organism: Brassica napus (NCBI:txid3708)

Solvent-accessible surface area (backbone atoms only — not comparable to full-atom values): 44233 Å² total; per-residue (Å²): 144,84,83,73,71,80,66,58,63,60,51,57,55,51,50,52,52,51,51,52,48,49,51,50,50,57,58,59,70,65,63,68,79,84,70,65,87,44,96,88,45,64,80,40,33,36,41,34,39,42,29,32,64,47,71,43,102,44,5,32,33,31,43,40,37,38,36,29,58,18,60,86,59,54,33,52,79,84,11,39,37,43,31,35,29,50,77,76,74,38,32,32,53,44,62,30,11,36,46,60,82,60,42,60,81,49,83,90,45,90,73,82,62,56,58,22,43,41,60,61,44,42,31,34,43,30,48,70,86,64,58,75,93,45,55,44,79,56,30,30,56,31,24,44,32,31,9,35,71,75,35,60,89,42,10,42,42,24,30,38,41,32,38,29,66,43,36,63,42,91,86,58,43,69,75,70,40,77,45,35,41,37,36,86,70,90,32,30,39,40,47,83,73,40,81,51,84,46,53,74,46,67,41,96,84,70,81,47,76,46,61,30,78,44,22,33,40,25,53,21,37,70,59,71,87,80,73,92,71,89,74,86,72,72,97,60,88,62,82,53,67,66,62,36,53,54,48,49,55,51,52,51,53,52,48,53,51,46,49,50,48,45,22,69,77,65,77,37,88,37,76,47,83,47,69,45,102,83,68,52,78,48,75,50,47,56,63,101,46,56,62,61,57,51,52,51,50,52,51,48,57,59,52,53,61,65,71,68,75,84,68,84,79,60,61,64,54,51,57,51,49,49,54,54,50,51,54,50,50,54,51,50,53,52,49,50,37,43,77,72,71,38,80,57,89,80,54,54,74,70,56,50,54,50,50,51,53,52,50,53,52,50,50,51,51,52,51,50,52,51,50,49,54,48,52,53,51,50,52,54,48,52,52,49,49,50,53,49,50,52,48,47,58,59,64,60,45,53,46,49,45,57,75,42,72,50,67,9,26,52,39,97,90,37,90,47,81,26,40,25,35,42,36,30,39,87,61,12,32,43,34,36,34,35,29,36,79,89,74,58,40,90,87,42,66,68,46,77,77,45,70,67,77,25,45,67,95,49,28,28,51,32,40,38,62,65,54,44,39,34,30,33,36,25,70,82,74,48,72,51,70,76,47,83,45,100,51,60,66,86,58,30,48,76,48,76,46,54,37,50,61,55,42,39,31,32,31,38,29,58,70,58,96,82,59,85,60,78,40,76,74,45,47,41,58,70,48,63,62,67,60,89,87,74,66,70,90,46,37,27,87,53,21,22,31,42,19,31,21,30,70,46,99,74,55,42,81,44,48,41,53,49,92,70,33,42,61,70,45,89,88,42,73,44,42,36,33,37,68,76,58,85,75,71,72,86,65,101,69,76,98,74,54,63,42,71,47,78,39,78,43,28,47,55,91,52,62,70,68,45,79,42,76,82,38,53,71,69,56,43,53,48,52,37,71,76,34,58,63,38,36,29,39,38,66,48,93,82,27,35,29,38,29,26,32,74,77,42,32,36,25,22,40,50,91,78,47,75,91,51,104,36,93,74,41,36,25,33,39,57,44,58,58,82,82,78,84,86,73,88,76,92,80,78,95,80,78,76,68,61,64,57,53,54,56,51,50,53,54,53,51,53,52,51,53,54,51,52,51,53,51,58,57,56,65,69,66,74,84,72,85,83,88,84,93,86,90,86,80,91,74,84,80,83,90,76,86,71,92,68,89,82,77,55,72,68,58,51,34,63,24,18,58,74,57,68,47,71,76,46,80,55,104,86,50,76,41,58,48,62,57,76,87,126

Secondary structure (DSSP, 8-state):
--SSSTTHHHHHHHHHHHHHHHHHHHHHTT--------TT-TT--EEEEEEEEEEETTEEEEEEEEEE--SS--B-TT--EEEEE-SSS-EEEEEESEEES-----TT-SSS--SB--SS-EEEEPPTT--GGG--TT--STT-B--TTT-GGGSEEEEEEEEESS-SSTTT----EEEEEE-SSS-EEE---EEESPPEEEPTTSS-EEE-SEEEEEEEEE----S-------SS---SHHHHHHHHHHHHHHHHHHHHHHHHHHT---EEEEE-TTS-EEEEESSS-HHHHHHHHHHHHHHHHHHS-S-TTTHHHHHHHHHHHHHHHHHHHHHHHHHTT-SGGGS-HHHHHHHHHHHHHHHHHHHHHHHHHHHHHHHHHHHHHHHHHHHHHHHT-SEEETT-EEEEESSSS--SEEEEEEEE-TTS-EEEEEEPTTT--TT-EEEEEEE---SSSS-EEEEE-SSSSEEEEETTS-EEEEE-----TTTEEEEEEE-TTS-EEEEEEE-STT--S-EEEEEESS-TT--SS--TTS--SSS-TT-EEEE-TTS-EEEEPPTTEEESSTT-TTS-EEESSPPPPSSS--TTSEEEEEEETEE--S-EEEEEES--HHHHHHHHHH-SSEEEEEE-TTSEEEEEESSP-SEEE-SSSTTSS-TT-EEEEEEETT--SSS------SS-HHHHHHHHHHHHHHHHHHHHHHHHHHHTS-SS--------------S----PPP--HHHHHHHTTTTT-EEEEETTEEEE------

Radius of gyration: 39.75 Å; Cα contacts (8 Å, |Δi|>4): 1265; chains: 1; bounding box: 104×83×114 Å

pLDDT: mean 74.1, std 18.08, range [26.06, 95.25]

Mean predicted aligned error: 23.54 Å

Sequence (774 aa):
MESSVSRSTSVVSKMSFLAVLVVFLISSSYITSTEAYDALDPEGNITMKWDVMSWTPDGYVAVVTMFNFQKYRHIPSPGWTLGWKWAKKEVIWSMVGAQTTEQGDCSKYKGNIPHCCKKDPTVVDLLPGTPYNQQIANCCKGGVLNSWVQDPGNAASSFQISVGAAGTTNKTVRVPRNFTLMGPGPGYTCGPAKVVRPTKFVTTDTRRTTQAMTLTVCIGRERKDREMGRGRVQLKRIENKINRQVTFSKRRSGLLKKAHEISVLCDAEVALVVFSSKGKLFEYSTDSSMERILERYDRYLYSDKQLVGRDISQSENWVLEHAKLKARVEVLEKNKRNFMGEDLDSLSLKELQSLEHQLDAAIKSIRSRKNQAMFESISALQKKDKALQDHNNTLLKKSLEIGNNLSSRLTETSFKKGRFRLHLFDNGDLQLLVLNSKTLAERDVYFQYYKTDTKEPNPGTRLVFNQSDMYVLLSDNSTRFIKSVSVSSRDDYLRAVLHFDGVFAQYSHSKGEGSNGWKSVLAVPENICRISKPDISVGNVACGFNSICSLEDTQRPKCQCPERFSLLDTSDEYGDCKADFEMQTCGPSNNNTYELISVDRTNWPYGDYQMYREYDEERCRKACLDDCFCAAVIFGDDRVCWAKKFPLSYGQRSPNGENYDSRNSYTLIKVLKGGGADAPSAKDRGKDRDWLIIACSVLLGTSAFVNFIFLALYGRSKTAKKKPNQGGDIGVATAVELNLRVFTYGELLAATGDFMEELGRGAFGIVYKGFFKT